Protein AF-A0A4Q4VZB3-F1 (afdb_monomer)

Secondary structure (DSSP, 8-state):
-HHHHHHHHHHHHHHHHHHHHH----HHHHHHHTTS-GGG---TT-GGGGGGGS-S---SSHHHHHHHH-SS--EEEEEE--SSEEEEEEEEGGGTEEEEEEESTT---EEEEETTSSS-EEEEE--SS----EEEEEEETTEEEEEE-----EEETTEEEEEE---SEEEEE-TTT--EEEEE-EETTEEPS----EEE-TTT--EEEEE-SHHHHTTS-SS---S--EEEEEETTTTEEEEEESS-TTEEEEEE-TTSSEEEEEE--B---SS--TT-PPPP--B-TTS---EEEEEEEE-SS-EEEEEEEEEE--SSS-EEEEEEEE-S-TT-TT-EEEEEEETTEEEEE-TTS-EEEE---------------------SS----EEEEE------------------------------------------------SSTTSSHHHHHHHHHHHHHHHHHHSSS-SSSSHHHHHTTSPPPPP-------HHHHHHHHHHTSHHHHHHHHHHHHHHHTS--B--TT---TTT-GGGGHHHHHHHHHHHH-HHHHHHSEEEEETTTEEEEEE--S-TTSPPEEEEEE--BPPPPHHHHTT-SS-TTS-EE-SSEEESTTTTTTHHHHHHHHHHHHHHHHTT---SSPEEEEEES-GGGTSTTTHHHHHHHHHHHH-TT--SEEEEEEE-EEEETTEEEE--EEEE-EEEEEEEEEE---EETTS--S--HHHHHHHHHHHHHTSPPPP---TT-HHHHHHHHHHHH-TT--HHHHHHGGG--PPPTTS--HHHHHHGGG-HHHHGGGS---EEEEEEE-SSTTEE-SEEEEEEEEEEPTT--HHHHHHHHHHHHHHHHHHHT-EEEESSSPPP-SSEEEEEE-TT-BPPPPPPP---SSS-HHHHHHHHHHHHH-TTSEE--EEESS--GGGGTTTT-S-EEEE-----TTS-TTSSTTSTT-EEEHHHHHHHHHHHHHHHHHHHH----

Nearest PDB structures (foldseek):
  1vgy-assembly1_B  TM=8.085E-01  e=2.119E-18  Neisseria meningitidis MC58
  3ic1-assembly1_A  TM=6.862E-01  e=2.983E-20  Haemophilus influenzae
  3dlj-assembly3_A  TM=6.528E-01  e=1.028E-20  Homo sapiens
  3isz-assembly1_B  TM=7.144E-01  e=1.311E-18  Haemophilus influenzae Rd KW20
  4ruh-assembly1_B  TM=6.005E-01  e=3.651E-19  Homo sapiens

Radius of gyration: 38.74 Å; Cα contacts (8 Å, |Δi|>4): 1990; chains: 1; bounding box: 102×112×93 Å

Foldseek 3Di:
DLLLVLALQQLQLCVLVLVVPQAPDDPVVVVVLVCPDQLNDDDPVDPVSPVSVPDLWDWPDPVVCCVNQNPDHDADAQAADDSARKAAFEQDPVQRWTWIAGADAPDQWIWIWRVVDVSIDIDTQAAPPRAHQFQYWYDDDQKIKTFGFWADWAQDPVGNVDTDGGATAIKIARRPRSYIDGLDAAAVPHGAQGWHYWEADPVQRKIKTWGANCCQQRVVHLDHHDDFTFIWIARSVVRDIDTQGRPQRGWAAWYAALLRQKIKIWHFQWDPPPDCPPVSDHGHTDRDLPGGTFIWIFGWDDDPVDTHTHDTDGLDDASHHTWHYWDWDAPDDSVPSFGIWIWISGNNGIWTAGPRSDTRDTPHNDDDPDDDDDDDDDDDDDDDDDNSYRYHHDYDDDDDYDDDDDDDDDDDDDDDDDYDDDDDDDYDDDDDDDDDDDDDDPDDPPPVVVVVVVVVVVVVVVVVVVPPPDPPCVLVVLCVLAPFFAFDFFPDDDPLVVVLVVCLVDPVVLVLLLVLLLQLLLQQLADDLPADQPPPGCSNVSLVVNVVSLCVSQVLQVVQWDWDQWLNRKTKTKQDAQAPVAQAEEEEAESYFHDDDPVCQVVFPDGQNSLDDPPWWRWHTCQLHTVLLVSLLSLLVSSCVVSVHGFNHMYMYIYARHFVNPRPRGLLGRQVVLCVVQNFQRHQAYEYADFEWDDDQQFIEGAWAQWEFWKWKKKKKFFEDKDFQVDDDPDFPVRLVVVLVVLVVVDFWAFFDAPLQQVLQVLSLCLSAHPRRDPVLVVLSVVDDRDDPPDHRPNLVVQCVVDVVRNCSRGKDKDFDDKDFDDDDGMGTRMIMIMMMIGHHVVDWVVVVLVVSQVSQVVSCVVQVADEAGCDPDDDDHRYMYMHIDPRGTTIAQGADCDCPAFGLNSLLSSLLCNLVHPSYRYGYHYYHDDGSCSSNSRNRSRYTNYQSFDDPVDDDSQQGPHHGRIDTSRRSSRSSSSSSRSSSSSSVTPDD

Sequence (993 aa):
MLAACSLAFLANAQLARNARAFLTVPSKDLADALKDSFQLTSVPADPSFRLVHDVTITVFNETAGLDILGHNPSYEDVLETLPITLKAPIYVPSINSIIFSPIATDVYEQQLLNLTDLPPSVRNFSTNLPIYGVNGGQYYNGALYWAVAAGAHFPDPHNSSKIVLRSPGVARVDPVTAEAEFVVNNYFGAPFNSPDKLAISRRTSDIFFADPWFGYGMDLTTIASRSPPMVYRFRPSTGQTSVVDNMVEQSNGIVLSADESILYITELGYTDFDEAPADGSRPRFDINHRGARNVYAFDTVFTPADYQLTNRRPIYFPAEDLVDGLLATALRDPSDRMSFYVFGAAGTGVNILTPYDELLRIPQVLVGRLAQAPPTPPTHLIGDNMRQTMLVISGTPSVFHSHLPFLIVVHLTLVNSRTCAKMLEKENLLSPGWPEAPRTQKRRYWLHLTGLLAAVLLLRFICDALHTVSWRGYEGGMVAQCPQVEPLVPSRKTHSLEEMDNYLASDKFRNESIARMSGAVQVPSQSYDDLGPIGEDKRWDVMYEMEAYLEKTFPLVHSALQLEKVNTHGLLYTWEGSDKSLKPTVLMAHQDVVPVAEATVGQWTHPPFEGFYDGEYIWGRGASDDKTNLMGILEAVELLIDAGFKPARTLVLSFGFDEEISGGQGASHLAPVLVDRYGKQGAAVIVDEGSGVYGAWGSTFAVPGVAEKGSIDVEITLRMPGGHSSIPPAHNGIGVMAELITMIEANPYEPRLYSENPYLGFLKCGAAHSPEFPPKLRKLLPTHRDAACHKKDKLALEAAKAGDAIKYLFTTSLAPDVISGGVKSNALPERTRVLVNHRVNIGEHSSDVKAKLTDLAETVAKKYNLTVHAFTNEAETPLSITLKAGPLTLEPAPVTPTSVEGVTPYSVLSGTTRALYGTDLLVAPGLMSGNTDTRYYWDLTRHIFRFNPGWDPEQEGMGSIHTVDEKVSVLSHIRTVKWYSMFIRNMDEASMA

Mean predicted aligned error: 19.46 Å

Solvent-accessible surface area (backbone atoms only — not comparable to full-atom values): 55607 Å² total; per-residue (Å²): 107,70,67,58,57,55,41,43,50,38,46,48,31,46,47,59,64,54,44,73,80,76,48,92,62,64,76,64,60,62,58,54,59,68,64,64,39,77,55,69,44,78,50,94,92,42,76,67,45,63,54,54,58,78,50,59,66,47,60,74,44,61,70,65,40,34,75,75,45,43,96,74,64,55,77,46,83,77,50,78,58,72,93,58,50,53,30,32,52,28,66,40,79,95,72,46,28,37,36,29,20,46,52,53,77,96,36,44,57,26,40,32,36,34,66,79,43,88,74,64,44,78,44,82,42,66,42,80,47,84,52,44,35,38,46,13,37,42,66,54,97,84,26,37,37,33,14,19,16,22,33,44,86,39,58,30,92,93,42,74,90,39,76,42,70,45,74,12,26,36,31,42,29,34,82,84,82,26,46,50,47,73,79,44,46,53,59,95,82,42,63,50,36,8,23,28,19,38,31,70,41,87,89,76,61,30,37,36,33,21,23,13,60,56,17,38,52,69,60,40,18,78,58,74,66,82,63,78,29,30,29,35,36,37,32,75,94,78,69,48,68,45,81,66,44,67,83,54,64,46,32,32,15,30,28,47,41,87,83,56,51,34,39,36,42,24,18,31,26,65,41,85,77,86,64,80,51,92,85,70,61,73,62,73,86,45,86,35,93,83,45,70,34,37,33,30,39,20,38,42,46,81,50,101,89,49,80,44,70,39,75,78,39,79,55,44,68,67,88,43,78,40,38,54,46,45,44,54,48,64,61,94,46,99,86,50,88,76,42,37,38,39,38,30,27,37,24,74,16,46,33,34,28,45,85,80,56,46,70,46,39,34,54,29,75,76,83,75,82,88,75,92,73,83,93,77,85,86,78,88,82,92,70,100,63,94,73,71,70,45,52,36,60,51,64,85,88,83,90,82,91,86,85,91,90,89,86,90,83,91,82,91,79,89,78,91,83,90,91,88,88,85,87,89,88,84,90,84,90,86,86,91,90,86,88,89,88,90,89,91,87,93,87,76,76,81,69,65,61,60,58,56,55,55,54,56,52,53,55,48,54,57,51,55,67,65,60,76,80,69,86,87,63,58,73,65,61,37,39,70,66,45,72,77,62,68,60,43,70,58,83,86,79,47,73,46,49,53,50,44,59,52,40,74,72,31,72,67,44,52,55,51,50,50,53,54,53,20,57,54,16,45,46,77,32,47,48,57,92,80,65,60,59,87,93,72,35,70,73,61,54,45,50,58,54,44,52,52,49,48,48,71,74,35,52,61,43,64,70,71,29,51,76,45,68,40,81,77,65,15,41,36,37,39,41,81,25,77,37,85,87,45,49,29,43,36,42,40,30,34,64,26,22,68,68,81,58,74,93,46,53,87,69,29,89,57,59,49,46,64,17,46,69,82,86,59,37,34,32,8,55,26,32,46,48,30,42,38,54,40,51,14,48,51,53,22,51,30,50,38,52,75,38,65,60,77,52,42,30,23,40,34,39,47,30,24,50,27,45,86,62,69,9,75,60,12,26,58,53,50,30,55,57,49,29,74,71,52,32,72,58,26,36,55,32,39,40,29,64,58,40,39,59,50,78,53,43,87,35,41,34,37,27,39,15,24,30,27,33,8,35,40,40,36,40,39,37,35,26,32,76,56,50,51,51,93,68,62,67,99,67,49,27,64,58,52,49,51,51,48,49,52,52,52,68,74,56,67,62,72,45,41,63,32,87,75,24,37,56,58,48,31,51,36,32,36,57,43,73,27,83,57,41,56,68,66,57,59,66,36,56,84,73,63,65,71,60,60,101,84,56,84,39,66,55,30,57,58,55,32,72,77,34,67,84,58,28,53,64,31,13,41,47,76,45,81,79,47,76,50,65,57,88,54,92,62,43,43,26,43,51,24,40,37,35,31,42,30,38,33,19,44,88,51,50,66,65,57,55,53,51,52,53,42,55,53,49,49,56,53,22,66,77,69,73,35,46,79,44,66,71,58,95,70,75,90,50,85,41,20,39,31,35,40,72,43,94,78,59,36,64,37,46,76,68,27,70,75,58,60,83,67,65,34,68,45,28,52,52,40,5,30,53,20,50,77,70,34,85,79,43,42,65,36,47,16,61,37,75,60,79,66,51,61,77,54,37,58,59,27,25,65,39,45,33,18,38,35,77,31,55,42,95,86,56,69,82,69,25,42,63,100,50,72,64,14,20,28,44,51,63,14,44,54,38,23,21,53,48,42,42,41,43,55,48,39,59,46,70,52,78,62,130

pLDDT: mean 78.64, std 23.5, range [20.08, 98.94]

Structure (mmCIF, N/CA/C/O backbone):
data_AF-A0A4Q4VZB3-F1
#
_entry.id   AF-A0A4Q4VZB3-F1
#
loop_
_atom_site.group_PDB
_atom_site.id
_atom_site.type_symbol
_atom_site.label_atom_id
_atom_site.label_alt_id
_atom_site.label_comp_id
_atom_site.label_asym_id
_atom_site.label_entity_id
_atom_site.label_seq_id
_atom_site.pdbx_PDB_ins_code
_atom_site.Cartn_x
_atom_site.Cartn_y
_atom_site.Cartn_z
_atom_site.occupancy
_atom_site.B_iso_or_equiv
_atom_site.auth_seq_id
_atom_site.auth_comp_id
_atom_site.auth_asym_id
_atom_site.auth_atom_id
_atom_site.pdbx_PDB_model_num
ATOM 1 N N . MET A 1 1 ? -6.516 -38.185 -19.161 1.00 27.31 1 MET A N 1
ATOM 2 C CA . MET A 1 1 ? -5.586 -37.143 -19.656 1.00 27.31 1 MET A CA 1
ATOM 3 C C . MET A 1 1 ? -4.321 -37.083 -18.806 1.00 27.31 1 MET A C 1
ATOM 5 O O . MET A 1 1 ? -3.265 -37.329 -19.364 1.00 27.31 1 MET A O 1
ATOM 9 N N . LEU A 1 2 ? -4.424 -36.914 -17.479 1.00 27.00 2 LEU A N 1
ATOM 10 C CA . LEU A 1 2 ? -3.290 -37.011 -16.538 1.00 27.00 2 LEU A CA 1
ATOM 11 C C . LEU A 1 2 ? -2.466 -38.301 -16.686 1.00 27.00 2 LEU A C 1
ATOM 13 O O . LEU A 1 2 ? -1.282 -38.216 -16.970 1.00 27.00 2 LEU A O 1
ATOM 17 N N . ALA A 1 3 ? -3.108 -39.475 -16.667 1.00 29.64 3 ALA A N 1
ATOM 18 C CA . ALA A 1 3 ? -2.417 -40.760 -16.846 1.00 29.64 3 ALA A CA 1
ATOM 19 C C . ALA A 1 3 ? -1.629 -40.875 -18.174 1.00 29.64 3 ALA A C 1
ATOM 21 O O . ALA A 1 3 ? -0.552 -41.457 -18.196 1.00 29.64 3 ALA A O 1
ATOM 22 N N . ALA A 1 4 ? -2.123 -40.274 -19.267 1.00 30.91 4 ALA A N 1
ATOM 23 C CA . ALA A 1 4 ? -1.482 -40.309 -20.588 1.00 30.91 4 ALA A CA 1
ATOM 24 C C . ALA A 1 4 ? -0.317 -39.304 -20.725 1.00 30.91 4 ALA A C 1
ATOM 26 O O . ALA A 1 4 ? 0.647 -39.579 -21.436 1.00 30.91 4 ALA A O 1
ATOM 27 N N . CYS A 1 5 ? -0.374 -38.166 -20.018 1.00 33.97 5 CYS A N 1
ATOM 28 C CA . CYS A 1 5 ? 0.748 -37.227 -19.902 1.00 33.97 5 CYS A CA 1
ATOM 29 C C . CYS A 1 5 ? 1.865 -37.778 -18.999 1.00 33.97 5 CYS A C 1
ATOM 31 O O . CYS A 1 5 ? 3.035 -37.630 -19.338 1.00 33.97 5 CYS A O 1
ATOM 33 N N . SER A 1 6 ? 1.519 -38.477 -17.910 1.00 35.28 6 SER A N 1
ATOM 34 C CA . SER A 1 6 ? 2.478 -39.166 -17.029 1.00 35.28 6 SER A CA 1
ATOM 35 C C . SER A 1 6 ? 3.226 -40.309 -17.737 1.00 35.28 6 SER A C 1
ATOM 37 O O . SER A 1 6 ? 4.384 -40.578 -17.434 1.00 35.28 6 SER A O 1
ATOM 39 N N . LEU A 1 7 ? 2.579 -40.946 -18.719 1.00 35.94 7 LEU A N 1
ATOM 40 C CA . LEU A 1 7 ? 3.096 -42.050 -19.538 1.00 35.94 7 LEU A CA 1
ATOM 41 C C . LEU A 1 7 ? 4.204 -41.636 -20.529 1.00 35.94 7 LEU A C 1
ATOM 43 O O . LEU A 1 7 ? 5.201 -42.338 -20.674 1.00 35.94 7 LEU A O 1
ATOM 47 N N . ALA A 1 8 ? 4.057 -40.489 -21.202 1.00 37.25 8 ALA A N 1
ATOM 48 C CA . ALA A 1 8 ? 5.058 -39.969 -22.145 1.00 37.25 8 ALA A CA 1
ATOM 49 C C . ALA A 1 8 ? 6.343 -39.489 -21.442 1.00 37.25 8 ALA A C 1
ATOM 51 O O . ALA A 1 8 ? 7.410 -39.387 -22.039 1.00 37.25 8 ALA A O 1
ATOM 52 N N . PHE A 1 9 ? 6.238 -39.191 -20.154 1.00 41.72 9 PHE A N 1
ATOM 53 C CA . PHE A 1 9 ? 7.253 -38.492 -19.392 1.00 41.72 9 PHE A CA 1
ATOM 54 C C . PHE A 1 9 ? 8.371 -39.408 -18.859 1.00 41.72 9 PHE A C 1
ATOM 56 O O . PHE A 1 9 ? 9.546 -39.040 -18.890 1.00 41.72 9 PHE A O 1
ATOM 63 N N . LEU A 1 10 ? 8.044 -40.646 -18.480 1.00 40.41 10 LEU A N 1
ATOM 64 C CA . LEU A 1 10 ? 9.027 -41.629 -18.004 1.00 40.41 10 LEU A CA 1
ATOM 65 C C . LEU A 1 10 ? 9.948 -42.162 -19.115 1.00 40.41 10 LEU A C 1
ATOM 67 O O . LEU A 1 10 ? 11.074 -42.566 -18.832 1.00 40.41 10 LEU A O 1
ATOM 71 N N . ALA A 1 11 ? 9.531 -42.065 -20.382 1.00 35.81 11 ALA A N 1
ATOM 72 C CA . ALA A 1 11 ? 10.386 -42.373 -21.528 1.00 35.81 11 ALA A CA 1
ATOM 73 C C . ALA A 1 11 ? 11.569 -41.386 -21.680 1.00 35.81 11 ALA A C 1
ATOM 75 O O . ALA A 1 11 ? 12.641 -41.801 -22.115 1.00 35.81 11 ALA A O 1
ATOM 76 N N . ASN A 1 12 ? 11.416 -40.114 -21.267 1.00 38.19 12 ASN A N 1
ATOM 77 C CA . ASN A 1 12 ? 12.505 -39.121 -21.286 1.00 38.19 12 ASN A CA 1
ATOM 78 C C . ASN A 1 12 ? 13.464 -39.273 -20.085 1.00 38.19 12 ASN A C 1
ATOM 80 O O . ASN 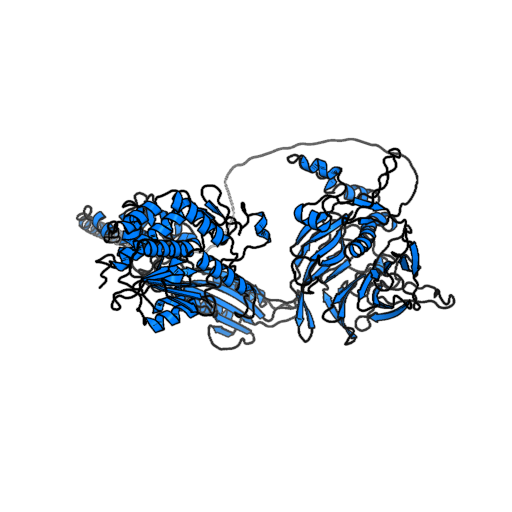A 1 12 ? 14.660 -39.046 -20.233 1.00 38.19 12 ASN A O 1
ATOM 84 N N . ALA A 1 13 ? 12.994 -39.720 -18.910 1.00 37.16 13 ALA A N 1
ATOM 85 C CA . ALA A 1 13 ? 13.857 -39.952 -17.737 1.00 37.16 13 ALA A CA 1
ATOM 86 C C . ALA A 1 13 ? 14.904 -41.070 -17.964 1.00 37.16 13 ALA A C 1
ATOM 88 O O . ALA A 1 13 ? 15.991 -41.054 -17.384 1.00 37.16 13 ALA A O 1
ATOM 89 N N . GLN A 1 14 ? 14.621 -42.015 -18.869 1.00 37.12 14 GLN A N 1
ATOM 90 C CA . GLN A 1 14 ? 15.568 -43.051 -19.296 1.00 37.12 14 GLN A CA 1
ATOM 91 C C . GLN A 1 14 ? 16.768 -42.474 -20.081 1.00 37.12 14 GLN A C 1
ATOM 93 O O . GLN A 1 14 ? 17.821 -43.114 -20.152 1.00 37.12 14 GLN A O 1
ATOM 98 N N . LEU A 1 15 ? 16.661 -41.256 -20.628 1.00 34.88 15 LEU A N 1
ATOM 99 C CA . LEU A 1 15 ? 17.714 -40.618 -21.423 1.00 34.88 15 LEU A CA 1
ATOM 100 C C . LEU A 1 15 ? 18.963 -40.292 -20.596 1.00 34.88 15 LEU A C 1
ATOM 102 O O . LEU A 1 15 ? 20.081 -40.519 -21.059 1.00 34.88 15 LEU A O 1
ATOM 106 N N . ALA A 1 16 ? 18.777 -39.884 -19.337 1.00 36.81 16 ALA A N 1
ATOM 107 C CA . ALA A 1 16 ? 19.874 -39.659 -18.397 1.00 36.81 16 ALA A CA 1
ATOM 108 C C . ALA A 1 16 ? 20.610 -40.960 -18.017 1.00 36.81 16 ALA A C 1
ATOM 110 O O . ALA A 1 16 ? 21.810 -40.950 -17.752 1.00 36.81 16 ALA A O 1
ATOM 111 N N . ARG A 1 17 ? 19.933 -42.121 -18.055 1.00 36.22 17 ARG A N 1
ATOM 112 C CA . ARG A 1 17 ? 20.574 -43.434 -17.832 1.00 36.22 17 ARG A CA 1
ATOM 113 C C . ARG A 1 17 ? 21.244 -44.002 -19.086 1.00 36.22 17 ARG A C 1
ATOM 115 O O . ARG A 1 17 ? 22.341 -44.557 -18.985 1.00 36.22 17 ARG A O 1
ATOM 122 N N . ASN A 1 18 ? 20.617 -43.877 -20.257 1.00 34.38 18 ASN A N 1
ATOM 123 C CA . ASN A 1 18 ? 21.134 -44.422 -21.520 1.00 34.38 18 ASN A CA 1
ATOM 124 C C . ASN A 1 18 ? 22.263 -43.578 -22.140 1.00 34.38 18 ASN A C 1
ATOM 126 O O . ASN A 1 18 ? 22.931 -44.049 -23.062 1.00 34.38 18 ASN A O 1
ATOM 130 N N . ALA A 1 19 ? 22.581 -42.408 -21.570 1.00 33.12 19 ALA A N 1
ATOM 131 C CA . ALA A 1 19 ? 23.814 -41.663 -21.843 1.00 33.12 19 ALA A CA 1
ATOM 132 C C . ALA A 1 19 ? 25.092 -42.529 -21.698 1.00 33.12 19 ALA A C 1
ATOM 134 O O . ALA A 1 19 ? 26.110 -42.246 -22.327 1.00 33.12 19 ALA A O 1
ATOM 135 N N . ARG A 1 20 ? 25.018 -43.658 -20.969 1.00 31.59 20 ARG A N 1
ATOM 136 C CA . ARG A 1 20 ? 26.055 -44.709 -20.930 1.00 31.59 20 ARG A CA 1
ATOM 137 C C . ARG A 1 20 ? 26.446 -45.303 -22.289 1.00 31.59 20 ARG A C 1
ATOM 139 O O . ARG A 1 20 ? 27.545 -45.837 -22.382 1.00 31.59 20 ARG A O 1
ATOM 146 N N . ALA A 1 21 ? 25.568 -45.284 -23.294 1.00 30.92 21 ALA A N 1
ATOM 147 C CA . ALA A 1 21 ? 25.825 -45.909 -24.595 1.00 30.92 21 ALA A CA 1
ATOM 148 C C . ALA A 1 21 ? 26.383 -44.934 -25.649 1.00 30.92 21 ALA A C 1
ATOM 150 O O . ALA A 1 21 ? 27.030 -45.379 -26.593 1.00 30.92 21 ALA A O 1
ATOM 151 N N . PHE A 1 22 ? 26.160 -43.626 -25.481 1.00 31.83 22 PHE A N 1
ATOM 152 C CA . PHE A 1 22 ? 26.549 -42.594 -26.455 1.00 31.83 22 PHE A CA 1
ATOM 153 C C . PHE A 1 22 ? 27.781 -41.785 -26.042 1.00 31.83 22 PHE A C 1
ATOM 155 O O . PHE A 1 22 ? 28.485 -41.249 -26.895 1.00 31.83 22 PHE A O 1
ATOM 162 N N . LEU A 1 23 ? 28.064 -41.704 -24.743 1.00 31.39 23 LEU A N 1
ATOM 163 C CA . LEU A 1 23 ? 29.176 -40.926 -24.225 1.00 31.39 23 LEU A CA 1
ATOM 164 C C . LEU A 1 23 ? 30.417 -41.813 -24.086 1.00 31.39 23 LEU A C 1
ATOM 166 O O . LEU A 1 23 ? 30.512 -42.638 -23.177 1.00 31.39 23 LEU A O 1
ATOM 170 N N . THR A 1 24 ? 31.426 -41.606 -24.933 1.00 30.88 24 THR A N 1
ATOM 171 C CA . THR A 1 24 ? 32.802 -42.043 -24.640 1.00 30.88 24 THR A CA 1
ATOM 172 C C . THR A 1 24 ? 33.403 -41.158 -23.542 1.00 30.88 24 THR A C 1
ATOM 174 O O . THR A 1 24 ? 34.390 -40.464 -23.763 1.00 30.88 24 THR A O 1
ATOM 177 N N . VAL A 1 25 ? 32.785 -41.142 -22.360 1.00 32.47 25 VAL A N 1
ATOM 178 C CA . VAL A 1 25 ? 33.315 -40.466 -21.171 1.00 32.47 25 VAL A CA 1
ATOM 179 C C . VAL A 1 25 ? 34.339 -41.400 -20.519 1.00 32.47 25 VAL A C 1
ATOM 181 O O . VAL A 1 25 ? 34.035 -42.577 -20.290 1.00 32.47 25 VAL A O 1
ATOM 184 N N . PRO A 1 26 ? 35.560 -40.932 -20.197 1.00 33.03 26 PRO A N 1
ATOM 185 C CA . PRO A 1 26 ? 36.484 -41.695 -19.373 1.00 33.03 26 PRO A CA 1
ATOM 186 C C . PRO A 1 26 ? 35.784 -42.080 -18.067 1.00 33.03 26 PRO A C 1
ATOM 188 O O . PRO A 1 26 ? 35.276 -41.224 -17.349 1.00 33.03 26 PRO A O 1
ATOM 191 N N . SER A 1 27 ? 35.772 -43.370 -17.726 1.00 37.25 27 SER A N 1
ATOM 192 C CA . SER A 1 27 ? 35.005 -43.940 -16.601 1.00 37.25 27 SER A CA 1
ATOM 193 C C . SER A 1 27 ? 35.261 -43.305 -15.224 1.00 37.25 27 SER A C 1
ATOM 195 O O . SER A 1 27 ? 34.589 -43.650 -14.255 1.00 37.25 27 SER A O 1
ATOM 197 N N . LYS A 1 28 ? 36.272 -42.441 -15.112 1.00 36.91 28 LYS A N 1
ATOM 198 C CA . LYS A 1 28 ? 36.693 -41.770 -13.887 1.00 36.91 28 LYS A CA 1
ATOM 199 C C . LYS A 1 28 ? 35.878 -40.502 -13.604 1.00 36.91 28 LYS A C 1
ATOM 201 O O . LYS A 1 28 ? 35.459 -40.327 -12.467 1.00 36.91 28 LYS A O 1
ATOM 206 N N . ASP A 1 29 ? 35.567 -39.703 -14.623 1.00 39.94 29 ASP A N 1
ATOM 207 C CA . ASP A 1 29 ? 34.845 -38.433 -14.448 1.00 39.94 29 ASP A CA 1
ATOM 208 C C . ASP A 1 29 ? 33.348 -38.666 -14.191 1.00 39.94 29 ASP A C 1
ATOM 210 O O . ASP A 1 29 ? 32.747 -38.007 -13.348 1.00 39.94 29 ASP A O 1
ATOM 214 N N . LEU A 1 30 ? 32.763 -39.708 -14.796 1.00 39.09 30 LEU A N 1
ATOM 215 C CA . LEU A 1 30 ? 31.385 -40.130 -14.506 1.00 39.09 30 LEU A CA 1
ATOM 216 C C . LEU A 1 30 ? 31.230 -40.691 -13.077 1.00 39.09 30 LEU A C 1
ATOM 218 O O . LEU A 1 30 ? 30.189 -40.530 -12.444 1.00 39.09 30 LEU A O 1
ATOM 222 N N . ALA A 1 31 ? 32.266 -41.359 -12.557 1.00 39.94 31 ALA A N 1
ATOM 223 C CA . ALA A 1 31 ? 32.272 -41.883 -11.191 1.00 39.94 31 ALA A CA 1
ATOM 224 C C . ALA A 1 31 ? 32.434 -40.777 -10.136 1.00 39.94 31 ALA A C 1
ATOM 226 O O . ALA A 1 31 ? 31.973 -40.954 -9.010 1.00 39.94 31 ALA A O 1
ATOM 227 N N . ASP A 1 32 ? 33.069 -39.657 -10.492 1.00 42.34 32 ASP A N 1
ATOM 228 C CA . ASP A 1 32 ? 33.176 -38.474 -9.638 1.00 42.34 32 ASP A CA 1
ATOM 229 C C . ASP A 1 32 ? 31.925 -37.578 -9.740 1.00 42.34 32 ASP A C 1
ATOM 231 O O . ASP A 1 32 ? 31.468 -37.086 -8.712 1.00 42.34 32 ASP A O 1
ATOM 235 N N . ALA A 1 33 ? 31.278 -37.474 -10.909 1.00 41.84 33 ALA A N 1
ATOM 236 C CA . ALA A 1 33 ? 29.979 -36.805 -11.076 1.00 41.84 33 ALA A CA 1
ATOM 237 C C . ALA A 1 33 ? 28.848 -37.458 -10.254 1.00 41.84 33 ALA A C 1
ATOM 239 O O . ALA A 1 33 ? 27.963 -36.775 -9.751 1.00 41.84 33 ALA A O 1
ATOM 240 N N . LEU A 1 34 ? 28.902 -38.781 -10.056 1.00 42.88 34 LEU A N 1
ATOM 241 C CA . LEU A 1 34 ? 27.953 -39.522 -9.212 1.00 42.88 34 LEU A CA 1
ATOM 242 C C . LEU A 1 34 ? 28.189 -39.349 -7.700 1.00 42.88 34 LEU A C 1
ATOM 244 O O . LEU A 1 34 ? 27.369 -39.821 -6.913 1.00 42.88 34 LEU A O 1
ATOM 248 N N . LYS A 1 35 ? 29.291 -38.715 -7.270 1.00 46.50 35 LYS A N 1
ATOM 249 C CA . LYS A 1 35 ? 29.568 -38.470 -5.842 1.00 46.50 35 LYS A CA 1
ATOM 250 C C . LYS A 1 35 ? 28.867 -37.232 -5.291 1.00 46.50 35 LYS A C 1
ATOM 252 O O . LYS A 1 35 ? 28.722 -37.147 -4.076 1.00 46.50 35 LYS A O 1
ATOM 257 N N . ASP A 1 36 ? 28.434 -36.315 -6.151 1.00 49.66 36 ASP A N 1
ATOM 258 C CA . ASP A 1 36 ? 27.809 -35.047 -5.764 1.00 49.66 36 ASP A CA 1
ATOM 259 C C . ASP A 1 36 ? 26.309 -35.081 -6.092 1.00 49.66 36 ASP A C 1
ATOM 261 O O . ASP A 1 36 ? 25.813 -34.389 -6.978 1.00 49.66 36 ASP A O 1
ATOM 265 N N . SER A 1 37 ? 25.590 -35.991 -5.428 1.00 56.66 37 SER A N 1
ATOM 266 C CA . SER A 1 37 ? 24.131 -36.088 -5.523 1.00 56.66 37 SER A CA 1
ATOM 267 C C . SER A 1 37 ? 23.486 -35.799 -4.172 1.00 56.66 37 SER A C 1
ATOM 269 O O . SER A 1 37 ? 24.034 -36.086 -3.106 1.00 56.66 37 SER A O 1
ATOM 271 N N . PHE A 1 38 ? 22.280 -35.252 -4.208 1.00 60.69 38 PHE A N 1
ATOM 272 C CA . PHE A 1 38 ? 21.464 -34.927 -3.047 1.00 60.69 38 PHE A CA 1
ATOM 273 C C . PHE A 1 38 ? 21.214 -36.140 -2.146 1.00 60.69 38 PHE A C 1
ATOM 275 O O . PHE A 1 38 ? 21.222 -36.006 -0.930 1.00 60.69 38 PHE A O 1
ATOM 282 N N . GLN A 1 39 ? 21.089 -37.343 -2.715 1.00 56.31 39 GLN A N 1
ATOM 283 C CA . GLN A 1 39 ? 20.956 -38.587 -1.942 1.00 56.31 39 GLN A CA 1
ATOM 284 C C . GLN A 1 39 ? 22.221 -38.954 -1.151 1.00 56.31 39 GLN A C 1
ATOM 286 O O . GLN A 1 39 ? 22.143 -39.665 -0.151 1.00 56.31 39 GLN A O 1
ATOM 291 N N . LEU A 1 40 ? 23.386 -38.468 -1.585 1.00 61.78 40 LEU A N 1
ATOM 292 C CA . LEU A 1 40 ? 24.660 -38.625 -0.882 1.00 61.78 40 LEU A CA 1
ATOM 293 C C . LEU A 1 40 ? 24.969 -37.430 0.035 1.00 61.78 40 LEU A C 1
ATOM 295 O O . LEU A 1 40 ? 25.984 -37.440 0.736 1.00 61.78 40 LEU A O 1
ATOM 299 N N . THR A 1 41 ? 24.100 -36.412 0.058 1.00 65.50 41 THR A N 1
ATOM 300 C CA . THR A 1 41 ? 24.252 -35.247 0.929 1.00 65.50 41 THR A CA 1
ATOM 301 C C . THR A 1 41 ? 23.963 -35.640 2.370 1.00 65.50 41 THR A C 1
ATOM 303 O O . THR A 1 41 ? 22.875 -36.090 2.719 1.00 65.50 41 THR A O 1
ATOM 306 N N . SER A 1 42 ? 24.957 -35.440 3.230 1.00 65.31 42 SER A N 1
ATOM 307 C CA . SER A 1 42 ? 24.821 -35.623 4.670 1.00 65.31 42 SER A CA 1
ATOM 308 C C . SER A 1 42 ? 24.762 -34.260 5.340 1.00 65.31 42 SER A C 1
ATOM 310 O O . SER A 1 42 ? 25.696 -33.468 5.213 1.00 65.31 42 SER A O 1
ATOM 312 N N . VAL A 1 43 ? 23.681 -33.997 6.074 1.00 75.62 43 VAL A N 1
ATOM 313 C CA . VAL A 1 43 ? 23.530 -32.807 6.917 1.00 75.62 43 VAL A CA 1
ATOM 314 C C . VAL A 1 43 ? 23.679 -33.255 8.374 1.00 75.62 43 VAL A C 1
ATOM 316 O O . VAL A 1 43 ? 22.741 -33.808 8.941 1.00 75.62 43 VAL A O 1
ATOM 319 N N . PRO A 1 44 ? 24.848 -33.068 9.021 1.00 72.38 44 PRO A N 1
ATOM 320 C CA . PRO A 1 44 ? 25.107 -33.641 10.347 1.00 72.38 44 PRO A CA 1
ATOM 321 C C . PRO A 1 44 ? 24.121 -33.203 11.439 1.00 72.38 44 PRO A C 1
ATOM 323 O O . PRO A 1 44 ? 23.922 -33.939 12.403 1.00 72.38 44 PRO A O 1
ATOM 326 N N . ALA A 1 45 ? 23.532 -32.014 11.293 1.00 74.56 45 ALA A N 1
ATOM 327 C CA . ALA A 1 45 ? 22.564 -31.438 12.223 1.00 74.56 45 ALA A CA 1
ATOM 328 C C . ALA A 1 45 ? 21.110 -31.875 11.960 1.00 74.56 45 ALA A C 1
ATOM 330 O O . ALA A 1 45 ? 20.252 -31.597 12.792 1.00 74.56 45 ALA A O 1
ATOM 331 N N . ASP A 1 46 ? 20.838 -32.565 10.847 1.00 73.19 46 ASP A N 1
ATOM 332 C CA . ASP A 1 46 ? 19.496 -32.996 10.463 1.00 73.19 46 ASP A CA 1
ATOM 333 C C . ASP A 1 46 ? 19.472 -34.508 10.148 1.00 73.19 46 ASP A C 1
ATOM 335 O O . ASP A 1 46 ? 19.864 -34.943 9.061 1.00 73.19 46 ASP A O 1
ATOM 339 N N . PRO A 1 47 ? 19.020 -35.352 11.094 1.00 70.69 47 PRO A N 1
ATOM 340 C CA . PRO A 1 47 ? 18.971 -36.795 10.894 1.00 70.69 47 PRO A CA 1
ATOM 341 C C . PRO A 1 47 ? 17.935 -37.233 9.845 1.00 70.69 47 PRO A C 1
ATOM 343 O O . PRO A 1 47 ? 18.030 -38.373 9.385 1.00 70.69 47 PRO A O 1
ATOM 346 N N . SER A 1 48 ? 16.990 -36.370 9.438 1.00 66.69 48 SER A N 1
ATOM 347 C CA . SER A 1 48 ? 15.991 -36.687 8.405 1.00 66.69 48 SER A CA 1
ATOM 348 C C . SER A 1 48 ? 16.621 -36.873 7.020 1.00 66.69 48 SER A C 1
ATOM 350 O O . SER A 1 48 ? 16.167 -37.719 6.253 1.00 66.69 48 SER A O 1
ATOM 352 N N . PHE A 1 49 ? 17.755 -36.218 6.741 1.00 70.56 49 PHE A N 1
ATOM 353 C CA . PHE A 1 49 ? 18.508 -36.393 5.492 1.00 70.56 49 PHE A CA 1
ATOM 354 C C . PHE A 1 49 ? 19.052 -37.816 5.302 1.00 70.56 49 PHE A C 1
ATOM 356 O O . PHE A 1 49 ? 19.313 -38.229 4.177 1.00 70.56 49 PHE A O 1
ATOM 363 N N . ARG A 1 50 ? 19.163 -38.620 6.371 1.00 69.25 50 ARG A N 1
ATOM 364 C CA . ARG A 1 50 ? 19.490 -40.050 6.234 1.00 69.25 50 ARG A CA 1
ATOM 365 C C . ARG A 1 50 ? 18.373 -40.842 5.558 1.00 69.25 50 ARG A C 1
ATOM 367 O O . ARG A 1 50 ? 18.664 -41.848 4.926 1.00 69.25 50 ARG A O 1
ATOM 374 N N . LEU A 1 51 ? 17.120 -40.398 5.682 1.00 65.44 51 LEU A N 1
ATOM 375 C CA . LEU A 1 51 ? 15.965 -41.046 5.057 1.00 65.44 51 LEU A CA 1
ATOM 376 C C . LEU A 1 51 ? 15.969 -40.847 3.536 1.00 65.44 51 LEU A C 1
ATOM 378 O O . LEU A 1 51 ? 15.504 -41.716 2.810 1.00 65.44 51 LEU A O 1
ATOM 382 N N . VAL A 1 52 ? 16.557 -39.751 3.046 1.00 65.62 52 VAL A N 1
ATOM 383 C CA . VAL A 1 52 ? 16.667 -39.428 1.611 1.00 65.62 52 VAL A CA 1
ATOM 384 C C . VAL A 1 52 ? 17.495 -40.470 0.843 1.00 65.62 52 VAL A C 1
ATOM 386 O O . VAL A 1 52 ? 17.289 -40.665 -0.352 1.00 65.62 52 VAL A O 1
ATOM 389 N N . HIS A 1 53 ? 18.400 -41.175 1.524 1.00 64.88 53 HIS A N 1
ATOM 390 C CA . HIS A 1 53 ? 19.257 -42.187 0.908 1.00 64.88 53 HIS A CA 1
ATOM 391 C C . HIS A 1 53 ? 18.475 -43.412 0.391 1.00 64.88 53 HIS A C 1
ATOM 393 O O . HIS A 1 53 ? 18.874 -44.009 -0.606 1.00 64.88 53 HIS A O 1
ATOM 399 N N . ASP A 1 54 ? 17.360 -43.774 1.040 1.00 61.41 54 ASP A N 1
ATOM 400 C CA . ASP A 1 54 ? 16.666 -45.055 0.819 1.00 61.41 54 ASP A CA 1
ATOM 401 C C . ASP A 1 54 ? 15.227 -44.907 0.261 1.00 61.41 54 ASP A C 1
ATOM 403 O O . ASP A 1 54 ? 14.494 -45.893 0.155 1.00 61.41 54 ASP A O 1
ATOM 407 N N . VAL A 1 55 ? 14.791 -43.695 -0.103 1.00 61.50 55 VAL A N 1
ATOM 408 C CA . VAL A 1 55 ? 13.421 -43.418 -0.590 1.00 61.50 55 VAL A CA 1
ATOM 409 C C . VAL A 1 55 ? 13.268 -43.574 -2.107 1.00 61.50 55 VAL A C 1
ATOM 411 O O . VAL A 1 55 ? 14.165 -43.263 -2.882 1.00 61.50 55 VAL A O 1
ATOM 414 N N . THR A 1 56 ? 12.089 -44.044 -2.534 1.00 55.47 56 THR A N 1
ATOM 415 C CA . THR A 1 56 ? 11.709 -44.233 -3.955 1.00 55.47 56 THR A CA 1
ATOM 416 C C . THR A 1 56 ? 11.131 -42.970 -4.597 1.00 55.47 56 THR A C 1
ATOM 418 O O . THR A 1 56 ? 11.179 -42.810 -5.810 1.00 55.47 56 THR A O 1
ATOM 421 N N . ILE A 1 57 ? 10.527 -42.102 -3.786 1.00 61.88 57 ILE A N 1
ATOM 422 C CA . ILE A 1 57 ? 9.978 -40.799 -4.158 1.00 61.88 57 ILE A CA 1
ATOM 423 C C . ILE A 1 57 ? 10.238 -39.898 -2.951 1.00 61.88 57 ILE A C 1
ATOM 425 O O . ILE A 1 57 ? 9.828 -40.228 -1.840 1.00 61.88 57 ILE A O 1
ATOM 429 N N . THR A 1 58 ? 10.922 -38.777 -3.142 1.00 60.72 58 THR A N 1
ATOM 430 C CA . THR A 1 58 ? 10.894 -37.662 -2.178 1.00 60.72 58 THR A CA 1
ATOM 431 C C . THR A 1 58 ? 9.983 -36.578 -2.718 1.00 60.72 58 THR A C 1
ATOM 433 O O . THR A 1 58 ? 9.867 -36.396 -3.924 1.00 60.72 58 THR A O 1
ATOM 436 N N . VAL A 1 59 ? 9.338 -35.861 -1.816 1.00 60.72 59 VAL A N 1
ATOM 437 C CA . VAL A 1 59 ? 8.520 -34.697 -2.121 1.00 60.72 59 VAL A CA 1
ATOM 438 C C . VAL A 1 59 ? 8.973 -33.605 -1.161 1.00 60.72 59 VAL A C 1
ATOM 440 O O . VAL A 1 59 ? 9.055 -33.851 0.039 1.00 60.72 59 VAL A O 1
ATOM 443 N N . PHE A 1 60 ? 9.310 -32.426 -1.682 1.00 58.97 60 PHE A N 1
ATOM 444 C CA . PHE A 1 60 ? 9.778 -31.300 -0.860 1.00 58.97 60 PHE A CA 1
ATOM 445 C C . PHE A 1 60 ? 8.633 -30.429 -0.331 1.00 58.97 60 PHE A C 1
ATOM 447 O O . PHE A 1 60 ? 8.767 -29.831 0.729 1.00 58.97 60 PHE A O 1
ATOM 454 N N . ASN A 1 61 ? 7.503 -30.401 -1.041 1.00 60.84 61 ASN A N 1
ATOM 455 C CA . ASN A 1 61 ? 6.255 -29.778 -0.607 1.00 60.84 61 ASN A CA 1
ATOM 456 C C . ASN A 1 61 ? 5.177 -30.865 -0.599 1.00 60.84 61 ASN A C 1
ATOM 458 O O . ASN A 1 61 ? 4.667 -31.261 -1.649 1.00 60.84 61 ASN A O 1
ATOM 462 N N . GLU A 1 62 ? 4.922 -31.406 0.592 1.00 63.69 62 GLU A N 1
ATOM 463 C CA . GLU A 1 62 ? 4.059 -32.567 0.807 1.00 63.69 62 GLU A CA 1
ATOM 464 C C . GLU A 1 62 ? 2.652 -32.341 0.246 1.00 63.69 62 GLU A C 1
ATOM 466 O O . GLU A 1 62 ? 2.172 -33.177 -0.512 1.00 63.69 62 GLU A O 1
ATOM 471 N N . THR A 1 63 ? 2.035 -31.190 0.521 1.00 63.59 63 THR A N 1
ATOM 472 C CA . THR A 1 63 ? 0.692 -30.842 0.036 1.00 63.59 63 THR A CA 1
ATOM 473 C C . THR A 1 63 ? 0.618 -30.872 -1.490 1.00 63.59 63 THR A C 1
ATOM 475 O O . THR A 1 63 ? -0.200 -31.593 -2.059 1.00 63.59 63 THR A O 1
ATOM 478 N N . ALA A 1 64 ? 1.534 -30.176 -2.169 1.00 59.72 64 ALA A N 1
ATOM 479 C CA . ALA A 1 64 ? 1.544 -30.129 -3.629 1.00 59.72 64 ALA A CA 1
ATOM 480 C C . ALA A 1 64 ? 1.914 -31.485 -4.259 1.00 59.72 64 ALA A C 1
ATOM 482 O O . ALA A 1 64 ? 1.379 -31.867 -5.299 1.00 59.72 64 ALA A O 1
ATOM 483 N N . GLY A 1 65 ? 2.810 -32.254 -3.634 1.00 60.16 65 GLY A N 1
ATOM 484 C CA . GLY A 1 65 ? 3.127 -33.602 -4.102 1.00 60.16 65 GLY A CA 1
ATOM 485 C C . GLY A 1 65 ? 1.973 -34.585 -3.917 1.00 60.16 65 GLY A C 1
ATOM 486 O O . GLY A 1 65 ? 1.775 -35.435 -4.782 1.00 60.16 65 GLY A O 1
ATOM 487 N N . LEU A 1 66 ? 1.182 -34.451 -2.850 1.00 63.41 66 LEU A N 1
ATOM 488 C CA . LEU A 1 66 ? -0.036 -35.233 -2.625 1.00 63.41 66 LEU A CA 1
ATOM 489 C C . LEU A 1 66 ? -1.125 -34.906 -3.652 1.00 63.41 66 LEU A C 1
ATOM 491 O O . LEU A 1 66 ? -1.802 -35.823 -4.117 1.00 63.41 66 LEU A O 1
ATOM 495 N N . ASP A 1 67 ? -1.248 -33.646 -4.068 1.00 60.31 67 ASP A N 1
ATOM 496 C CA . ASP A 1 67 ? -2.177 -33.245 -5.132 1.00 60.31 67 ASP A CA 1
ATOM 497 C C . ASP A 1 67 ? -1.808 -33.852 -6.497 1.00 60.31 67 ASP A C 1
ATOM 499 O O . ASP A 1 67 ? -2.688 -34.203 -7.292 1.00 60.31 67 ASP A O 1
ATOM 503 N N . ILE A 1 68 ? -0.508 -34.013 -6.766 1.00 58.91 68 ILE A N 1
ATOM 504 C CA . ILE A 1 68 ? 0.008 -34.532 -8.043 1.00 58.91 68 ILE A CA 1
ATOM 505 C C . ILE A 1 68 ? 0.060 -36.063 -8.073 1.00 58.91 68 ILE A C 1
ATOM 507 O O . ILE A 1 68 ? -0.282 -36.664 -9.092 1.00 58.91 68 ILE A O 1
ATOM 511 N N . LEU A 1 69 ? 0.554 -36.683 -6.999 1.00 61.19 69 LEU A N 1
ATOM 512 C CA . LEU A 1 69 ? 0.908 -38.105 -6.932 1.00 61.19 69 LEU A CA 1
ATOM 513 C C . LEU A 1 69 ? -0.107 -38.943 -6.134 1.00 61.19 69 LEU A C 1
ATOM 515 O O . LEU A 1 69 ? -0.065 -40.177 -6.173 1.00 61.19 69 LEU A O 1
ATOM 519 N N . GLY A 1 70 ? -1.012 -38.287 -5.405 1.00 61.75 70 GLY A N 1
ATOM 520 C CA . GLY A 1 70 ? -1.931 -38.912 -4.462 1.00 61.75 70 GLY A CA 1
ATOM 521 C C . GLY A 1 70 ? -1.261 -39.336 -3.151 1.00 61.75 70 GLY A C 1
ATOM 522 O O . GLY A 1 70 ? -0.045 -39.306 -2.993 1.00 61.75 70 GLY A O 1
ATOM 523 N N . HIS A 1 71 ? -2.072 -39.801 -2.196 1.00 67.06 71 HIS A N 1
ATOM 524 C CA . HIS A 1 71 ? -1.614 -40.194 -0.853 1.00 67.06 71 HIS A CA 1
ATOM 525 C C . HIS A 1 71 ? -0.755 -41.464 -0.780 1.00 67.06 71 HIS A C 1
ATOM 527 O O . HIS A 1 71 ? -0.255 -41.794 0.292 1.00 67.06 71 HIS A O 1
ATOM 533 N N . ASN A 1 72 ? -0.609 -42.214 -1.874 1.00 64.56 72 ASN A N 1
ATOM 534 C CA . ASN A 1 72 ? 0.165 -43.456 -1.875 1.00 64.56 72 ASN A CA 1
ATOM 535 C C . ASN A 1 72 ? 0.734 -43.764 -3.271 1.00 64.56 72 ASN A C 1
ATOM 537 O O . ASN A 1 72 ? 0.247 -44.683 -3.944 1.00 64.56 72 ASN A O 1
ATOM 541 N N . PRO A 1 73 ? 1.714 -42.979 -3.746 1.00 65.88 73 PRO A N 1
ATOM 542 C CA . PRO A 1 73 ? 2.248 -43.156 -5.085 1.00 65.88 73 PRO A CA 1
ATOM 543 C C . PRO A 1 73 ? 3.051 -44.450 -5.221 1.00 65.88 73 PRO A C 1
ATOM 545 O O . PRO A 1 73 ? 3.790 -44.850 -4.323 1.00 65.88 73 PRO A O 1
ATOM 548 N N . SER A 1 74 ? 2.914 -45.107 -6.373 1.00 59.00 74 SER A N 1
ATOM 549 C CA . SER A 1 74 ? 3.656 -46.321 -6.733 1.00 59.00 74 SER A CA 1
ATOM 550 C C . SER A 1 74 ? 3.967 -46.338 -8.232 1.00 59.00 74 SER A C 1
ATOM 552 O O . SER A 1 74 ? 3.292 -45.666 -9.016 1.00 59.00 74 SER A O 1
ATOM 554 N N . TYR A 1 75 ? 4.997 -47.089 -8.625 1.00 58.91 75 TYR A N 1
ATOM 555 C CA . TYR A 1 75 ? 5.379 -47.283 -10.024 1.00 58.91 75 TYR A CA 1
ATOM 556 C C . TYR A 1 75 ? 5.300 -48.766 -10.404 1.00 58.91 75 TYR A C 1
ATOM 558 O O . TYR A 1 75 ? 5.484 -49.639 -9.554 1.00 58.91 75 TYR A O 1
ATOM 566 N N . GLU A 1 76 ? 5.039 -49.040 -11.681 1.00 51.34 76 GLU A N 1
ATOM 567 C CA . GLU A 1 76 ? 5.028 -50.385 -12.264 1.00 51.34 76 GLU A CA 1
ATOM 568 C C . GLU A 1 76 ? 5.818 -50.384 -13.583 1.00 51.34 76 GLU A C 1
ATOM 570 O O . GLU A 1 76 ? 5.676 -49.463 -14.396 1.00 51.34 76 GLU A O 1
ATOM 575 N N . ASP A 1 77 ? 6.654 -51.405 -13.790 1.00 54.19 77 ASP A N 1
ATOM 576 C CA . ASP A 1 77 ? 7.324 -51.658 -15.068 1.00 54.19 77 ASP A CA 1
ATOM 577 C C . ASP A 1 77 ? 6.357 -52.396 -15.992 1.00 54.19 77 ASP A C 1
ATOM 579 O O . ASP A 1 77 ? 5.946 -53.517 -15.689 1.00 54.19 77 ASP A O 1
ATOM 583 N N . VAL A 1 78 ? 5.987 -51.782 -17.117 1.00 54.38 78 VAL A N 1
ATOM 584 C CA . VAL A 1 78 ? 4.915 -52.341 -17.962 1.00 54.38 78 VAL A CA 1
ATOM 585 C C . VAL A 1 78 ? 5.418 -52.878 -19.295 1.00 54.38 78 VAL A C 1
ATOM 587 O O . VAL A 1 78 ? 4.806 -53.795 -19.840 1.00 54.38 78 VAL A O 1
ATOM 590 N N . LEU A 1 79 ? 6.539 -52.367 -19.817 1.00 60.94 79 LEU A N 1
ATOM 591 C CA . LEU A 1 79 ? 7.098 -52.798 -21.101 1.00 60.94 79 LEU A CA 1
ATOM 592 C C . LEU A 1 79 ? 8.623 -52.682 -21.150 1.00 60.94 79 LEU A C 1
ATOM 594 O O . LEU A 1 79 ? 9.194 -51.698 -20.678 1.00 60.94 79 LEU A O 1
ATOM 598 N N . GLU A 1 80 ? 9.251 -53.655 -21.814 1.00 59.22 80 GLU A N 1
ATOM 599 C CA . GLU A 1 80 ? 10.648 -53.580 -22.244 1.00 59.22 80 GLU A CA 1
ATOM 600 C C . GLU A 1 80 ? 10.734 -53.016 -23.669 1.00 59.22 80 GLU A C 1
ATOM 602 O O . GLU A 1 80 ? 9.988 -53.428 -24.563 1.00 59.22 80 GLU A O 1
ATOM 607 N N . THR A 1 81 ? 11.655 -52.081 -23.900 1.00 58.16 81 THR A N 1
ATOM 608 C CA . THR A 1 81 ? 11.923 -51.500 -25.227 1.00 58.16 81 THR A CA 1
ATOM 609 C C . THR A 1 81 ? 13.330 -51.822 -25.722 1.00 58.16 81 THR A C 1
ATOM 611 O O . THR A 1 81 ? 14.155 -52.408 -25.020 1.00 58.16 81 THR A O 1
ATOM 614 N N . LEU A 1 82 ? 13.607 -51.460 -26.980 1.00 57.25 82 LEU A N 1
ATOM 615 C CA . LEU A 1 82 ? 14.942 -51.581 -27.560 1.00 57.25 82 LEU A CA 1
ATOM 616 C C . LEU A 1 82 ? 15.963 -50.771 -26.734 1.00 57.25 82 LEU A C 1
ATOM 618 O O . LEU A 1 82 ? 15.629 -49.685 -26.260 1.00 57.25 82 LEU A O 1
ATOM 622 N N . PRO A 1 83 ? 17.221 -51.235 -26.605 1.00 58.53 83 PRO A N 1
ATOM 623 C CA . PRO A 1 83 ? 18.271 -50.562 -25.834 1.00 58.53 83 PRO A CA 1
ATOM 624 C C . PRO A 1 83 ? 18.862 -49.357 -26.593 1.00 58.53 83 PRO A C 1
ATOM 626 O O . PRO A 1 83 ? 20.076 -49.199 -26.693 1.00 58.53 83 PRO A O 1
ATOM 629 N N . ILE A 1 84 ? 17.998 -48.528 -27.172 1.00 61.25 84 ILE A N 1
ATOM 630 C CA . ILE A 1 84 ? 18.321 -47.323 -27.937 1.00 61.25 84 ILE A CA 1
ATOM 631 C C . ILE A 1 84 ? 17.578 -46.133 -27.333 1.00 61.25 84 ILE A C 1
ATOM 633 O O . ILE A 1 84 ? 16.592 -46.292 -26.614 1.00 61.25 84 ILE A O 1
ATOM 637 N N . THR A 1 85 ? 18.075 -44.928 -27.582 1.00 62.03 85 THR A N 1
ATOM 638 C CA . THR A 1 85 ? 17.495 -43.709 -27.017 1.00 62.03 85 THR A CA 1
ATOM 639 C C . THR A 1 85 ? 16.114 -43.455 -27.611 1.00 62.03 85 THR A C 1
ATOM 641 O O . THR A 1 85 ? 15.979 -43.351 -28.828 1.00 62.03 85 THR A O 1
ATOM 644 N N . LEU A 1 86 ? 15.098 -43.333 -26.757 1.00 69.06 86 LEU A N 1
ATOM 645 C CA . LEU A 1 86 ? 13.735 -43.001 -27.163 1.00 69.06 86 LEU A CA 1
ATOM 646 C C . LEU A 1 86 ? 13.472 -41.509 -26.925 1.00 69.06 86 LEU A C 1
ATOM 648 O O . LEU A 1 86 ? 13.817 -40.969 -25.877 1.00 69.06 86 LEU A O 1
ATOM 652 N N . LYS A 1 87 ? 12.865 -40.841 -27.903 1.00 75.56 87 LYS A N 1
ATOM 653 C CA . LYS A 1 87 ? 12.560 -39.405 -27.919 1.00 75.56 87 LYS A CA 1
ATOM 654 C C . LYS A 1 87 ? 11.154 -39.166 -28.464 1.00 75.56 87 LYS A C 1
ATOM 656 O O . LYS A 1 87 ? 10.472 -40.089 -28.897 1.00 75.56 87 LYS A O 1
ATOM 661 N N . ALA A 1 88 ? 10.715 -37.910 -28.428 1.00 77.69 88 ALA A N 1
ATOM 662 C CA . ALA A 1 88 ? 9.431 -37.466 -28.975 1.00 77.69 88 ALA A CA 1
ATOM 663 C C . ALA A 1 88 ? 8.200 -38.342 -28.628 1.00 77.69 88 ALA A C 1
ATOM 665 O O . ALA A 1 88 ? 7.425 -38.648 -29.534 1.00 77.69 88 ALA A O 1
ATOM 666 N N . PRO A 1 89 ? 7.985 -38.760 -27.364 1.00 79.88 89 PRO A N 1
ATOM 667 C CA . PRO A 1 89 ? 6.769 -39.479 -27.008 1.00 79.88 89 PRO A CA 1
ATOM 668 C C . PRO A 1 89 ? 5.559 -38.545 -27.109 1.00 79.88 89 PRO A C 1
ATOM 670 O O . PRO A 1 89 ? 5.458 -37.549 -26.394 1.00 79.88 89 PRO A O 1
ATOM 673 N N . ILE A 1 90 ? 4.634 -38.864 -28.011 1.00 81.69 90 ILE A N 1
ATOM 674 C CA . ILE A 1 90 ? 3.447 -38.063 -28.303 1.00 81.69 90 ILE A CA 1
ATOM 675 C C . ILE A 1 90 ? 2.218 -38.955 -28.190 1.00 81.69 90 ILE A C 1
ATOM 677 O O . ILE A 1 90 ? 2.057 -39.919 -28.940 1.00 81.69 90 ILE A O 1
ATOM 681 N N . TYR A 1 91 ? 1.326 -38.616 -27.261 1.00 82.62 91 TYR A N 1
ATOM 682 C CA . TYR A 1 91 ? 0.020 -39.256 -27.177 1.00 82.62 91 TYR A CA 1
ATOM 683 C C . TYR A 1 91 ? -0.885 -38.771 -28.314 1.00 82.62 91 TYR A C 1
ATOM 685 O O . TYR A 1 91 ? -1.065 -37.567 -28.508 1.00 82.62 91 TYR A O 1
ATOM 693 N N . VAL A 1 92 ? -1.481 -39.718 -29.038 1.00 84.00 92 VAL A N 1
ATOM 694 C CA . VAL A 1 92 ? -2.394 -39.476 -30.154 1.00 84.00 92 VAL A CA 1
ATOM 695 C C . VAL A 1 92 ? -3.793 -39.968 -29.778 1.00 84.00 92 VAL A C 1
ATOM 697 O O . VAL A 1 92 ? -4.065 -41.171 -29.850 1.00 84.00 92 VAL A O 1
ATOM 700 N N . PRO A 1 93 ? -4.711 -39.055 -29.408 1.00 82.25 93 PRO A N 1
ATOM 701 C CA . PRO A 1 93 ? -6.046 -39.424 -28.947 1.00 82.25 93 PRO A CA 1
ATOM 702 C C . PRO A 1 93 ? -6.868 -40.209 -29.975 1.00 82.25 93 PRO A C 1
ATOM 704 O O . PRO A 1 93 ? -7.611 -41.106 -29.593 1.00 82.25 93 PRO A O 1
ATOM 707 N N . SER A 1 94 ? -6.735 -39.899 -31.270 1.00 82.44 94 SER A N 1
ATOM 708 C CA . SER A 1 94 ? -7.552 -40.501 -32.338 1.00 82.44 94 SER A CA 1
ATOM 709 C C . SER A 1 94 ? -7.328 -42.004 -32.521 1.00 82.44 94 SER A C 1
ATOM 711 O O . SER A 1 94 ? -8.214 -42.692 -33.019 1.00 82.44 94 SER A O 1
ATOM 713 N N . ILE A 1 95 ? -6.170 -42.512 -32.099 1.00 87.31 95 ILE A N 1
ATOM 714 C CA . ILE A 1 95 ? -5.791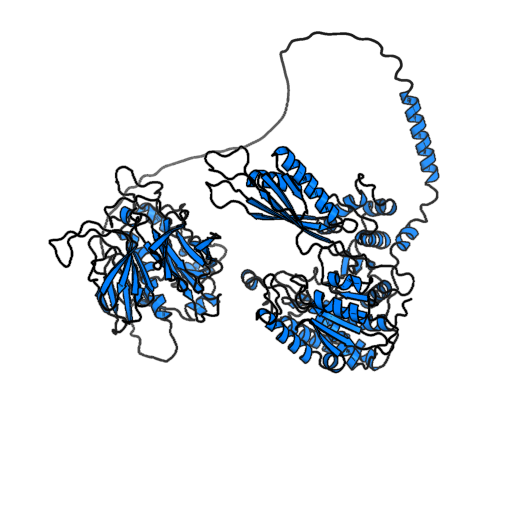 -43.929 -32.188 1.00 87.31 95 ILE A CA 1
ATOM 715 C C . ILE A 1 95 ? -5.420 -44.521 -30.821 1.00 87.31 95 ILE A C 1
ATOM 717 O O . ILE A 1 95 ? -4.876 -45.621 -30.762 1.00 87.31 95 ILE A O 1
ATOM 721 N N . ASN A 1 96 ? -5.673 -43.781 -29.733 1.00 84.31 96 ASN A N 1
ATOM 722 C CA . ASN A 1 96 ? -5.365 -44.164 -28.352 1.00 84.31 96 ASN A CA 1
ATOM 723 C C . ASN A 1 96 ? -3.972 -44.810 -28.195 1.00 84.31 96 ASN A C 1
ATOM 725 O O . ASN A 1 96 ? -3.817 -45.903 -27.650 1.00 84.31 96 ASN A O 1
ATOM 729 N N . SER A 1 97 ? -2.954 -44.161 -28.755 1.00 85.06 97 SER A N 1
ATOM 730 C CA . SER A 1 97 ? -1.593 -44.699 -28.809 1.00 85.06 97 SER A CA 1
ATOM 731 C C . SER A 1 97 ? -0.565 -43.621 -28.493 1.00 85.06 97 SER A C 1
ATOM 733 O O . SER A 1 97 ? -0.826 -42.433 -28.683 1.00 85.06 97 SER A O 1
ATOM 735 N N . ILE A 1 98 ? 0.613 -44.029 -28.030 1.00 83.31 98 ILE A N 1
ATOM 736 C CA . ILE A 1 98 ? 1.778 -43.151 -27.875 1.00 83.31 98 ILE A CA 1
ATOM 737 C C . ILE A 1 98 ? 2.755 -43.487 -28.989 1.00 83.31 98 ILE A C 1
ATOM 739 O O . ILE A 1 98 ? 3.149 -44.641 -29.130 1.00 83.31 98 ILE A O 1
ATOM 743 N N . ILE A 1 99 ? 3.145 -42.492 -29.776 1.00 85.25 99 ILE A N 1
ATOM 744 C CA . ILE A 1 99 ? 4.178 -42.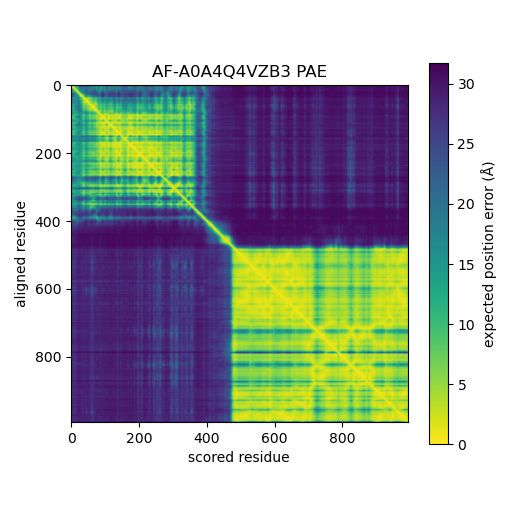647 -30.800 1.00 85.25 99 ILE A CA 1
ATOM 745 C C . ILE A 1 99 ? 5.457 -42.016 -30.273 1.00 85.25 99 ILE A C 1
ATOM 747 O O . ILE A 1 99 ? 5.416 -40.902 -29.761 1.00 85.25 99 ILE A O 1
ATOM 751 N N . PHE A 1 100 ? 6.574 -42.721 -30.376 1.00 84.56 100 PHE A N 1
ATOM 752 C CA . PHE A 1 100 ? 7.882 -42.262 -29.931 1.00 84.56 100 PHE A CA 1
ATOM 753 C C . PHE A 1 100 ? 8.971 -42.711 -30.906 1.00 84.56 100 PHE A C 1
ATOM 755 O O . PHE A 1 100 ? 8.809 -43.659 -31.674 1.00 84.56 100 PHE A O 1
ATOM 762 N N . SER A 1 101 ? 10.079 -41.987 -30.884 1.00 82.00 101 SER A N 1
ATOM 763 C CA . SER A 1 101 ? 11.154 -42.067 -31.861 1.00 82.00 101 SER A CA 1
ATOM 764 C C . SER A 1 101 ? 12.379 -42.744 -31.271 1.00 82.00 101 SER A C 1
ATOM 766 O O . SER A 1 101 ? 12.947 -42.222 -30.309 1.00 82.00 101 SER A O 1
ATOM 768 N N . PRO A 1 102 ? 12.823 -43.879 -31.822 1.00 77.88 102 PRO A N 1
ATOM 769 C CA . PRO A 1 102 ? 14.140 -44.404 -31.534 1.00 77.88 102 PRO A CA 1
ATOM 770 C C . PRO A 1 102 ? 15.193 -43.624 -32.329 1.00 77.88 102 PRO A C 1
ATOM 772 O O . PRO A 1 102 ? 15.207 -43.653 -33.559 1.00 77.88 102 PRO A O 1
ATOM 775 N N . ILE A 1 103 ? 16.092 -42.930 -31.632 1.00 71.44 103 ILE A N 1
ATOM 776 C CA . ILE A 1 103 ? 17.140 -42.125 -32.265 1.00 71.44 103 ILE A CA 1
ATOM 777 C C . ILE A 1 103 ? 18.429 -42.929 -32.376 1.00 71.44 103 ILE A C 1
ATOM 779 O O . ILE A 1 103 ? 19.148 -43.132 -31.397 1.00 71.44 103 ILE A O 1
ATOM 783 N N . ALA A 1 104 ? 18.723 -43.351 -33.599 1.00 70.88 104 ALA A N 1
ATOM 784 C CA . ALA A 1 104 ? 19.991 -43.929 -34.012 1.00 70.88 104 ALA A CA 1
ATOM 785 C C . ALA A 1 104 ? 20.193 -43.684 -35.516 1.00 70.88 104 ALA A C 1
ATOM 787 O O . ALA A 1 104 ? 19.243 -43.368 -36.240 1.00 70.88 104 ALA A O 1
ATOM 788 N N . THR A 1 105 ? 21.425 -43.849 -35.997 1.00 67.56 105 THR A N 1
ATOM 789 C CA . THR A 1 105 ? 21.708 -43.855 -37.436 1.00 67.56 105 THR A CA 1
ATOM 790 C C . THR A 1 105 ? 20.896 -44.957 -38.119 1.00 67.56 105 THR A C 1
ATOM 792 O O . THR A 1 105 ? 20.785 -46.062 -37.591 1.00 67.56 105 THR A O 1
ATOM 795 N N . ASP A 1 106 ? 20.330 -44.653 -39.286 1.00 70.19 106 ASP A N 1
ATOM 796 C CA . ASP A 1 106 ? 19.576 -45.592 -40.132 1.00 70.19 106 ASP A CA 1
ATOM 797 C C . ASP A 1 106 ? 18.242 -46.126 -39.555 1.00 70.19 106 ASP A C 1
ATOM 799 O O . ASP A 1 106 ? 17.647 -47.042 -40.127 1.00 70.19 106 ASP A O 1
ATOM 803 N N . VAL A 1 107 ? 17.712 -45.533 -38.473 1.00 76.06 107 VAL A N 1
ATOM 804 C CA . VAL A 1 107 ? 16.391 -45.883 -37.908 1.00 76.06 107 VAL A CA 1
ATOM 805 C C . VAL A 1 107 ? 15.334 -44.847 -38.297 1.00 76.06 107 VAL A C 1
ATOM 807 O O . VAL A 1 107 ? 15.323 -43.734 -37.780 1.00 76.06 107 VAL A O 1
ATOM 810 N N . TYR A 1 108 ? 14.423 -45.220 -39.200 1.00 79.31 108 TYR A N 1
ATOM 811 C CA . TYR A 1 108 ? 13.327 -44.365 -39.696 1.00 79.31 108 TYR A CA 1
ATOM 812 C C . TYR A 1 108 ? 11.934 -44.832 -39.249 1.00 79.31 108 TYR A C 1
ATOM 814 O O . TYR A 1 108 ? 10.963 -44.081 -39.344 1.00 79.31 108 TYR A O 1
ATOM 822 N N . GLU A 1 109 ? 11.818 -46.065 -38.758 1.00 86.19 109 GLU A N 1
ATOM 823 C CA . GLU A 1 109 ? 10.570 -46.559 -38.188 1.00 86.19 109 GLU A CA 1
ATOM 824 C C . GLU A 1 109 ? 10.434 -46.040 -36.758 1.00 86.19 109 GLU A C 1
ATOM 826 O O . GLU A 1 109 ? 11.298 -46.264 -35.909 1.00 86.19 109 GLU A O 1
ATOM 831 N N . GLN A 1 110 ? 9.341 -45.335 -36.497 1.00 87.75 110 GLN A N 1
ATOM 832 C CA . GLN A 1 110 ? 8.976 -44.909 -35.154 1.00 87.75 110 GLN A CA 1
ATOM 833 C C . GLN A 1 110 ? 8.310 -46.081 -34.430 1.00 87.75 110 GLN A C 1
ATOM 835 O O . GLN A 1 110 ? 7.870 -47.044 -35.059 1.00 87.75 110 GLN A O 1
ATOM 840 N N . GLN A 1 111 ? 8.205 -46.022 -33.109 1.00 85.81 111 GLN A N 1
ATOM 841 C CA . GLN A 1 111 ? 7.467 -47.015 -32.337 1.00 85.81 111 GLN A CA 1
ATOM 842 C C . GLN A 1 111 ? 6.128 -46.446 -31.887 1.00 85.81 111 GLN A C 1
ATOM 844 O O . GLN A 1 111 ? 6.031 -45.311 -31.429 1.00 85.81 111 GLN A O 1
ATOM 849 N N . LEU A 1 112 ? 5.083 -47.251 -32.034 1.00 86.88 112 LEU A N 1
ATOM 850 C CA . LEU A 1 112 ? 3.728 -46.958 -31.602 1.00 86.88 112 LEU A CA 1
ATOM 851 C C . LEU A 1 112 ? 3.348 -47.957 -30.516 1.00 86.88 112 LEU A C 1
ATOM 853 O O . LEU A 1 112 ? 3.250 -49.158 -30.768 1.00 86.88 112 LEU A O 1
ATOM 857 N N . LEU A 1 113 ? 3.119 -47.431 -29.320 1.00 83.69 113 LEU A N 1
ATOM 858 C CA . LEU A 1 113 ? 2.562 -48.134 -28.177 1.00 83.69 113 LEU A CA 1
ATOM 859 C C . LEU A 1 113 ? 1.038 -47.999 -28.193 1.00 83.69 113 LEU A C 1
ATOM 861 O O . LEU A 1 113 ? 0.506 -46.911 -27.968 1.00 83.69 113 LEU A O 1
ATOM 865 N N . ASN A 1 114 ? 0.343 -49.100 -28.459 1.00 81.00 114 ASN A N 1
ATOM 866 C CA . ASN A 1 114 ? -1.110 -49.166 -28.424 1.00 81.00 114 ASN A CA 1
ATOM 867 C C . ASN A 1 114 ? -1.583 -49.367 -26.981 1.00 81.00 114 ASN A C 1
ATOM 869 O O . ASN A 1 114 ? -1.326 -50.408 -26.376 1.00 81.00 114 ASN A O 1
ATOM 873 N N . LEU A 1 115 ? -2.303 -48.379 -26.447 1.00 79.50 115 LEU A N 1
ATOM 874 C CA . LEU A 1 115 ? -2.841 -48.419 -25.083 1.00 79.50 115 LEU A CA 1
ATOM 875 C C . LEU A 1 115 ? -4.189 -49.148 -24.994 1.00 79.50 115 LEU A C 1
ATOM 877 O O . LEU A 1 115 ? -4.744 -49.287 -23.909 1.00 79.50 115 LEU A O 1
ATOM 881 N N . THR A 1 116 ? -4.744 -49.571 -26.130 1.00 80.50 116 THR A N 1
ATOM 882 C CA . THR A 1 116 ? -6.009 -50.317 -26.189 1.00 80.50 116 THR A CA 1
ATOM 883 C C . THR A 1 116 ? -5.808 -51.802 -25.887 1.00 80.50 116 THR A C 1
ATOM 885 O O . THR A 1 116 ? -6.742 -52.474 -25.451 1.00 80.50 116 THR A O 1
ATOM 888 N N . ASP A 1 117 ? -4.598 -52.317 -26.106 1.00 76.38 117 ASP A N 1
ATOM 889 C CA . ASP A 1 117 ? -4.268 -53.711 -25.826 1.00 76.38 117 ASP A CA 1
ATOM 890 C C . ASP A 1 117 ? -4.045 -53.913 -24.315 1.00 76.38 117 ASP A C 1
ATOM 892 O O . ASP A 1 117 ? -3.552 -53.024 -23.619 1.00 76.38 117 ASP A O 1
ATOM 896 N N . LEU A 1 118 ? -4.414 -55.086 -23.792 1.00 75.44 118 LEU A N 1
ATOM 897 C CA . LEU A 1 118 ? -4.193 -55.475 -22.394 1.00 75.44 118 LEU A CA 1
ATOM 898 C C . LEU A 1 118 ? -3.436 -56.819 -22.353 1.00 75.44 118 LEU A C 1
ATOM 900 O O . LEU A 1 118 ? -4.061 -57.857 -22.595 1.00 75.44 118 LEU A O 1
ATOM 904 N N . PRO A 1 119 ? -2.120 -56.837 -22.047 1.00 71.75 119 PRO A N 1
ATOM 905 C CA . PRO A 1 119 ? -1.261 -55.677 -21.777 1.00 71.75 119 PRO A CA 1
ATOM 906 C C . PRO A 1 119 ? -1.005 -54.829 -23.042 1.00 71.75 119 PRO A C 1
ATOM 908 O O . PRO A 1 119 ? -1.169 -55.343 -24.153 1.00 71.75 119 PRO A O 1
ATOM 911 N N . PRO A 1 120 ? -0.598 -53.553 -22.895 1.00 76.25 120 PRO A N 1
ATOM 912 C CA . PRO A 1 120 ? -0.262 -52.686 -24.025 1.00 76.25 120 PRO A CA 1
ATOM 913 C C . PRO A 1 120 ? 0.767 -53.327 -24.969 1.00 76.25 120 PRO A C 1
ATOM 915 O O . PRO A 1 120 ? 1.643 -54.064 -24.519 1.00 76.25 120 PRO A O 1
ATOM 918 N N . SER A 1 121 ? 0.688 -53.051 -26.274 1.00 79.56 121 SER A N 1
ATOM 919 C CA . SER A 1 121 ? 1.592 -53.637 -27.279 1.00 79.56 121 SER A CA 1
ATOM 920 C C . SER A 1 121 ? 2.367 -52.572 -28.057 1.00 79.56 121 SER A C 1
ATOM 922 O O . SER A 1 121 ? 1.887 -51.455 -28.245 1.00 79.56 121 SER A O 1
ATOM 924 N N . VAL A 1 122 ? 3.575 -52.909 -28.519 1.00 82.50 122 VAL A N 1
ATOM 925 C CA . VAL A 1 122 ? 4.434 -52.016 -29.315 1.00 82.50 122 VAL A CA 1
ATOM 926 C C . VAL A 1 122 ? 4.541 -52.542 -30.745 1.00 82.50 122 VAL A C 1
ATOM 928 O O . VAL A 1 122 ? 4.777 -53.731 -30.959 1.00 82.50 122 VAL A O 1
ATOM 931 N N . ARG A 1 123 ? 4.401 -51.656 -31.734 1.00 87.06 123 ARG A N 1
ATOM 932 C CA . ARG A 1 123 ? 4.606 -51.952 -33.162 1.00 87.06 123 ARG A CA 1
ATOM 933 C C . ARG A 1 123 ? 5.339 -50.817 -33.872 1.00 87.06 123 ARG A C 1
ATOM 935 O O . ARG A 1 123 ? 5.372 -49.696 -33.372 1.00 87.06 123 ARG A O 1
ATOM 942 N N . ASN A 1 124 ? 5.869 -51.091 -35.060 1.00 88.56 124 ASN A N 1
ATOM 943 C CA . ASN A 1 124 ? 6.520 -50.072 -35.885 1.00 88.56 124 ASN A CA 1
ATOM 944 C C . ASN A 1 124 ? 5.479 -49.146 -36.542 1.00 88.56 124 ASN A C 1
ATOM 946 O O . ASN A 1 124 ? 4.381 -49.576 -36.907 1.00 88.56 124 ASN A O 1
ATOM 950 N N . PHE A 1 125 ? 5.834 -47.873 -36.686 1.00 89.00 125 PHE A N 1
ATOM 951 C CA . PHE A 1 125 ? 5.054 -46.815 -37.316 1.00 89.00 125 PHE A CA 1
ATOM 952 C C . PHE A 1 125 ? 5.937 -46.077 -38.320 1.00 89.00 125 PHE A C 1
ATOM 954 O O . PHE A 1 125 ? 6.920 -45.434 -37.951 1.00 89.00 125 PHE A O 1
ATOM 961 N N . SER A 1 126 ? 5.565 -46.160 -39.593 1.00 88.38 126 SER A N 1
ATOM 962 C CA . SER A 1 126 ? 6.355 -45.635 -40.706 1.00 88.38 126 SER A CA 1
ATOM 963 C C . SER A 1 126 ? 5.480 -44.746 -41.576 1.00 88.38 126 SER A C 1
ATOM 965 O O . SER A 1 126 ? 4.344 -45.098 -41.890 1.00 88.38 126 SER A O 1
ATOM 967 N N . THR A 1 127 ? 6.011 -43.594 -41.967 1.00 89.88 127 THR A N 1
ATOM 968 C CA . THR A 1 127 ? 5.322 -42.606 -42.802 1.00 89.88 127 THR A CA 1
ATOM 969 C C . THR A 1 127 ? 5.581 -42.837 -44.293 1.00 89.88 127 THR A C 1
ATOM 971 O O . THR A 1 127 ? 6.591 -43.433 -44.687 1.00 89.88 127 THR A O 1
ATOM 974 N N . ASN A 1 128 ? 4.675 -42.353 -45.149 1.00 87.12 128 ASN A N 1
ATOM 975 C CA . ASN A 1 128 ? 4.814 -42.434 -46.612 1.00 87.12 128 ASN A CA 1
ATOM 976 C C . ASN A 1 128 ? 6.065 -41.692 -47.122 1.00 87.12 128 ASN A C 1
ATOM 978 O O . ASN A 1 128 ? 6.716 -42.117 -48.076 1.00 87.12 128 ASN A O 1
ATOM 982 N N . LEU A 1 129 ? 6.413 -40.593 -46.455 1.00 86.31 129 LEU A N 1
ATOM 983 C CA . LEU A 1 129 ? 7.673 -39.889 -46.558 1.00 86.31 129 LEU A CA 1
ATOM 984 C C . LEU A 1 129 ? 8.557 -40.374 -45.405 1.00 86.31 129 LEU A C 1
ATOM 986 O O . LEU A 1 129 ? 8.248 -40.043 -44.265 1.00 86.31 129 LEU A O 1
ATOM 990 N N . PRO A 1 130 ? 9.648 -41.115 -45.655 1.00 83.50 130 PRO A N 1
ATOM 991 C CA . PRO A 1 130 ? 10.544 -41.565 -44.593 1.00 83.50 130 PRO A CA 1
ATOM 992 C C . PRO A 1 130 ? 11.111 -40.373 -43.810 1.00 83.50 130 PRO A C 1
ATOM 994 O O . PRO A 1 130 ? 11.790 -39.514 -44.394 1.00 83.50 130 PRO A O 1
ATOM 997 N N . ILE A 1 131 ? 10.803 -40.327 -42.512 1.00 85.31 131 ILE A N 1
ATOM 998 C CA . ILE A 1 131 ? 11.299 -39.351 -41.537 1.00 85.31 131 ILE A CA 1
ATOM 999 C C . ILE A 1 131 ? 12.063 -40.120 -40.469 1.00 85.31 131 ILE A C 1
ATOM 1001 O O . ILE A 1 131 ? 11.648 -41.193 -40.047 1.00 85.31 131 ILE A O 1
ATOM 1005 N N . TYR A 1 132 ? 13.184 -39.568 -40.038 1.00 81.06 132 TYR A N 1
ATOM 1006 C CA . TYR A 1 132 ? 14.047 -40.186 -39.051 1.00 81.06 132 TYR A CA 1
ATOM 1007 C C . TYR A 1 132 ? 14.680 -39.085 -38.186 1.00 81.06 132 TYR A C 1
ATOM 1009 O O . TYR A 1 132 ? 14.603 -37.911 -38.549 1.00 81.06 132 TYR A O 1
ATOM 1017 N N . GLY A 1 133 ? 15.294 -39.443 -37.054 1.00 79.88 133 GLY A N 1
ATOM 1018 C CA . GLY A 1 133 ? 15.947 -38.454 -36.188 1.00 79.88 133 GLY A CA 1
ATOM 1019 C C . GLY A 1 133 ? 14.942 -37.470 -35.585 1.00 79.88 133 GLY A C 1
ATOM 1020 O O . GLY A 1 133 ? 15.196 -36.268 -35.519 1.00 79.88 133 GLY A O 1
ATOM 1021 N N . VAL A 1 134 ? 13.761 -37.971 -35.213 1.00 86.81 134 VAL A N 1
ATOM 1022 C CA . VAL A 1 134 ? 12.716 -37.165 -34.580 1.00 86.81 134 VAL A CA 1
ATOM 1023 C C . VAL A 1 134 ? 13.083 -36.972 -33.112 1.00 86.81 134 VAL A C 1
ATOM 1025 O O . VAL A 1 134 ? 12.998 -37.907 -32.317 1.00 86.81 134 VAL A O 1
ATOM 1028 N N . ASN A 1 135 ? 13.498 -35.759 -32.763 1.00 83.38 135 ASN A N 1
ATOM 1029 C CA . ASN A 1 135 ? 13.951 -35.380 -31.423 1.00 83.38 135 ASN A CA 1
ATOM 1030 C C . ASN A 1 135 ? 12.790 -35.029 -30.479 1.00 83.38 135 ASN A C 1
ATOM 1032 O O . ASN A 1 135 ? 12.798 -35.316 -29.271 1.00 83.38 135 ASN A O 1
ATOM 1036 N N . GLY A 1 136 ? 11.747 -34.431 -31.038 1.00 86.56 136 GLY A N 1
ATOM 1037 C CA . GLY A 1 136 ? 10.611 -33.917 -30.296 1.00 86.56 136 GLY A CA 1
ATOM 1038 C C . GLY A 1 136 ? 9.382 -33.785 -31.166 1.00 86.56 136 GLY A C 1
ATOM 1039 O O . GLY A 1 136 ? 9.435 -33.913 -32.387 1.00 86.56 136 GLY A O 1
ATOM 1040 N N . GLY A 1 137 ? 8.257 -33.506 -30.527 1.00 87.00 137 GLY A N 1
ATOM 1041 C CA . GLY A 1 137 ? 7.050 -33.183 -31.253 1.00 87.00 137 GLY A CA 1
ATOM 1042 C C . GLY A 1 137 ? 5.840 -33.008 -30.360 1.00 87.00 137 GLY A C 1
ATOM 1043 O O . GLY A 1 137 ? 5.892 -33.251 -29.156 1.00 87.00 137 GLY A O 1
ATOM 1044 N N . GLN A 1 138 ? 4.750 -32.576 -30.982 1.00 88.69 138 GLN A N 1
ATOM 1045 C CA . GLN A 1 138 ? 3.489 -32.277 -30.322 1.00 88.69 138 GLN A CA 1
ATOM 1046 C C . GLN A 1 138 ? 2.323 -32.702 -31.215 1.00 88.69 138 GLN A C 1
ATOM 1048 O O . GLN A 1 138 ? 2.364 -32.529 -32.433 1.00 88.69 138 GLN A O 1
ATOM 1053 N N . TYR A 1 139 ? 1.266 -33.246 -30.611 1.00 88.50 139 TYR A N 1
ATOM 1054 C CA . TYR A 1 139 ? -0.006 -33.457 -31.298 1.00 88.50 139 TYR A CA 1
ATOM 1055 C C . TYR A 1 139 ? -0.828 -32.166 -31.256 1.00 88.50 139 TYR A C 1
ATOM 1057 O O . TYR A 1 139 ? -1.108 -31.638 -30.178 1.00 88.50 139 TYR A O 1
ATOM 1065 N N . TYR A 1 140 ? -1.218 -31.657 -32.421 1.00 89.88 140 TYR A N 1
ATOM 1066 C CA . TYR A 1 140 ? -1.991 -30.427 -32.550 1.00 89.88 140 TYR A CA 1
ATOM 1067 C C . TYR A 1 140 ? -2.966 -30.524 -33.724 1.00 89.88 140 TYR A C 1
ATOM 1069 O O . TYR A 1 140 ? -2.593 -30.901 -34.833 1.00 89.88 140 TYR A O 1
ATOM 1077 N N . ASN A 1 141 ? -4.230 -30.181 -33.465 1.00 89.06 141 ASN A N 1
ATOM 1078 C CA . ASN A 1 141 ? -5.300 -30.102 -34.463 1.00 89.06 141 ASN A CA 1
ATOM 1079 C C . ASN A 1 141 ? -5.385 -31.316 -35.420 1.00 89.06 141 ASN A C 1
ATOM 1081 O O . ASN A 1 141 ? -5.450 -31.166 -36.638 1.00 89.06 141 ASN A O 1
ATOM 1085 N N . GLY A 1 142 ? -5.345 -32.534 -34.867 1.00 89.44 142 GLY A N 1
ATOM 1086 C CA . GLY A 1 142 ? -5.488 -33.769 -35.648 1.00 89.44 142 GLY A CA 1
ATOM 1087 C C . GLY A 1 142 ? -4.192 -34.339 -36.232 1.00 89.44 142 GLY A C 1
ATOM 1088 O O . GLY A 1 142 ? -4.214 -35.459 -36.731 1.00 89.44 142 GLY A O 1
ATOM 1089 N N . ALA A 1 143 ? -3.071 -33.618 -36.155 1.00 93.69 143 ALA A N 1
ATOM 1090 C CA . ALA A 1 143 ? -1.795 -34.028 -36.734 1.00 93.69 143 ALA A CA 1
ATOM 1091 C C . ALA A 1 143 ? -0.664 -34.052 -35.696 1.00 93.69 143 ALA A C 1
ATOM 1093 O O . ALA A 1 143 ? -0.706 -33.371 -34.670 1.00 93.69 143 ALA A O 1
ATOM 1094 N N . LEU A 1 144 ? 0.371 -34.834 -35.983 1.00 93.00 144 LEU A N 1
ATOM 1095 C CA . LEU A 1 144 ? 1.655 -34.784 -35.296 1.00 93.00 144 LEU A CA 1
ATOM 1096 C C . LEU A 1 144 ? 2.523 -33.710 -35.946 1.00 93.00 144 LEU A C 1
ATOM 1098 O O . LEU A 1 144 ? 2.611 -33.648 -37.169 1.00 93.00 144 LEU A O 1
ATOM 1102 N N . TYR A 1 145 ? 3.207 -32.916 -35.136 1.00 94.50 145 TYR A N 1
ATOM 1103 C CA . TYR A 1 145 ? 4.289 -32.050 -35.583 1.00 94.50 145 TYR A CA 1
ATOM 1104 C C . TYR A 1 145 ? 5.585 -32.550 -34.965 1.00 94.50 145 TYR A C 1
ATOM 1106 O O . TYR A 1 145 ? 5.683 -32.647 -33.744 1.00 94.50 145 TYR A O 1
ATOM 1114 N N . TRP A 1 146 ? 6.563 -32.883 -35.795 1.00 93.44 146 TRP A N 1
ATOM 1115 C CA . TRP A 1 146 ? 7.842 -33.465 -35.408 1.00 93.44 146 TRP A CA 1
ATOM 1116 C C . TRP A 1 146 ? 8.980 -32.491 -35.667 1.00 93.44 146 TRP A C 1
ATOM 1118 O O . TRP A 1 146 ? 9.099 -31.968 -36.771 1.00 93.44 146 TRP A O 1
ATOM 1128 N N . ALA A 1 147 ? 9.831 -32.286 -34.666 1.00 92.06 147 ALA A N 1
ATOM 1129 C CA . ALA A 1 147 ? 11.127 -31.638 -34.805 1.00 92.06 147 ALA A CA 1
ATOM 1130 C C . ALA A 1 147 ? 12.150 -32.686 -35.268 1.00 92.06 147 ALA A C 1
ATOM 1132 O O . ALA A 1 147 ? 12.348 -33.712 -34.610 1.00 92.06 147 ALA A O 1
ATOM 1133 N N . VAL A 1 148 ? 12.739 -32.453 -36.440 1.00 90.25 148 VAL A N 1
ATOM 1134 C CA . VAL A 1 148 ? 13.551 -33.428 -37.175 1.00 90.25 148 VAL A CA 1
ATOM 1135 C C . VAL A 1 148 ? 14.992 -32.936 -37.274 1.00 90.25 148 VAL A C 1
ATOM 1137 O O . VAL A 1 148 ? 15.254 -31.915 -37.912 1.00 90.25 148 VAL A O 1
ATOM 1140 N N . ALA A 1 149 ? 15.927 -33.710 -36.720 1.00 81.19 149 ALA A N 1
ATOM 1141 C CA . ALA A 1 149 ? 17.344 -33.375 -36.558 1.00 81.19 149 ALA A CA 1
ATOM 1142 C C . ALA A 1 149 ? 18.192 -33.360 -37.850 1.00 81.19 149 ALA A C 1
ATOM 1144 O O . ALA A 1 149 ? 19.375 -33.040 -37.769 1.00 81.19 149 ALA A O 1
ATOM 1145 N N . ALA A 1 150 ? 17.598 -33.666 -39.014 1.00 75.06 150 ALA A N 1
ATOM 1146 C CA . ALA A 1 150 ? 18.221 -33.877 -40.338 1.00 75.06 150 ALA A CA 1
ATOM 1147 C C . ALA A 1 150 ? 18.766 -35.282 -40.637 1.00 75.06 150 ALA A C 1
ATOM 1149 O O . ALA A 1 150 ? 18.835 -36.093 -39.724 1.00 75.06 150 ALA A O 1
ATOM 1150 N N . GLY A 1 151 ? 19.123 -35.413 -41.942 1.00 65.12 151 GLY A N 1
ATOM 1151 C CA . GLY A 1 151 ? 19.667 -36.422 -42.891 1.00 65.12 151 GLY A CA 1
ATOM 1152 C C . GLY A 1 151 ? 21.169 -36.761 -42.944 1.00 65.12 151 GLY A C 1
ATOM 1153 O O . GLY A 1 151 ? 21.920 -35.933 -43.433 1.00 65.12 151 GLY A O 1
ATOM 1154 N N . ALA A 1 152 ? 21.597 -38.000 -42.678 1.00 63.41 152 ALA A N 1
ATOM 1155 C CA . ALA A 1 152 ? 22.681 -38.698 -43.348 1.00 63.41 152 ALA A CA 1
ATOM 1156 C C . ALA A 1 152 ? 22.138 -39.284 -44.665 1.00 63.41 152 ALA A C 1
ATOM 1158 O O . ALA A 1 152 ? 20.929 -39.319 -44.904 1.00 63.41 152 ALA A O 1
ATOM 1159 N N . HIS A 1 153 ? 23.020 -39.710 -45.563 1.00 71.88 153 HIS A N 1
ATOM 1160 C CA . HIS A 1 153 ? 22.617 -40.329 -46.824 1.00 71.88 153 HIS A CA 1
ATOM 1161 C C . HIS A 1 153 ? 22.196 -41.788 -46.599 1.00 71.88 153 HIS A C 1
ATOM 1163 O O . HIS A 1 153 ? 23.058 -42.621 -46.337 1.00 71.88 153 HIS A O 1
ATOM 1169 N N . PHE A 1 154 ? 20.910 -42.114 -46.769 1.00 69.75 154 PHE A N 1
ATOM 1170 C CA . PHE A 1 154 ? 20.406 -43.488 -46.611 1.00 69.75 154 PHE A CA 1
ATOM 1171 C C . PHE A 1 154 ? 19.557 -43.950 -47.811 1.00 69.75 154 PHE A C 1
ATOM 1173 O O . PHE A 1 154 ? 18.952 -43.117 -48.488 1.00 69.75 154 PHE A O 1
ATOM 1180 N N . PRO A 1 155 ? 19.491 -45.259 -48.120 1.00 72.88 155 PRO A N 1
ATOM 1181 C CA . PRO A 1 155 ? 18.573 -45.796 -49.128 1.00 72.88 155 PRO A CA 1
ATOM 1182 C C . PRO A 1 155 ? 17.104 -45.628 -48.714 1.00 72.88 155 PRO A C 1
ATOM 1184 O O . PRO A 1 155 ? 16.748 -45.930 -47.580 1.00 72.88 155 PRO A O 1
ATOM 1187 N N . ASP A 1 156 ? 16.240 -45.182 -49.630 1.00 77.12 156 ASP A N 1
ATOM 1188 C CA . ASP A 1 156 ? 14.799 -45.054 -49.405 1.00 77.12 156 ASP A CA 1
ATOM 1189 C C . ASP A 1 156 ? 14.246 -46.430 -48.992 1.00 77.12 156 ASP A C 1
ATOM 1191 O O . ASP A 1 156 ? 14.385 -47.393 -49.756 1.00 77.12 156 ASP A O 1
ATOM 1195 N N . PRO A 1 157 ? 13.620 -46.563 -47.814 1.00 73.44 157 PRO A N 1
ATOM 1196 C CA . PRO A 1 157 ? 13.093 -47.843 -47.353 1.00 73.44 157 PRO A CA 1
ATOM 1197 C C . PRO A 1 157 ? 11.973 -48.383 -48.244 1.00 73.44 157 PRO A C 1
ATOM 1199 O O . PRO A 1 157 ? 11.752 -49.590 -48.300 1.00 73.44 157 PRO A O 1
ATOM 1202 N N . HIS A 1 158 ? 11.322 -47.504 -49.008 1.00 80.19 158 HIS A N 1
ATOM 1203 C CA . HIS A 1 158 ? 10.300 -47.873 -49.981 1.00 80.19 158 HIS A CA 1
ATOM 1204 C C . HIS A 1 158 ? 10.879 -48.057 -51.395 1.00 80.19 158 HIS A C 1
ATOM 1206 O O . HIS A 1 158 ? 10.183 -48.533 -52.292 1.00 80.19 158 HIS A O 1
ATOM 1212 N N . ASN A 1 159 ? 12.150 -47.691 -51.621 1.00 80.12 159 ASN A N 1
ATOM 1213 C CA . ASN A 1 159 ? 12.873 -47.880 -52.882 1.00 80.12 159 ASN A CA 1
ATOM 1214 C C . ASN A 1 159 ? 14.403 -47.842 -52.686 1.00 80.12 159 ASN A C 1
ATOM 1216 O O . ASN A 1 159 ? 15.048 -46.810 -52.886 1.00 80.12 159 ASN A O 1
ATOM 1220 N N . SER A 1 160 ? 15.008 -48.996 -52.414 1.00 76.69 160 SER A N 1
ATOM 1221 C CA . SER A 1 160 ? 16.445 -49.135 -52.119 1.00 76.69 160 SER A CA 1
ATOM 1222 C C . SER A 1 160 ? 17.409 -48.620 -53.206 1.00 76.69 160 SER A C 1
ATOM 1224 O O . SER A 1 160 ? 18.605 -48.491 -52.953 1.00 76.69 160 SER A O 1
ATOM 1226 N N . SER A 1 161 ? 16.912 -48.288 -54.404 1.00 77.62 161 SER A N 1
ATOM 1227 C CA . SER A 1 161 ? 17.688 -47.700 -55.510 1.00 77.62 161 SER A CA 1
ATOM 1228 C C . SER A 1 161 ? 17.876 -46.181 -55.386 1.00 77.62 161 SER A C 1
ATOM 1230 O O . SER A 1 161 ? 18.629 -45.581 -56.153 1.00 77.62 161 SER A O 1
ATOM 1232 N N . LYS A 1 162 ? 17.147 -45.534 -54.474 1.00 78.38 162 LYS A N 1
ATOM 1233 C CA . LYS A 1 162 ? 17.102 -44.082 -54.303 1.00 78.38 162 LYS A CA 1
ATOM 1234 C C . LYS A 1 162 ? 17.752 -43.720 -52.976 1.00 78.38 162 LYS A C 1
ATOM 1236 O O . LYS A 1 162 ? 17.296 -44.173 -51.941 1.00 78.38 162 LYS A O 1
ATOM 1241 N N . ILE A 1 163 ? 18.779 -42.877 -52.992 1.00 76.06 163 ILE A N 1
ATOM 1242 C CA . ILE A 1 163 ? 19.324 -42.304 -51.757 1.00 76.06 163 ILE A CA 1
ATOM 1243 C C . ILE A 1 163 ? 18.479 -41.096 -51.363 1.00 76.06 163 ILE A C 1
ATOM 1245 O O . ILE A 1 163 ? 18.213 -40.208 -52.178 1.00 76.06 163 ILE A O 1
ATOM 1249 N N . VAL A 1 164 ? 18.054 -41.070 -50.109 1.00 69.50 164 VAL A N 1
ATOM 1250 C CA . VAL A 1 164 ? 17.292 -39.995 -49.498 1.00 69.50 164 VAL A CA 1
ATOM 1251 C C . VAL A 1 164 ? 18.210 -39.227 -48.557 1.00 69.50 164 VAL A C 1
ATOM 1253 O O . VAL A 1 164 ? 18.898 -39.800 -47.719 1.00 69.50 164 VAL A O 1
ATOM 1256 N N . LEU A 1 165 ? 18.206 -37.906 -48.717 1.00 71.50 165 LEU A N 1
ATOM 1257 C CA . LEU A 1 165 ? 18.750 -36.954 -47.760 1.00 71.50 165 LEU A CA 1
ATOM 1258 C C . LEU A 1 165 ? 17.584 -36.079 -47.297 1.00 71.50 165 LEU A C 1
ATOM 1260 O O . LEU A 1 165 ? 16.822 -35.575 -48.132 1.00 71.50 165 LEU A O 1
ATOM 1264 N N . ARG A 1 166 ? 17.409 -35.915 -45.985 1.00 76.31 166 ARG A N 1
ATOM 1265 C CA . ARG A 1 166 ? 16.363 -35.052 -45.424 1.00 76.31 166 ARG A CA 1
ATOM 1266 C C . ARG A 1 166 ? 16.980 -33.834 -44.763 1.00 76.31 166 ARG A C 1
ATOM 1268 O O . ARG A 1 166 ? 17.867 -33.954 -43.928 1.00 76.31 166 ARG A O 1
ATOM 1275 N N . SER A 1 167 ? 16.509 -32.657 -45.154 1.00 76.19 167 SER A N 1
ATOM 1276 C CA . SER A 1 167 ? 16.863 -31.424 -44.461 1.00 76.19 167 SER A CA 1
ATOM 1277 C C . SER A 1 167 ? 16.254 -31.427 -43.055 1.00 76.19 167 SER A C 1
ATOM 1279 O O . SER A 1 167 ? 15.161 -31.974 -42.880 1.00 76.19 167 SER A O 1
ATOM 1281 N N . PRO A 1 168 ? 16.935 -30.826 -42.069 1.00 88.69 168 PRO A N 1
ATOM 1282 C CA . PRO A 1 168 ? 16.346 -30.586 -40.758 1.00 88.69 168 PRO A CA 1
ATOM 1283 C C . PRO A 1 168 ? 15.110 -29.707 -40.899 1.00 88.69 168 PRO A C 1
ATOM 1285 O O . PRO A 1 168 ? 15.016 -28.895 -41.823 1.00 88.69 168 PRO A O 1
ATOM 1288 N N . GLY A 1 169 ? 14.165 -29.840 -39.979 1.00 92.19 169 GLY A N 1
ATOM 1289 C CA . GLY A 1 169 ? 12.965 -29.020 -40.018 1.00 92.19 169 GLY A CA 1
ATOM 1290 C C . GLY A 1 169 ? 11.860 -29.500 -39.101 1.00 92.19 169 GLY A C 1
ATOM 1291 O O . GLY A 1 169 ? 12.056 -30.377 -38.264 1.00 92.19 169 GLY A O 1
ATOM 1292 N N . VAL A 1 170 ? 10.680 -28.926 -39.306 1.00 95.19 170 VAL A N 1
ATOM 1293 C CA . VAL A 1 170 ? 9.443 -29.383 -38.682 1.00 95.19 170 VAL A CA 1
ATOM 1294 C C . VAL A 1 170 ? 8.612 -30.115 -39.727 1.00 95.19 170 VAL A C 1
ATOM 1296 O O . VAL A 1 170 ? 8.308 -29.560 -40.788 1.00 95.19 170 VAL A O 1
ATOM 1299 N N . ALA A 1 171 ? 8.238 -31.355 -39.428 1.00 94.25 171 ALA A N 1
ATOM 1300 C CA . ALA A 1 171 ? 7.365 -32.171 -40.260 1.00 94.25 171 ALA A CA 1
ATOM 1301 C C . ALA A 1 171 ? 5.970 -32.285 -39.644 1.00 94.25 171 ALA A C 1
ATOM 1303 O O . ALA A 1 171 ? 5.839 -32.438 -38.435 1.00 94.25 171 ALA A O 1
ATOM 1304 N N . ARG A 1 172 ? 4.930 -32.229 -40.471 1.00 95.19 172 ARG A N 1
ATOM 1305 C CA . ARG A 1 172 ? 3.545 -32.517 -40.101 1.00 95.19 172 ARG A CA 1
ATOM 1306 C C . ARG A 1 172 ? 3.191 -33.919 -40.592 1.00 95.19 172 ARG A C 1
ATOM 1308 O O . ARG A 1 172 ? 3.454 -34.233 -41.749 1.00 95.19 172 ARG A O 1
ATOM 1315 N N . VAL A 1 173 ? 2.594 -34.740 -39.732 1.00 94.88 173 VAL A N 1
ATOM 1316 C CA . VAL A 1 173 ? 2.215 -36.128 -40.029 1.00 94.88 173 VAL A CA 1
ATOM 1317 C C . VAL A 1 173 ? 0.766 -36.379 -39.630 1.00 94.88 173 VAL A C 1
ATOM 1319 O O . VAL A 1 173 ? 0.363 -36.086 -38.504 1.00 94.88 173 VAL A O 1
ATOM 1322 N N . ASP A 1 174 ? -0.017 -36.952 -40.536 1.00 94.44 174 ASP A N 1
ATOM 1323 C CA . ASP A 1 174 ? -1.325 -37.514 -40.214 1.00 94.44 174 ASP A CA 1
ATOM 1324 C C . ASP A 1 174 ? -1.124 -38.880 -39.531 1.00 94.44 174 ASP A C 1
ATOM 1326 O O . ASP A 1 174 ? -0.576 -39.802 -40.140 1.00 94.44 174 ASP A O 1
ATOM 1330 N N . PRO A 1 175 ? -1.532 -39.048 -38.262 1.00 91.56 175 PRO A N 1
ATOM 1331 C CA . PRO A 1 175 ? -1.268 -40.278 -37.524 1.00 91.56 175 PRO A CA 1
ATOM 1332 C C . PRO A 1 175 ? -2.125 -41.472 -37.974 1.00 91.56 175 PRO A C 1
ATOM 1334 O O . PRO A 1 175 ? -1.846 -42.598 -37.564 1.00 91.56 175 PRO A O 1
ATOM 1337 N N . VAL A 1 176 ? -3.175 -41.249 -38.771 1.00 90.19 176 VAL A N 1
ATOM 1338 C CA . VAL A 1 176 ? -4.086 -42.294 -39.259 1.00 90.19 176 VAL A CA 1
ATOM 1339 C C . VAL A 1 176 ? -3.650 -42.786 -40.634 1.00 90.19 176 VAL A C 1
ATOM 1341 O O . VAL A 1 176 ? -3.572 -43.994 -40.852 1.00 90.19 176 VAL A O 1
ATOM 1344 N N . THR A 1 177 ? -3.358 -41.872 -41.562 1.00 93.12 177 THR A N 1
ATOM 1345 C CA . THR A 1 177 ? -2.930 -42.226 -42.929 1.00 93.12 177 THR A CA 1
ATOM 1346 C C . THR A 1 177 ? -1.420 -42.419 -43.054 1.00 93.12 177 THR A C 1
ATOM 1348 O O . THR A 1 177 ? -0.959 -42.984 -44.046 1.00 93.12 177 THR A O 1
ATOM 1351 N N . ALA A 1 178 ? -0.654 -41.966 -42.056 1.00 91.25 178 ALA A N 1
ATOM 1352 C CA . ALA A 1 178 ? 0.804 -41.888 -42.069 1.00 91.25 178 ALA A CA 1
ATOM 1353 C C . ALA A 1 178 ? 1.365 -41.007 -43.206 1.00 91.25 178 ALA A C 1
ATOM 1355 O O . ALA A 1 178 ? 2.529 -41.148 -43.598 1.00 91.25 178 ALA A O 1
ATOM 1356 N N . GLU A 1 179 ? 0.553 -40.085 -43.736 1.00 94.69 179 GLU A N 1
ATOM 1357 C CA . GLU A 1 179 ? 1.007 -39.072 -44.687 1.00 94.69 179 GLU A CA 1
ATOM 1358 C C . GLU A 1 179 ? 1.816 -37.982 -43.982 1.00 94.69 179 GLU A C 1
ATOM 1360 O O . GLU A 1 179 ? 1.384 -37.450 -42.961 1.00 94.69 179 GLU A O 1
ATOM 1365 N N . ALA A 1 180 ? 2.984 -37.640 -44.527 1.00 92.81 180 ALA A N 1
ATOM 1366 C CA . ALA A 1 180 ? 3.905 -36.692 -43.917 1.00 92.81 180 ALA A CA 1
ATOM 1367 C C . ALA A 1 180 ? 4.469 -35.656 -44.903 1.00 92.81 180 ALA A C 1
ATOM 1369 O O . ALA A 1 180 ? 4.805 -35.970 -46.047 1.00 92.81 180 ALA A O 1
ATOM 1370 N N . GLU A 1 181 ? 4.633 -34.421 -44.427 1.00 93.38 181 GLU A N 1
ATOM 1371 C CA . GLU A 1 181 ? 5.179 -33.278 -45.171 1.00 93.38 181 GLU A CA 1
ATOM 1372 C C . GLU A 1 181 ? 6.066 -32.398 -44.275 1.00 93.38 181 GLU A C 1
ATOM 1374 O O . GLU A 1 181 ? 5.856 -32.329 -43.069 1.00 93.38 181 GLU A O 1
ATOM 1379 N N . PHE A 1 182 ? 7.049 -31.691 -44.840 1.00 92.12 182 PHE A N 1
ATOM 1380 C CA . PHE A 1 182 ? 7.807 -30.675 -44.095 1.00 92.12 182 PHE A CA 1
ATOM 1381 C C . PHE A 1 182 ? 7.108 -29.321 -44.204 1.00 92.12 182 PHE A C 1
ATOM 1383 O O . PHE A 1 182 ? 6.936 -28.813 -45.310 1.00 92.12 182 PHE A O 1
ATOM 1390 N N . VAL A 1 183 ? 6.752 -28.723 -43.066 1.00 94.69 183 VAL A N 1
ATOM 1391 C CA . VAL A 1 183 ? 6.110 -27.398 -43.025 1.00 94.69 183 VAL A CA 1
ATOM 1392 C C . VAL A 1 183 ? 7.133 -26.264 -43.017 1.00 94.69 183 VAL A C 1
ATOM 1394 O O . VAL A 1 183 ? 6.863 -25.189 -43.541 1.00 94.69 183 VAL A O 1
ATOM 1397 N N . VAL A 1 184 ? 8.332 -26.514 -42.482 1.00 94.94 184 VAL A N 1
ATOM 1398 C CA . VAL A 1 184 ? 9.481 -25.605 -42.567 1.00 94.94 184 VAL A CA 1
ATOM 1399 C C . VAL A 1 184 ? 10.774 -26.414 -42.466 1.00 94.94 184 VAL A C 1
ATOM 1401 O O . VAL A 1 184 ? 10.857 -27.351 -41.677 1.00 94.94 184 VAL A O 1
ATOM 1404 N N . ASN A 1 185 ? 11.782 -26.086 -43.273 1.00 91.75 185 ASN A N 1
ATOM 1405 C CA . ASN A 1 185 ? 13.066 -26.807 -43.299 1.00 91.75 185 ASN A CA 1
ATOM 1406 C C . ASN A 1 185 ? 14.296 -25.903 -43.510 1.00 91.75 185 ASN A C 1
ATOM 1408 O O . ASN A 1 185 ? 15.407 -26.387 -43.727 1.00 91.75 185 ASN A O 1
ATOM 1412 N N . ASN A 1 186 ? 14.093 -24.585 -43.512 1.00 90.31 186 ASN A N 1
ATOM 1413 C CA . ASN A 1 186 ? 15.150 -23.597 -43.662 1.00 90.31 186 ASN A CA 1
ATOM 1414 C C . ASN A 1 186 ? 14.728 -22.240 -43.071 1.00 90.31 186 ASN A C 1
ATOM 1416 O O . ASN A 1 186 ? 13.536 -21.943 -42.953 1.00 90.31 186 ASN A O 1
ATOM 1420 N N . TYR A 1 187 ? 15.718 -21.402 -42.774 1.00 91.56 187 TYR A N 1
ATOM 1421 C CA . TYR A 1 187 ? 15.576 -19.988 -42.450 1.00 91.56 187 TYR A CA 1
ATOM 1422 C C . TYR A 1 187 ? 16.188 -19.153 -43.582 1.00 91.56 187 TYR A C 1
ATOM 1424 O O . TYR A 1 187 ? 17.406 -19.096 -43.736 1.00 91.56 187 TYR A O 1
ATOM 1432 N N . PHE A 1 188 ? 15.344 -18.543 -44.423 1.00 87.62 188 PHE A N 1
ATOM 1433 C CA . PHE A 1 188 ? 15.765 -17.757 -45.597 1.00 87.62 188 PHE A CA 1
ATOM 1434 C C . PHE A 1 188 ? 16.785 -18.479 -46.507 1.00 87.62 188 PHE A C 1
ATOM 1436 O O . PHE A 1 188 ? 17.745 -17.884 -46.994 1.00 87.62 188 PHE A O 1
ATOM 1443 N N . GLY A 1 189 ? 16.581 -19.778 -46.744 1.00 85.00 189 GLY A N 1
ATOM 1444 C CA . GLY A 1 189 ? 17.451 -20.622 -47.569 1.00 85.00 189 GLY A CA 1
ATOM 1445 C C . GLY A 1 189 ? 18.642 -21.243 -46.831 1.00 85.00 189 GLY A C 1
ATOM 1446 O O . GLY A 1 189 ? 19.283 -22.137 -47.385 1.00 85.00 189 GLY A O 1
ATOM 1447 N N . ALA A 1 190 ? 18.925 -20.836 -45.589 1.00 85.88 190 ALA A N 1
ATOM 1448 C CA . ALA A 1 190 ? 19.892 -21.516 -44.732 1.00 85.88 190 ALA A CA 1
ATOM 1449 C C . ALA A 1 190 ? 19.232 -22.737 -44.064 1.00 85.88 190 ALA A C 1
ATOM 1451 O O . ALA A 1 190 ? 18.156 -22.590 -43.483 1.00 85.88 190 ALA A O 1
ATOM 1452 N N . PRO A 1 191 ? 19.823 -23.943 -44.139 1.00 86.81 191 PRO A N 1
ATOM 1453 C CA . PRO A 1 191 ? 19.290 -25.094 -43.420 1.00 86.81 191 PRO A CA 1
ATOM 1454 C C . PRO A 1 191 ? 19.362 -24.844 -41.909 1.00 86.81 191 PRO A C 1
ATOM 1456 O O . PRO A 1 191 ? 20.327 -24.242 -41.436 1.00 86.81 191 PRO A O 1
ATOM 1459 N N . PHE A 1 192 ? 18.361 -25.325 -41.171 1.00 90.31 192 PHE A N 1
ATOM 1460 C CA . PHE A 1 192 ? 18.444 -25.416 -39.710 1.00 90.31 192 PHE A CA 1
ATOM 1461 C C . PHE A 1 192 ? 19.594 -26.344 -39.291 1.00 90.31 192 PHE A C 1
ATOM 1463 O O . PHE A 1 192 ? 20.128 -27.091 -40.114 1.00 90.31 192 PHE A O 1
ATOM 1470 N N . ASN A 1 193 ? 19.987 -26.301 -38.025 1.00 85.81 193 ASN A N 1
ATOM 1471 C CA . ASN A 1 193 ? 21.039 -27.162 -37.501 1.00 85.81 193 ASN A CA 1
ATOM 1472 C C . ASN A 1 193 ? 20.495 -28.564 -37.187 1.00 85.81 193 ASN A C 1
ATOM 1474 O O . ASN A 1 193 ? 20.836 -29.535 -37.860 1.00 85.81 193 ASN A O 1
ATOM 1478 N N . SER A 1 194 ? 19.628 -28.661 -36.182 1.00 86.75 194 SER A N 1
ATOM 1479 C CA . SER A 1 194 ? 18.924 -29.874 -35.783 1.00 86.75 194 SER A CA 1
ATOM 1480 C C . SER A 1 194 ? 17.769 -29.538 -34.833 1.00 86.75 194 SER A C 1
ATOM 1482 O O . SER A 1 194 ? 17.952 -29.589 -33.618 1.00 86.75 194 SER A O 1
ATOM 1484 N N . PRO A 1 195 ? 16.571 -29.222 -35.357 1.00 91.12 195 PRO A N 1
ATOM 1485 C CA . PRO A 1 195 ? 15.393 -28.986 -34.537 1.00 91.12 195 PRO A CA 1
ATOM 1486 C C . PRO A 1 195 ? 15.184 -30.085 -33.487 1.00 91.12 195 PRO A C 1
ATOM 1488 O O . PRO A 1 195 ? 15.155 -31.271 -33.827 1.00 91.12 195 PRO A O 1
ATOM 1491 N N . ASP A 1 196 ? 15.053 -29.694 -32.218 1.00 86.56 196 ASP A N 1
ATOM 1492 C CA . ASP A 1 196 ? 15.040 -30.628 -31.084 1.00 86.56 196 ASP A CA 1
ATOM 1493 C C . ASP A 1 196 ? 13.649 -30.778 -30.459 1.00 86.56 196 ASP A C 1
ATOM 1495 O O . ASP A 1 196 ? 12.996 -31.809 -30.626 1.00 86.56 196 ASP A O 1
ATOM 1499 N N . LYS A 1 197 ? 13.136 -29.735 -29.802 1.00 87.62 197 LYS A N 1
ATOM 1500 C CA . LYS A 1 197 ? 11.759 -29.684 -29.285 1.00 87.62 197 LYS A CA 1
ATOM 1501 C C . LYS A 1 197 ? 10.978 -28.543 -29.928 1.00 87.62 197 LYS A C 1
ATOM 1503 O O . LYS A 1 197 ? 11.560 -27.571 -30.409 1.00 87.62 197 LYS A O 1
ATOM 1508 N N . LEU A 1 198 ? 9.650 -28.670 -29.925 1.00 91.62 198 LEU A N 1
ATOM 1509 C CA . LEU A 1 198 ? 8.735 -27.646 -30.423 1.00 91.62 198 LEU A CA 1
ATOM 1510 C C . LEU A 1 198 ? 7.530 -27.449 -29.501 1.00 91.62 198 LEU A C 1
ATOM 1512 O O . LEU A 1 198 ? 7.122 -28.377 -28.803 1.00 91.62 198 LEU A O 1
ATOM 1516 N N . ALA A 1 199 ? 6.963 -26.246 -29.540 1.00 91.06 199 ALA A N 1
ATOM 1517 C CA . ALA A 1 199 ? 5.741 -25.849 -28.858 1.00 91.06 199 ALA A CA 1
ATOM 1518 C C . ALA A 1 199 ? 4.828 -25.101 -29.837 1.00 91.06 199 ALA A C 1
ATOM 1520 O O . ALA A 1 199 ? 5.276 -24.210 -30.558 1.00 91.06 199 ALA A O 1
ATOM 1521 N N . ILE A 1 200 ? 3.546 -25.457 -29.869 1.00 91.81 200 ILE A N 1
ATOM 1522 C CA . ILE A 1 200 ? 2.558 -24.861 -30.776 1.00 91.81 200 ILE A CA 1
ATOM 1523 C C . ILE A 1 200 ? 1.558 -24.029 -29.978 1.00 91.81 200 ILE A C 1
ATOM 1525 O O . ILE A 1 200 ? 0.904 -24.548 -29.069 1.00 91.81 200 ILE A O 1
ATOM 1529 N N . SER A 1 201 ? 1.408 -22.755 -30.350 1.00 89.38 201 SER A N 1
ATOM 1530 C CA . SER A 1 201 ? 0.381 -21.875 -29.785 1.00 89.38 201 SER A CA 1
ATOM 1531 C C . SER A 1 201 ? -1.008 -22.315 -30.250 1.00 89.38 201 SER A C 1
ATOM 1533 O O . SER A 1 201 ? -1.292 -22.438 -31.441 1.00 89.38 201 SER A O 1
ATOM 1535 N N . ARG A 1 202 ? -1.919 -22.522 -29.306 1.00 86.44 202 ARG A N 1
ATOM 1536 C CA . ARG A 1 202 ? -3.348 -22.757 -29.531 1.00 86.44 202 ARG A CA 1
ATOM 1537 C C . ARG A 1 202 ? -4.054 -21.479 -29.967 1.00 86.44 202 ARG A C 1
ATOM 1539 O O . ARG A 1 202 ? -5.049 -21.585 -30.676 1.00 86.44 202 ARG A O 1
ATOM 1546 N N . ARG A 1 203 ? -3.542 -20.302 -29.585 1.00 83.25 203 ARG A N 1
ATOM 1547 C CA . ARG A 1 203 ? -4.096 -18.996 -29.977 1.00 83.25 203 ARG A CA 1
ATOM 1548 C C . ARG A 1 203 ? -3.789 -18.631 -31.428 1.00 83.25 203 ARG A C 1
ATOM 1550 O O . ARG A 1 203 ? -4.675 -18.132 -32.115 1.00 83.25 203 ARG A O 1
ATOM 1557 N N . THR A 1 204 ? -2.561 -18.862 -31.897 1.00 85.69 204 THR A N 1
ATOM 1558 C CA . THR A 1 204 ? -2.112 -18.394 -33.225 1.00 85.69 204 THR A CA 1
ATOM 1559 C C . THR A 1 204 ? -1.753 -19.503 -34.210 1.00 85.69 204 THR A C 1
ATOM 1561 O O . THR A 1 204 ? -1.573 -19.218 -35.393 1.00 85.69 204 THR A O 1
ATOM 1564 N N . SER A 1 205 ? -1.637 -20.751 -33.746 1.00 90.69 205 SER A N 1
ATOM 1565 C CA . SER A 1 205 ? -1.067 -21.878 -34.503 1.00 90.69 205 SER A CA 1
ATOM 1566 C C . SER A 1 205 ? 0.400 -21.686 -34.916 1.00 90.69 205 SER A C 1
ATOM 1568 O O . SER A 1 205 ? 0.894 -22.421 -35.774 1.00 90.69 205 SER A O 1
ATOM 1570 N N . ASP A 1 206 ? 1.111 -20.723 -34.322 1.00 92.38 206 ASP A N 1
ATOM 1571 C CA . ASP A 1 206 ? 2.550 -20.568 -34.537 1.00 92.38 206 ASP A CA 1
ATOM 1572 C C . ASP A 1 206 ? 3.330 -21.698 -33.864 1.00 92.38 206 ASP A C 1
ATOM 1574 O O . ASP A 1 206 ? 2.970 -22.164 -32.781 1.00 92.38 206 ASP A O 1
ATOM 1578 N N . ILE A 1 207 ? 4.427 -22.101 -34.499 1.00 94.62 207 ILE A N 1
ATOM 1579 C CA . ILE A 1 207 ? 5.299 -23.184 -34.053 1.00 94.62 207 ILE A CA 1
ATOM 1580 C C . ILE A 1 207 ? 6.617 -22.581 -33.578 1.00 94.62 207 ILE A C 1
ATOM 1582 O O . ILE A 1 207 ? 7.393 -22.070 -34.383 1.00 94.62 207 ILE A O 1
ATOM 1586 N N . PHE A 1 208 ? 6.882 -22.665 -32.282 1.00 94.06 208 PHE A N 1
ATOM 1587 C CA . PHE A 1 208 ? 8.177 -22.349 -31.691 1.00 94.06 208 PHE A CA 1
ATOM 1588 C C . PHE A 1 208 ? 9.024 -23.616 -31.647 1.00 94.06 208 PHE A C 1
ATOM 1590 O O . PHE A 1 208 ? 8.505 -24.666 -31.278 1.00 94.06 208 PHE A O 1
ATOM 1597 N N . PHE A 1 209 ? 10.303 -23.555 -32.007 1.00 93.50 209 PHE A N 1
ATOM 1598 C CA . PHE A 1 209 ? 11.190 -24.715 -31.921 1.00 93.50 209 PHE A CA 1
ATOM 1599 C C . PHE A 1 209 ? 12.641 -24.324 -31.641 1.00 93.50 209 PHE A C 1
ATOM 1601 O O . PHE A 1 209 ? 13.131 -23.303 -32.126 1.00 93.50 209 PHE A O 1
ATOM 1608 N N . ALA A 1 210 ? 13.307 -25.160 -30.848 1.00 91.06 210 ALA A N 1
ATOM 1609 C CA . ALA A 1 210 ? 14.730 -25.075 -30.542 1.00 91.06 210 ALA A CA 1
ATOM 1610 C C . ALA A 1 210 ? 15.552 -25.703 -31.676 1.00 91.06 210 ALA A C 1
ATOM 1612 O O . ALA A 1 210 ? 15.180 -26.769 -32.167 1.00 91.06 210 ALA A O 1
ATOM 1613 N N . ASP A 1 211 ? 16.654 -25.067 -32.079 1.00 90.25 211 ASP A N 1
ATOM 1614 C CA . ASP A 1 211 ? 17.554 -25.528 -33.148 1.00 90.25 211 ASP A CA 1
ATOM 1615 C C . ASP A 1 211 ? 19.024 -25.638 -32.678 1.00 90.25 211 ASP A C 1
ATOM 1617 O O . ASP A 1 211 ? 19.894 -24.883 -33.140 1.00 90.25 211 ASP A O 1
ATOM 1621 N N . PRO A 1 212 ? 19.319 -26.552 -31.732 1.00 85.88 212 PRO A N 1
ATOM 1622 C CA . PRO A 1 212 ? 20.673 -26.811 -31.246 1.00 85.88 212 PRO A CA 1
ATOM 1623 C C . PRO A 1 212 ? 21.539 -27.519 -32.296 1.00 85.88 212 PRO A C 1
ATOM 1625 O O . PRO A 1 212 ? 21.097 -27.847 -33.396 1.00 85.88 212 PRO A O 1
ATOM 1628 N N . TRP A 1 213 ? 22.797 -27.800 -31.950 1.00 81.31 213 TRP A N 1
ATOM 1629 C CA . TRP A 1 213 ? 23.765 -28.492 -32.818 1.00 81.31 213 TRP A CA 1
ATOM 1630 C C . TRP A 1 213 ? 23.802 -30.022 -32.655 1.00 81.31 213 TRP A C 1
ATOM 1632 O O . TRP A 1 213 ? 24.695 -30.688 -33.187 1.00 81.31 213 TRP A O 1
ATOM 1642 N N . PHE A 1 214 ? 22.843 -30.600 -31.932 1.00 74.19 214 PHE A N 1
ATOM 1643 C CA . PHE A 1 214 ? 22.859 -32.006 -31.523 1.00 74.19 214 PHE A CA 1
ATOM 1644 C C . PHE A 1 214 ? 22.980 -32.996 -32.679 1.00 74.19 214 PHE A C 1
ATOM 1646 O O . PHE A 1 214 ? 23.743 -33.955 -32.579 1.00 74.19 214 PHE A O 1
ATOM 1653 N N . GLY A 1 215 ? 22.271 -32.768 -33.785 1.00 76.31 215 GLY A N 1
ATOM 1654 C CA . GLY A 1 215 ? 22.267 -33.686 -34.922 1.00 76.31 215 GLY A CA 1
ATOM 1655 C C . GLY A 1 215 ? 23.664 -33.907 -35.506 1.00 76.31 215 GLY A C 1
ATOM 1656 O O . GLY A 1 215 ? 24.016 -35.037 -35.840 1.00 76.31 215 GLY A O 1
ATOM 1657 N N . TYR A 1 216 ? 24.477 -32.851 -35.594 1.00 76.44 216 TYR A N 1
ATOM 1658 C CA . TYR A 1 216 ? 25.843 -32.942 -36.113 1.00 76.44 216 TYR A CA 1
ATOM 1659 C C . TYR A 1 216 ? 26.802 -33.576 -35.096 1.00 76.44 216 TYR A C 1
ATOM 1661 O O . TYR A 1 216 ? 27.605 -34.440 -35.451 1.00 76.44 216 TYR A O 1
ATOM 1669 N N . GLY A 1 217 ? 26.690 -33.196 -33.817 1.00 72.31 217 GLY A N 1
ATOM 1670 C CA . GLY A 1 217 ? 27.513 -33.763 -32.745 1.00 72.31 217 GLY A CA 1
ATOM 1671 C C . GLY A 1 217 ? 27.263 -35.258 -32.502 1.00 72.31 217 GLY A C 1
ATOM 1672 O O . GLY A 1 217 ? 28.193 -35.984 -32.166 1.00 72.31 217 GLY A O 1
ATOM 1673 N N . MET A 1 218 ? 26.023 -35.730 -32.681 1.00 71.44 218 MET A N 1
ATOM 1674 C CA . MET A 1 218 ? 25.613 -37.123 -32.436 1.00 71.44 218 MET A CA 1
ATOM 1675 C C . MET A 1 218 ? 25.681 -38.031 -33.673 1.00 71.44 218 MET A C 1
ATOM 1677 O O . MET A 1 218 ? 25.202 -39.159 -33.616 1.00 71.44 218 MET A O 1
ATOM 1681 N N . ASP A 1 219 ? 26.246 -37.563 -34.791 1.00 75.44 219 ASP A N 1
ATOM 1682 C CA . ASP A 1 219 ? 26.280 -38.313 -36.058 1.00 75.44 219 ASP A CA 1
ATOM 1683 C C . ASP A 1 219 ? 24.892 -38.667 -36.632 1.00 75.44 219 ASP A C 1
ATOM 1685 O O . ASP A 1 219 ? 24.710 -39.673 -37.311 1.00 75.44 219 ASP A O 1
ATOM 1689 N N . LEU A 1 220 ? 23.878 -37.840 -36.379 1.00 74.62 220 LEU A N 1
ATOM 1690 C CA . LEU A 1 220 ? 22.558 -38.014 -36.998 1.00 74.62 220 LEU A CA 1
ATOM 1691 C C . LEU A 1 220 ? 22.495 -37.381 -38.390 1.00 74.62 220 LEU A C 1
ATOM 1693 O O . LEU A 1 220 ? 21.654 -37.761 -39.204 1.00 74.62 220 LEU A O 1
ATOM 1697 N N . THR A 1 221 ? 23.388 -36.430 -38.670 1.00 75.19 221 THR A N 1
ATOM 1698 C CA . THR A 1 221 ? 23.500 -35.747 -39.958 1.00 75.19 221 THR A CA 1
ATOM 1699 C C . THR A 1 221 ? 24.952 -35.505 -40.348 1.00 75.19 221 THR A C 1
ATOM 1701 O O . THR A 1 221 ? 25.819 -35.241 -39.517 1.00 75.19 221 THR A O 1
ATOM 1704 N N . THR A 1 222 ? 25.214 -35.551 -41.653 1.00 72.31 222 THR A N 1
ATOM 1705 C CA . THR A 1 222 ? 26.507 -35.170 -42.239 1.00 72.31 222 THR A CA 1
ATOM 1706 C C . THR A 1 222 ? 26.563 -33.687 -42.619 1.00 72.31 222 THR A C 1
ATOM 1708 O O . THR A 1 222 ? 27.572 -33.221 -43.146 1.00 72.31 222 THR A O 1
ATOM 1711 N N . ILE A 1 223 ? 25.476 -32.939 -42.404 1.00 71.69 223 ILE A N 1
ATOM 1712 C CA . ILE A 1 223 ? 25.395 -31.503 -42.678 1.00 71.69 223 ILE A CA 1
ATOM 1713 C C . ILE A 1 223 ? 25.979 -30.753 -41.479 1.00 71.69 223 ILE A C 1
ATOM 1715 O O . ILE A 1 223 ? 25.406 -30.781 -40.396 1.00 71.69 223 ILE A O 1
ATOM 1719 N N . ALA A 1 224 ? 27.107 -30.073 -41.684 1.00 72.00 224 ALA A N 1
ATOM 1720 C CA . ALA A 1 224 ? 27.693 -29.208 -40.665 1.00 72.00 224 ALA A CA 1
ATOM 1721 C C . ALA A 1 224 ? 26.766 -28.030 -40.331 1.00 72.00 224 ALA A C 1
ATOM 1723 O O . ALA A 1 224 ? 26.205 -27.408 -41.242 1.00 72.00 224 ALA A O 1
ATOM 1724 N N . SER A 1 225 ? 26.655 -27.706 -39.040 1.00 73.38 225 SER A N 1
ATOM 1725 C CA . SER A 1 225 ? 25.928 -26.536 -38.544 1.00 73.38 225 SER A CA 1
ATOM 1726 C C . SER A 1 225 ? 26.458 -25.253 -39.187 1.00 73.38 225 SER A C 1
ATOM 1728 O O . SER A 1 225 ? 27.666 -25.021 -39.231 1.00 73.38 225 SER A O 1
ATOM 1730 N N . ARG A 1 226 ? 25.561 -24.409 -39.709 1.00 73.38 226 ARG A N 1
ATOM 1731 C CA . ARG A 1 226 ? 25.922 -23.160 -40.421 1.00 73.38 226 ARG A CA 1
ATOM 1732 C C . ARG A 1 226 ? 25.466 -21.896 -39.708 1.00 73.38 226 ARG A C 1
ATOM 1734 O O . ARG A 1 226 ? 25.706 -20.795 -40.195 1.00 73.38 226 ARG A O 1
ATOM 1741 N N . SER A 1 227 ? 24.746 -22.041 -38.608 1.00 78.44 227 SER A N 1
ATOM 1742 C CA . SER A 1 227 ? 24.199 -20.940 -37.824 1.00 78.44 227 SER A CA 1
ATOM 1743 C C . SER A 1 227 ? 24.392 -21.246 -36.345 1.00 78.44 227 SER A C 1
ATOM 1745 O O . SER A 1 227 ? 24.384 -22.425 -35.988 1.00 78.44 227 SER A O 1
ATOM 1747 N N . PRO A 1 228 ? 24.567 -20.231 -35.481 1.00 81.50 228 PRO A N 1
ATOM 1748 C CA . PRO A 1 228 ? 24.571 -20.461 -34.042 1.00 81.50 228 PRO A CA 1
ATOM 1749 C C . PRO A 1 228 ? 23.252 -21.120 -33.613 1.00 81.50 228 PRO A C 1
ATOM 1751 O O . PRO A 1 228 ? 22.247 -20.984 -34.326 1.00 81.50 228 PRO A O 1
ATOM 1754 N N . PRO A 1 229 ? 23.236 -21.838 -32.484 1.00 84.50 229 PRO A N 1
ATOM 1755 C CA . PRO A 1 229 ? 22.003 -22.359 -31.924 1.00 84.50 229 PRO A CA 1
ATOM 1756 C C . PRO A 1 229 ? 21.017 -21.221 -31.667 1.00 84.50 229 PRO A C 1
ATOM 1758 O O . PRO A 1 229 ? 21.382 -20.156 -31.165 1.00 84.50 229 PRO A O 1
ATOM 1761 N N . MET A 1 230 ? 19.770 -21.428 -32.070 1.00 90.12 230 MET A N 1
ATOM 1762 C CA . MET A 1 230 ? 18.725 -20.413 -31.995 1.00 90.12 230 MET A CA 1
ATOM 1763 C C . MET A 1 230 ? 17.378 -21.060 -31.707 1.00 90.12 230 MET A C 1
ATOM 1765 O O . MET A 1 230 ? 17.163 -22.245 -31.961 1.00 90.12 230 MET A O 1
ATOM 1769 N N . VAL A 1 231 ? 16.450 -20.250 -31.218 1.00 92.31 231 VAL A N 1
ATOM 1770 C CA . VAL A 1 231 ? 15.040 -20.594 -31.106 1.00 92.31 231 VAL A CA 1
ATOM 1771 C C . VAL A 1 231 ? 14.287 -19.820 -32.173 1.00 92.31 231 VAL A C 1
ATOM 1773 O O . VAL A 1 231 ? 14.403 -18.595 -32.291 1.00 92.31 231 VAL A O 1
ATOM 1776 N N . TYR A 1 232 ? 13.500 -20.541 -32.957 1.00 93.88 232 TYR A N 1
ATOM 1777 C CA . TYR A 1 232 ? 12.728 -19.986 -34.056 1.00 93.88 232 TYR A CA 1
ATOM 1778 C C . TYR A 1 232 ? 11.239 -20.023 -33.751 1.00 93.88 232 TYR A C 1
ATOM 1780 O O . TYR A 1 232 ? 10.749 -20.891 -33.032 1.00 93.88 232 TYR A O 1
ATOM 1788 N N . ARG A 1 233 ? 10.510 -19.106 -34.380 1.00 93.44 233 ARG A N 1
ATOM 1789 C CA . ARG A 1 233 ? 9.062 -19.157 -34.547 1.00 93.44 233 ARG A CA 1
ATOM 1790 C C . ARG A 1 233 ? 8.745 -19.244 -36.029 1.00 93.44 233 ARG A C 1
ATOM 1792 O O . ARG A 1 233 ? 9.139 -18.372 -36.800 1.00 93.44 233 ARG A O 1
ATOM 1799 N N . PHE A 1 234 ? 7.990 -20.259 -36.412 1.00 94.75 234 PHE A N 1
ATOM 1800 C CA . PHE A 1 234 ? 7.407 -20.405 -37.735 1.00 94.75 234 PHE A CA 1
ATOM 1801 C C . PHE A 1 234 ? 5.905 -20.137 -37.673 1.00 94.75 234 PHE A C 1
ATOM 1803 O O . PHE A 1 234 ? 5.203 -20.718 -36.848 1.00 94.75 234 PHE A O 1
ATOM 1810 N N . ARG A 1 235 ? 5.415 -19.266 -38.555 1.00 91.75 235 ARG A N 1
ATOM 1811 C CA . ARG A 1 235 ? 3.998 -18.933 -38.716 1.00 91.75 235 ARG A CA 1
ATOM 1812 C C . ARG A 1 235 ? 3.451 -19.634 -39.962 1.00 91.75 235 ARG A C 1
ATOM 1814 O O . ARG A 1 235 ? 3.670 -19.132 -41.070 1.00 91.75 235 ARG A O 1
ATOM 1821 N N . PRO A 1 236 ? 2.697 -20.742 -39.826 1.00 91.25 236 PRO A N 1
ATOM 1822 C CA . PRO A 1 236 ? 2.183 -21.476 -40.982 1.00 91.25 236 PRO A CA 1
ATOM 1823 C C . PRO A 1 236 ? 1.277 -20.635 -41.890 1.00 91.25 236 PRO A C 1
ATOM 1825 O O . PRO A 1 236 ? 1.289 -20.811 -43.103 1.00 91.25 236 PRO A O 1
ATOM 1828 N N . SER A 1 237 ? 0.521 -19.688 -41.321 1.00 87.88 237 SER A N 1
ATOM 1829 C CA . SER A 1 237 ? -0.435 -18.856 -42.066 1.00 87.88 237 SER A CA 1
ATOM 1830 C C . SER A 1 237 ? 0.214 -17.882 -43.053 1.00 87.88 237 SER A C 1
ATOM 1832 O O . SER A 1 237 ? -0.424 -17.499 -44.032 1.00 87.88 237 SER A O 1
ATOM 1834 N N . THR A 1 238 ? 1.470 -17.487 -42.826 1.00 89.06 238 THR A N 1
ATOM 1835 C CA . THR A 1 238 ? 2.206 -16.568 -43.713 1.00 89.06 238 THR A CA 1
ATOM 1836 C C . THR A 1 238 ? 3.470 -17.184 -44.308 1.00 89.06 238 THR A C 1
ATOM 1838 O O . THR A 1 238 ? 4.082 -16.576 -45.183 1.00 89.06 238 THR A O 1
ATOM 1841 N N . GLY A 1 239 ? 3.893 -18.355 -43.823 1.00 89.81 239 GLY A N 1
ATOM 1842 C CA . GLY A 1 239 ? 5.178 -18.970 -44.158 1.00 89.81 239 GLY A CA 1
ATOM 1843 C C . GLY A 1 239 ? 6.389 -18.243 -43.560 1.00 89.81 239 GLY A C 1
ATOM 1844 O O . GLY A 1 239 ? 7.521 -18.529 -43.943 1.00 89.81 239 GLY A O 1
ATOM 1845 N N . GLN A 1 240 ? 6.176 -17.286 -42.652 1.00 90.12 240 GLN A N 1
ATOM 1846 C CA . GLN A 1 240 ? 7.255 -16.500 -42.059 1.00 90.12 240 GLN A CA 1
ATOM 1847 C C . GLN A 1 240 ? 7.963 -17.292 -40.958 1.00 90.12 240 GLN A C 1
ATOM 1849 O O . GLN A 1 240 ? 7.317 -17.779 -40.031 1.00 90.12 240 GLN A O 1
ATOM 1854 N N . THR A 1 241 ? 9.291 -17.336 -41.021 1.00 92.75 241 THR A N 1
ATOM 1855 C CA . THR A 1 241 ? 10.149 -17.825 -39.937 1.00 92.75 241 THR A CA 1
ATOM 1856 C C . THR A 1 241 ? 10.926 -16.649 -39.358 1.00 92.75 241 THR A C 1
ATOM 1858 O O . THR A 1 241 ? 11.529 -15.888 -40.115 1.00 92.75 241 THR A O 1
ATOM 1861 N N . SER A 1 242 ? 10.935 -16.509 -38.035 1.00 90.94 242 SER A N 1
ATOM 1862 C CA . SER A 1 242 ? 11.665 -15.470 -37.301 1.00 90.94 242 SER A CA 1
ATOM 1863 C C . SER A 1 242 ? 12.497 -16.099 -36.186 1.00 90.94 242 SER A C 1
ATOM 1865 O O . SER A 1 242 ? 12.063 -17.068 -35.569 1.00 90.94 242 SER A O 1
ATOM 1867 N N . VAL A 1 243 ? 13.670 -15.536 -35.902 1.00 92.31 243 VAL A N 1
ATOM 1868 C CA . VAL A 1 243 ? 14.433 -15.861 -34.686 1.00 92.31 243 VAL A CA 1
ATOM 1869 C C . VAL A 1 243 ? 13.774 -15.150 -33.506 1.00 92.31 243 VAL A C 1
ATOM 1871 O O . VAL A 1 243 ? 13.515 -13.949 -33.596 1.00 92.31 243 VAL A O 1
ATOM 1874 N N . VAL A 1 244 ? 13.492 -15.878 -32.425 1.00 90.50 244 VAL A N 1
ATOM 1875 C CA . VAL A 1 244 ? 12.867 -15.330 -31.207 1.00 90.50 244 VAL A CA 1
ATOM 1876 C C . VAL A 1 244 ? 13.798 -15.330 -29.998 1.00 90.50 244 VAL A C 1
ATOM 1878 O O . VAL A 1 244 ? 13.613 -14.506 -29.111 1.00 90.50 244 VAL A O 1
ATOM 1881 N N . ASP A 1 245 ? 14.818 -16.189 -29.988 1.00 89.88 245 ASP A N 1
ATOM 1882 C CA . ASP A 1 245 ? 15.924 -16.133 -29.031 1.00 89.88 245 ASP A CA 1
ATOM 1883 C C . ASP A 1 245 ? 17.203 -16.702 -29.670 1.00 89.88 245 ASP A C 1
ATOM 1885 O O . ASP A 1 245 ? 17.150 -17.630 -30.479 1.00 89.88 245 ASP A O 1
ATOM 1889 N N . ASN A 1 246 ? 18.351 -16.118 -29.339 1.00 87.00 246 ASN A N 1
ATOM 1890 C CA . ASN A 1 246 ? 19.680 -16.592 -29.741 1.00 87.00 246 ASN A CA 1
ATOM 1891 C C . ASN A 1 246 ? 20.690 -16.538 -28.580 1.00 87.00 246 ASN A C 1
ATOM 1893 O O . ASN A 1 246 ? 21.896 -16.509 -28.815 1.00 87.00 246 ASN A O 1
ATOM 1897 N N . MET A 1 247 ? 20.191 -16.428 -27.348 1.00 83.94 247 MET A N 1
ATOM 1898 C CA . MET A 1 247 ? 20.984 -16.290 -26.127 1.00 83.94 247 MET A CA 1
ATOM 1899 C C . MET A 1 247 ? 20.974 -17.573 -25.288 1.00 83.94 247 MET A C 1
ATOM 1901 O O . MET A 1 247 ? 21.754 -17.682 -24.346 1.00 83.94 247 MET A O 1
ATOM 1905 N N . VAL A 1 248 ? 20.062 -18.499 -25.585 1.00 81.38 248 VAL A N 1
ATOM 1906 C CA . VAL A 1 248 ? 20.027 -19.864 -25.057 1.00 81.38 248 VAL A CA 1
ATOM 1907 C C . VAL A 1 248 ? 20.864 -20.750 -25.985 1.00 81.38 248 VAL A C 1
ATOM 1909 O O . VAL A 1 248 ? 20.412 -21.152 -27.059 1.00 81.38 248 VAL A O 1
ATOM 1912 N N . GLU A 1 249 ? 22.106 -21.025 -25.588 1.00 71.25 249 GLU A N 1
ATOM 1913 C CA . GLU A 1 249 ? 23.145 -21.548 -26.490 1.00 71.25 249 GLU A CA 1
ATOM 1914 C C . GLU A 1 249 ? 22.982 -23.028 -26.851 1.00 71.25 249 GLU A C 1
ATOM 1916 O O . GLU A 1 249 ? 23.272 -23.414 -27.967 1.00 71.25 249 GLU A O 1
ATOM 1921 N N . GLN A 1 250 ? 22.511 -23.896 -25.960 1.00 77.69 250 GLN A N 1
ATOM 1922 C CA . GLN A 1 250 ? 22.224 -25.301 -26.302 1.00 77.69 250 GLN A CA 1
ATOM 1923 C C . GLN A 1 250 ? 20.806 -25.631 -25.865 1.00 77.69 250 GLN A C 1
ATOM 1925 O O . GLN A 1 250 ? 20.581 -26.410 -24.932 1.00 77.69 250 GLN A O 1
ATOM 1930 N N . SER A 1 251 ? 19.857 -24.952 -26.516 1.00 80.62 251 SER A N 1
ATOM 1931 C CA . SER A 1 251 ? 18.434 -25.120 -26.241 1.00 80.62 251 SER A CA 1
ATOM 1932 C C . SER A 1 251 ? 18.002 -26.566 -26.485 1.00 80.62 251 SER A C 1
ATOM 1934 O O . SER A 1 251 ? 18.272 -27.137 -27.538 1.00 80.62 251 SER A O 1
ATOM 1936 N N . ASN A 1 252 ? 17.344 -27.166 -25.500 1.00 75.06 252 ASN A N 1
ATOM 1937 C CA . ASN A 1 252 ? 16.810 -28.521 -25.603 1.00 75.06 252 ASN A CA 1
ATOM 1938 C C . ASN A 1 252 ? 15.285 -28.481 -25.443 1.00 75.06 252 ASN A C 1
ATOM 1940 O O . ASN A 1 252 ? 14.545 -28.637 -26.409 1.00 75.06 252 ASN A O 1
ATOM 1944 N N . GLY A 1 253 ? 14.791 -28.179 -24.242 1.00 79.75 253 GLY A N 1
ATOM 1945 C CA . GLY A 1 253 ? 13.365 -28.115 -23.938 1.00 79.75 253 GLY A CA 1
ATOM 1946 C C . GLY A 1 253 ? 12.718 -26.807 -24.386 1.00 79.75 253 GLY A C 1
ATOM 1947 O O . GLY A 1 253 ? 13.302 -25.740 -24.219 1.00 79.75 253 GLY A O 1
ATOM 1948 N N . ILE A 1 254 ? 11.487 -26.886 -24.903 1.00 85.56 254 ILE A N 1
ATOM 1949 C CA . ILE A 1 254 ? 10.628 -25.727 -25.173 1.00 85.56 254 ILE A CA 1
ATOM 1950 C C . ILE A 1 254 ? 9.166 -26.071 -24.880 1.00 85.56 254 ILE A C 1
ATOM 1952 O O . ILE A 1 254 ? 8.683 -27.116 -25.320 1.00 85.56 254 ILE A O 1
ATOM 1956 N N . VAL A 1 255 ? 8.451 -25.218 -24.143 1.00 84.88 255 VAL A N 1
ATOM 1957 C CA . VAL A 1 255 ? 7.013 -25.406 -23.895 1.00 84.88 255 VAL A CA 1
ATOM 1958 C C . VAL A 1 255 ? 6.297 -24.101 -23.550 1.00 84.88 255 VAL A C 1
ATOM 1960 O O . VAL A 1 255 ? 6.866 -23.236 -22.894 1.00 84.88 255 VAL A O 1
ATOM 1963 N N . LEU A 1 256 ? 5.043 -23.955 -23.984 1.00 83.62 256 LEU A N 1
ATOM 1964 C CA . LEU A 1 256 ? 4.171 -22.835 -23.607 1.00 83.62 256 LEU A CA 1
ATOM 1965 C C . LEU A 1 256 ? 3.386 -23.164 -22.332 1.00 83.62 256 LEU A C 1
ATOM 1967 O O . LEU A 1 256 ? 2.927 -24.299 -22.175 1.00 83.62 256 LEU A O 1
ATOM 1971 N N . SER A 1 257 ? 3.182 -22.170 -21.465 1.00 78.94 257 SER A N 1
ATOM 1972 C CA . SER A 1 257 ? 2.218 -22.248 -20.365 1.00 78.94 257 SER A CA 1
ATOM 1973 C C . SER A 1 257 ? 0.810 -22.525 -20.898 1.00 78.94 257 SER A C 1
ATOM 1975 O O . SER A 1 257 ? 0.501 -22.292 -22.070 1.00 78.94 257 SER A O 1
ATOM 1977 N N . ALA A 1 258 ? -0.070 -23.046 -20.043 1.00 74.19 258 ALA A N 1
ATOM 1978 C CA . ALA A 1 258 ? -1.416 -23.442 -20.457 1.00 74.19 258 ALA A CA 1
ATOM 1979 C C . ALA A 1 258 ? -2.254 -22.272 -21.003 1.00 74.19 258 ALA A C 1
ATOM 1981 O O . ALA A 1 258 ? -3.061 -22.466 -21.916 1.00 74.19 258 ALA A O 1
ATOM 1982 N N . ASP A 1 259 ? -2.039 -21.079 -20.454 1.00 73.38 259 ASP A N 1
ATOM 1983 C CA . ASP A 1 259 ? -2.643 -19.820 -20.878 1.00 73.38 259 ASP A CA 1
ATOM 1984 C C . ASP A 1 259 ? -1.823 -19.087 -21.953 1.00 73.38 259 ASP A C 1
ATOM 1986 O O . ASP A 1 259 ? -2.265 -18.044 -22.426 1.00 73.38 259 ASP A O 1
ATOM 1990 N N . GLU A 1 260 ? -0.667 -19.618 -22.362 1.00 83.38 260 GLU A N 1
ATOM 1991 C CA . GLU A 1 260 ? 0.254 -19.007 -23.325 1.00 83.38 260 GLU A CA 1
ATOM 1992 C C . GLU A 1 260 ? 0.644 -17.572 -22.952 1.00 83.38 260 GLU A C 1
ATOM 1994 O O . GLU A 1 260 ? 0.681 -16.702 -23.820 1.00 83.38 260 GLU A O 1
ATOM 1999 N N . SER A 1 261 ? 0.857 -17.307 -21.660 1.00 83.88 261 SER A N 1
ATOM 2000 C CA . SER A 1 261 ? 1.486 -16.078 -21.164 1.00 83.88 261 SER A CA 1
ATOM 2001 C C . SER A 1 261 ? 3.001 -16.224 -20.982 1.00 83.88 261 SER A C 1
ATOM 2003 O O . SER A 1 261 ? 3.707 -15.215 -20.976 1.00 83.88 261 SER A O 1
ATOM 2005 N N . ILE A 1 262 ? 3.512 -17.459 -20.886 1.00 85.12 262 ILE A N 1
ATOM 2006 C CA . ILE A 1 262 ? 4.934 -17.757 -20.688 1.00 85.12 262 ILE A CA 1
ATOM 2007 C C . ILE A 1 262 ? 5.396 -18.849 -21.664 1.00 85.12 262 ILE A C 1
ATOM 2009 O O . ILE A 1 262 ? 4.722 -19.860 -21.863 1.00 85.12 262 ILE A O 1
ATOM 2013 N N . LEU A 1 263 ? 6.576 -18.672 -22.258 1.00 88.00 263 LEU A N 1
ATOM 2014 C CA . LEU A 1 263 ? 7.318 -19.704 -22.981 1.00 88.00 263 LEU A CA 1
ATOM 2015 C C . LEU A 1 263 ? 8.545 -20.096 -22.155 1.00 88.00 263 LEU A C 1
ATOM 2017 O O . LEU A 1 263 ? 9.370 -19.247 -21.827 1.00 88.00 263 LEU A O 1
ATOM 2021 N N . TYR A 1 264 ? 8.683 -21.380 -21.847 1.00 86.56 264 TYR A N 1
ATOM 2022 C CA . TYR A 1 264 ? 9.831 -21.923 -21.133 1.00 86.56 264 TYR A CA 1
ATOM 2023 C C . TYR A 1 264 ? 10.816 -22.552 -22.112 1.00 86.56 264 TYR A C 1
ATOM 2025 O O . TYR A 1 264 ? 10.398 -23.283 -23.011 1.00 86.56 264 TYR A O 1
ATOM 2033 N N . ILE A 1 265 ? 12.110 -22.291 -21.926 1.00 87.38 265 ILE A N 1
ATOM 2034 C CA . ILE A 1 265 ? 13.197 -22.822 -22.760 1.00 87.38 265 ILE A CA 1
ATOM 2035 C C . ILE A 1 265 ? 14.333 -23.305 -21.855 1.00 87.38 265 ILE A C 1
ATOM 2037 O O . ILE A 1 265 ? 14.711 -22.588 -20.931 1.00 87.38 265 ILE A O 1
ATOM 2041 N N . THR A 1 266 ? 14.894 -24.491 -22.100 1.00 82.44 266 THR A N 1
ATOM 2042 C CA . THR A 1 266 ? 15.995 -25.038 -21.280 1.00 82.44 266 THR A CA 1
ATOM 2043 C C . THR A 1 266 ? 17.310 -25.105 -22.012 1.00 82.44 266 THR A C 1
ATOM 2045 O O . THR A 1 266 ? 17.344 -25.367 -23.211 1.00 82.44 266 THR A O 1
ATOM 2048 N N . GLU A 1 267 ? 18.390 -24.950 -21.255 1.00 80.00 267 GLU A N 1
ATOM 2049 C CA . GLU A 1 267 ? 19.750 -25.260 -21.678 1.00 80.00 267 GLU A CA 1
ATOM 2050 C C . GLU A 1 267 ? 20.172 -26.636 -21.177 1.00 80.00 267 GLU A C 1
ATOM 2052 O O . GLU A 1 267 ? 19.945 -26.995 -20.022 1.00 80.00 267 GLU A O 1
ATOM 2057 N N . LEU A 1 268 ? 20.838 -27.392 -22.044 1.00 71.56 268 LEU A N 1
ATOM 2058 C CA . LEU A 1 268 ? 21.258 -28.753 -21.734 1.00 71.56 268 LEU A CA 1
ATOM 2059 C C . LEU A 1 268 ? 22.437 -28.826 -20.739 1.00 71.56 268 LEU A C 1
ATOM 2061 O O . LEU A 1 268 ? 22.546 -29.805 -20.003 1.00 71.56 268 LEU A O 1
ATOM 2065 N N . GLY A 1 269 ? 23.334 -27.832 -20.718 1.00 65.06 269 GLY A N 1
ATOM 2066 C CA . GLY A 1 269 ? 24.532 -27.845 -19.859 1.00 65.06 269 GLY A CA 1
ATOM 2067 C C . GLY A 1 269 ? 25.689 -28.721 -20.329 1.00 65.06 269 GLY A C 1
ATOM 2068 O O . GLY A 1 269 ? 26.686 -28.848 -19.620 1.00 65.06 269 GLY A O 1
ATOM 2069 N N . TYR A 1 270 ? 25.575 -29.326 -21.508 1.00 62.12 270 TYR A N 1
ATOM 2070 C CA . TYR A 1 270 ? 26.658 -30.079 -22.126 1.00 62.12 270 TYR A CA 1
ATOM 2071 C C . TYR A 1 270 ? 27.467 -29.186 -23.063 1.00 62.12 270 TYR A C 1
ATOM 2073 O O . TYR A 1 270 ? 26.890 -28.391 -23.805 1.00 62.12 270 TYR A O 1
ATOM 2081 N N . THR A 1 271 ? 28.776 -29.462 -23.105 1.00 56.66 271 THR A N 1
ATOM 2082 C CA . THR A 1 271 ? 29.738 -29.107 -24.168 1.00 56.66 271 THR A CA 1
ATOM 2083 C C . THR A 1 271 ? 30.465 -27.762 -24.043 1.00 56.66 271 THR A C 1
ATOM 2085 O O . THR A 1 271 ? 29.962 -26.820 -23.437 1.00 56.66 271 THR A O 1
ATOM 2088 N N . ASP A 1 272 ? 31.690 -27.707 -24.581 1.00 51.12 272 ASP A N 1
ATOM 2089 C CA . ASP A 1 272 ? 32.528 -26.503 -24.730 1.00 51.12 272 ASP A CA 1
ATOM 2090 C C . ASP A 1 272 ? 32.401 -25.883 -26.134 1.00 51.12 272 ASP A C 1
ATOM 2092 O O . ASP A 1 272 ? 33.331 -25.241 -26.622 1.00 51.12 272 ASP A O 1
ATOM 2096 N N . PHE A 1 273 ? 31.283 -26.138 -26.825 1.00 56.91 273 PHE A N 1
ATOM 2097 C CA . PHE A 1 273 ? 31.131 -25.811 -28.241 1.00 56.91 273 PHE A CA 1
ATOM 2098 C C . PHE A 1 273 ? 30.946 -24.315 -28.462 1.00 56.91 273 PHE A C 1
ATOM 2100 O O . PHE A 1 273 ? 29.850 -23.846 -28.756 1.00 56.91 273 PHE A O 1
ATOM 2107 N N . ASP A 1 274 ? 32.051 -23.587 -28.390 1.00 49.72 274 ASP A N 1
ATOM 2108 C CA . ASP A 1 274 ? 32.089 -22.169 -28.707 1.00 49.72 274 ASP A CA 1
ATOM 2109 C C . ASP A 1 274 ? 32.045 -21.961 -30.238 1.00 49.72 274 ASP A C 1
ATOM 2111 O O . ASP A 1 274 ? 31.479 -20.975 -30.705 1.00 49.72 274 ASP A O 1
ATOM 2115 N N . GLU A 1 275 ? 32.551 -22.916 -31.046 1.00 52.66 275 GLU A N 1
ATOM 2116 C CA . GLU A 1 275 ? 32.508 -22.884 -32.520 1.00 52.66 275 GLU A CA 1
ATOM 2117 C C . GLU A 1 275 ? 32.500 -24.299 -33.148 1.00 52.66 275 GLU A C 1
ATOM 2119 O O . GLU A 1 275 ? 33.216 -25.200 -32.704 1.00 52.66 275 GLU A O 1
ATOM 2124 N N . ALA A 1 276 ? 31.732 -24.513 -34.227 1.00 52.72 276 ALA A N 1
ATOM 2125 C CA . ALA A 1 276 ? 31.865 -25.727 -35.038 1.00 52.72 276 ALA A CA 1
ATOM 2126 C C . ALA A 1 276 ? 33.268 -25.756 -35.683 1.00 52.72 276 ALA A C 1
ATOM 2128 O O . ALA A 1 276 ? 33.644 -24.771 -36.328 1.00 52.72 276 ALA A O 1
ATOM 2129 N N . PRO A 1 277 ? 34.044 -26.850 -35.567 1.00 55.03 277 PRO A N 1
ATOM 2130 C CA . PRO A 1 277 ? 35.382 -26.901 -36.139 1.00 55.03 277 PRO A CA 1
ATOM 2131 C C . PRO A 1 277 ? 35.353 -26.624 -37.646 1.00 55.03 277 PRO A C 1
ATOM 2133 O O . PRO A 1 277 ? 34.678 -27.319 -38.410 1.00 55.03 277 PRO A O 1
ATOM 2136 N N . ALA A 1 278 ? 36.105 -25.614 -38.095 1.00 54.69 278 ALA A N 1
ATOM 2137 C CA . ALA A 1 278 ? 36.158 -25.219 -39.507 1.00 54.69 278 ALA A CA 1
ATOM 2138 C C . ALA A 1 278 ? 36.673 -26.339 -40.439 1.00 54.69 278 ALA A C 1
ATOM 2140 O O . ALA A 1 278 ? 36.506 -26.262 -41.656 1.00 54.69 278 ALA A O 1
ATOM 2141 N N . ASP A 1 279 ? 37.297 -27.376 -39.875 1.00 59.00 279 ASP A N 1
ATOM 2142 C CA . ASP A 1 279 ? 37.803 -28.560 -40.570 1.00 59.00 279 ASP A CA 1
ATOM 2143 C C . ASP A 1 279 ? 36.757 -29.678 -40.752 1.00 59.00 279 ASP A C 1
ATOM 2145 O O . ASP A 1 279 ? 37.058 -30.700 -41.370 1.00 59.00 279 ASP A O 1
ATOM 2149 N N . GLY A 1 280 ? 35.531 -29.499 -40.245 1.00 57.41 280 GLY A N 1
ATOM 2150 C CA . GLY A 1 280 ? 34.477 -30.512 -40.306 1.00 57.41 280 GLY A CA 1
ATOM 2151 C C . GLY A 1 280 ? 34.675 -31.671 -39.324 1.00 57.41 280 GLY A C 1
ATOM 2152 O O . GLY A 1 280 ? 34.016 -32.703 -39.458 1.00 57.41 280 GLY A O 1
ATOM 2153 N N . SER A 1 281 ? 35.561 -31.537 -38.333 1.00 60.84 281 SER A N 1
ATOM 2154 C CA . SER A 1 281 ? 35.652 -32.505 -37.241 1.00 60.84 281 SER A CA 1
ATOM 2155 C C . SER A 1 281 ? 34.400 -32.462 -36.359 1.00 60.84 281 SER A C 1
ATOM 2157 O O . SER A 1 281 ? 33.701 -31.448 -36.256 1.00 60.84 281 SER A O 1
ATOM 2159 N N . ARG A 1 282 ? 34.057 -33.614 -35.776 1.00 64.25 282 ARG A N 1
ATOM 2160 C CA . ARG A 1 282 ? 32.863 -33.750 -34.939 1.00 64.25 282 ARG A CA 1
ATOM 2161 C C . ARG A 1 282 ? 33.180 -33.332 -33.502 1.00 64.25 282 ARG A C 1
ATOM 2163 O O . ARG A 1 282 ? 34.153 -33.848 -32.946 1.00 64.25 282 ARG A O 1
ATOM 2170 N N . PRO A 1 283 ? 32.388 -32.430 -32.905 1.00 58.12 283 PRO A N 1
ATOM 2171 C CA . PRO A 1 283 ? 32.619 -31.972 -31.541 1.00 58.12 283 PRO A CA 1
ATOM 2172 C C . PRO A 1 283 ? 32.434 -33.104 -30.501 1.00 58.12 283 PRO A C 1
ATOM 2174 O O . PRO A 1 283 ? 31.610 -33.996 -30.703 1.00 58.12 283 PRO A O 1
ATOM 2177 N N . ARG A 1 284 ? 33.194 -33.099 -29.391 1.00 54.88 284 ARG A N 1
ATOM 2178 C CA . ARG A 1 284 ? 33.071 -34.096 -28.301 1.00 54.88 284 ARG A CA 1
ATOM 2179 C C . ARG A 1 284 ? 32.066 -33.639 -27.241 1.00 54.88 284 ARG A C 1
ATOM 2181 O O . ARG A 1 284 ? 32.221 -32.562 -26.681 1.00 54.88 284 ARG A O 1
ATOM 2188 N N . PHE A 1 285 ? 31.058 -34.460 -26.938 1.00 56.94 285 PHE A N 1
ATOM 2189 C CA . PHE A 1 285 ? 30.145 -34.208 -25.818 1.00 56.94 285 PHE A CA 1
ATOM 2190 C C . PHE A 1 285 ? 30.855 -34.451 -24.478 1.00 56.94 285 PHE A C 1
ATOM 2192 O O . PHE A 1 285 ? 30.816 -35.559 -23.944 1.00 56.94 285 PHE A O 1
ATOM 2199 N N . ASP A 1 286 ? 31.489 -33.410 -23.942 1.00 54.16 286 ASP A N 1
ATOM 2200 C CA . ASP A 1 286 ? 32.083 -33.422 -22.604 1.00 54.16 286 ASP A CA 1
ATOM 2201 C C . ASP A 1 286 ? 31.137 -32.763 -21.580 1.00 54.16 286 ASP A C 1
ATOM 2203 O O . ASP A 1 286 ? 30.461 -31.766 -21.864 1.00 54.16 286 ASP A O 1
ATOM 2207 N N . ILE A 1 287 ? 31.066 -33.340 -20.373 1.00 55.34 287 ILE A N 1
ATOM 2208 C CA . ILE A 1 287 ? 30.249 -32.812 -19.272 1.00 55.34 287 ILE A CA 1
ATOM 2209 C C . ILE A 1 287 ? 30.932 -31.560 -18.716 1.00 55.34 287 ILE A C 1
ATOM 2211 O O . ILE A 1 287 ? 31.950 -31.647 -18.025 1.00 55.34 287 ILE A O 1
ATOM 2215 N N . ASN A 1 288 ? 30.349 -30.388 -18.964 1.00 62.31 288 ASN A N 1
ATOM 2216 C CA . ASN A 1 288 ? 30.788 -29.144 -18.347 1.00 62.31 288 ASN A CA 1
ATOM 2217 C C . ASN A 1 288 ? 29.952 -28.859 -17.092 1.00 62.31 288 ASN A C 1
ATOM 2219 O O . ASN A 1 288 ? 28.943 -28.162 -17.138 1.00 62.31 288 ASN A O 1
ATOM 2223 N N . HIS A 1 289 ? 30.405 -29.336 -15.930 1.00 59.66 289 HIS A N 1
ATOM 2224 C CA . HIS A 1 289 ? 29.718 -29.094 -14.651 1.00 59.66 289 HIS A CA 1
ATOM 2225 C C . HIS A 1 289 ? 29.583 -27.606 -14.268 1.00 59.66 289 HIS A C 1
ATOM 2227 O O . HIS A 1 289 ? 28.821 -27.275 -13.355 1.00 59.66 289 HIS A O 1
ATOM 2233 N N . ARG A 1 290 ? 30.306 -26.703 -14.942 1.00 61.69 290 ARG A N 1
ATOM 2234 C CA . ARG A 1 290 ? 30.215 -25.245 -14.765 1.00 61.69 290 ARG A CA 1
ATOM 2235 C C . ARG A 1 290 ? 29.418 -24.547 -15.874 1.00 61.69 290 ARG A C 1
ATOM 2237 O O . ARG A 1 290 ? 29.269 -23.331 -15.810 1.00 61.69 290 ARG A O 1
ATOM 2244 N N . GLY A 1 291 ? 28.945 -25.290 -16.873 1.00 64.56 291 GLY A N 1
ATOM 2245 C CA . GLY A 1 291 ? 28.167 -24.776 -17.995 1.00 64.56 291 GLY A CA 1
ATOM 2246 C C . GLY A 1 291 ? 26.752 -24.363 -17.593 1.00 64.56 291 GLY A C 1
ATOM 2247 O O . GLY A 1 291 ? 26.219 -24.805 -16.567 1.00 64.56 291 GLY A O 1
ATOM 2248 N N . ALA A 1 292 ? 26.150 -23.503 -18.413 1.00 69.50 292 ALA A N 1
ATOM 2249 C CA . ALA A 1 292 ? 24.790 -23.025 -18.221 1.00 69.50 292 ALA A CA 1
ATOM 2250 C C . ALA A 1 292 ? 23.781 -24.151 -18.514 1.00 69.50 292 ALA A C 1
ATOM 2252 O O . ALA A 1 292 ? 23.807 -24.769 -19.575 1.00 69.50 292 ALA A O 1
ATOM 2253 N N . ARG A 1 293 ? 22.925 -24.454 -17.535 1.00 76.75 293 ARG A N 1
ATOM 2254 C CA . ARG A 1 293 ? 21.905 -25.521 -17.591 1.00 76.75 293 ARG A CA 1
ATOM 2255 C C . ARG A 1 293 ? 20.546 -25.026 -17.112 1.00 76.75 293 ARG A C 1
ATOM 2257 O O . ARG A 1 293 ? 19.787 -25.747 -16.478 1.00 76.75 293 ARG A O 1
ATOM 2264 N N . ASN A 1 294 ? 20.288 -23.742 -17.328 1.00 79.75 294 ASN A N 1
ATOM 2265 C CA . ASN A 1 294 ? 19.131 -23.069 -16.765 1.00 79.75 294 ASN A CA 1
ATOM 2266 C C . ASN A 1 294 ? 17.850 -23.456 -17.508 1.00 79.75 294 ASN A C 1
ATOM 2268 O O . ASN A 1 294 ? 17.846 -23.686 -18.717 1.00 79.75 294 ASN A O 1
ATOM 2272 N N . VAL A 1 295 ? 16.739 -23.427 -16.785 1.00 81.75 295 VAL A N 1
ATOM 2273 C CA . VAL A 1 295 ? 15.410 -23.239 -17.357 1.00 81.75 295 VAL A CA 1
ATOM 2274 C C . VAL A 1 295 ? 15.137 -21.740 -17.350 1.00 81.75 295 VAL A C 1
ATOM 2276 O O . VAL A 1 295 ? 15.223 -21.096 -16.302 1.00 81.75 295 VAL A O 1
ATOM 2279 N N . TYR A 1 296 ? 14.808 -21.185 -18.509 1.00 85.12 296 TYR A N 1
ATOM 2280 C CA . TYR A 1 296 ? 14.392 -19.798 -18.664 1.00 85.12 296 TYR A CA 1
ATOM 2281 C C . TYR A 1 296 ? 12.891 -19.710 -18.897 1.00 85.12 296 TYR A C 1
ATOM 2283 O O . TYR A 1 296 ? 12.341 -20.492 -19.670 1.00 85.12 296 TYR A O 1
ATOM 2291 N N . ALA A 1 297 ? 12.257 -18.716 -18.285 1.00 86.81 297 ALA A N 1
ATOM 2292 C CA . ALA A 1 297 ? 10.916 -18.262 -18.625 1.00 86.81 297 ALA A CA 1
ATOM 2293 C C . ALA A 1 297 ? 10.997 -16.977 -19.457 1.00 86.81 297 ALA A C 1
ATOM 2295 O O . ALA A 1 297 ? 11.822 -16.101 -19.183 1.00 86.81 297 ALA A O 1
ATOM 2296 N N . PHE A 1 298 ? 10.128 -16.872 -20.457 1.00 90.00 298 PHE A N 1
ATOM 2297 C CA . PHE A 1 298 ? 9.944 -15.691 -21.291 1.00 90.00 298 PHE A CA 1
ATOM 2298 C C . PHE A 1 298 ? 8.471 -15.305 -21.275 1.00 90.00 298 PHE A C 1
ATOM 2300 O O . PHE A 1 298 ? 7.624 -16.137 -21.594 1.00 90.00 298 PHE A O 1
ATOM 2307 N N . ASP A 1 299 ? 8.165 -14.048 -20.979 1.00 89.31 299 ASP A N 1
ATOM 2308 C CA . ASP A 1 299 ? 6.802 -13.542 -21.106 1.00 89.31 299 ASP A CA 1
ATOM 2309 C C . ASP A 1 299 ? 6.459 -13.404 -22.587 1.00 89.31 299 ASP A C 1
ATOM 2311 O O . ASP A 1 299 ? 7.196 -12.786 -23.368 1.00 89.31 299 ASP A O 1
ATOM 2315 N N . THR A 1 300 ? 5.332 -13.980 -22.983 1.00 87.50 300 THR A N 1
ATOM 2316 C CA . THR A 1 300 ? 4.863 -13.941 -24.361 1.00 87.50 300 THR A CA 1
ATOM 2317 C C . THR A 1 300 ? 3.920 -12.764 -24.557 1.00 87.50 300 THR A C 1
ATOM 2319 O O . THR A 1 300 ? 2.800 -12.750 -24.045 1.00 87.50 300 THR A O 1
ATOM 2322 N N . VAL A 1 301 ? 4.353 -11.778 -25.337 1.00 81.69 301 VAL A N 1
ATOM 2323 C CA . VAL A 1 301 ? 3.562 -10.582 -25.635 1.00 81.69 301 VAL A CA 1
ATOM 2324 C C . VAL A 1 301 ? 2.891 -10.752 -26.988 1.00 81.69 301 VAL A C 1
ATOM 2326 O O . VAL A 1 301 ? 3.549 -10.830 -28.031 1.00 81.69 301 VAL A O 1
ATOM 2329 N N . PHE A 1 302 ? 1.560 -10.793 -26.966 1.00 74.69 302 PHE A N 1
ATOM 2330 C CA . PHE A 1 302 ? 0.757 -10.829 -28.177 1.00 74.69 302 PHE A CA 1
ATOM 2331 C C . PHE A 1 302 ? 0.514 -9.414 -28.697 1.00 74.69 302 PHE A C 1
ATOM 2333 O O . PHE A 1 302 ? -0.059 -8.570 -28.009 1.00 74.69 302 PHE A O 1
ATOM 2340 N N . THR A 1 303 ? 0.900 -9.164 -29.943 1.00 63.75 303 THR A N 1
ATOM 2341 C CA . THR A 1 303 ? 0.537 -7.946 -30.667 1.00 63.75 303 THR A CA 1
ATOM 2342 C C . THR A 1 303 ? -0.160 -8.318 -31.977 1.00 63.75 303 THR A C 1
ATOM 2344 O O . THR A 1 303 ? 0.097 -9.391 -32.527 1.00 63.75 303 THR A O 1
ATOM 2347 N N . PRO A 1 304 ? -0.995 -7.435 -32.553 1.00 54.03 304 PRO A N 1
ATOM 2348 C CA . PRO A 1 304 ? -1.629 -7.689 -33.850 1.00 54.03 304 PRO A CA 1
ATOM 2349 C C . PRO A 1 304 ? -0.643 -7.949 -35.006 1.00 54.03 304 PRO A C 1
ATOM 2351 O O . PRO A 1 304 ? -1.042 -8.493 -36.033 1.00 54.03 304 PRO A O 1
ATOM 2354 N N . ALA A 1 305 ? 0.629 -7.558 -34.860 1.00 53.47 305 ALA A N 1
ATOM 2355 C CA . ALA A 1 305 ? 1.674 -7.737 -35.868 1.00 53.47 305 ALA A CA 1
ATOM 2356 C C . ALA A 1 305 ? 2.642 -8.897 -35.551 1.00 53.47 305 ALA A C 1
ATOM 2358 O O . ALA A 1 305 ? 3.243 -9.468 -36.467 1.00 53.47 305 ALA A O 1
ATOM 2359 N N . ASP A 1 306 ? 2.810 -9.258 -34.274 1.00 60.09 306 ASP A N 1
ATOM 2360 C CA . ASP A 1 306 ? 3.888 -10.143 -33.836 1.00 60.09 306 ASP A CA 1
ATOM 2361 C C . ASP A 1 306 ? 3.629 -10.856 -32.493 1.00 60.09 306 ASP A C 1
ATOM 2363 O O . ASP A 1 306 ? 2.807 -10.427 -31.688 1.00 60.09 306 ASP A O 1
ATOM 2367 N N . TYR A 1 307 ? 4.361 -11.945 -32.254 1.00 70.75 307 TYR A N 1
ATOM 2368 C CA . TYR A 1 307 ? 4.390 -12.688 -30.992 1.00 70.75 307 TYR A CA 1
ATOM 2369 C C . TYR A 1 307 ? 5.826 -12.626 -30.486 1.00 70.75 307 TYR A C 1
ATOM 2371 O O . TYR A 1 307 ? 6.714 -13.253 -31.070 1.00 70.75 307 TYR A O 1
ATOM 2379 N N . GLN A 1 308 ? 6.050 -11.806 -29.464 1.00 79.94 308 GLN A N 1
ATOM 2380 C CA . GLN A 1 308 ? 7.384 -11.487 -28.968 1.00 79.94 308 GLN A CA 1
ATOM 2381 C C . GLN A 1 308 ? 7.649 -12.189 -27.645 1.00 79.94 308 GLN A C 1
ATOM 2383 O O . GLN A 1 308 ? 6.747 -12.344 -26.823 1.00 79.94 308 GLN A O 1
ATOM 2388 N N . LEU A 1 309 ? 8.901 -12.595 -27.456 1.00 86.62 309 LEU A N 1
ATOM 2389 C CA . LEU A 1 309 ? 9.402 -13.082 -26.181 1.00 86.62 309 LEU A CA 1
ATOM 2390 C C . LEU A 1 309 ? 10.081 -11.919 -25.466 1.00 86.62 309 LEU A C 1
ATOM 2392 O O . LEU A 1 309 ? 10.956 -11.259 -26.026 1.00 86.62 309 LEU A O 1
ATOM 2396 N N . THR A 1 310 ? 9.658 -11.655 -24.239 1.00 86.56 310 THR A N 1
ATOM 2397 C CA . THR A 1 310 ? 10.194 -10.584 -23.395 1.00 86.56 310 THR A CA 1
ATOM 2398 C C . THR A 1 310 ? 10.525 -11.133 -22.010 1.00 86.56 310 THR A C 1
ATOM 2400 O O . THR A 1 310 ? 10.225 -12.285 -21.713 1.00 86.56 310 THR A O 1
ATOM 2403 N N . ASN A 1 311 ? 11.186 -10.330 -21.174 1.00 87.44 311 ASN A N 1
ATOM 2404 C CA . ASN A 1 311 ? 11.439 -10.664 -19.769 1.00 87.44 311 ASN A CA 1
ATOM 2405 C C . ASN A 1 311 ? 12.059 -12.064 -19.541 1.00 87.44 311 ASN A C 1
ATOM 2407 O O . ASN A 1 311 ? 11.570 -12.856 -18.731 1.00 87.44 311 ASN A O 1
ATOM 2411 N N . ARG A 1 312 ? 13.137 -12.378 -20.282 1.00 89.19 312 ARG A N 1
ATOM 2412 C CA . ARG A 1 312 ? 13.920 -13.605 -20.072 1.00 89.19 312 ARG A CA 1
ATOM 2413 C C . ARG A 1 312 ? 14.432 -13.630 -18.634 1.00 89.19 312 ARG A C 1
ATOM 2415 O O . ARG A 1 312 ? 15.261 -12.797 -18.270 1.00 89.19 312 ARG A O 1
ATOM 2422 N N . ARG A 1 313 ? 14.018 -14.629 -17.861 1.00 86.44 313 ARG A N 1
ATOM 2423 C CA . ARG A 1 313 ? 14.464 -14.831 -16.477 1.00 86.44 313 ARG A CA 1
ATOM 2424 C C . ARG A 1 313 ? 14.833 -16.293 -16.228 1.00 86.44 313 ARG A C 1
ATOM 2426 O O . ARG A 1 313 ? 14.096 -17.173 -16.677 1.00 86.44 313 ARG A O 1
ATOM 2433 N N . PRO A 1 314 ? 15.982 -16.584 -15.591 1.00 83.50 314 PRO A N 1
ATOM 2434 C CA . PRO A 1 314 ? 16.275 -17.934 -15.133 1.00 83.50 314 PRO A CA 1
ATOM 2435 C C . PRO A 1 314 ? 15.335 -18.263 -13.973 1.00 83.50 314 PRO A C 1
ATOM 2437 O O . PRO A 1 314 ? 15.271 -17.504 -13.012 1.00 83.50 314 PRO A O 1
ATOM 2440 N N . ILE A 1 315 ? 14.623 -19.379 -14.075 1.00 73.62 315 ILE A N 1
ATOM 2441 C CA . ILE A 1 315 ? 13.663 -19.824 -13.055 1.00 73.62 315 ILE A CA 1
ATOM 2442 C C . ILE A 1 315 ? 14.121 -21.076 -12.318 1.00 73.62 315 ILE A C 1
ATOM 2444 O O . ILE A 1 315 ? 13.674 -21.379 -11.219 1.00 73.62 315 ILE A O 1
ATOM 2448 N N . TYR A 1 316 ? 15.026 -21.836 -12.931 1.00 74.06 316 TYR A N 1
ATOM 2449 C CA . TYR A 1 316 ? 15.520 -23.060 -12.337 1.00 74.06 316 TYR A CA 1
ATOM 2450 C C . TYR A 1 316 ? 16.914 -23.392 -12.841 1.00 74.06 316 TYR A C 1
ATOM 2452 O O . TYR A 1 316 ? 17.210 -23.262 -14.029 1.00 74.06 316 TYR A O 1
ATOM 2460 N N . PHE A 1 317 ? 17.757 -23.868 -11.929 1.00 75.25 317 PHE A N 1
ATOM 2461 C CA . PHE A 1 317 ? 19.061 -24.426 -12.239 1.00 75.25 317 PHE A CA 1
ATOM 2462 C C . PHE A 1 317 ? 19.145 -25.836 -11.630 1.00 75.25 317 PHE A C 1
ATOM 2464 O O . PHE A 1 317 ? 19.098 -25.973 -10.404 1.00 75.25 317 PHE A O 1
ATOM 2471 N N . PRO A 1 318 ? 19.251 -26.897 -12.444 1.00 66.62 318 PRO A N 1
ATOM 2472 C CA . PRO A 1 318 ? 19.388 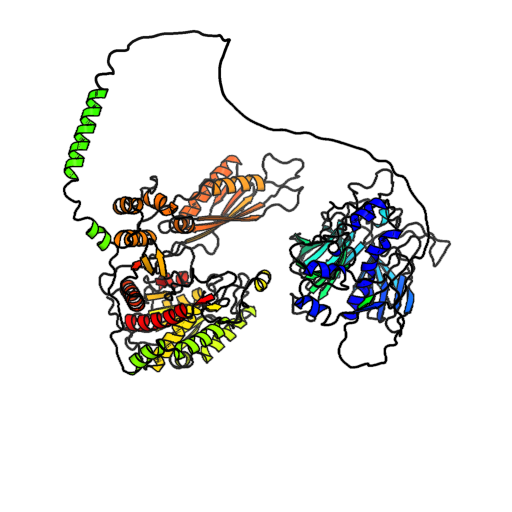-28.264 -11.964 1.00 66.62 318 PRO A CA 1
ATOM 2473 C C . PRO A 1 318 ? 20.705 -28.414 -11.190 1.00 66.62 318 PRO A C 1
ATOM 2475 O O . PRO A 1 318 ? 21.801 -28.171 -11.703 1.00 66.62 318 PRO A O 1
ATOM 2478 N N . ALA A 1 319 ? 20.602 -28.830 -9.929 1.00 60.03 319 ALA A N 1
ATOM 2479 C CA . ALA A 1 319 ? 21.774 -29.093 -9.095 1.00 60.03 319 ALA A CA 1
ATOM 2480 C C . ALA A 1 319 ? 22.571 -30.314 -9.593 1.00 60.03 319 ALA A C 1
ATOM 2482 O O . ALA A 1 319 ? 23.794 -30.331 -9.485 1.00 60.03 319 ALA A O 1
ATOM 2483 N N . GLU A 1 320 ? 21.883 -31.292 -10.191 1.00 57.94 320 GLU A N 1
ATOM 2484 C CA . GLU A 1 320 ? 22.437 -32.564 -10.656 1.00 57.94 320 GLU A CA 1
ATOM 2485 C C . GLU A 1 320 ? 22.242 -32.731 -12.167 1.00 57.94 320 GLU A C 1
ATOM 2487 O O . GLU A 1 320 ? 21.113 -32.643 -12.650 1.00 57.94 320 GLU A O 1
ATOM 2492 N N . ASP A 1 321 ? 23.332 -33.056 -12.872 1.00 59.91 321 ASP A N 1
ATOM 2493 C CA . ASP A 1 321 ? 23.329 -33.520 -14.271 1.00 59.91 321 ASP A CA 1
ATOM 2494 C C . ASP A 1 321 ? 22.577 -32.556 -15.236 1.00 59.91 321 ASP A C 1
ATOM 2496 O O . ASP A 1 321 ? 22.672 -31.335 -15.077 1.00 59.91 321 ASP A O 1
ATOM 2500 N N . LEU A 1 322 ? 21.925 -33.069 -16.285 1.00 62.12 322 LEU A N 1
ATOM 2501 C CA . LEU A 1 322 ? 21.349 -32.314 -17.413 1.00 62.12 322 LEU A CA 1
ATOM 2502 C C . LEU A 1 322 ? 19.852 -32.032 -17.290 1.00 62.12 322 LEU A C 1
ATOM 2504 O O . LEU A 1 322 ? 19.184 -32.693 -16.506 1.00 62.12 322 LEU A O 1
ATOM 2508 N N . VAL A 1 323 ? 19.303 -31.137 -18.123 1.00 62.66 323 VAL A N 1
ATOM 2509 C CA . VAL A 1 323 ? 17.845 -30.979 -18.322 1.00 62.66 323 VAL A CA 1
ATOM 2510 C C . VAL A 1 323 ? 17.469 -31.366 -19.757 1.00 62.66 323 VAL A C 1
ATOM 2512 O O . VAL A 1 323 ? 17.912 -30.717 -20.704 1.00 62.66 323 VAL A O 1
ATOM 2515 N N . ASP A 1 324 ? 16.645 -32.405 -19.925 1.00 60.97 324 ASP A N 1
ATOM 2516 C CA . ASP A 1 324 ? 16.153 -32.884 -21.226 1.00 60.97 324 ASP A CA 1
ATOM 2517 C C . ASP A 1 324 ? 14.626 -32.798 -21.320 1.00 60.97 324 ASP A C 1
ATOM 2519 O O . ASP A 1 324 ? 13.894 -33.479 -20.601 1.00 60.97 324 ASP A O 1
ATOM 2523 N N . GLY A 1 325 ? 14.138 -31.994 -22.265 1.00 61.88 325 GLY A N 1
ATOM 2524 C CA . GLY A 1 325 ? 12.711 -31.788 -22.493 1.00 61.88 325 GLY A CA 1
ATOM 2525 C C . GLY A 1 325 ? 11.976 -31.026 -21.380 1.00 61.88 325 GLY A C 1
ATOM 2526 O O . GLY A 1 325 ? 12.299 -31.103 -20.198 1.00 61.88 325 GLY A O 1
ATOM 2527 N N . LEU A 1 326 ? 10.931 -30.303 -21.788 1.00 61.88 326 LEU A N 1
ATOM 2528 C CA . LEU A 1 326 ? 9.939 -29.705 -20.899 1.00 61.88 326 LEU A CA 1
ATOM 2529 C C . LEU A 1 326 ? 8.533 -30.097 -21.354 1.00 61.88 326 LEU A C 1
ATOM 2531 O O . LEU A 1 326 ? 8.264 -30.163 -22.554 1.00 61.88 326 LEU A O 1
ATOM 2535 N N . LEU A 1 327 ? 7.623 -30.305 -20.409 1.00 54.44 327 LEU A N 1
ATOM 2536 C CA . LEU A 1 327 ? 6.185 -30.391 -20.653 1.00 54.44 327 LEU A CA 1
ATOM 2537 C C . LEU A 1 327 ? 5.469 -29.465 -19.676 1.00 54.44 327 LEU A C 1
ATOM 2539 O O . LEU A 1 327 ? 5.716 -29.544 -18.485 1.00 54.44 327 LEU A O 1
ATOM 2543 N N . ALA A 1 328 ? 4.550 -28.632 -20.151 1.00 52.41 328 ALA A N 1
ATOM 2544 C CA . ALA A 1 328 ? 3.633 -27.893 -19.297 1.00 52.41 328 ALA A CA 1
ATOM 2545 C C . ALA A 1 328 ? 2.269 -28.581 -19.365 1.00 52.41 328 ALA A C 1
ATOM 2547 O O . ALA A 1 328 ? 1.739 -28.806 -20.458 1.00 52.41 328 ALA A O 1
ATOM 2548 N N . THR A 1 329 ? 1.689 -28.934 -18.221 1.00 49.47 329 THR A N 1
ATOM 2549 C CA . THR A 1 329 ? 0.294 -29.392 -18.174 1.00 49.47 329 THR A CA 1
ATOM 2550 C C . THR A 1 329 ? -0.487 -28.664 -17.095 1.00 49.47 329 THR A C 1
ATOM 2552 O O . THR A 1 329 ? 0.035 -28.432 -16.010 1.00 49.47 329 THR A O 1
ATOM 2555 N N . ALA A 1 330 ? -1.725 -28.292 -17.421 1.00 45.47 330 ALA A N 1
ATOM 2556 C CA . ALA A 1 330 ? -2.675 -27.722 -16.476 1.00 45.47 330 ALA A CA 1
ATOM 2557 C C . ALA A 1 330 ? -3.368 -28.851 -15.701 1.00 45.47 330 ALA A C 1
ATOM 2559 O O . ALA A 1 330 ? -3.896 -29.788 -16.314 1.00 45.47 330 ALA A O 1
ATOM 2560 N N . LEU A 1 331 ? -3.398 -28.770 -14.372 1.00 43.41 331 LEU A N 1
ATOM 2561 C CA . LEU A 1 331 ? -4.246 -29.621 -13.552 1.00 43.41 331 LEU A CA 1
ATOM 2562 C C . LEU A 1 331 ? -5.633 -28.981 -13.424 1.00 43.41 331 LEU A C 1
ATOM 2564 O O . LEU A 1 331 ? -5.816 -27.929 -12.841 1.00 43.41 331 LEU A O 1
ATOM 2568 N N . ARG A 1 332 ? -6.628 -29.714 -13.926 1.00 37.78 332 ARG A N 1
ATOM 2569 C CA . ARG A 1 332 ? -8.058 -29.648 -13.576 1.00 37.78 332 ARG A CA 1
ATOM 2570 C C . ARG A 1 332 ? -8.928 -28.472 -14.037 1.00 37.78 332 ARG A C 1
ATOM 2572 O O . ARG A 1 332 ? -10.101 -28.767 -14.256 1.00 37.78 332 ARG A O 1
ATOM 2579 N N . ASP A 1 333 ? -8.450 -27.255 -14.292 1.00 41.25 333 ASP A N 1
ATOM 2580 C CA . ASP A 1 333 ? -9.357 -26.170 -14.723 1.00 41.25 333 ASP A CA 1
ATOM 2581 C C . ASP A 1 333 ? -8.698 -25.149 -15.682 1.00 41.25 333 ASP A C 1
ATOM 2583 O O . ASP A 1 333 ? -7.721 -24.509 -15.315 1.00 41.25 333 ASP A O 1
ATOM 2587 N N . PRO A 1 334 ? -9.211 -24.944 -16.914 1.00 38.19 334 PRO A N 1
ATOM 2588 C CA . PRO A 1 334 ? -8.723 -23.905 -17.831 1.00 38.19 334 PRO A CA 1
ATOM 2589 C C . PRO A 1 334 ? -8.904 -22.458 -17.336 1.00 38.19 334 PRO A C 1
ATOM 2591 O O . PRO A 1 334 ? -8.355 -21.543 -17.953 1.00 38.19 334 PRO A O 1
ATOM 2594 N N . SER A 1 335 ? -9.719 -22.236 -16.301 1.00 40.28 335 SER A N 1
ATOM 2595 C CA . SER A 1 335 ? -9.953 -20.927 -15.680 1.00 40.28 335 SER A CA 1
ATOM 2596 C C . SER A 1 335 ? -9.007 -20.624 -14.515 1.00 40.28 335 SER A C 1
ATOM 2598 O O . SER A 1 335 ? -8.849 -19.457 -14.157 1.00 40.28 335 SER A O 1
ATOM 2600 N N . ASP A 1 336 ? -8.319 -21.642 -13.998 1.00 45.41 336 ASP A N 1
ATOM 2601 C CA . ASP A 1 336 ? -7.290 -21.499 -12.979 1.00 45.41 336 ASP A CA 1
ATOM 2602 C C . ASP A 1 336 ? -5.920 -21.332 -13.653 1.00 45.41 336 ASP A C 1
ATOM 2604 O O . ASP A 1 336 ? -5.280 -22.283 -14.107 1.00 45.41 336 ASP A O 1
ATOM 2608 N N . ARG A 1 337 ? -5.471 -20.078 -13.764 1.00 42.75 337 ARG A N 1
ATOM 2609 C CA . ARG A 1 337 ? -4.157 -19.748 -14.336 1.00 42.75 337 ARG A CA 1
ATOM 2610 C C . ARG A 1 337 ? -2.990 -20.213 -13.449 1.00 42.75 337 ARG A C 1
ATOM 2612 O O . ARG A 1 337 ? -1.854 -20.173 -13.916 1.00 42.75 337 ARG A O 1
ATOM 2619 N N . MET A 1 338 ? -3.249 -20.653 -12.211 1.00 40.97 338 MET A N 1
ATOM 2620 C CA . MET A 1 338 ? -2.228 -20.967 -11.203 1.00 40.97 338 MET A CA 1
ATOM 2621 C C . MET A 1 338 ? -1.800 -22.438 -11.196 1.00 40.97 338 MET A C 1
ATOM 2623 O O . MET A 1 338 ? -0.741 -22.763 -10.664 1.00 40.97 338 MET A O 1
ATOM 2627 N N . SER A 1 339 ? -2.574 -23.342 -11.795 1.00 45.31 339 SER A N 1
ATOM 2628 C CA . SER A 1 339 ? -2.348 -24.786 -11.689 1.00 45.31 339 SER A CA 1
ATOM 2629 C C . SER A 1 339 ? -1.798 -25.391 -12.981 1.00 45.31 339 SER A C 1
ATOM 2631 O O . SER A 1 339 ? -2.359 -26.329 -13.544 1.00 45.31 339 SER A O 1
ATOM 2633 N N . PHE A 1 340 ? -0.654 -24.895 -13.465 1.00 48.53 340 PHE A N 1
ATOM 2634 C CA . PHE A 1 340 ? 0.137 -25.632 -14.452 1.00 48.53 340 PHE A CA 1
ATOM 2635 C C . PHE A 1 340 ? 1.512 -26.002 -13.908 1.00 48.53 340 PHE A C 1
ATOM 2637 O O . PHE A 1 340 ? 2.192 -25.194 -13.296 1.00 48.53 340 PHE A O 1
ATOM 2644 N N . TYR A 1 341 ? 1.940 -27.235 -14.148 1.00 56.47 341 TYR A N 1
ATOM 2645 C CA . TYR A 1 341 ? 3.272 -27.686 -13.766 1.00 56.47 341 TYR A CA 1
ATOM 2646 C C . TYR A 1 341 ? 4.143 -27.802 -15.002 1.00 56.47 341 TYR A C 1
ATOM 2648 O O . TYR A 1 341 ? 3.719 -28.374 -16.013 1.00 56.47 341 TYR A O 1
ATOM 2656 N N . VAL A 1 342 ? 5.360 -27.277 -14.908 1.00 52.59 342 VAL A N 1
ATOM 2657 C CA . VAL A 1 342 ? 6.414 -27.472 -15.897 1.00 52.59 342 VAL A CA 1
ATOM 2658 C C . VAL A 1 342 ? 7.252 -28.664 -15.448 1.00 52.59 342 VAL A C 1
ATOM 2660 O O . VAL A 1 342 ? 8.007 -28.612 -14.484 1.00 52.59 342 VAL A O 1
ATOM 2663 N N . PHE A 1 343 ? 7.092 -29.775 -16.146 1.00 58.09 343 PHE A N 1
ATOM 2664 C CA . PHE A 1 343 ? 7.850 -30.996 -15.959 1.00 58.09 343 PHE A CA 1
ATOM 2665 C C . PHE A 1 343 ? 9.132 -30.904 -16.777 1.00 58.09 343 PHE A C 1
ATOM 2667 O O . PHE A 1 343 ? 9.063 -30.858 -18.004 1.00 58.09 343 PHE A O 1
ATOM 2674 N N . GLY A 1 344 ? 10.289 -30.918 -16.125 1.00 54.53 344 GLY A N 1
ATOM 2675 C CA . GLY A 1 344 ? 11.579 -31.116 -16.780 1.00 54.53 344 GLY A CA 1
ATOM 2676 C C . GLY A 1 344 ? 12.177 -32.453 -16.365 1.00 54.53 344 GLY A C 1
ATOM 2677 O O . GLY A 1 344 ? 12.231 -32.754 -15.169 1.00 54.53 344 GLY A O 1
ATOM 2678 N N . ALA A 1 345 ? 12.633 -33.270 -17.321 1.00 53.22 345 ALA A N 1
ATOM 2679 C CA . ALA A 1 345 ? 13.511 -34.377 -16.951 1.00 53.22 345 ALA A CA 1
ATOM 2680 C C . ALA A 1 345 ? 14.862 -33.758 -16.602 1.00 53.22 345 ALA A C 1
ATOM 2682 O O . ALA A 1 345 ? 15.442 -33.042 -17.416 1.00 53.22 345 ALA A O 1
ATOM 2683 N N . ALA A 1 346 ? 15.321 -33.971 -15.376 1.00 51.78 346 ALA A N 1
ATOM 2684 C CA . ALA A 1 346 ? 16.541 -33.357 -14.893 1.00 51.78 346 ALA A CA 1
ATOM 2685 C C . ALA A 1 346 ? 17.347 -34.373 -14.085 1.00 51.78 346 ALA A C 1
ATOM 2687 O O . ALA A 1 346 ? 16.883 -34.916 -13.077 1.00 51.78 346 ALA A O 1
ATOM 2688 N N . GLY A 1 347 ? 18.540 -34.673 -14.587 1.00 53.47 347 GLY A N 1
ATOM 2689 C CA . GLY A 1 347 ? 19.398 -35.743 -14.105 1.00 53.47 347 GLY A CA 1
ATOM 2690 C C . GLY A 1 347 ? 18.697 -37.093 -14.016 1.00 53.47 347 GLY A C 1
ATOM 2691 O O . GLY A 1 347 ? 18.053 -37.540 -14.957 1.00 53.47 347 GLY A O 1
ATOM 2692 N N . THR A 1 348 ? 18.819 -37.771 -12.874 1.00 49.44 348 THR A N 1
ATOM 2693 C CA . THR A 1 348 ? 18.334 -39.156 -12.699 1.00 49.44 348 THR A CA 1
ATOM 2694 C C . THR A 1 348 ? 16.830 -39.286 -12.422 1.00 49.44 348 THR A C 1
ATOM 2696 O O . THR A 1 348 ? 16.363 -40.372 -12.066 1.00 49.44 348 THR A O 1
ATOM 2699 N N . GLY A 1 349 ? 16.059 -38.204 -12.559 1.00 55.34 349 GLY A N 1
ATOM 2700 C CA . GLY A 1 349 ? 14.646 -38.191 -12.210 1.00 55.34 349 GLY A CA 1
ATOM 2701 C C . GLY A 1 349 ? 13.837 -37.082 -12.874 1.00 55.34 349 GLY A C 1
ATOM 2702 O O . GLY A 1 349 ? 14.122 -36.612 -13.974 1.00 55.34 349 GLY A O 1
ATOM 2703 N N . VAL A 1 350 ? 12.765 -36.724 -12.181 1.00 59.62 350 VAL A N 1
ATOM 2704 C CA . VAL A 1 350 ? 11.695 -35.850 -12.641 1.00 59.62 350 VAL A CA 1
ATOM 2705 C C . VAL A 1 350 ? 11.683 -34.630 -11.742 1.00 59.62 350 VAL A C 1
ATOM 2707 O O . VAL A 1 350 ? 11.454 -34.750 -10.537 1.00 59.62 350 VAL A O 1
ATOM 2710 N N . ASN A 1 351 ? 11.881 -33.455 -12.325 1.00 63.38 351 ASN A N 1
ATOM 2711 C CA . ASN A 1 351 ? 11.672 -32.209 -11.610 1.00 63.38 351 ASN A CA 1
ATOM 2712 C C . ASN A 1 351 ? 10.361 -31.596 -12.081 1.00 63.38 351 ASN A C 1
ATOM 2714 O O . ASN A 1 351 ? 10.132 -31.420 -13.278 1.00 63.38 351 ASN A O 1
ATOM 2718 N N . ILE A 1 352 ? 9.493 -31.306 -11.121 1.00 65.44 352 ILE A N 1
ATOM 2719 C CA . ILE A 1 352 ? 8.249 -30.599 -11.362 1.00 65.44 352 ILE A CA 1
ATOM 2720 C C . ILE A 1 352 ? 8.462 -29.184 -10.836 1.00 65.44 352 ILE A C 1
ATOM 2722 O O . ILE A 1 352 ? 8.821 -28.992 -9.678 1.00 65.44 352 ILE A O 1
ATOM 2726 N N . LEU A 1 353 ? 8.300 -28.201 -11.708 1.00 63.75 353 LEU A N 1
ATOM 2727 C CA . LEU A 1 353 ? 8.356 -26.789 -11.364 1.00 63.75 353 LEU A CA 1
ATOM 2728 C C . LEU A 1 353 ? 6.932 -26.244 -11.354 1.00 63.75 353 LEU A C 1
ATOM 2730 O O . LEU A 1 353 ? 6.143 -26.541 -12.260 1.00 63.75 353 LEU A O 1
ATOM 2734 N N . THR A 1 354 ? 6.600 -25.458 -10.337 1.00 62.38 354 THR A N 1
ATOM 2735 C CA . THR A 1 354 ? 5.404 -24.612 -10.379 1.00 62.38 354 THR A CA 1
ATOM 2736 C C . THR A 1 354 ? 5.644 -23.423 -11.327 1.00 62.38 354 THR A C 1
ATOM 2738 O O . THR A 1 354 ? 6.786 -23.165 -11.721 1.00 62.38 354 THR A O 1
ATOM 2741 N N . PRO A 1 355 ? 4.600 -22.666 -11.708 1.00 51.94 355 PRO A N 1
ATOM 2742 C CA . PRO A 1 355 ? 4.738 -21.447 -12.512 1.00 51.94 355 PRO A CA 1
ATOM 2743 C C . PRO A 1 355 ? 5.576 -20.344 -11.848 1.00 51.94 355 PRO A C 1
ATOM 2745 O O . PRO A 1 355 ? 5.978 -19.405 -12.533 1.00 51.94 355 PRO A O 1
ATOM 2748 N N . TYR A 1 356 ? 5.793 -20.459 -10.532 1.00 54.00 356 TYR A N 1
ATOM 2749 C CA . TYR A 1 356 ? 6.393 -19.467 -9.634 1.00 54.00 356 TYR A CA 1
ATOM 2750 C C . TYR A 1 356 ? 7.720 -19.937 -9.037 1.00 54.00 356 TYR A C 1
ATOM 2752 O O . TYR A 1 356 ? 8.100 -19.522 -7.947 1.00 54.00 356 TYR A O 1
ATOM 2760 N N . ASP A 1 357 ? 8.417 -20.818 -9.750 1.00 51.66 357 ASP A N 1
ATOM 2761 C CA . ASP A 1 357 ? 9.794 -21.205 -9.441 1.00 51.66 357 ASP A CA 1
ATOM 2762 C C . ASP A 1 357 ? 9.940 -22.068 -8.170 1.00 51.66 357 ASP A C 1
ATOM 2764 O O . ASP A 1 357 ? 11.046 -22.253 -7.655 1.00 51.66 357 ASP A O 1
ATOM 2768 N N . GLU A 1 358 ? 8.852 -22.684 -7.687 1.00 50.22 358 GLU A N 1
ATOM 2769 C CA . GLU A 1 358 ? 8.936 -23.683 -6.619 1.00 50.22 358 GLU A CA 1
ATOM 2770 C C . GLU A 1 358 ? 9.269 -25.065 -7.189 1.00 50.22 358 GLU A C 1
ATOM 2772 O O . GLU A 1 358 ? 8.568 -25.618 -8.044 1.00 50.22 358 GLU A O 1
ATOM 2777 N N . LEU A 1 359 ? 10.355 -25.652 -6.684 1.00 50.75 359 LEU A N 1
ATOM 2778 C CA . LEU A 1 359 ? 10.787 -26.992 -7.051 1.00 50.75 359 LEU A CA 1
ATOM 2779 C C . LEU A 1 359 ? 10.012 -28.053 -6.256 1.00 50.75 359 LEU A C 1
ATOM 2781 O O . LEU A 1 359 ? 10.336 -28.369 -5.111 1.00 50.75 359 LEU A O 1
ATOM 2785 N N . LEU A 1 360 ? 9.069 -28.711 -6.919 1.00 50.44 360 LEU A N 1
ATOM 2786 C CA . LEU A 1 360 ? 8.489 -29.983 -6.498 1.00 50.44 360 LEU A CA 1
ATOM 2787 C C . LEU A 1 360 ? 9.363 -31.116 -7.047 1.00 50.44 360 LEU A C 1
ATOM 2789 O O . LEU A 1 360 ? 9.075 -31.749 -8.064 1.00 50.44 360 LEU A O 1
ATOM 2793 N N . ARG A 1 361 ? 10.517 -31.347 -6.426 1.00 48.38 361 ARG A N 1
ATOM 2794 C CA . ARG A 1 361 ? 11.422 -32.405 -6.889 1.00 48.38 361 ARG A CA 1
ATOM 2795 C C . ARG A 1 361 ? 10.893 -33.780 -6.480 1.00 48.38 361 ARG A C 1
ATOM 2797 O O . ARG A 1 361 ? 10.683 -34.010 -5.295 1.00 48.38 361 ARG A O 1
ATOM 2804 N N . ILE A 1 362 ? 10.780 -34.687 -7.457 1.00 48.84 362 ILE A N 1
ATOM 2805 C CA . ILE A 1 362 ? 10.659 -36.139 -7.272 1.00 48.84 362 ILE A CA 1
ATOM 2806 C C . ILE A 1 362 ? 12.052 -36.720 -7.544 1.00 48.84 362 ILE A C 1
ATOM 2808 O O . ILE A 1 362 ? 12.384 -37.021 -8.697 1.00 48.84 362 ILE A O 1
ATOM 2812 N N . PRO A 1 363 ? 12.939 -36.853 -6.544 1.00 38.62 363 PRO A N 1
ATOM 2813 C CA . PRO A 1 363 ? 14.190 -37.533 -6.778 1.00 38.62 363 PRO A CA 1
ATOM 2814 C C . PRO A 1 363 ? 13.879 -39.010 -7.023 1.00 38.62 363 PRO A C 1
ATOM 2816 O O . PRO A 1 363 ? 13.366 -39.719 -6.163 1.00 38.62 363 PRO A O 1
ATOM 2819 N N . GLN A 1 364 ? 14.232 -39.418 -8.239 1.00 40.12 364 GLN A N 1
ATOM 2820 C CA . GLN A 1 364 ? 14.602 -40.772 -8.617 1.00 40.12 364 GLN A CA 1
ATOM 2821 C C . GLN A 1 364 ? 13.507 -41.845 -8.477 1.00 40.12 364 GLN A C 1
ATOM 2823 O O . GLN A 1 364 ? 13.420 -42.539 -7.473 1.00 40.12 364 GLN A O 1
ATOM 2828 N N . VAL A 1 365 ? 12.780 -42.121 -9.569 1.00 35.53 365 VAL A N 1
ATOM 2829 C CA . VAL A 1 365 ? 12.095 -43.417 -9.722 1.00 35.53 365 VAL A CA 1
ATOM 2830 C C . VAL A 1 365 ? 13.170 -44.494 -9.891 1.00 35.53 365 VAL A C 1
ATOM 2832 O O . VAL A 1 365 ? 13.779 -44.656 -10.952 1.00 35.53 365 VAL A O 1
ATOM 2835 N N . LEU A 1 366 ? 13.458 -45.208 -8.809 1.00 29.22 366 LEU A N 1
ATOM 2836 C CA . LEU A 1 366 ? 14.438 -46.288 -8.757 1.00 29.22 366 LEU A CA 1
ATOM 2837 C C . LEU A 1 366 ? 13.899 -47.536 -9.475 1.00 29.22 366 LEU A C 1
ATOM 2839 O O . LEU A 1 366 ? 13.519 -48.505 -8.830 1.00 29.22 366 LEU A O 1
ATOM 2843 N N . VAL A 1 367 ? 13.914 -47.569 -10.811 1.00 27.41 367 VAL A N 1
ATOM 2844 C CA . VAL A 1 367 ? 13.730 -48.844 -11.527 1.00 27.41 367 VAL A CA 1
ATOM 2845 C C . VAL A 1 367 ? 15.021 -49.661 -11.418 1.00 27.41 367 VAL A C 1
ATOM 2847 O O . VAL A 1 367 ? 16.007 -49.405 -12.114 1.00 27.41 367 VAL A O 1
ATOM 2850 N N . GLY A 1 368 ? 15.031 -50.602 -10.473 1.00 24.34 368 GLY A N 1
ATOM 2851 C CA . GLY A 1 368 ? 15.826 -51.831 -10.497 1.00 24.34 368 GLY A CA 1
ATOM 2852 C C . GLY A 1 368 ? 17.323 -51.758 -10.164 1.00 24.34 368 GLY A C 1
ATOM 2853 O O . GLY A 1 368 ? 18.173 -51.826 -11.050 1.00 24.34 368 GLY A O 1
ATOM 2854 N N . ARG A 1 369 ? 17.665 -51.857 -8.871 1.00 20.97 369 ARG A N 1
ATOM 2855 C CA . ARG A 1 369 ? 18.719 -52.788 -8.426 1.00 20.97 369 ARG A CA 1
ATOM 2856 C C . ARG A 1 369 ? 18.015 -53.922 -7.684 1.00 20.97 369 ARG A C 1
ATOM 2858 O O . ARG A 1 369 ? 17.586 -53.757 -6.550 1.00 20.97 369 ARG A O 1
ATOM 2865 N N . LEU A 1 370 ? 17.858 -55.056 -8.363 1.00 23.39 370 LEU A N 1
ATOM 2866 C CA . LEU A 1 370 ? 17.357 -56.303 -7.786 1.00 23.39 370 LEU A CA 1
ATOM 2867 C C . LEU A 1 370 ? 18.225 -56.713 -6.585 1.00 23.39 370 LEU A C 1
ATOM 2869 O O . LEU A 1 370 ? 19.346 -57.191 -6.761 1.00 23.39 370 LEU A O 1
ATOM 2873 N N . ALA A 1 371 ? 17.684 -56.582 -5.375 1.00 21.48 371 ALA A N 1
ATOM 2874 C CA . ALA A 1 371 ? 17.992 -57.497 -4.287 1.00 21.48 371 ALA A CA 1
ATOM 2875 C C . ALA A 1 371 ? 16.857 -58.527 -4.248 1.00 21.48 371 ALA A C 1
ATOM 2877 O O . ALA A 1 371 ? 15.697 -58.189 -4.029 1.00 21.48 371 ALA A O 1
ATOM 2878 N N . GLN A 1 372 ? 17.197 -59.778 -4.552 1.00 29.36 372 GLN A N 1
ATOM 2879 C CA . GLN A 1 372 ? 16.283 -60.915 -4.548 1.00 29.36 372 GLN A CA 1
ATOM 2880 C C . GLN A 1 372 ? 15.577 -61.045 -3.189 1.00 29.36 372 GLN A C 1
ATOM 2882 O O . GLN A 1 372 ? 16.234 -61.267 -2.173 1.00 29.36 372 GLN A O 1
ATOM 2887 N N . ALA A 1 373 ? 14.247 -60.991 -3.186 1.00 23.02 373 ALA A N 1
ATOM 2888 C CA . ALA A 1 373 ? 13.413 -61.498 -2.099 1.00 23.02 373 ALA A CA 1
ATOM 2889 C C . ALA A 1 373 ? 12.338 -62.439 -2.690 1.00 23.02 373 ALA A C 1
ATOM 2891 O O . ALA A 1 373 ? 11.890 -62.212 -3.815 1.00 23.02 373 ALA A O 1
ATOM 2892 N N . PRO A 1 374 ? 11.987 -63.540 -1.998 1.00 24.61 374 PRO A N 1
ATOM 2893 C CA . PRO A 1 374 ? 11.231 -64.658 -2.568 1.00 24.61 374 PRO A CA 1
ATOM 2894 C C . PRO A 1 374 ? 9.739 -64.332 -2.781 1.00 24.61 374 PRO A C 1
ATOM 2896 O O . PRO A 1 374 ? 9.218 -63.410 -2.156 1.00 24.61 374 PRO A O 1
ATOM 2899 N N . PRO A 1 375 ? 9.035 -65.092 -3.645 1.00 28.41 375 PRO A N 1
ATOM 2900 C CA . PRO A 1 375 ? 7.725 -64.713 -4.154 1.00 28.41 375 PRO A CA 1
ATOM 2901 C C . PRO A 1 375 ? 6.619 -65.019 -3.141 1.00 28.41 375 PRO A C 1
ATOM 2903 O O . PRO A 1 375 ? 6.459 -66.160 -2.704 1.00 28.41 375 PRO A O 1
ATOM 2906 N N . THR A 1 376 ? 5.787 -64.028 -2.844 1.00 24.03 376 THR A N 1
ATOM 2907 C CA . THR A 1 376 ? 4.428 -64.243 -2.332 1.00 24.03 376 THR A CA 1
ATOM 2908 C C . THR A 1 376 ? 3.425 -63.597 -3.292 1.00 24.03 376 THR A C 1
ATOM 2910 O O . THR A 1 376 ? 3.656 -62.481 -3.755 1.00 24.03 376 THR A O 1
ATOM 2913 N N . PRO A 1 377 ? 2.330 -64.291 -3.653 1.00 25.83 377 PRO A N 1
ATOM 2914 C CA . PRO A 1 377 ? 1.405 -63.815 -4.676 1.00 25.83 377 PRO A CA 1
ATOM 2915 C C . PRO A 1 377 ? 0.407 -62.808 -4.078 1.00 25.83 377 PRO A C 1
ATOM 2917 O O . PRO A 1 377 ? -0.119 -63.072 -2.994 1.00 25.83 377 PRO A O 1
ATOM 2920 N N . PRO A 1 378 ? 0.058 -61.702 -4.761 1.00 25.98 378 PRO A N 1
ATOM 2921 C CA . PRO A 1 378 ? -1.074 -60.888 -4.357 1.00 25.98 378 PRO A CA 1
ATOM 2922 C C . PRO A 1 378 ? -2.365 -61.448 -4.959 1.00 25.98 378 PRO A C 1
ATOM 2924 O O . PRO A 1 378 ? -2.583 -61.460 -6.169 1.00 25.98 378 PRO A O 1
ATOM 2927 N N . THR A 1 379 ? -3.239 -61.908 -4.072 1.00 24.08 379 THR A N 1
ATOM 2928 C CA . THR A 1 379 ? -4.675 -62.082 -4.294 1.00 24.08 379 THR A CA 1
ATOM 2929 C C . THR A 1 379 ? -5.360 -60.751 -4.629 1.00 24.08 379 THR A C 1
ATOM 2931 O O . THR A 1 379 ? -5.039 -59.714 -4.055 1.00 24.08 379 THR A O 1
ATOM 2934 N N . HIS A 1 380 ? -6.331 -60.830 -5.543 1.00 28.22 380 HIS A N 1
ATOM 2935 C CA . HIS A 1 380 ? -7.259 -59.789 -5.997 1.00 28.22 380 HIS A CA 1
ATOM 2936 C C . HIS A 1 380 ? -7.770 -58.815 -4.922 1.00 28.22 380 HIS A C 1
ATOM 2938 O O . HIS A 1 380 ? -8.116 -59.247 -3.827 1.00 28.22 380 HIS A O 1
ATOM 2944 N N . LEU A 1 381 ? -7.985 -57.553 -5.326 1.00 23.61 381 LEU A N 1
ATOM 2945 C CA . LEU A 1 381 ? -9.261 -56.829 -5.178 1.00 23.61 381 LEU A CA 1
ATOM 2946 C C . LEU A 1 381 ? -9.237 -55.537 -6.021 1.00 23.61 381 LEU A C 1
ATOM 2948 O O . LEU A 1 381 ? -8.508 -54.592 -5.728 1.00 23.61 381 LEU A O 1
ATOM 2952 N N . ILE A 1 382 ? -10.044 -55.536 -7.087 1.00 31.70 382 ILE A N 1
ATOM 2953 C CA . ILE A 1 382 ? -10.476 -54.349 -7.834 1.00 31.70 382 ILE A CA 1
ATOM 2954 C C . ILE A 1 382 ? -11.571 -53.691 -6.990 1.00 31.70 382 ILE A C 1
ATOM 2956 O O . ILE A 1 382 ? -12.536 -54.358 -6.617 1.00 31.70 382 ILE A O 1
ATOM 2960 N N . GLY A 1 383 ? -11.410 -52.409 -6.675 1.00 22.67 383 GLY A N 1
ATOM 2961 C CA . GLY A 1 383 ? -12.409 -51.595 -5.992 1.00 22.67 383 GLY A CA 1
ATOM 2962 C C . GLY A 1 383 ? -12.283 -50.148 -6.448 1.00 22.67 383 GLY A C 1
ATOM 2963 O O . GLY A 1 383 ? -11.178 -49.605 -6.459 1.00 22.67 383 GLY A O 1
ATOM 2964 N N . ASP A 1 384 ? -13.412 -49.575 -6.856 1.00 25.20 384 ASP A N 1
ATOM 2965 C CA . ASP A 1 384 ? -13.571 -48.226 -7.395 1.00 25.20 384 ASP A CA 1
ATOM 2966 C C . ASP A 1 384 ? -13.028 -47.158 -6.437 1.00 25.20 384 ASP A C 1
ATOM 2968 O O . ASP A 1 384 ? -13.687 -46.753 -5.487 1.00 25.20 384 ASP A O 1
ATOM 2972 N N . ASN A 1 385 ? -11.800 -46.719 -6.690 1.00 22.62 385 ASN A N 1
ATOM 2973 C CA . ASN A 1 385 ? -11.223 -45.451 -6.257 1.00 22.62 385 ASN A CA 1
ATOM 2974 C C . ASN A 1 385 ? -10.060 -45.170 -7.214 1.00 22.62 385 ASN A C 1
ATOM 2976 O O . ASN A 1 385 ? -9.247 -46.062 -7.460 1.00 22.62 385 ASN A O 1
ATOM 2980 N N . MET A 1 386 ? -9.997 -43.966 -7.793 1.00 25.14 386 MET A N 1
ATOM 2981 C CA . MET A 1 386 ? -8.922 -43.560 -8.707 1.00 25.14 386 MET A CA 1
ATOM 2982 C C . MET A 1 386 ? -7.552 -43.763 -8.042 1.00 25.14 386 MET A C 1
ATOM 2984 O O . MET A 1 386 ? -7.093 -42.918 -7.280 1.00 25.14 386 MET A O 1
ATOM 2988 N N . ARG A 1 387 ? -6.883 -44.880 -8.340 1.00 26.58 387 ARG A N 1
ATOM 2989 C CA . ARG A 1 387 ? -5.445 -45.034 -8.125 1.00 26.58 387 ARG A CA 1
ATOM 2990 C C . ARG A 1 387 ? -4.748 -44.382 -9.315 1.00 26.58 387 ARG A C 1
ATOM 2992 O O . ARG A 1 387 ? -4.945 -44.810 -10.450 1.00 26.58 387 ARG A O 1
ATOM 2999 N N . GLN A 1 388 ? -3.970 -43.332 -9.074 1.00 31.33 388 GLN A N 1
ATOM 3000 C CA . GLN A 1 388 ? -3.020 -42.834 -10.065 1.00 31.33 388 GLN A CA 1
ATOM 3001 C C . GLN A 1 388 ? -1.828 -43.801 -10.086 1.00 31.33 388 GLN A C 1
ATOM 3003 O O . GLN A 1 388 ? -0.996 -43.790 -9.186 1.00 31.33 388 GLN A O 1
ATOM 3008 N N . THR A 1 389 ? -1.784 -44.690 -11.077 1.00 27.95 389 THR A N 1
ATOM 3009 C CA . THR A 1 389 ? -0.651 -45.601 -11.304 1.00 27.95 389 THR A CA 1
ATOM 3010 C C . THR A 1 389 ? 0.305 -44.972 -12.320 1.00 27.95 389 THR A C 1
ATOM 3012 O O . THR A 1 389 ? -0.129 -44.554 -13.395 1.00 27.95 389 THR A O 1
ATOM 3015 N N . MET A 1 390 ? 1.597 -44.896 -11.988 1.00 30.44 390 MET A N 1
ATOM 3016 C CA . MET A 1 390 ? 2.655 -44.368 -12.859 1.00 30.44 390 MET A CA 1
ATOM 3017 C C . MET A 1 390 ? 3.292 -45.514 -13.667 1.00 30.44 390 MET A C 1
ATOM 3019 O O . MET A 1 390 ? 3.770 -46.483 -13.080 1.00 30.44 390 MET A O 1
ATOM 3023 N N . LEU A 1 391 ? 3.296 -45.415 -15.001 1.00 29.78 391 LEU A N 1
ATOM 3024 C CA . LEU A 1 391 ? 3.776 -46.468 -15.910 1.00 29.78 391 LEU A CA 1
ATOM 3025 C C . LEU A 1 391 ? 5.197 -46.175 -16.407 1.00 29.78 391 LEU A C 1
ATOM 3027 O O . LEU A 1 391 ? 5.388 -45.202 -17.136 1.00 29.78 391 LEU A O 1
ATOM 3031 N N . VAL A 1 392 ? 6.177 -47.007 -16.038 1.00 31.16 392 VAL A N 1
ATOM 3032 C CA . VAL A 1 392 ? 7.593 -46.852 -16.422 1.00 31.16 392 VAL A CA 1
ATOM 3033 C C . VAL A 1 392 ? 7.963 -47.855 -17.526 1.00 31.16 392 VAL A C 1
ATOM 3035 O O . VAL A 1 392 ? 7.522 -49.005 -17.513 1.00 31.16 392 VAL A O 1
ATOM 3038 N N . ILE A 1 393 ? 8.764 -47.412 -18.502 1.00 30.16 393 ILE A N 1
ATOM 3039 C CA . ILE A 1 393 ? 9.279 -48.226 -19.616 1.00 30.16 393 ILE A CA 1
ATOM 3040 C C . ILE A 1 393 ? 10.789 -48.391 -19.403 1.00 30.16 393 ILE A C 1
ATOM 3042 O O . ILE A 1 393 ? 11.499 -47.386 -19.348 1.00 30.16 393 ILE A O 1
ATOM 3046 N N . SER A 1 394 ? 11.289 -49.623 -19.268 1.00 27.69 394 SER A N 1
ATOM 3047 C CA . SER A 1 394 ? 12.694 -49.890 -18.922 1.00 27.69 394 SER A CA 1
ATOM 3048 C C . SER A 1 394 ? 13.435 -50.681 -20.009 1.00 27.69 394 SER A C 1
ATOM 3050 O O . SER A 1 394 ? 12.861 -51.499 -20.721 1.00 27.69 394 SER A O 1
ATOM 3052 N N . GLY A 1 395 ? 14.738 -50.423 -20.156 1.00 26.31 395 GLY A N 1
ATOM 3053 C CA . GLY A 1 395 ? 15.651 -51.213 -20.988 1.00 26.31 395 GLY A CA 1
ATOM 3054 C C . GLY A 1 395 ? 16.922 -51.523 -20.198 1.00 26.31 395 GLY A C 1
ATOM 3055 O O . GLY A 1 395 ? 17.522 -50.617 -19.614 1.00 26.31 395 GLY A O 1
ATOM 3056 N N . THR A 1 396 ? 17.333 -52.792 -20.137 1.00 24.06 396 THR A N 1
ATOM 3057 C CA . THR A 1 396 ? 18.537 -53.224 -19.403 1.00 24.06 396 THR A CA 1
ATOM 3058 C C . THR A 1 396 ? 19.616 -53.761 -20.355 1.00 24.06 396 THR A C 1
ATOM 3060 O O . THR A 1 396 ? 19.309 -54.561 -21.236 1.00 24.06 396 THR A O 1
ATOM 3063 N N . PRO A 1 397 ? 20.900 -53.377 -20.195 1.00 24.12 397 PRO A N 1
ATOM 3064 C CA . PRO A 1 397 ? 22.017 -54.068 -20.833 1.00 24.12 397 PRO A CA 1
ATOM 3065 C C . PRO A 1 397 ? 22.716 -55.039 -19.864 1.00 24.12 397 PRO A C 1
ATOM 3067 O O . PRO A 1 397 ? 23.008 -54.707 -18.713 1.00 24.12 397 PRO A O 1
ATOM 3070 N N . SER A 1 398 ? 23.026 -56.242 -20.351 1.00 21.92 398 SER A N 1
ATOM 3071 C CA . SER A 1 398 ? 23.652 -57.338 -19.603 1.00 21.92 398 SER A CA 1
ATOM 3072 C C . SER A 1 398 ? 25.150 -57.548 -19.944 1.00 21.92 398 SER A C 1
ATOM 3074 O O . SER A 1 398 ? 25.461 -57.762 -21.111 1.00 21.92 398 SER A O 1
ATOM 3076 N N . VAL A 1 399 ? 26.000 -57.639 -18.893 1.00 24.22 399 VAL A N 1
ATOM 3077 C CA . VAL A 1 399 ? 27.316 -58.358 -18.721 1.00 24.22 399 VAL A CA 1
ATOM 3078 C C . VAL A 1 399 ? 28.577 -57.910 -19.532 1.00 24.22 399 VAL A C 1
ATOM 3080 O O . VAL A 1 399 ? 28.411 -57.392 -20.620 1.00 24.22 399 VAL A O 1
ATOM 3083 N N . PHE A 1 400 ? 29.883 -58.019 -19.147 1.00 22.61 400 PHE A N 1
ATOM 3084 C CA . PHE A 1 400 ? 30.709 -58.844 -18.208 1.00 22.61 400 PHE A CA 1
ATOM 3085 C C . PHE A 1 400 ? 32.169 -58.259 -17.987 1.00 22.61 400 PHE A C 1
ATOM 3087 O O . PHE A 1 400 ? 32.689 -57.655 -18.914 1.00 22.61 400 PHE A O 1
ATOM 3094 N N . HIS A 1 401 ? 32.811 -58.532 -16.812 1.00 21.95 401 HIS A N 1
ATOM 3095 C CA . HIS A 1 401 ? 34.265 -58.778 -16.431 1.00 21.95 401 HIS A CA 1
ATOM 3096 C C . HIS A 1 401 ? 35.459 -57.872 -16.908 1.00 21.95 401 HIS A C 1
ATOM 3098 O O . HIS A 1 401 ? 35.409 -57.337 -17.997 1.00 21.95 401 HIS A O 1
ATOM 3104 N N . SER A 1 402 ? 36.641 -57.678 -16.262 1.00 21.92 402 SER A N 1
ATOM 3105 C CA . SER A 1 402 ? 37.349 -58.131 -15.026 1.00 21.92 402 SER A CA 1
ATOM 3106 C C . SER A 1 402 ? 38.788 -57.504 -14.914 1.00 21.92 402 SER A C 1
ATOM 3108 O O . SER A 1 402 ? 39.372 -57.211 -15.950 1.00 21.92 402 SER A O 1
ATOM 3110 N N . HIS A 1 403 ? 39.377 -57.460 -13.692 1.00 22.31 403 HIS A N 1
ATOM 3111 C CA . HIS A 1 403 ? 40.826 -57.491 -13.280 1.00 22.31 403 HIS A CA 1
ATOM 3112 C C . HIS A 1 403 ? 41.750 -56.226 -13.136 1.00 22.31 403 HIS A C 1
ATOM 3114 O O . HIS A 1 403 ? 42.328 -55.772 -14.109 1.00 22.31 403 HIS A O 1
ATOM 3120 N N . LEU A 1 404 ? 41.995 -55.807 -11.862 1.00 21.39 404 LEU A N 1
ATOM 3121 C CA . LEU A 1 404 ? 43.269 -55.797 -11.050 1.00 21.39 404 LEU A CA 1
ATOM 3122 C C . LEU A 1 404 ? 44.550 -54.979 -11.491 1.00 21.39 404 LEU A C 1
ATOM 3124 O O . LEU A 1 404 ? 44.662 -54.605 -12.647 1.00 21.39 404 LEU A O 1
ATOM 3128 N N . PRO A 1 405 ? 45.539 -54.672 -10.594 1.00 28.88 405 PRO A N 1
ATOM 3129 C CA . PRO A 1 405 ? 45.768 -53.383 -9.888 1.00 28.88 405 PRO A CA 1
ATOM 3130 C C . PRO A 1 405 ? 47.152 -52.712 -10.144 1.00 28.88 405 PRO A C 1
ATOM 3132 O O . PRO A 1 405 ? 48.027 -53.345 -10.714 1.00 28.88 405 PRO A O 1
ATOM 3135 N N . PHE A 1 406 ? 47.424 -51.513 -9.588 1.00 21.27 406 PHE A N 1
ATOM 3136 C CA . PHE A 1 406 ? 48.777 -51.130 -9.115 1.00 21.27 406 PHE A CA 1
ATOM 3137 C C . PHE A 1 406 ? 48.771 -50.081 -7.982 1.00 21.27 406 PHE A C 1
ATOM 3139 O O . PHE A 1 406 ? 47.943 -49.176 -7.931 1.00 21.27 406 PHE A O 1
ATOM 3146 N N . LEU A 1 407 ? 49.737 -50.266 -7.081 1.00 20.31 407 LEU A N 1
ATOM 3147 C CA . LEU A 1 407 ? 50.083 -49.539 -5.856 1.00 20.31 407 LEU A CA 1
ATOM 3148 C C . LEU A 1 407 ? 51.369 -48.719 -6.112 1.00 20.31 407 LEU A C 1
ATOM 3150 O O . LEU A 1 407 ? 52.198 -49.198 -6.879 1.00 20.31 407 LEU A O 1
ATOM 3154 N N . ILE A 1 408 ? 51.576 -47.573 -5.442 1.00 21.56 408 ILE A N 1
ATOM 3155 C CA . ILE A 1 408 ? 52.840 -47.112 -4.800 1.00 21.56 408 ILE A CA 1
ATOM 3156 C C . ILE A 1 408 ? 52.596 -45.764 -4.080 1.00 21.56 408 ILE A C 1
ATOM 3158 O O . ILE A 1 408 ? 51.719 -44.988 -4.439 1.00 21.56 408 ILE A O 1
ATOM 3162 N N . VAL A 1 409 ? 53.355 -45.563 -3.001 1.00 21.44 409 VAL A N 1
ATOM 3163 C CA . VAL A 1 409 ? 53.143 -44.726 -1.807 1.00 21.44 409 VAL A CA 1
ATOM 3164 C C . VAL A 1 409 ? 54.296 -43.693 -1.658 1.00 21.44 409 VAL A C 1
ATOM 3166 O O . VAL A 1 409 ? 55.337 -43.890 -2.277 1.00 21.44 409 VAL A O 1
ATOM 3169 N N . VAL A 1 410 ? 54.140 -42.720 -0.727 1.00 22.25 410 VAL A N 1
ATOM 3170 C CA . VAL A 1 410 ? 55.181 -42.006 0.094 1.00 22.25 410 VAL A CA 1
ATOM 3171 C C . VAL A 1 410 ? 55.716 -40.676 -0.508 1.00 22.25 410 VAL A C 1
ATOM 3173 O O . VAL A 1 410 ? 56.131 -40.679 -1.654 1.00 22.25 410 VAL A O 1
ATOM 3176 N N . HIS A 1 411 ? 55.840 -39.503 0.156 1.00 21.91 411 HIS A N 1
ATOM 3177 C CA . HIS A 1 411 ? 55.473 -38.934 1.479 1.00 21.91 411 HIS A CA 1
ATOM 3178 C C . HIS A 1 411 ? 55.948 -37.446 1.591 1.00 21.91 411 HIS A C 1
ATOM 3180 O O . HIS A 1 411 ? 56.944 -37.112 0.961 1.00 21.91 411 HIS A O 1
ATOM 3186 N N . LEU A 1 412 ? 55.325 -36.678 2.522 1.00 21.80 412 LEU A N 1
ATOM 3187 C CA . LEU A 1 412 ? 55.904 -35.741 3.543 1.00 21.80 412 LEU A CA 1
ATOM 3188 C C . LEU A 1 412 ? 56.756 -34.514 3.098 1.00 21.80 412 LEU A C 1
ATOM 3190 O O . LEU A 1 412 ? 57.607 -34.637 2.235 1.00 21.80 412 LEU A O 1
ATOM 3194 N N . THR A 1 413 ? 56.747 -33.313 3.709 1.00 22.81 413 THR A N 1
ATOM 3195 C CA . THR A 1 413 ? 55.955 -32.612 4.755 1.00 22.81 413 THR A CA 1
ATOM 3196 C C . THR A 1 413 ? 56.430 -31.148 4.871 1.00 22.81 413 THR A C 1
ATOM 3198 O O . THR A 1 413 ? 57.593 -30.897 4.585 1.00 22.81 413 THR A O 1
ATOM 3201 N N . LEU A 1 414 ? 55.531 -30.272 5.372 1.00 22.22 414 LEU A N 1
ATOM 3202 C CA . LEU A 1 414 ? 55.638 -29.215 6.427 1.00 22.22 414 LEU A CA 1
ATOM 3203 C C . LEU A 1 414 ? 56.941 -28.375 6.569 1.00 22.22 414 LEU A C 1
ATOM 3205 O O . LEU A 1 414 ? 58.035 -28.869 6.367 1.00 22.22 414 LEU A O 1
ATOM 3209 N N . VAL A 1 415 ? 56.961 -27.104 7.000 1.00 22.34 415 VAL A N 1
ATOM 3210 C CA . VAL A 1 415 ? 56.406 -26.416 8.201 1.00 22.34 415 VAL A CA 1
ATOM 3211 C C . VAL A 1 415 ? 56.568 -24.888 7.926 1.00 22.34 415 VAL A C 1
ATOM 3213 O O . VAL A 1 415 ? 57.582 -24.506 7.356 1.00 22.34 415 VAL A O 1
ATOM 3216 N N . ASN A 1 416 ? 55.555 -24.013 8.092 1.00 22.64 416 ASN A N 1
ATOM 3217 C CA . ASN A 1 416 ? 55.299 -23.076 9.228 1.00 22.64 416 ASN A CA 1
ATOM 3218 C C . ASN A 1 416 ? 56.527 -22.201 9.652 1.00 22.64 416 ASN A C 1
ATOM 3220 O O . ASN A 1 416 ? 57.637 -22.700 9.684 1.00 22.64 416 ASN A O 1
ATOM 3224 N N . SER A 1 417 ? 56.479 -20.914 10.037 1.00 23.56 417 SER A N 1
ATOM 3225 C CA . SER A 1 417 ? 55.466 -20.137 10.767 1.00 23.56 417 SER A CA 1
ATOM 3226 C C . SER A 1 417 ? 55.845 -18.629 10.905 1.00 23.56 417 SER A C 1
ATOM 3228 O O . SER A 1 417 ? 57.003 -18.320 11.157 1.00 23.56 417 SER A O 1
ATOM 3230 N N . ARG A 1 418 ? 54.837 -17.736 10.873 1.00 24.39 418 ARG A N 1
ATOM 3231 C CA . ARG A 1 418 ? 54.483 -16.647 11.839 1.00 24.39 418 ARG A CA 1
ATOM 3232 C C . ARG A 1 418 ? 55.427 -15.472 12.273 1.00 24.39 418 ARG A C 1
ATOM 3234 O O . ARG A 1 418 ? 56.344 -15.643 13.062 1.00 24.39 418 ARG A O 1
ATOM 3241 N N . THR A 1 419 ? 54.910 -14.255 11.983 1.00 24.23 419 THR A N 1
ATOM 3242 C CA . THR A 1 419 ? 54.692 -13.007 12.800 1.00 24.23 419 THR A CA 1
ATOM 3243 C C . THR A 1 419 ? 55.762 -11.951 13.178 1.00 24.23 419 THR A C 1
ATOM 3245 O O . THR A 1 419 ? 56.732 -12.234 13.864 1.00 24.23 419 THR A O 1
ATOM 3248 N N . CYS A 1 420 ? 55.315 -10.690 12.978 1.00 20.08 420 CYS A N 1
ATOM 3249 C CA . CYS A 1 420 ? 55.281 -9.505 13.881 1.00 20.08 420 CYS A CA 1
ATOM 3250 C C . CYS A 1 420 ? 56.216 -8.289 13.657 1.00 20.08 420 CYS A C 1
ATOM 3252 O O . CYS A 1 420 ? 57.336 -8.398 13.188 1.00 20.08 420 CYS A O 1
ATOM 3254 N N . ALA A 1 421 ? 55.672 -7.108 13.998 1.00 22.92 421 ALA A N 1
ATOM 3255 C CA . ALA A 1 421 ? 56.024 -5.739 13.584 1.00 22.92 421 ALA A CA 1
ATOM 3256 C C . ALA A 1 421 ? 57.095 -4.998 14.424 1.00 22.92 421 ALA A C 1
ATOM 3258 O O . ALA A 1 421 ? 57.221 -5.294 15.610 1.00 22.92 421 ALA A O 1
ATOM 3259 N N . LYS A 1 422 ? 57.722 -3.932 13.858 1.00 23.91 422 LYS A N 1
ATOM 3260 C CA . LYS A 1 422 ? 57.744 -2.524 14.375 1.00 23.91 422 LYS A CA 1
ATOM 3261 C C . LYS A 1 422 ? 58.746 -1.559 13.673 1.00 23.91 422 LYS A C 1
ATOM 3263 O O . LYS A 1 422 ? 59.905 -1.893 13.501 1.00 23.91 422 LYS A O 1
ATOM 3268 N N . MET A 1 423 ? 58.245 -0.340 13.402 1.00 21.33 423 MET A N 1
ATOM 3269 C CA . MET A 1 423 ? 58.783 1.040 13.596 1.00 21.33 423 MET A CA 1
ATOM 3270 C C . MET A 1 423 ? 60.179 1.527 13.101 1.00 21.33 423 MET A C 1
ATOM 3272 O O . MET A 1 423 ? 61.208 1.100 13.600 1.00 21.33 423 MET A O 1
ATOM 3276 N N . LEU A 1 424 ? 60.104 2.604 12.289 1.00 22.83 424 LEU A N 1
ATOM 3277 C CA . LEU A 1 424 ? 60.802 3.923 12.290 1.00 22.83 424 LEU A CA 1
ATOM 3278 C C . LEU A 1 424 ? 62.337 4.103 12.102 1.00 22.83 424 LEU A C 1
ATOM 3280 O O . LEU A 1 424 ? 63.140 3.710 12.935 1.00 22.83 424 LEU A O 1
ATOM 3284 N N . GLU A 1 425 ? 62.622 4.971 11.110 1.00 25.36 425 GLU A N 1
ATOM 3285 C CA . GLU A 1 425 ? 63.511 6.165 11.096 1.00 25.36 425 GLU A CA 1
ATOM 3286 C C . GLU A 1 425 ? 64.892 6.187 10.380 1.00 25.36 425 GLU A C 1
ATOM 3288 O O . GLU A 1 425 ? 65.776 5.383 10.651 1.00 25.36 425 GLU A O 1
ATOM 3293 N N . LYS A 1 426 ? 65.049 7.281 9.593 1.00 25.16 426 LYS A N 1
ATOM 3294 C CA . LYS A 1 426 ? 66.246 8.080 9.197 1.00 25.16 426 LYS A CA 1
ATOM 3295 C C . LYS A 1 426 ? 67.105 7.666 7.985 1.00 25.16 426 LYS A C 1
ATOM 3297 O O . LYS A 1 426 ? 67.726 6.617 7.978 1.00 25.16 426 LYS A O 1
ATOM 3302 N N . GLU A 1 427 ? 67.065 8.461 6.896 1.00 29.39 427 GLU A N 1
ATOM 3303 C CA . GLU A 1 427 ? 67.978 9.580 6.480 1.00 29.39 427 GLU A CA 1
ATOM 3304 C C . GLU A 1 427 ? 68.974 9.054 5.403 1.00 29.39 427 GLU A C 1
ATOM 3306 O O . GLU A 1 427 ? 69.422 7.927 5.524 1.00 29.39 427 GLU A O 1
ATOM 3311 N N . ASN A 1 428 ? 69.398 9.713 4.313 1.00 25.64 428 ASN A N 1
ATOM 3312 C CA . ASN A 1 428 ? 69.392 11.106 3.849 1.00 25.64 428 ASN A CA 1
ATOM 3313 C C . ASN A 1 428 ? 69.925 11.174 2.374 1.00 25.64 428 ASN A C 1
ATOM 3315 O O . ASN A 1 428 ? 70.469 10.174 1.912 1.00 25.64 428 ASN A O 1
ATOM 3319 N N . LEU A 1 429 ? 69.913 12.377 1.747 1.00 26.48 429 LEU A N 1
ATOM 3320 C CA . LEU A 1 429 ? 70.776 12.889 0.627 1.00 26.48 429 LEU A CA 1
ATOM 3321 C C . LEU A 1 429 ? 70.374 12.546 -0.844 1.00 26.48 429 LEU A C 1
ATOM 3323 O O . LEU A 1 429 ? 70.178 11.384 -1.154 1.00 26.48 429 LEU A O 1
ATOM 3327 N N . LEU A 1 430 ? 70.253 13.446 -1.849 1.00 27.34 430 LEU A N 1
ATOM 3328 C CA . LEU A 1 430 ? 70.757 14.815 -2.121 1.00 27.34 430 LEU A CA 1
ATOM 3329 C C . LEU A 1 430 ? 69.889 15.595 -3.157 1.00 27.34 430 LEU A C 1
ATOM 3331 O O . LEU A 1 430 ? 69.329 15.018 -4.084 1.00 27.34 430 LEU A O 1
ATOM 3335 N N . SER A 1 431 ? 69.874 16.928 -3.012 1.00 26.70 431 SER A N 1
ATOM 3336 C CA . SER A 1 431 ? 69.413 18.019 -3.919 1.00 26.70 431 SER A CA 1
ATOM 3337 C C . SER A 1 431 ? 70.588 18.535 -4.824 1.00 26.70 431 SER A C 1
ATOM 3339 O O . SER A 1 431 ? 71.648 17.926 -4.661 1.00 26.70 431 SER A O 1
ATOM 3341 N N . PRO A 1 432 ? 70.564 19.616 -5.683 1.00 48.09 432 PRO A N 1
ATOM 3342 C CA . PRO A 1 432 ? 69.850 20.918 -5.551 1.00 48.09 432 PRO A CA 1
ATOM 3343 C C . PRO A 1 432 ? 69.468 21.734 -6.833 1.00 48.09 432 PRO A C 1
ATOM 3345 O O . PRO A 1 432 ? 69.863 21.426 -7.953 1.00 48.09 432 PRO A O 1
ATOM 3348 N N . GLY A 1 433 ? 68.776 22.872 -6.628 1.00 24.69 433 GLY A N 1
ATOM 3349 C CA . GLY A 1 433 ? 68.703 24.007 -7.571 1.00 24.69 433 GLY A CA 1
ATOM 3350 C C . GLY A 1 433 ? 67.867 25.201 -7.056 1.00 24.69 433 GLY A C 1
ATOM 3351 O O . GLY A 1 433 ? 66.663 25.065 -6.881 1.00 24.69 433 GLY A O 1
ATOM 3352 N N . TRP A 1 434 ? 68.512 26.352 -6.810 1.00 25.14 434 TRP A N 1
ATOM 3353 C CA . TRP A 1 434 ? 67.993 27.659 -6.314 1.00 25.14 434 TRP A CA 1
ATOM 3354 C C . TRP A 1 434 ? 68.117 28.754 -7.410 1.00 25.14 434 TRP A C 1
ATOM 3356 O O . TRP A 1 434 ? 68.866 28.510 -8.361 1.00 25.14 434 TRP A O 1
ATOM 3366 N N . PRO A 1 435 ? 67.444 29.939 -7.325 1.00 40.12 435 PRO A N 1
ATOM 3367 C CA . PRO A 1 435 ? 67.993 31.134 -6.621 1.00 40.12 435 PRO A CA 1
ATOM 3368 C C . PRO A 1 435 ? 66.988 32.086 -5.891 1.00 40.12 435 PRO A C 1
ATOM 3370 O O . PRO A 1 435 ? 65.788 32.075 -6.145 1.00 40.12 435 PRO A O 1
ATOM 3373 N N . GLU A 1 436 ? 67.540 32.909 -4.973 1.00 30.47 436 GLU A N 1
ATOM 3374 C CA . GLU A 1 436 ? 66.960 33.972 -4.092 1.00 30.47 436 GLU A CA 1
ATOM 3375 C C . GLU A 1 436 ? 66.607 35.298 -4.843 1.00 30.47 436 GLU A C 1
ATOM 3377 O O . GLU A 1 436 ? 66.890 35.382 -6.032 1.00 30.47 436 GLU A O 1
ATOM 3382 N N . ALA A 1 437 ? 66.058 36.424 -4.323 1.00 31.23 437 ALA A N 1
ATOM 3383 C CA . ALA A 1 437 ? 65.848 37.103 -3.007 1.00 31.23 437 ALA A CA 1
ATOM 3384 C C . ALA A 1 437 ? 64.801 38.275 -3.214 1.00 31.23 437 ALA A C 1
ATOM 3386 O O . ALA A 1 437 ? 64.286 38.330 -4.332 1.00 31.23 437 ALA A O 1
ATOM 3387 N N . PRO A 1 438 ? 64.496 39.279 -2.318 1.00 41.09 438 PRO A N 1
ATOM 3388 C CA . PRO A 1 438 ? 65.062 39.655 -1.003 1.00 41.09 438 PRO A CA 1
ATOM 3389 C C . PRO A 1 438 ? 64.068 40.132 0.115 1.00 41.09 438 PRO A C 1
ATOM 3391 O O . PRO A 1 438 ? 62.857 40.243 -0.049 1.00 41.09 438 PRO A O 1
ATOM 3394 N N . ARG A 1 439 ? 64.640 40.439 1.296 1.00 33.91 439 ARG A N 1
ATOM 3395 C CA . ARG A 1 439 ? 64.032 40.908 2.568 1.00 33.91 439 ARG A CA 1
ATOM 3396 C C . ARG A 1 439 ? 63.734 42.423 2.610 1.00 33.91 439 ARG A C 1
ATOM 3398 O O . ARG A 1 439 ? 64.538 43.192 2.103 1.00 33.91 439 ARG A O 1
ATOM 3405 N N . THR A 1 440 ? 62.728 42.861 3.389 1.00 35.03 440 THR A N 1
ATOM 3406 C CA . THR A 1 440 ? 62.845 43.858 4.498 1.00 35.03 440 THR A CA 1
ATOM 3407 C C . THR A 1 440 ? 61.502 44.130 5.225 1.00 35.03 440 THR A C 1
ATOM 3409 O O . THR A 1 440 ? 60.431 43.928 4.674 1.00 35.03 440 THR A O 1
ATOM 3412 N N . GLN A 1 441 ? 61.599 44.622 6.476 1.00 34.41 441 GLN A N 1
ATOM 3413 C CA . GLN A 1 441 ? 60.569 45.288 7.311 1.00 34.41 441 GLN A CA 1
ATOM 3414 C C . GLN A 1 441 ? 59.639 44.461 8.243 1.00 34.41 441 GLN A C 1
ATOM 3416 O O . GLN A 1 441 ? 58.415 44.492 8.168 1.00 34.41 441 GLN A O 1
ATOM 3421 N N . LYS A 1 442 ? 60.228 43.845 9.283 1.00 43.44 442 LYS A N 1
ATOM 3422 C CA . LYS A 1 442 ? 59.542 43.515 10.554 1.00 43.44 442 LYS A CA 1
ATOM 3423 C C . LYS A 1 442 ? 59.810 44.596 11.611 1.00 43.44 442 LYS A C 1
ATOM 3425 O O . LYS A 1 442 ? 60.875 44.580 12.218 1.00 43.44 442 LYS A O 1
ATOM 3430 N N . ARG A 1 443 ? 58.845 45.492 11.864 1.00 42.62 443 ARG A N 1
ATOM 3431 C CA . ARG A 1 443 ? 58.579 46.158 13.169 1.00 42.62 443 ARG A CA 1
ATOM 3432 C C . ARG A 1 443 ? 57.462 47.203 13.011 1.00 42.62 443 ARG A C 1
ATOM 3434 O O . ARG A 1 443 ? 57.740 48.386 12.868 1.00 42.62 443 ARG A O 1
ATOM 3441 N N . ARG A 1 444 ? 56.196 46.762 13.012 1.00 43.53 444 ARG A N 1
ATOM 3442 C CA . ARG A 1 444 ? 55.024 47.623 13.326 1.00 43.53 444 ARG A CA 1
ATOM 3443 C C . ARG A 1 444 ? 53.691 46.887 13.547 1.00 43.53 444 ARG A C 1
ATOM 3445 O O . ARG A 1 444 ? 52.747 47.508 14.005 1.00 43.53 444 ARG A O 1
ATOM 3452 N N . TYR A 1 445 ? 53.618 45.570 13.335 1.00 43.75 445 TYR A N 1
ATOM 3453 C CA . TYR A 1 445 ? 52.353 44.816 13.418 1.00 43.75 445 TYR A CA 1
ATOM 3454 C C . TYR A 1 445 ? 51.976 44.226 14.793 1.00 43.75 445 TYR A C 1
ATOM 3456 O O . TYR A 1 445 ? 50.897 43.663 14.935 1.00 43.75 445 TYR A O 1
ATOM 3464 N N . TRP A 1 446 ? 52.812 44.373 15.827 1.00 44.25 446 TRP A N 1
ATOM 3465 C CA . TRP A 1 446 ? 52.582 43.720 17.131 1.00 44.25 446 TRP A CA 1
ATOM 3466 C C . TRP A 1 446 ? 51.854 44.568 18.189 1.00 44.25 446 TRP A C 1
ATOM 3468 O O . TRP A 1 446 ? 51.614 44.079 19.286 1.00 44.25 446 TRP A O 1
ATOM 3478 N N . LEU A 1 447 ? 51.456 45.806 17.871 1.00 45.34 447 LEU A N 1
ATOM 3479 C CA . LEU A 1 447 ? 50.736 46.692 18.807 1.00 45.34 447 LEU A CA 1
ATOM 3480 C C . LEU A 1 447 ? 49.235 46.856 18.500 1.00 45.34 447 LEU A C 1
ATOM 3482 O O . LEU A 1 447 ? 48.493 47.310 19.362 1.00 45.34 447 LEU A O 1
ATOM 3486 N N . HIS A 1 448 ? 48.760 46.435 17.322 1.00 49.53 448 HIS A N 1
ATOM 3487 C CA . HIS A 1 448 ? 47.331 46.496 16.971 1.00 49.53 448 HIS A CA 1
ATOM 3488 C C . HIS A 1 448 ? 46.569 45.189 17.244 1.00 49.53 448 HIS A C 1
ATOM 3490 O O . HIS A 1 448 ? 45.346 45.208 17.355 1.00 49.53 448 HIS A O 1
ATOM 3496 N N . LEU A 1 449 ? 47.273 44.065 17.425 1.00 47.94 449 LEU A N 1
ATOM 3497 C CA . LEU A 1 449 ? 46.643 42.769 17.707 1.00 47.94 449 LEU A CA 1
ATOM 3498 C C . LEU A 1 449 ? 46.246 42.599 19.186 1.00 47.94 449 LEU A C 1
ATOM 3500 O O . LEU A 1 449 ? 45.285 41.900 19.492 1.00 47.94 449 LEU A O 1
ATOM 3504 N N . THR A 1 450 ? 46.949 43.261 20.109 1.00 51.53 450 THR A N 1
ATOM 3505 C CA . THR A 1 450 ? 46.689 43.160 21.555 1.00 51.53 450 THR A CA 1
ATOM 3506 C C . THR A 1 450 ? 45.521 44.040 22.012 1.00 51.53 450 THR A C 1
ATOM 3508 O O . THR A 1 450 ? 44.787 43.651 22.917 1.00 51.53 450 THR A O 1
ATOM 3511 N N . GLY A 1 451 ? 45.276 45.174 21.344 1.00 48.03 451 GLY A N 1
ATOM 3512 C CA . GLY A 1 451 ? 44.124 46.043 21.625 1.00 48.03 451 GLY A CA 1
ATOM 3513 C C . GLY A 1 451 ? 42.778 45.451 21.188 1.00 48.03 451 GLY A C 1
ATOM 3514 O O . GLY A 1 451 ? 41.777 45.622 21.880 1.00 48.03 451 GLY A O 1
ATOM 3515 N N . LEU A 1 452 ? 42.754 44.693 20.084 1.00 52.03 452 LEU A N 1
ATOM 3516 C CA . LEU A 1 452 ? 41.525 44.074 19.572 1.00 52.03 452 LEU A CA 1
ATOM 3517 C C . LEU A 1 452 ? 41.051 42.905 20.455 1.00 52.03 452 LEU A C 1
ATOM 3519 O O . LEU A 1 452 ? 39.852 42.720 20.649 1.00 52.03 452 LEU A O 1
ATOM 3523 N N . LEU A 1 453 ? 41.985 42.152 21.044 1.00 51.34 453 LEU A N 1
ATOM 3524 C CA . LEU A 1 453 ? 41.669 41.039 21.946 1.00 51.34 453 LEU A CA 1
ATOM 3525 C C . LEU A 1 453 ? 41.102 41.506 23.297 1.00 51.34 453 LEU A C 1
ATOM 3527 O O . LEU A 1 453 ? 40.218 40.850 23.844 1.00 51.34 453 LEU A O 1
ATOM 3531 N N . ALA A 1 454 ? 41.548 42.656 23.812 1.00 55.28 454 ALA A N 1
ATOM 3532 C CA . ALA A 1 454 ? 41.034 43.211 25.065 1.00 55.28 454 ALA A CA 1
ATOM 3533 C C . ALA A 1 454 ? 39.596 43.753 24.926 1.00 55.28 454 ALA A C 1
ATOM 3535 O O . ALA A 1 454 ? 38.776 43.554 25.821 1.00 55.28 454 ALA A O 1
ATOM 3536 N N . ALA A 1 455 ? 39.257 44.366 23.785 1.00 57.16 455 ALA A N 1
ATOM 3537 C CA . ALA A 1 455 ? 37.906 44.866 23.514 1.00 57.16 455 ALA A CA 1
ATOM 3538 C C . ALA A 1 455 ? 36.875 43.730 23.358 1.00 57.16 455 ALA A C 1
ATOM 3540 O O . ALA A 1 455 ? 35.751 43.837 23.849 1.00 57.16 455 ALA A O 1
ATOM 3541 N N . VAL A 1 456 ? 37.272 42.613 22.737 1.00 62.50 456 VAL A N 1
ATOM 3542 C CA . VAL A 1 456 ? 36.412 41.428 22.571 1.00 62.50 456 VAL A CA 1
ATOM 3543 C C . VAL A 1 456 ? 36.144 40.729 23.909 1.00 62.50 456 VAL A C 1
ATOM 3545 O O . VAL A 1 456 ? 35.036 40.249 24.136 1.00 62.50 456 VAL A O 1
ATOM 3548 N N . LEU A 1 457 ? 37.116 40.713 24.826 1.00 59.94 457 LEU A N 1
ATOM 3549 C CA . LEU A 1 457 ? 36.936 40.125 26.158 1.00 59.94 457 LEU A CA 1
ATOM 3550 C C . LEU A 1 457 ? 36.060 40.995 27.075 1.00 59.94 457 LEU A C 1
ATOM 3552 O O . LEU A 1 457 ? 35.256 40.448 27.830 1.00 59.94 457 LEU A O 1
ATOM 3556 N N . LEU A 1 458 ? 36.137 42.327 26.963 1.00 54.09 458 LEU A N 1
ATOM 3557 C CA . LEU A 1 458 ? 35.289 43.243 27.739 1.00 54.09 458 LEU A CA 1
ATOM 3558 C C . LEU A 1 458 ? 33.814 43.191 27.297 1.00 54.09 458 LEU A C 1
ATOM 3560 O O . LEU A 1 458 ? 32.916 43.179 28.137 1.00 54.09 458 LEU A O 1
ATOM 3564 N N . LEU A 1 459 ? 33.559 43.094 25.986 1.00 54.31 459 LEU A N 1
ATOM 3565 C CA . LEU A 1 459 ? 32.209 42.930 25.422 1.00 54.31 459 LEU A CA 1
ATOM 3566 C C . LEU A 1 459 ? 31.557 41.601 25.833 1.00 54.31 459 LEU A C 1
ATOM 3568 O O . LEU A 1 459 ? 30.344 41.542 26.033 1.00 54.31 459 LEU A O 1
ATOM 3572 N N . ARG A 1 460 ? 32.364 40.548 26.012 1.00 53.47 460 ARG A N 1
ATOM 3573 C CA . ARG A 1 460 ? 31.895 39.236 26.474 1.00 53.47 460 ARG A CA 1
ATOM 3574 C C . ARG A 1 460 ? 31.468 39.266 27.943 1.00 53.47 460 ARG A C 1
ATOM 3576 O O . ARG A 1 460 ? 30.415 38.740 28.275 1.00 53.47 460 ARG A O 1
ATOM 3583 N N . PHE A 1 461 ? 32.220 39.972 28.789 1.00 52.69 461 PHE A N 1
ATOM 3584 C CA . PHE A 1 461 ? 31.906 40.107 30.214 1.00 52.69 461 PHE A CA 1
ATOM 3585 C C . PHE A 1 461 ? 30.634 40.939 30.469 1.00 52.69 461 PHE A C 1
ATOM 3587 O O . PHE A 1 461 ? 29.867 40.637 31.380 1.00 52.69 461 PHE A O 1
ATOM 3594 N N . ILE A 1 462 ? 30.370 41.954 29.635 1.00 55.50 462 ILE A N 1
ATOM 3595 C CA . ILE A 1 462 ? 29.141 42.766 29.708 1.00 55.50 462 ILE A CA 1
ATOM 3596 C C . ILE A 1 462 ? 27.914 41.972 29.215 1.00 55.50 462 ILE A C 1
ATOM 3598 O O . ILE A 1 462 ? 26.836 42.114 29.788 1.00 55.50 462 ILE A O 1
ATOM 3602 N N . CYS A 1 463 ? 28.067 41.091 28.215 1.00 46.84 463 CYS A N 1
ATOM 3603 C CA . CYS A 1 463 ? 26.997 40.169 27.802 1.00 46.84 463 CYS A CA 1
ATOM 3604 C C . CYS A 1 463 ? 26.687 39.111 28.870 1.00 46.84 463 CYS A C 1
ATOM 3606 O O . CYS A 1 463 ? 25.518 38.845 29.139 1.00 46.84 463 CYS A O 1
ATOM 3608 N N . ASP A 1 464 ? 27.708 38.541 29.514 1.00 43.53 464 ASP A N 1
ATOM 3609 C CA . ASP A 1 464 ? 27.510 37.520 30.551 1.00 43.53 464 ASP A CA 1
ATOM 3610 C C . ASP A 1 464 ? 26.862 38.107 31.821 1.00 43.53 464 ASP A C 1
ATOM 3612 O O . ASP A 1 464 ? 26.041 37.446 32.459 1.00 43.53 464 ASP A O 1
ATOM 3616 N N . ALA A 1 465 ? 27.132 39.378 32.147 1.00 42.44 465 ALA A N 1
ATOM 3617 C CA . ALA A 1 465 ? 26.486 40.087 33.255 1.00 42.44 465 ALA A CA 1
ATOM 3618 C C . ALA A 1 465 ? 25.005 40.447 32.993 1.00 42.44 465 ALA A C 1
ATOM 3620 O O . ALA A 1 465 ? 24.257 40.653 33.946 1.00 42.44 465 ALA A O 1
ATOM 3621 N N . LEU A 1 466 ? 24.561 40.483 31.729 1.00 45.00 466 LEU A N 1
ATOM 3622 C CA . LEU A 1 466 ? 23.149 40.674 31.355 1.00 45.00 466 LEU A CA 1
ATOM 3623 C C . LEU A 1 466 ? 22.357 39.351 31.300 1.00 45.00 466 LEU A C 1
ATOM 3625 O O . LEU A 1 466 ? 21.129 39.376 31.307 1.00 45.00 466 LEU A O 1
ATOM 3629 N N . HIS A 1 467 ? 23.032 38.194 31.301 1.00 41.00 467 HIS A N 1
ATOM 3630 C CA . HIS A 1 467 ? 22.401 36.866 31.254 1.00 41.00 467 HIS A CA 1
ATOM 3631 C C . HIS A 1 467 ? 22.108 36.235 32.629 1.00 41.00 467 HIS A C 1
ATOM 3633 O O . HIS A 1 467 ? 21.470 35.182 32.693 1.00 41.00 467 HIS A O 1
ATOM 3639 N N . THR A 1 468 ? 22.523 36.853 33.739 1.00 36.06 468 THR A N 1
ATOM 3640 C CA . THR A 1 468 ? 22.330 36.305 35.099 1.00 36.06 468 THR A CA 1
ATOM 3641 C C . THR A 1 468 ? 21.015 36.707 35.776 1.00 36.06 468 THR A C 1
ATOM 3643 O O . THR A 1 468 ? 20.749 36.269 36.894 1.00 36.06 468 THR A O 1
ATOM 3646 N N . VAL A 1 469 ? 20.122 37.428 35.089 1.00 42.78 469 VAL A N 1
ATOM 3647 C CA . VAL A 1 469 ? 18.742 37.679 35.542 1.00 42.78 469 VAL A CA 1
ATOM 3648 C C . VAL A 1 469 ? 17.759 37.008 34.579 1.00 42.78 469 VAL A C 1
ATOM 3650 O O . VAL A 1 469 ? 17.182 37.675 33.736 1.00 42.78 469 VAL A O 1
ATOM 3653 N N . SER A 1 470 ? 17.627 35.675 34.655 1.00 40.03 470 SER A N 1
ATOM 3654 C CA . SER A 1 470 ? 16.473 34.875 34.169 1.00 40.03 470 SER A CA 1
ATOM 3655 C C . SER A 1 470 ? 16.850 33.385 34.036 1.00 40.03 470 SER A C 1
ATOM 3657 O O . SER A 1 470 ? 16.816 32.808 32.952 1.00 40.03 470 SER A O 1
ATOM 3659 N N . TRP A 1 471 ? 17.206 32.724 35.138 1.00 33.75 471 TRP A N 1
ATOM 3660 C CA . TRP A 1 471 ? 17.365 31.254 35.158 1.00 33.75 471 TRP A CA 1
ATOM 3661 C C . TRP A 1 471 ? 16.375 30.548 36.098 1.00 33.75 471 TRP A C 1
ATOM 3663 O O . TRP A 1 471 ? 16.526 29.369 36.387 1.00 33.75 471 TRP A O 1
ATOM 3673 N N . ARG A 1 472 ? 15.323 31.252 36.544 1.00 30.42 472 ARG A N 1
ATOM 3674 C CA . ARG A 1 472 ? 14.189 30.669 37.292 1.00 30.42 472 ARG A CA 1
ATOM 3675 C C . ARG A 1 472 ? 12.834 30.751 36.572 1.00 30.42 472 ARG A C 1
ATOM 3677 O O . ARG A 1 472 ? 11.849 30.286 37.120 1.00 30.42 472 ARG A O 1
ATOM 3684 N N . GLY A 1 473 ? 12.777 31.318 35.362 1.00 32.03 473 GLY A N 1
ATOM 3685 C CA . GLY A 1 473 ? 11.531 31.492 34.593 1.00 32.03 473 GLY A CA 1
ATOM 3686 C C . GLY A 1 473 ? 11.402 30.627 33.333 1.00 32.03 473 GLY A C 1
ATOM 3687 O O . GLY A 1 473 ? 10.432 30.781 32.602 1.00 32.03 473 GLY A O 1
ATOM 3688 N N . TYR A 1 474 ? 12.375 29.758 33.035 1.00 43.28 474 TYR A N 1
ATOM 3689 C CA . TYR A 1 474 ? 12.458 29.105 31.721 1.00 43.28 474 TYR A CA 1
ATOM 3690 C C . TYR A 1 474 ? 11.684 27.788 31.606 1.00 43.28 474 TYR A C 1
ATOM 3692 O O . TYR A 1 474 ? 11.169 27.482 30.534 1.00 43.28 474 TYR A O 1
ATOM 3700 N N . GLU A 1 475 ? 11.539 27.038 32.703 1.00 39.94 475 GLU A N 1
ATOM 3701 C CA . GLU A 1 475 ? 10.718 25.817 32.716 1.00 39.94 475 GLU A CA 1
ATOM 3702 C C . GLU A 1 475 ? 9.248 26.127 32.380 1.00 39.94 475 GLU A C 1
ATOM 3704 O O . GLU A 1 475 ? 8.637 25.415 31.588 1.00 39.94 475 GLU A O 1
ATOM 3709 N N . GLY A 1 476 ? 8.717 27.268 32.842 1.00 40.94 476 GLY A N 1
ATOM 3710 C CA . GLY A 1 476 ? 7.353 27.704 32.512 1.00 40.94 476 GLY A CA 1
ATOM 3711 C C . GLY A 1 476 ? 7.125 28.037 31.028 1.00 40.94 476 GLY A C 1
ATOM 3712 O O . GLY A 1 476 ? 5.998 27.951 30.549 1.00 40.94 476 GLY A O 1
ATOM 3713 N N . GLY A 1 477 ? 8.179 28.380 30.276 1.00 55.84 477 GLY A N 1
ATOM 3714 C CA . GLY A 1 477 ? 8.075 28.777 28.867 1.00 55.84 477 GLY A CA 1
ATOM 3715 C C . GLY A 1 477 ? 7.938 27.615 27.879 1.00 55.84 477 GLY A C 1
ATOM 3716 O O . GLY A 1 477 ? 7.375 27.815 26.806 1.00 55.84 477 GLY A O 1
ATOM 3717 N N . MET A 1 478 ? 8.435 26.416 28.215 1.00 62.59 478 MET A N 1
ATOM 3718 C CA . MET A 1 478 ? 8.257 25.221 27.370 1.00 62.59 478 MET A CA 1
ATOM 3719 C C . MET A 1 478 ? 6.941 24.499 27.673 1.00 62.59 478 MET A C 1
ATOM 3721 O O . MET A 1 478 ? 6.281 24.061 26.738 1.00 62.59 478 MET A O 1
ATOM 3725 N N . VAL A 1 479 ? 6.502 24.466 28.939 1.00 61.69 479 VAL A N 1
ATOM 3726 C CA . VAL A 1 479 ? 5.179 23.932 29.323 1.00 61.69 479 VAL A CA 1
ATOM 3727 C C . VAL A 1 479 ? 4.051 24.670 28.591 1.00 61.69 479 VAL A C 1
ATOM 3729 O O . VAL A 1 479 ? 3.132 24.039 28.077 1.00 61.69 479 VAL A O 1
ATOM 3732 N N . ALA A 1 480 ? 4.171 25.992 28.428 1.00 66.19 480 ALA A N 1
ATOM 3733 C CA . ALA A 1 480 ? 3.223 26.795 27.654 1.00 66.19 480 ALA A CA 1
ATOM 3734 C C . ALA A 1 480 ? 3.193 26.474 26.140 1.00 66.19 480 ALA A C 1
ATOM 3736 O O . ALA A 1 480 ? 2.245 26.856 25.464 1.00 66.19 480 ALA A O 1
ATOM 3737 N N . GLN A 1 481 ? 4.208 25.793 25.589 1.00 72.88 481 GLN A N 1
ATOM 3738 C CA . GLN A 1 481 ? 4.287 25.452 24.157 1.00 72.88 481 GLN A CA 1
ATOM 3739 C C . GLN A 1 481 ? 3.660 24.098 23.808 1.00 72.88 481 GLN A C 1
ATOM 3741 O O . GLN A 1 481 ? 3.488 23.808 22.627 1.00 72.88 481 GLN A O 1
ATOM 3746 N N . CYS A 1 482 ? 3.335 23.278 24.810 1.00 86.56 482 CYS A N 1
ATOM 3747 C CA . CYS A 1 482 ? 2.578 22.042 24.637 1.00 86.56 482 CYS A CA 1
ATOM 3748 C C . CYS A 1 482 ? 1.585 21.858 25.798 1.00 86.56 482 CYS A C 1
ATOM 3750 O O . CYS A 1 482 ? 1.773 20.977 26.645 1.00 86.56 482 CYS A O 1
ATOM 3752 N N . PRO A 1 483 ? 0.555 22.715 25.888 1.00 91.12 483 PRO A N 1
ATOM 3753 C CA . PRO A 1 483 ? -0.502 22.555 26.878 1.00 91.12 483 PRO A CA 1
ATOM 3754 C C . PRO A 1 483 ? -1.201 21.199 26.707 1.00 91.12 483 PRO A C 1
ATOM 3756 O O . PRO A 1 483 ? -1.555 20.806 25.597 1.00 91.12 483 PRO A O 1
ATOM 3759 N N . GLN A 1 484 ? -1.388 20.487 27.816 1.00 94.38 484 GLN A N 1
ATOM 3760 C CA . GLN A 1 484 ? -2.157 19.245 27.866 1.00 94.38 484 GLN A CA 1
ATOM 3761 C C . GLN A 1 484 ? -3.573 19.543 28.362 1.00 94.38 484 GLN A C 1
ATOM 3763 O O . GLN A 1 484 ? -3.761 20.399 29.225 1.00 94.38 484 GLN A O 1
ATOM 3768 N N . VAL A 1 485 ? -4.562 18.843 27.809 1.00 94.62 485 VAL A N 1
ATOM 3769 C CA . VAL A 1 485 ? -5.977 19.002 28.179 1.00 94.62 485 VAL A CA 1
ATOM 3770 C C . VAL A 1 485 ? -6.317 18.049 29.321 1.00 94.62 485 VAL A C 1
ATOM 3772 O O . VAL A 1 485 ? -5.784 16.943 29.388 1.00 94.62 485 VAL A O 1
ATOM 3775 N N . GLU A 1 486 ? -7.206 18.449 30.225 1.00 95.50 486 GLU A N 1
ATOM 3776 C CA . GLU A 1 486 ? -7.733 17.522 31.228 1.00 95.50 486 GLU A CA 1
ATOM 3777 C C . GLU A 1 486 ? -8.513 16.366 30.568 1.00 95.50 486 GLU A C 1
ATOM 3779 O O . GLU A 1 486 ? -9.101 16.553 29.498 1.00 95.50 486 GLU A O 1
ATOM 3784 N N . PRO A 1 487 ? -8.531 15.167 31.176 1.00 97.62 487 PRO A N 1
ATOM 3785 C CA . PRO A 1 487 ? -9.365 14.059 30.722 1.00 97.62 487 PRO A CA 1
ATOM 3786 C C . PRO A 1 487 ? -10.822 14.479 30.472 1.00 97.62 487 PRO A C 1
ATOM 3788 O O . PRO A 1 487 ? -11.491 14.996 31.368 1.00 97.62 487 PRO A O 1
ATOM 3791 N N . LEU A 1 488 ? -11.322 14.229 29.261 1.00 97.38 488 LEU A N 1
ATOM 3792 C CA . LEU A 1 488 ? -12.686 14.549 28.847 1.00 97.38 488 LEU A CA 1
ATOM 3793 C C . LEU A 1 488 ? -13.524 13.271 28.760 1.00 97.38 488 LEU A C 1
ATOM 3795 O O . LEU A 1 488 ? -13.380 12.471 27.834 1.00 97.38 488 LEU A O 1
ATOM 3799 N N . VAL A 1 489 ? -14.419 13.098 29.728 1.00 95.69 489 VAL A N 1
ATOM 3800 C CA . VAL A 1 489 ? -15.417 12.024 29.738 1.00 95.69 489 VAL A CA 1
ATOM 3801 C C . VAL A 1 489 ? -16.786 12.569 29.324 1.00 95.69 489 VAL A C 1
ATOM 3803 O O . VAL A 1 489 ? -17.117 13.688 29.727 1.00 95.69 489 VAL A O 1
ATOM 3806 N N . PRO A 1 490 ? -17.611 11.787 28.604 1.00 95.50 490 PRO A N 1
ATOM 3807 C CA . PRO A 1 490 ? -18.960 12.215 28.249 1.00 95.50 490 PRO A CA 1
ATOM 3808 C C . PRO A 1 490 ? -19.794 12.566 29.484 1.00 95.50 490 PRO A C 1
ATOM 3810 O O . PRO A 1 490 ? -19.890 11.768 30.427 1.00 95.50 490 PRO A O 1
ATOM 3813 N N . SER A 1 491 ? -20.412 13.746 29.479 1.00 93.81 491 SER A N 1
ATOM 3814 C CA . SER A 1 491 ? -21.199 14.261 30.602 1.00 93.81 491 SER A CA 1
ATOM 3815 C C . SER A 1 491 ? -22.621 13.701 30.630 1.00 93.81 491 SER A C 1
ATOM 3817 O O . SER A 1 491 ? -23.201 13.541 31.708 1.00 93.81 491 SER A O 1
ATOM 3819 N N . ARG A 1 492 ? -23.186 13.334 29.472 1.00 90.31 492 ARG A N 1
ATOM 3820 C CA . ARG A 1 492 ? -24.502 12.698 29.383 1.00 90.31 492 ARG A CA 1
ATOM 3821 C C . ARG A 1 492 ? -24.434 11.279 29.943 1.00 90.31 492 ARG A C 1
ATOM 3823 O O . ARG A 1 492 ? -23.857 10.372 29.335 1.00 90.31 492 ARG A O 1
ATOM 3830 N N . LYS A 1 493 ? -25.089 11.085 31.087 1.00 89.31 493 LYS A N 1
ATOM 3831 C CA . LYS A 1 493 ? -25.253 9.794 31.761 1.00 89.31 493 LYS A CA 1
ATOM 3832 C C . LYS A 1 493 ? -26.731 9.407 31.785 1.00 89.31 493 LYS A C 1
ATOM 3834 O O . LYS A 1 493 ? -27.588 10.181 32.204 1.00 89.31 493 LYS A O 1
ATOM 3839 N N . THR A 1 494 ? -27.034 8.218 31.282 1.00 94.75 494 THR A N 1
ATOM 3840 C CA . THR A 1 494 ? -28.323 7.535 31.450 1.00 94.75 494 THR A CA 1
ATOM 3841 C C . THR A 1 494 ? -28.019 6.122 31.931 1.00 94.75 494 THR A C 1
ATOM 3843 O O . THR A 1 494 ? -26.911 5.640 31.702 1.00 94.75 494 THR A O 1
ATOM 3846 N N . HIS A 1 495 ? -28.984 5.451 32.560 1.00 95.19 495 HIS A N 1
ATOM 3847 C CA . HIS A 1 495 ? -28.786 4.075 33.029 1.00 95.19 495 HIS A CA 1
ATOM 3848 C C . HIS A 1 495 ? -28.285 3.153 31.906 1.00 95.19 495 HIS A C 1
ATOM 3850 O O . HIS A 1 495 ? -27.296 2.456 32.084 1.00 95.19 495 HIS A O 1
ATOM 3856 N N . SER A 1 496 ? -28.891 3.231 30.719 1.00 96.81 496 SER A N 1
ATOM 3857 C CA . SER A 1 496 ? -28.503 2.414 29.563 1.00 96.81 496 SER A CA 1
ATOM 3858 C C . SER A 1 496 ? -27.106 2.745 29.025 1.00 96.81 496 SER A C 1
ATOM 3860 O O . SER A 1 496 ? -26.381 1.844 28.622 1.00 96.81 496 SER A O 1
ATOM 3862 N N . LEU A 1 497 ? -26.679 4.015 29.065 1.00 96.94 497 LEU A N 1
ATOM 3863 C CA . LEU A 1 497 ? -25.304 4.389 28.699 1.00 96.94 497 LEU A CA 1
ATOM 3864 C C . LEU A 1 497 ? -24.277 3.895 29.727 1.00 96.94 497 LEU A C 1
ATOM 3866 O O . LEU A 1 497 ? -23.166 3.540 29.354 1.00 96.94 497 LEU A O 1
ATOM 3870 N N . GLU A 1 498 ? -24.628 3.863 31.013 1.00 96.00 498 GLU A N 1
ATOM 3871 C CA . GLU A 1 498 ? -23.768 3.283 32.052 1.00 96.00 498 GLU A CA 1
ATOM 3872 C C . GLU A 1 498 ? -23.696 1.754 31.933 1.00 96.00 498 GLU A C 1
ATOM 3874 O O . GLU A 1 498 ? -22.624 1.175 32.090 1.00 96.00 498 GLU A O 1
ATOM 3879 N N . GLU A 1 499 ? -24.806 1.088 31.603 1.00 97.31 499 GLU A N 1
ATOM 3880 C CA . GLU A 1 499 ? -24.827 -0.342 31.275 1.00 97.31 499 GLU A CA 1
ATOM 3881 C C . GLU A 1 499 ? -23.971 -0.657 30.044 1.00 97.31 499 GLU A C 1
ATOM 3883 O O . GLU A 1 499 ? -23.228 -1.635 30.071 1.00 97.31 499 GLU A O 1
ATOM 3888 N N . MET A 1 500 ? -24.007 0.189 29.011 1.00 97.69 500 MET A N 1
ATOM 3889 C CA . MET A 1 500 ? -23.130 0.090 27.842 1.00 97.69 500 MET A CA 1
ATOM 3890 C C . MET A 1 500 ? -21.651 0.250 28.225 1.00 97.69 500 MET A C 1
ATOM 3892 O O . MET A 1 500 ? -20.828 -0.582 27.843 1.00 97.69 500 MET A O 1
ATOM 3896 N N . ASP A 1 501 ? -21.307 1.274 29.017 1.00 95.75 501 ASP A N 1
ATOM 3897 C CA . ASP A 1 501 ? -19.937 1.501 29.500 1.00 95.75 501 ASP A CA 1
ATOM 3898 C C . ASP A 1 501 ? -19.442 0.283 30.328 1.00 95.75 501 ASP A C 1
ATOM 3900 O O . ASP A 1 501 ? -18.304 -0.169 30.169 1.00 95.75 501 ASP A O 1
ATOM 3904 N N . ASN A 1 502 ? -20.311 -0.312 31.159 1.00 97.00 502 ASN A N 1
ATOM 3905 C CA . ASN A 1 502 ? -20.026 -1.548 31.900 1.00 97.00 502 ASN A CA 1
ATOM 3906 C C . ASN A 1 502 ? -19.892 -2.767 30.974 1.00 97.00 502 ASN A C 1
ATOM 3908 O O . ASN A 1 502 ? -19.035 -3.625 31.196 1.00 97.00 502 ASN A O 1
ATOM 3912 N N . TYR A 1 503 ? -20.717 -2.849 29.928 1.00 98.06 503 TYR A N 1
ATOM 3913 C CA . TYR A 1 503 ? -20.669 -3.925 28.948 1.00 98.06 503 TYR A CA 1
ATOM 3914 C C . TYR A 1 503 ? -19.342 -3.925 28.189 1.00 98.06 503 TYR A C 1
ATOM 3916 O O . TYR A 1 503 ? -18.691 -4.967 28.125 1.00 98.06 503 TYR A O 1
ATOM 3924 N N . LEU A 1 504 ? -18.879 -2.756 27.739 1.00 96.88 504 LEU A N 1
ATOM 3925 C CA . LEU A 1 504 ? -17.569 -2.552 27.107 1.00 96.88 504 LEU A CA 1
ATOM 3926 C C . LEU A 1 504 ? -16.387 -2.993 27.994 1.00 96.88 504 LEU A C 1
ATOM 3928 O O . LEU A 1 504 ? -15.287 -3.246 27.500 1.00 96.88 504 LEU A O 1
ATOM 3932 N N . ALA A 1 505 ? -16.572 -3.063 29.314 1.00 95.25 505 ALA A N 1
ATOM 3933 C CA . ALA A 1 505 ? -15.570 -3.546 30.263 1.00 95.25 505 ALA A CA 1
ATOM 3934 C C . ALA A 1 505 ? -15.672 -5.053 30.572 1.00 95.25 505 ALA A C 1
ATOM 3936 O O . ALA A 1 505 ? -14.848 -5.566 31.326 1.00 95.25 505 ALA A O 1
ATOM 3937 N N . SER A 1 506 ? -16.659 -5.760 30.016 1.00 97.75 506 SER A N 1
ATOM 3938 C CA . SER A 1 506 ? -16.942 -7.162 30.333 1.00 97.75 506 SER A CA 1
ATOM 3939 C C . SER A 1 506 ? -16.234 -8.159 29.409 1.00 97.75 506 SER A C 1
ATOM 3941 O O . SER A 1 506 ? -16.026 -7.900 28.223 1.00 97.75 506 SER A O 1
ATOM 3943 N N . ASP A 1 507 ? -15.975 -9.364 29.925 1.00 97.38 507 ASP A N 1
ATOM 3944 C CA . ASP A 1 507 ? -15.470 -10.492 29.124 1.00 97.38 507 ASP A CA 1
ATOM 3945 C C . ASP A 1 507 ? -16.446 -10.910 28.017 1.00 97.38 507 ASP A C 1
ATOM 3947 O O . ASP A 1 507 ? -16.041 -11.436 26.980 1.00 97.38 507 ASP A O 1
ATOM 3951 N N . LYS A 1 508 ? -17.746 -10.661 28.221 1.00 97.75 508 LYS A N 1
ATOM 3952 C CA . LYS A 1 508 ? -18.766 -10.937 27.210 1.00 97.75 508 LYS A CA 1
ATOM 3953 C C . LYS A 1 508 ? -18.540 -10.065 25.974 1.00 97.75 508 LYS A C 1
ATOM 3955 O O . LYS A 1 508 ? -18.436 -10.611 24.880 1.00 97.75 508 LYS A O 1
ATOM 3960 N N . PHE A 1 509 ? -18.407 -8.749 26.154 1.00 98.38 509 PHE A N 1
ATOM 3961 C CA . PHE A 1 509 ? -18.106 -7.846 25.042 1.00 98.38 509 PHE A CA 1
ATOM 3962 C C . PHE A 1 509 ? -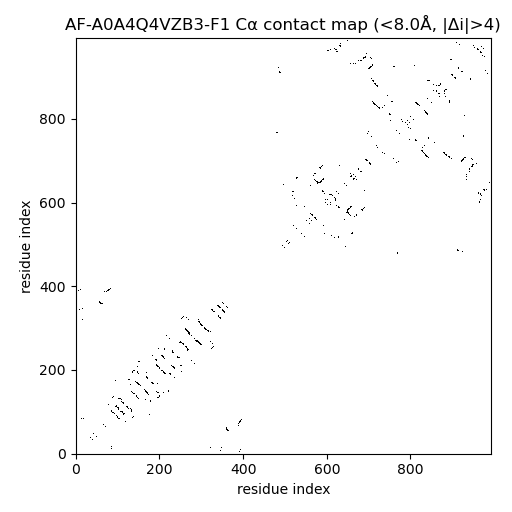16.774 -8.202 24.385 1.00 98.38 509 PHE A C 1
ATOM 3964 O O . PHE A 1 509 ? -16.714 -8.296 23.165 1.00 98.38 509 PHE A O 1
ATOM 3971 N N . ARG A 1 510 ? -15.735 -8.484 25.186 1.00 98.25 510 ARG A N 1
ATOM 3972 C CA . ARG A 1 510 ? -14.431 -8.935 24.680 1.00 98.25 510 ARG A CA 1
ATOM 3973 C C . ARG A 1 510 ? -14.570 -10.115 23.716 1.00 98.25 510 ARG A C 1
ATOM 3975 O O . ARG A 1 510 ? -14.039 -10.058 22.615 1.00 98.25 510 ARG A O 1
ATOM 3982 N N . ASN A 1 511 ? -15.287 -11.166 24.108 1.00 98.25 511 ASN A N 1
ATOM 3983 C CA . ASN A 1 511 ? -15.437 -12.365 23.280 1.00 98.25 511 ASN A CA 1
ATOM 3984 C C . ASN A 1 511 ? -16.277 -12.117 22.020 1.00 98.25 511 ASN A C 1
ATOM 3986 O O . ASN A 1 511 ? -15.966 -12.662 20.964 1.00 98.25 511 ASN A O 1
ATOM 3990 N N . GLU A 1 512 ? -17.324 -11.296 22.112 1.00 98.44 512 GLU A N 1
ATOM 3991 C CA . GLU A 1 512 ? -18.120 -10.923 20.940 1.00 98.44 512 GLU A CA 1
ATOM 3992 C C . GLU A 1 512 ? -17.323 -10.056 19.958 1.00 98.44 512 GLU A C 1
ATOM 3994 O O . GLU A 1 512 ? -17.351 -10.328 18.764 1.00 98.44 512 GLU A O 1
ATOM 3999 N N . SER A 1 513 ? -16.582 -9.061 20.451 1.00 98.50 513 SER A N 1
ATOM 4000 C CA . SER A 1 513 ? -15.738 -8.172 19.639 1.00 98.50 513 SER A CA 1
ATOM 4001 C C . SER A 1 513 ? -14.619 -8.950 18.932 1.00 98.50 513 SER A C 1
ATOM 4003 O O . SER A 1 513 ? -14.414 -8.780 17.734 1.00 98.50 513 SER A O 1
ATOM 4005 N N . ILE A 1 514 ? -13.992 -9.929 19.605 1.00 98.69 514 ILE A N 1
ATOM 4006 C CA . ILE A 1 514 ? -13.050 -10.861 18.953 1.00 98.69 514 ILE A CA 1
ATOM 4007 C C . ILE A 1 514 ? -13.714 -11.594 17.788 1.00 98.69 514 ILE A C 1
ATOM 4009 O O . ILE A 1 514 ? -13.135 -11.669 16.710 1.00 98.69 514 ILE A O 1
ATOM 4013 N N . ALA A 1 515 ? -14.918 -12.138 17.989 1.00 98.69 515 ALA A N 1
ATOM 4014 C CA . ALA A 1 515 ? -15.614 -12.878 16.940 1.00 98.69 515 ALA A CA 1
ATOM 4015 C C . ALA A 1 515 ? -15.982 -11.977 15.749 1.00 98.69 515 ALA A C 1
ATOM 4017 O O . ALA A 1 515 ? -15.832 -12.397 14.602 1.00 98.69 515 ALA A O 1
ATOM 4018 N N . ARG A 1 516 ? -16.419 -10.737 16.010 1.00 98.75 516 ARG A N 1
ATOM 4019 C CA . ARG A 1 516 ? -16.722 -9.745 14.967 1.00 98.75 516 ARG A CA 1
ATOM 4020 C C . ARG A 1 516 ? -15.470 -9.378 14.174 1.00 98.75 516 ARG A C 1
ATOM 4022 O O . ARG A 1 516 ? -15.499 -9.434 12.946 1.00 98.75 516 ARG A O 1
ATOM 4029 N N . MET A 1 517 ? -14.372 -9.059 14.851 1.00 98.62 517 MET A N 1
ATOM 4030 C CA . MET A 1 517 ? -13.118 -8.686 14.200 1.00 98.62 517 MET A CA 1
ATOM 4031 C C . MET A 1 517 ? -12.489 -9.864 13.437 1.00 98.62 517 MET A C 1
ATOM 4033 O O . MET A 1 517 ? -12.098 -9.715 12.283 1.00 98.62 517 MET A O 1
ATOM 4037 N N . SER A 1 518 ? -12.474 -11.062 14.030 1.00 98.69 518 SER A N 1
ATOM 4038 C CA . SER A 1 518 ? -12.018 -12.304 13.385 1.00 98.69 518 SER A CA 1
ATOM 4039 C C . SER A 1 518 ? -12.794 -12.595 12.095 1.00 98.69 518 SER A C 1
ATOM 4041 O O . SER A 1 518 ? -12.186 -12.830 11.052 1.00 98.69 518 SER A O 1
ATOM 4043 N N . GLY A 1 519 ? -14.127 -12.494 12.117 1.00 98.62 519 GLY A N 1
ATOM 4044 C CA . GLY A 1 519 ? -14.933 -12.700 10.913 1.00 98.62 519 GLY A CA 1
ATOM 4045 C C . GLY A 1 519 ? -14.747 -11.611 9.848 1.00 98.62 519 GLY A C 1
ATOM 4046 O O . GLY A 1 519 ? -14.865 -11.910 8.665 1.00 98.62 519 GLY A O 1
ATOM 4047 N N . ALA A 1 520 ? -14.386 -10.377 10.226 1.00 98.75 520 ALA A N 1
ATOM 4048 C CA . ALA A 1 520 ? -14.036 -9.335 9.255 1.00 98.75 520 ALA A CA 1
ATOM 4049 C C . ALA A 1 520 ? -12.715 -9.658 8.537 1.00 98.75 520 ALA A C 1
ATOM 4051 O O . ALA A 1 520 ? -12.599 -9.470 7.325 1.00 98.75 520 ALA A O 1
ATOM 4052 N N . VAL A 1 521 ? -11.722 -10.183 9.264 1.00 98.69 521 VAL A N 1
ATOM 4053 C CA . VAL A 1 521 ? -10.444 -10.644 8.692 1.00 98.69 521 VAL A CA 1
ATOM 4054 C C . VAL A 1 521 ? -10.654 -11.801 7.710 1.00 98.69 521 VAL A C 1
ATOM 4056 O O . VAL A 1 521 ? -9.952 -11.875 6.709 1.00 98.69 521 VAL A O 1
ATOM 4059 N N . GLN A 1 522 ? -11.660 -12.652 7.929 1.00 98.62 522 GLN A N 1
ATOM 4060 C CA . GLN A 1 522 ? -11.976 -13.771 7.031 1.00 98.62 522 GLN A CA 1
ATOM 4061 C C . GLN A 1 522 ? -12.493 -13.358 5.648 1.00 98.62 522 GLN A C 1
ATOM 4063 O O . GLN A 1 522 ? -12.511 -14.194 4.747 1.00 98.62 522 GLN A O 1
ATOM 4068 N N . VAL A 1 523 ? -12.900 -12.100 5.456 1.00 98.50 523 VAL A N 1
ATOM 4069 C CA . VAL A 1 523 ? -13.285 -11.579 4.138 1.00 98.50 523 VAL A CA 1
ATOM 4070 C C . VAL A 1 523 ? -12.041 -11.022 3.429 1.00 98.50 523 VAL A C 1
ATOM 4072 O O . VAL A 1 523 ? -11.527 -9.986 3.854 1.00 98.50 523 VAL A O 1
ATOM 4075 N N . PRO A 1 524 ? -11.526 -11.649 2.356 1.00 97.19 524 PRO A N 1
ATOM 4076 C CA . PRO A 1 524 ? -10.257 -11.261 1.739 1.00 97.19 524 PRO A CA 1
ATOM 4077 C C . PRO A 1 524 ? -10.435 -10.096 0.753 1.00 97.19 524 PRO A C 1
ATOM 4079 O O . PRO A 1 524 ? -10.216 -10.261 -0.447 1.00 97.19 524 PRO A O 1
ATOM 4082 N N . SER A 1 525 ? -10.840 -8.927 1.258 1.00 97.75 525 SER A N 1
ATOM 4083 C CA . SER A 1 525 ? -11.147 -7.689 0.521 1.00 97.75 525 SER A CA 1
ATOM 4084 C C . SER A 1 525 ? -9.922 -7.024 -0.137 1.00 97.75 525 SER A C 1
ATOM 4086 O O . SER A 1 525 ? -9.671 -5.842 0.037 1.00 97.75 525 SER A O 1
ATOM 4088 N N . GLN A 1 526 ? -9.124 -7.787 -0.884 1.00 97.06 526 GLN A N 1
ATOM 4089 C CA . GLN A 1 526 ? -7.849 -7.346 -1.450 1.00 97.06 526 GLN A CA 1
ATOM 4090 C C . GLN A 1 526 ? -8.034 -6.388 -2.635 1.00 97.06 526 GLN A C 1
ATOM 4092 O O . GLN A 1 526 ? -8.809 -6.685 -3.549 1.00 97.06 526 GLN A O 1
ATOM 4097 N N . SER A 1 527 ? -7.263 -5.301 -2.671 1.00 95.19 527 SER A N 1
ATOM 4098 C CA . SER A 1 527 ? -7.184 -4.377 -3.811 1.00 95.19 527 SER A CA 1
ATOM 4099 C C . SER A 1 527 ? -5.834 -4.491 -4.543 1.00 95.19 527 SER A C 1
ATOM 4101 O O . SER A 1 527 ? -4.820 -4.848 -3.952 1.00 95.19 527 SER A O 1
ATOM 4103 N N . TYR A 1 528 ? -5.808 -4.270 -5.864 1.00 90.75 528 TYR A N 1
ATOM 4104 C CA . TYR A 1 528 ? -4.605 -4.424 -6.703 1.00 90.75 528 TYR A CA 1
ATOM 4105 C C . TYR A 1 528 ? -4.394 -3.190 -7.585 1.00 90.75 528 TYR A C 1
ATOM 4107 O O . TYR A 1 528 ? -5.359 -2.656 -8.132 1.00 90.75 528 TYR A O 1
ATOM 4115 N N . ASP A 1 529 ? -3.138 -2.780 -7.791 1.00 83.00 529 ASP A N 1
ATOM 4116 C CA . ASP A 1 529 ? -2.784 -1.612 -8.623 1.00 83.00 529 ASP A CA 1
ATOM 4117 C C . ASP A 1 529 ? -3.323 -1.698 -10.066 1.00 83.00 529 ASP A C 1
ATOM 4119 O O . ASP A 1 529 ? -3.469 -0.686 -10.753 1.00 83.00 529 ASP A O 1
ATOM 4123 N N . ASP A 1 530 ? -3.599 -2.913 -10.549 1.00 86.81 530 ASP A N 1
ATOM 4124 C CA . ASP A 1 530 ? -4.084 -3.207 -11.897 1.00 86.81 530 ASP A CA 1
ATOM 4125 C C . ASP A 1 530 ? -5.582 -3.560 -11.955 1.00 86.81 530 ASP A C 1
ATOM 4127 O O . ASP A 1 530 ? -6.034 -4.172 -12.931 1.00 86.81 530 ASP A O 1
ATOM 4131 N N . LEU A 1 531 ? -6.363 -3.215 -10.924 1.00 88.38 531 LEU A N 1
ATOM 4132 C CA . LEU A 1 531 ? -7.810 -3.423 -10.939 1.00 88.38 531 LEU A CA 1
ATOM 4133 C C . LEU A 1 531 ? -8.461 -2.698 -12.124 1.00 88.38 531 LEU A C 1
ATOM 4135 O O . LEU A 1 531 ? -8.256 -1.506 -12.364 1.00 88.38 531 LEU A O 1
ATOM 4139 N N . GLY A 1 532 ? -9.265 -3.447 -12.881 1.00 92.06 532 GLY A N 1
ATOM 4140 C CA . GLY A 1 532 ? -10.056 -2.906 -13.977 1.00 92.06 532 GLY A CA 1
ATOM 4141 C C . GLY A 1 532 ? -11.266 -2.100 -13.485 1.00 92.06 532 GLY A C 1
ATOM 4142 O O . GLY A 1 532 ? -11.483 -1.948 -12.281 1.00 92.06 532 GLY A O 1
ATOM 4143 N N . PRO A 1 533 ? -12.098 -1.586 -14.405 1.00 92.94 533 PRO A N 1
ATOM 4144 C CA . PRO A 1 533 ? -13.299 -0.838 -14.046 1.00 92.94 533 PRO A CA 1
ATOM 4145 C C . PRO A 1 533 ? -14.276 -1.643 -13.172 1.00 92.94 533 PRO A C 1
ATOM 4147 O O . PRO A 1 533 ? -14.470 -2.847 -13.370 1.00 92.94 533 PRO A O 1
ATOM 4150 N N . ILE A 1 534 ? -14.944 -0.953 -12.243 1.00 93.50 534 ILE A N 1
ATOM 4151 C CA . ILE A 1 534 ? -16.000 -1.532 -11.399 1.00 93.50 534 ILE A CA 1
ATOM 4152 C C . ILE A 1 534 ? -17.140 -2.061 -12.278 1.00 93.50 534 ILE A C 1
ATOM 4154 O O . ILE A 1 534 ? -17.598 -1.386 -13.201 1.00 93.50 534 ILE A O 1
ATOM 4158 N N . GLY A 1 535 ? -17.598 -3.279 -11.982 1.00 91.38 535 GLY A N 1
ATOM 4159 C CA . GLY A 1 535 ? -18.629 -3.987 -12.749 1.00 91.38 535 GLY A CA 1
ATOM 4160 C C . GLY A 1 535 ? -18.106 -4.758 -13.968 1.00 91.38 535 GLY A C 1
ATOM 4161 O O . GLY A 1 535 ? -18.848 -5.564 -14.528 1.00 91.38 535 GLY A O 1
ATOM 4162 N N . GLU A 1 536 ? -16.843 -4.557 -14.360 1.00 95.25 536 GLU A N 1
ATOM 4163 C CA . GLU A 1 536 ? -16.166 -5.343 -15.402 1.00 95.25 536 GLU A CA 1
ATOM 4164 C C . GLU A 1 536 ? -15.139 -6.313 -14.802 1.00 95.25 536 GLU A C 1
ATOM 4166 O O . GLU A 1 536 ? -15.101 -7.488 -15.178 1.00 95.25 536 GLU A O 1
ATOM 4171 N N . ASP A 1 537 ? -14.329 -5.840 -13.850 1.00 95.00 537 ASP A N 1
ATOM 4172 C CA . ASP A 1 537 ? -13.376 -6.669 -13.115 1.00 95.00 537 ASP A CA 1
ATOM 4173 C C . ASP A 1 537 ? -14.049 -7.331 -11.908 1.00 95.00 537 ASP A C 1
ATOM 4175 O O . ASP A 1 537 ? -14.435 -6.673 -10.943 1.00 95.00 537 ASP A O 1
ATOM 4179 N N . LYS A 1 538 ? -14.174 -8.658 -11.953 1.00 95.19 538 LYS A N 1
ATOM 4180 C CA . LYS A 1 538 ? -14.821 -9.440 -10.891 1.00 95.19 538 LYS A CA 1
ATOM 4181 C C . LYS A 1 538 ? -14.049 -9.454 -9.576 1.00 95.19 538 LYS A C 1
ATOM 4183 O O . LYS A 1 538 ? -14.603 -9.878 -8.570 1.00 95.19 538 LYS A O 1
ATOM 4188 N N . ARG A 1 539 ? -12.786 -9.013 -9.550 1.00 95.44 539 ARG A N 1
ATOM 4189 C CA . ARG A 1 539 ? -12.027 -8.897 -8.295 1.00 95.44 539 ARG A CA 1
ATOM 4190 C C . ARG A 1 539 ? -12.680 -7.915 -7.316 1.00 95.44 539 ARG A C 1
ATOM 4192 O O . ARG A 1 539 ? -12.532 -8.100 -6.117 1.00 95.44 539 ARG A O 1
ATOM 4199 N N . TRP A 1 540 ? -13.475 -6.959 -7.805 1.00 96.62 540 TRP A N 1
ATOM 4200 C CA . TRP A 1 540 ? -14.292 -6.082 -6.960 1.00 96.62 540 TRP A CA 1
ATOM 4201 C C . TRP A 1 540 ? -15.424 -6.811 -6.222 1.00 96.62 540 TRP A C 1
ATOM 4203 O O . TRP A 1 540 ? -15.874 -6.328 -5.186 1.00 96.62 540 TRP A O 1
ATOM 4213 N N . ASP A 1 541 ? -15.869 -7.981 -6.702 1.00 96.06 541 ASP A N 1
ATOM 4214 C CA . ASP A 1 541 ? -17.055 -8.663 -6.166 1.00 96.06 541 ASP A CA 1
ATOM 4215 C C . ASP A 1 541 ? -16.891 -9.070 -4.688 1.00 96.06 541 ASP A C 1
ATOM 4217 O O . ASP A 1 541 ? -17.887 -9.186 -3.973 1.00 96.06 541 ASP A O 1
ATOM 4221 N N . VAL A 1 542 ? -15.651 -9.214 -4.198 1.00 96.88 542 VAL A N 1
ATOM 4222 C CA . VAL A 1 542 ? -15.362 -9.490 -2.779 1.00 96.88 542 VAL A CA 1
ATOM 4223 C C . VAL A 1 542 ? -15.894 -8.398 -1.842 1.00 96.88 542 VAL A C 1
ATOM 4225 O O . VAL A 1 542 ? -16.237 -8.678 -0.693 1.00 96.88 542 VAL A O 1
ATOM 4228 N N . MET A 1 543 ? -16.046 -7.163 -2.326 1.00 98.06 543 MET A N 1
ATOM 4229 C CA . MET A 1 543 ? -16.616 -6.074 -1.531 1.00 98.06 543 MET A CA 1
ATOM 4230 C C . MET A 1 543 ? -18.093 -6.320 -1.204 1.00 98.06 543 MET A C 1
ATOM 4232 O O . MET A 1 543 ? -18.537 -5.963 -0.118 1.00 98.06 543 MET A O 1
ATOM 4236 N N . TYR A 1 544 ? -18.845 -7.033 -2.053 1.00 98.19 544 TYR A N 1
ATOM 4237 C CA . TYR A 1 544 ? -20.209 -7.448 -1.699 1.00 98.19 544 TYR A CA 1
ATOM 4238 C C . TYR A 1 544 ? -20.233 -8.425 -0.517 1.00 98.19 544 TYR A C 1
ATOM 4240 O O . TYR A 1 544 ? -21.174 -8.398 0.278 1.00 98.19 544 TYR A O 1
ATOM 4248 N N . GLU A 1 545 ? -19.220 -9.286 -0.385 1.00 98.06 545 GLU A N 1
ATOM 4249 C CA . GLU A 1 545 ? -19.100 -10.190 0.763 1.00 98.06 545 GLU A CA 1
ATOM 4250 C C . GLU A 1 545 ? -18.796 -9.411 2.044 1.00 98.06 545 GLU A C 1
ATOM 4252 O O . GLU A 1 545 ? -19.406 -9.681 3.082 1.00 98.06 545 GLU A O 1
ATOM 4257 N N . MET A 1 546 ? -17.922 -8.401 1.958 1.00 98.44 546 MET A N 1
ATOM 4258 C CA . MET A 1 546 ? -17.625 -7.507 3.079 1.00 98.44 546 MET A CA 1
ATOM 4259 C C . MET A 1 546 ? -18.876 -6.742 3.514 1.00 98.44 546 MET A C 1
ATOM 4261 O O . MET A 1 546 ? -19.249 -6.772 4.684 1.00 98.44 546 MET A O 1
ATOM 4265 N N . GLU A 1 547 ? -19.595 -6.139 2.571 1.00 98.12 547 GLU A N 1
ATOM 4266 C CA . GLU A 1 547 ? -20.854 -5.439 2.832 1.00 98.12 547 GLU A CA 1
ATOM 4267 C C . GLU A 1 547 ? -21.898 -6.349 3.497 1.00 98.12 547 GLU A C 1
ATOM 4269 O O . GLU A 1 547 ? -22.514 -5.965 4.491 1.00 98.12 547 GLU A O 1
ATOM 4274 N N . ALA A 1 548 ? -22.069 -7.577 2.995 1.00 98.44 548 ALA A N 1
ATOM 4275 C CA . ALA A 1 548 ? -22.994 -8.547 3.577 1.00 98.44 548 ALA A CA 1
ATOM 4276 C C . ALA A 1 548 ? -22.576 -8.965 4.997 1.00 98.44 548 ALA A C 1
ATOM 4278 O O . ALA A 1 548 ? -23.431 -9.178 5.866 1.00 98.44 548 ALA A O 1
ATOM 4279 N N . TYR A 1 549 ? -21.269 -9.075 5.253 1.00 98.75 549 TYR A N 1
ATOM 4280 C CA . TYR A 1 549 ? -20.741 -9.337 6.586 1.00 98.75 549 TYR A CA 1
ATOM 4281 C C . TYR A 1 549 ? -21.045 -8.181 7.548 1.00 98.75 549 TYR A C 1
ATOM 4283 O O . TYR A 1 549 ? -21.525 -8.428 8.660 1.00 98.75 549 TYR A O 1
ATOM 4291 N N . LEU A 1 550 ? -20.839 -6.931 7.120 1.00 98.75 550 LEU A N 1
ATOM 4292 C CA . LEU A 1 550 ? -21.142 -5.740 7.917 1.00 98.75 550 LEU A CA 1
ATOM 4293 C C . LEU A 1 550 ? -22.644 -5.620 8.219 1.00 98.75 550 LEU A C 1
ATOM 4295 O O . LEU A 1 550 ? -23.009 -5.398 9.373 1.00 98.75 550 LEU A O 1
ATOM 4299 N N . GLU A 1 551 ? -23.517 -5.834 7.230 1.00 98.38 551 GLU A N 1
ATOM 4300 C CA . GLU A 1 551 ? -24.978 -5.788 7.405 1.00 98.38 551 GLU A CA 1
ATOM 4301 C C . GLU A 1 551 ? -25.465 -6.821 8.423 1.00 98.38 551 GLU A C 1
ATOM 4303 O O . GLU A 1 551 ? -26.255 -6.516 9.320 1.00 98.38 551 GLU A O 1
ATOM 4308 N N . LYS A 1 552 ? -24.946 -8.048 8.330 1.00 98.62 552 LYS A N 1
ATOM 4309 C CA . LYS A 1 552 ? -25.268 -9.124 9.269 1.00 98.62 552 LYS A CA 1
ATOM 4310 C C . LYS A 1 552 ? -24.756 -8.837 10.683 1.00 98.62 552 LYS A C 1
ATOM 4312 O O . LYS A 1 552 ? -25.405 -9.230 11.653 1.00 98.62 552 LYS A O 1
ATOM 4317 N N . THR A 1 553 ? -23.582 -8.221 10.798 1.00 98.69 553 THR A N 1
ATOM 4318 C CA . THR A 1 553 ? -22.886 -8.020 12.077 1.00 98.69 553 THR A CA 1
ATOM 4319 C C . THR A 1 553 ? -23.404 -6.803 12.843 1.00 98.69 553 THR A C 1
ATOM 4321 O O . THR A 1 553 ? -23.442 -6.844 14.073 1.00 98.69 553 THR A O 1
ATOM 4324 N N . PHE A 1 554 ? -23.859 -5.766 12.130 1.00 98.75 554 PHE A N 1
ATOM 4325 C CA . PHE A 1 554 ? -24.323 -4.488 12.688 1.00 98.75 554 PHE A CA 1
ATOM 4326 C C . PHE A 1 554 ? -25.753 -4.139 12.240 1.00 98.75 554 PHE A C 1
ATOM 4328 O O . PHE A 1 554 ? -25.970 -3.165 11.501 1.00 98.75 554 PHE A O 1
ATOM 4335 N N . PRO A 1 555 ? -26.755 -4.946 12.637 1.00 98.44 555 PRO A N 1
ATOM 4336 C CA . PRO A 1 555 ? -28.132 -4.764 12.196 1.00 98.44 555 PRO A CA 1
ATOM 4337 C C . PRO A 1 555 ? -28.779 -3.478 12.734 1.00 98.44 555 PRO A C 1
ATOM 4339 O O . PRO A 1 555 ? -29.652 -2.917 12.062 1.00 98.44 555 PRO A O 1
ATOM 4342 N N . LEU A 1 556 ? -28.396 -2.978 13.919 1.00 98.69 556 LEU A N 1
ATOM 4343 C CA . LEU A 1 556 ? -28.941 -1.716 14.430 1.00 98.69 556 LEU A CA 1
ATOM 4344 C C . LEU A 1 556 ? -28.387 -0.527 13.649 1.00 98.69 556 LEU A C 1
ATOM 4346 O O . LEU A 1 556 ? -29.164 0.353 13.287 1.00 98.69 556 LEU A O 1
ATOM 4350 N N . VAL A 1 557 ? -27.095 -0.521 13.308 1.00 98.69 557 VAL A N 1
ATOM 4351 C CA . VAL A 1 557 ? -26.507 0.494 12.422 1.00 98.69 557 VAL A CA 1
ATOM 4352 C C . VAL A 1 557 ? -27.257 0.534 11.091 1.00 98.69 557 VAL A C 1
ATOM 4354 O O . VAL A 1 557 ? -27.738 1.596 10.699 1.00 98.69 557 VAL A O 1
ATOM 4357 N N . HIS A 1 558 ? -27.429 -0.614 10.430 1.00 98.19 558 HIS A N 1
ATOM 4358 C CA . HIS A 1 558 ? -28.062 -0.688 9.106 1.00 98.19 558 HIS A CA 1
ATOM 4359 C C . HIS A 1 558 ? -29.555 -0.343 9.110 1.00 98.19 558 HIS A C 1
ATOM 4361 O O . HIS A 1 558 ? -30.092 0.083 8.089 1.00 98.19 558 HIS A O 1
ATOM 4367 N N . SER A 1 559 ? -30.240 -0.514 10.243 1.00 97.81 559 SER A N 1
ATOM 4368 C CA . SER A 1 559 ? -31.657 -0.157 10.370 1.00 97.81 559 SER A CA 1
ATOM 4369 C C . SER A 1 559 ? -31.892 1.270 10.871 1.00 97.81 559 SER A C 1
ATOM 4371 O O . SER A 1 559 ? -32.933 1.852 10.558 1.00 97.81 559 SER A O 1
ATOM 4373 N N . ALA A 1 560 ? -30.961 1.845 11.638 1.00 98.00 560 ALA A N 1
ATOM 4374 C CA . ALA A 1 560 ? -31.105 3.174 12.229 1.00 98.00 560 ALA A CA 1
ATOM 4375 C C . ALA A 1 560 ? -30.463 4.296 11.399 1.00 98.00 560 ALA A C 1
ATOM 4377 O O . ALA A 1 560 ? -30.966 5.423 11.428 1.00 98.00 560 ALA A O 1
ATOM 4378 N N . LEU A 1 561 ? -29.361 4.024 10.693 1.00 98.62 561 LEU A N 1
ATOM 4379 C CA . LEU A 1 561 ? -28.660 5.008 9.867 1.00 98.62 561 LEU A CA 1
ATOM 4380 C C . LEU A 1 561 ? -29.123 4.930 8.412 1.00 98.62 561 LEU A C 1
ATOM 4382 O O . LEU A 1 561 ? -29.501 3.876 7.905 1.00 98.62 561 LEU A O 1
ATOM 4386 N N . GLN A 1 562 ? -29.047 6.059 7.710 1.00 98.50 562 GLN A N 1
ATOM 4387 C CA . GLN A 1 562 ? -29.230 6.079 6.263 1.00 98.50 562 GLN A CA 1
ATOM 4388 C C . GLN A 1 562 ? -27.932 5.639 5.582 1.00 98.50 562 GLN A C 1
ATOM 4390 O O . GLN A 1 562 ? -26.941 6.357 5.675 1.00 98.50 562 GLN A O 1
ATOM 4395 N N . LEU A 1 563 ? -27.955 4.502 4.882 1.00 98.56 563 LEU A N 1
ATOM 4396 C CA . LEU A 1 563 ? -26.849 4.036 4.041 1.00 98.56 563 LEU A CA 1
ATOM 4397 C C . LEU A 1 563 ? -27.030 4.496 2.587 1.00 98.56 563 LEU A C 1
ATOM 4399 O O . LEU A 1 563 ? -28.050 4.218 1.954 1.00 98.56 563 LEU A O 1
ATOM 4403 N N . GLU A 1 564 ? -26.010 5.151 2.043 1.00 98.38 564 GLU A N 1
ATOM 4404 C CA . GLU A 1 564 ? -25.848 5.434 0.619 1.00 98.38 564 GLU A CA 1
ATOM 4405 C C . GLU A 1 564 ? -24.615 4.695 0.090 1.00 98.38 564 GLU A C 1
ATOM 4407 O O . GLU A 1 564 ? -23.526 4.821 0.648 1.00 98.38 564 GLU A O 1
ATOM 4412 N N . LYS A 1 565 ? -24.782 3.938 -1.000 1.00 98.06 565 LYS A N 1
ATOM 4413 C CA . LYS A 1 565 ? -23.667 3.307 -1.715 1.00 98.06 565 LYS A CA 1
ATOM 4414 C C . LYS A 1 565 ? -23.168 4.238 -2.818 1.00 98.06 565 LYS A C 1
ATOM 4416 O O . LYS A 1 565 ? -23.905 4.531 -3.762 1.00 98.06 565 LYS A O 1
ATOM 4421 N N . VAL A 1 566 ? -21.936 4.716 -2.696 1.00 98.00 566 VAL A N 1
ATOM 4422 C CA . VAL A 1 566 ? -21.281 5.644 -3.625 1.00 98.00 566 VAL A CA 1
ATOM 4423 C C . VAL A 1 566 ? -20.276 4.873 -4.470 1.00 98.00 566 VAL A C 1
ATOM 4425 O O . VAL A 1 566 ? -19.469 4.116 -3.945 1.00 98.00 566 VAL A O 1
ATOM 4428 N N . ASN A 1 567 ? -20.343 5.053 -5.791 1.00 97.25 567 ASN A N 1
ATOM 4429 C CA . ASN A 1 567 ? -19.528 4.304 -6.753 1.00 97.25 567 ASN A CA 1
ATOM 4430 C C . ASN A 1 567 ? -19.541 2.777 -6.502 1.00 97.25 567 ASN A C 1
ATOM 4432 O O . ASN A 1 567 ? -18.517 2.106 -6.548 1.00 97.25 567 ASN A O 1
ATOM 4436 N N . THR A 1 568 ? -20.732 2.232 -6.231 1.00 96.75 568 THR A N 1
ATOM 4437 C CA . THR A 1 568 ? -21.006 0.813 -5.922 1.00 96.75 568 THR A CA 1
ATOM 4438 C C . THR A 1 568 ? -20.619 0.372 -4.508 1.00 96.75 568 THR A C 1
ATOM 4440 O O . THR A 1 568 ? -21.522 -0.030 -3.776 1.00 96.75 568 THR A O 1
ATOM 4443 N N . HIS A 1 569 ? -19.348 0.482 -4.112 1.00 98.06 569 HIS A N 1
ATOM 4444 C CA . HIS A 1 569 ? -18.824 -0.127 -2.873 1.00 98.06 569 HIS A CA 1
ATOM 4445 C C . HIS A 1 569 ? -18.442 0.872 -1.769 1.00 98.06 569 HIS A C 1
ATOM 4447 O O . HIS A 1 569 ? -18.155 0.476 -0.640 1.00 98.06 569 HIS A O 1
ATOM 4453 N N . GLY A 1 570 ? -18.457 2.178 -2.052 1.00 98.44 570 GLY A N 1
ATOM 4454 C CA . GLY A 1 570 ? -18.221 3.206 -1.038 1.00 98.44 570 GLY A CA 1
ATOM 4455 C C . GLY A 1 570 ? -19.423 3.310 -0.111 1.00 98.44 570 GLY A C 1
ATOM 4456 O O . GLY A 1 570 ? -20.534 3.564 -0.578 1.00 98.44 570 GLY A O 1
ATOM 4457 N N . LEU A 1 571 ? -19.225 3.126 1.192 1.00 98.81 571 LEU A N 1
ATOM 4458 C CA . LEU A 1 571 ? -20.327 3.106 2.153 1.00 98.81 571 LEU A CA 1
ATOM 4459 C C . LEU A 1 571 ? -20.399 4.428 2.905 1.00 98.81 571 LEU A C 1
ATOM 4461 O O . LEU A 1 571 ? -19.481 4.791 3.639 1.00 98.81 571 LEU A O 1
ATOM 4465 N N . LEU A 1 572 ? -21.516 5.134 2.744 1.00 98.69 572 LEU A N 1
ATOM 4466 C CA . LEU A 1 572 ? -21.783 6.378 3.447 1.00 98.69 572 LEU A CA 1
ATOM 4467 C C . LEU A 1 572 ? -22.991 6.218 4.372 1.00 98.69 572 LEU A C 1
ATOM 4469 O O . LEU A 1 572 ? -24.135 6.244 3.918 1.00 98.69 572 LEU A O 1
ATOM 4473 N N . TYR A 1 573 ? -22.744 6.081 5.674 1.00 98.88 573 TYR A N 1
ATOM 4474 C CA . TYR A 1 573 ? -23.796 6.024 6.689 1.00 98.88 573 TYR A CA 1
ATOM 4475 C C . TYR A 1 573 ? -24.010 7.402 7.312 1.00 98.88 573 TYR A C 1
ATOM 4477 O O . TYR A 1 573 ? -23.064 8.035 7.774 1.00 98.88 573 TYR A O 1
ATOM 4485 N N . THR A 1 574 ? -25.259 7.859 7.385 1.00 98.81 574 THR A N 1
ATOM 4486 C CA . THR A 1 574 ? -25.623 9.123 8.039 1.00 98.81 574 THR A CA 1
ATOM 4487 C C . THR A 1 574 ? -26.562 8.868 9.216 1.00 98.81 574 THR A C 1
ATOM 4489 O O . THR A 1 574 ? -27.696 8.419 9.033 1.00 98.81 574 THR A O 1
ATOM 4492 N N . TRP A 1 575 ? -26.109 9.198 10.430 1.00 98.69 575 TRP A N 1
ATOM 4493 C CA . TRP A 1 575 ? -26.948 9.298 11.623 1.00 98.69 575 TRP A CA 1
ATOM 4494 C C . TRP A 1 575 ? -27.355 10.757 11.831 1.00 98.69 575 TRP A C 1
ATOM 4496 O O . TRP A 1 575 ? -26.592 11.562 12.369 1.00 98.69 575 TRP A O 1
ATOM 4506 N N . GLU A 1 576 ? -28.550 11.113 11.358 1.00 98.12 576 GLU A N 1
ATOM 4507 C CA . GLU A 1 576 ? -29.033 12.496 11.400 1.00 98.12 576 GLU A CA 1
ATOM 4508 C C . GLU A 1 576 ? -29.171 12.994 12.849 1.00 98.12 576 GLU A C 1
ATOM 4510 O O . GLU A 1 576 ? -29.880 12.400 13.669 1.00 98.12 576 GLU A O 1
ATOM 4515 N N . GLY A 1 577 ? -28.496 14.105 13.151 1.00 97.69 577 GLY A N 1
ATOM 4516 C CA . GLY A 1 577 ? -28.556 14.765 14.447 1.00 97.69 577 GLY A CA 1
ATOM 4517 C C . GLY A 1 577 ? -29.824 15.600 14.616 1.00 97.69 577 GLY A C 1
ATOM 4518 O O . GLY A 1 577 ? -30.419 16.084 13.650 1.00 97.69 577 GLY A O 1
ATOM 4519 N N . SER A 1 578 ? -30.249 15.812 15.863 1.00 97.69 578 SER A N 1
ATOM 4520 C CA . SER A 1 578 ? -31.429 16.642 16.139 1.00 97.69 578 SER A CA 1
ATOM 4521 C C . SER A 1 578 ? -31.225 18.140 15.873 1.00 97.69 578 SER A C 1
ATOM 4523 O O . SER A 1 578 ? -32.214 18.859 15.726 1.00 97.69 578 SER A O 1
ATOM 4525 N N . ASP A 1 579 ? -29.979 18.625 15.825 1.00 97.06 579 ASP A N 1
ATOM 4526 C CA . ASP A 1 579 ? -29.634 20.028 15.581 1.00 97.06 579 ASP A CA 1
ATOM 4527 C C . ASP A 1 579 ? -28.857 20.201 14.267 1.00 97.06 579 ASP A C 1
ATOM 4529 O O . ASP A 1 579 ? -27.653 19.963 14.175 1.00 97.06 579 ASP A O 1
ATOM 4533 N N . LYS A 1 580 ? -29.558 20.698 13.243 1.00 93.38 580 LYS A N 1
ATOM 4534 C CA . LYS A 1 580 ? -29.003 20.927 11.900 1.00 93.38 580 LYS A CA 1
ATOM 4535 C C . LYS A 1 580 ? -28.032 22.106 11.809 1.00 93.38 580 LYS A C 1
ATOM 4537 O O . LYS A 1 580 ? -27.426 22.300 10.759 1.00 93.38 580 LYS A O 1
ATOM 4542 N N . SER A 1 581 ? -27.914 22.926 12.856 1.00 94.19 581 SER A N 1
ATOM 4543 C CA . SER A 1 581 ? -26.935 24.018 12.897 1.00 94.19 581 SER A CA 1
ATOM 4544 C C . SER A 1 581 ? -25.526 23.527 13.240 1.00 94.19 581 SER A C 1
ATOM 4546 O O . SER A 1 581 ? -24.543 24.215 12.954 1.00 94.19 581 SER A O 1
ATOM 4548 N N . LEU A 1 582 ? -25.411 22.322 13.807 1.00 96.81 582 LEU A N 1
ATOM 4549 C CA . LEU A 1 582 ? -24.140 21.707 14.156 1.00 96.81 582 LEU A CA 1
ATOM 4550 C C . LEU A 1 582 ? -23.523 21.021 12.932 1.00 96.81 582 LEU A C 1
ATOM 4552 O O . LEU A 1 582 ? -24.104 20.108 12.352 1.00 96.81 582 LEU A O 1
ATOM 4556 N N . LYS A 1 583 ? -22.298 21.421 12.573 1.00 97.44 583 LYS A N 1
ATOM 4557 C CA . LYS A 1 583 ? -21.508 20.740 11.534 1.00 97.44 583 LYS A CA 1
ATOM 4558 C C . LYS A 1 583 ? -21.297 19.254 11.876 1.00 97.44 583 LYS A C 1
ATOM 4560 O O . LYS A 1 583 ? -20.994 18.972 13.037 1.00 97.44 583 LYS A O 1
ATOM 4565 N N . PRO A 1 584 ? -21.389 18.315 10.924 1.00 98.31 584 PRO A N 1
ATOM 4566 C CA . PRO A 1 584 ? -21.269 16.892 11.218 1.00 98.31 584 PRO A CA 1
ATOM 4567 C C . PRO A 1 584 ? -19.872 16.489 11.705 1.00 98.31 584 PRO A C 1
ATOM 4569 O O . PRO A 1 584 ? -18.868 17.107 11.336 1.00 98.31 584 PRO A O 1
ATOM 4572 N N . THR A 1 585 ? -19.821 15.425 12.504 1.00 98.69 585 THR A N 1
ATOM 4573 C CA . THR A 1 585 ? -18.599 14.646 12.757 1.00 98.69 585 THR A CA 1
ATOM 4574 C C . THR A 1 585 ? -18.490 13.582 11.675 1.00 98.69 585 THR A C 1
ATOM 4576 O O . THR A 1 585 ? -19.465 12.875 11.431 1.00 98.69 585 THR A O 1
ATOM 4579 N N . VAL A 1 586 ? -17.327 13.461 11.040 1.00 98.88 586 VAL A N 1
ATOM 4580 C CA . VAL A 1 586 ? -17.066 12.445 10.017 1.00 98.88 586 VAL A CA 1
ATOM 4581 C C . VAL A 1 586 ? -16.022 11.471 10.558 1.00 98.88 586 VAL A C 1
ATOM 4583 O O . VAL A 1 586 ? -14.947 11.892 10.982 1.00 98.88 586 VAL A O 1
ATOM 4586 N N . LEU A 1 587 ? -16.349 10.184 10.570 1.00 98.88 587 LEU A N 1
ATOM 4587 C CA . LEU A 1 587 ? -15.415 9.104 10.878 1.00 98.88 587 LEU A CA 1
ATOM 4588 C C . LEU A 1 587 ? -15.159 8.315 9.597 1.00 98.88 587 LEU A C 1
ATOM 4590 O O . LEU A 1 587 ? -16.102 7.981 8.877 1.00 98.88 587 LEU A O 1
ATOM 4594 N N . MET A 1 588 ? -13.891 8.068 9.309 1.00 98.75 588 MET A N 1
ATOM 4595 C CA . MET A 1 588 ? -13.416 7.360 8.130 1.00 98.75 588 MET A CA 1
ATOM 4596 C C . MET A 1 588 ? -12.703 6.074 8.546 1.00 98.75 588 MET A C 1
ATOM 4598 O O . MET A 1 588 ? -12.243 5.950 9.681 1.00 98.75 588 MET A O 1
ATOM 4602 N N . ALA A 1 589 ? -12.720 5.123 7.625 1.00 98.50 589 ALA A N 1
ATOM 4603 C CA . ALA A 1 589 ? -11.964 3.878 7.612 1.00 98.50 589 ALA A CA 1
ATOM 4604 C C . ALA A 1 589 ? -12.024 3.342 6.174 1.00 98.50 589 ALA A C 1
ATOM 4606 O O . ALA A 1 589 ? -12.870 3.790 5.386 1.00 98.50 589 ALA A O 1
ATOM 4607 N N . HIS A 1 590 ? -11.209 2.355 5.828 1.00 98.56 590 HIS A N 1
ATOM 4608 C CA . HIS A 1 590 ? -11.323 1.665 4.542 1.00 98.56 590 HIS A CA 1
ATOM 4609 C C . HIS A 1 590 ? -11.663 0.181 4.716 1.00 98.56 590 HIS A C 1
ATOM 4611 O O . HIS A 1 590 ? -11.578 -0.392 5.804 1.00 98.56 590 HIS A O 1
ATOM 4617 N N . GLN A 1 591 ? -12.231 -0.402 3.661 1.00 98.31 591 GLN A N 1
ATOM 4618 C CA . GLN A 1 591 ? -12.710 -1.788 3.650 1.00 98.31 591 GLN A CA 1
ATOM 4619 C C . GLN A 1 591 ? -11.688 -2.751 3.052 1.00 98.31 591 GLN A C 1
ATOM 4621 O O . GLN A 1 591 ? -11.743 -3.956 3.334 1.00 98.31 591 GLN A O 1
ATOM 4626 N N . ASP A 1 592 ? -10.839 -2.246 2.160 1.00 98.50 592 ASP A N 1
ATOM 4627 C CA . ASP A 1 592 ? -9.885 -3.049 1.427 1.00 98.50 592 ASP A CA 1
ATOM 4628 C C . ASP A 1 592 ? -8.634 -3.353 2.247 1.00 98.50 592 ASP A C 1
ATOM 4630 O O . ASP A 1 592 ? -8.487 -2.936 3.389 1.00 98.50 592 ASP A O 1
ATOM 4634 N N . VAL A 1 593 ? -7.789 -4.219 1.707 1.00 98.38 593 VAL A N 1
ATOM 4635 C CA . VAL A 1 593 ? -6.515 -4.602 2.313 1.00 98.38 593 VAL A CA 1
ATOM 4636 C C . VAL A 1 593 ? -5.494 -4.820 1.204 1.00 98.38 593 VAL A C 1
ATOM 4638 O O . VAL A 1 593 ? -5.864 -5.249 0.104 1.00 98.38 593 VAL A O 1
ATOM 4641 N N . VAL A 1 594 ? -4.201 -4.630 1.481 1.00 96.25 594 VAL A N 1
ATOM 4642 C CA . VAL A 1 594 ? -3.182 -5.040 0.500 1.00 96.25 594 VAL A CA 1
ATOM 4643 C C . VAL A 1 594 ? -3.243 -6.548 0.196 1.00 96.25 594 VAL A C 1
ATOM 4645 O O . VAL A 1 594 ? -3.573 -7.362 1.074 1.00 96.25 594 VAL A O 1
ATOM 4648 N N . PRO A 1 595 ? -2.831 -6.972 -1.013 1.00 93.00 595 PRO A N 1
ATOM 4649 C CA . PRO A 1 595 ? -2.750 -8.380 -1.351 1.00 93.00 595 PRO A CA 1
ATOM 4650 C C . PRO A 1 595 ? -1.781 -9.154 -0.456 1.00 93.00 595 PRO A C 1
ATOM 4652 O O . PRO A 1 595 ? -0.761 -8.639 0.016 1.00 93.00 595 PRO A O 1
ATOM 4655 N N . VAL A 1 596 ? -2.052 -10.443 -0.272 1.00 91.44 596 VAL A N 1
ATOM 4656 C CA . VAL A 1 596 ? -1.075 -11.376 0.291 1.00 91.44 596 VAL A CA 1
ATOM 4657 C C . VAL A 1 596 ? -0.348 -12.064 -0.854 1.00 91.44 596 VAL A C 1
ATOM 4659 O O . VAL A 1 596 ? -0.957 -12.738 -1.680 1.00 91.44 596 VAL A O 1
ATOM 4662 N N . ALA A 1 597 ? 0.970 -11.879 -0.919 1.00 79.88 597 ALA A N 1
ATOM 4663 C CA . ALA A 1 597 ? 1.790 -12.555 -1.913 1.00 79.88 597 ALA A CA 1
ATOM 4664 C C . ALA A 1 597 ? 1.826 -14.064 -1.629 1.00 79.88 597 ALA A C 1
ATOM 4666 O O . ALA A 1 597 ? 2.193 -14.472 -0.529 1.00 79.88 597 ALA A O 1
ATOM 4667 N N . GLU A 1 598 ? 1.521 -14.897 -2.627 1.00 81.12 598 GLU A N 1
ATOM 4668 C CA . GLU A 1 598 ? 1.488 -16.360 -2.454 1.00 81.12 598 GLU A CA 1
ATOM 4669 C C . GLU A 1 598 ? 2.819 -16.904 -1.897 1.00 81.12 598 GLU A C 1
ATOM 4671 O O . GLU A 1 598 ? 2.839 -17.699 -0.962 1.00 81.12 598 GLU A O 1
ATOM 4676 N N . ALA A 1 599 ? 3.948 -16.359 -2.370 1.00 83.06 599 ALA A N 1
ATOM 4677 C CA . ALA A 1 599 ? 5.295 -16.713 -1.908 1.00 83.06 599 ALA A CA 1
ATOM 4678 C C . ALA A 1 599 ? 5.556 -16.429 -0.413 1.00 83.06 599 ALA A C 1
ATOM 4680 O O . ALA A 1 599 ? 6.531 -16.929 0.157 1.00 83.06 599 ALA A O 1
ATOM 4681 N N . THR A 1 600 ? 4.731 -15.597 0.231 1.00 87.56 600 THR A N 1
ATOM 4682 C CA . THR A 1 600 ? 4.849 -15.302 1.660 1.00 87.56 600 THR A CA 1
ATOM 4683 C C . THR A 1 600 ? 3.819 -16.029 2.510 1.00 87.56 600 THR A C 1
ATOM 4685 O O . THR A 1 600 ? 4.016 -16.060 3.718 1.00 87.56 600 THR A O 1
ATOM 4688 N N . VAL A 1 601 ? 2.799 -16.688 1.937 1.00 88.94 601 VAL A N 1
ATOM 4689 C CA . VAL A 1 601 ? 1.747 -17.408 2.689 1.00 88.94 601 VAL A CA 1
ATOM 4690 C C . VAL A 1 601 ? 2.346 -18.419 3.671 1.00 88.94 601 VAL A C 1
ATOM 4692 O O . VAL A 1 601 ? 1.968 -18.432 4.838 1.00 88.94 601 VAL A O 1
ATOM 4695 N N . GLY A 1 602 ? 3.353 -19.193 3.252 1.00 89.31 602 GLY A N 1
ATOM 4696 C CA . GLY A 1 602 ? 4.050 -20.155 4.120 1.00 89.31 602 GLY A CA 1
ATOM 4697 C C . GLY A 1 602 ? 4.936 -19.535 5.212 1.00 89.31 602 GLY A C 1
ATOM 4698 O O . GLY A 1 602 ? 5.459 -20.262 6.052 1.00 89.31 602 GLY A O 1
ATOM 4699 N N . GLN A 1 603 ? 5.131 -18.215 5.195 1.00 94.62 603 GLN A N 1
ATOM 4700 C CA . GLN A 1 603 ? 5.854 -17.473 6.232 1.00 94.62 603 GLN A CA 1
ATOM 4701 C C . GLN A 1 603 ? 4.917 -16.967 7.333 1.00 94.62 603 GLN A C 1
ATOM 4703 O O . GLN A 1 603 ? 5.411 -16.564 8.383 1.00 94.62 603 GLN A O 1
ATOM 4708 N N . TRP A 1 604 ? 3.597 -16.979 7.109 1.00 96.62 604 TRP A N 1
ATOM 4709 C CA . TRP A 1 604 ? 2.639 -16.580 8.131 1.00 96.62 604 TRP A CA 1
ATOM 4710 C C . TRP A 1 604 ? 2.548 -17.647 9.223 1.00 96.62 604 TRP A C 1
ATOM 4712 O O . TRP A 1 604 ? 2.353 -18.832 8.948 1.00 96.62 604 TRP A O 1
ATOM 4722 N N . THR A 1 605 ? 2.629 -17.212 10.475 1.00 96.06 605 THR A N 1
ATOM 4723 C CA . THR A 1 605 ? 2.403 -18.034 11.666 1.00 96.06 605 THR A CA 1
ATOM 4724 C C . THR A 1 605 ? 0.978 -18.598 11.677 1.00 96.06 605 THR A C 1
ATOM 4726 O O . THR A 1 605 ? 0.770 -19.755 12.045 1.00 96.06 605 THR A O 1
ATOM 4729 N N . HIS A 1 606 ? 0.008 -17.798 11.224 1.00 96.69 606 HIS A N 1
ATOM 4730 C CA . HIS A 1 606 ? -1.387 -18.189 11.025 1.00 96.69 606 HIS A CA 1
ATOM 4731 C C . HIS A 1 606 ? -1.855 -17.755 9.631 1.00 96.69 606 HIS A C 1
ATOM 4733 O O . HIS A 1 606 ? -1.538 -16.632 9.236 1.00 96.69 606 HIS A O 1
ATOM 4739 N N . PRO A 1 607 ? -2.610 -18.586 8.886 1.00 97.12 607 PRO A N 1
ATOM 4740 C CA . PRO A 1 607 ? -3.112 -18.230 7.566 1.00 97.12 607 PRO A CA 1
ATOM 4741 C C . PRO A 1 607 ? -3.730 -16.820 7.522 1.00 97.12 607 PRO A C 1
ATOM 4743 O O . PRO A 1 607 ? -4.537 -16.463 8.385 1.00 97.12 607 PRO A O 1
ATOM 4746 N N . PRO A 1 608 ? -3.396 -16.019 6.496 1.00 97.19 608 PRO A N 1
ATOM 4747 C CA . PRO A 1 608 ? -3.632 -14.575 6.484 1.00 97.19 608 PRO A CA 1
ATOM 4748 C C . PRO A 1 608 ? -5.107 -14.166 6.567 1.00 97.19 608 PRO A C 1
ATOM 4750 O O . PRO A 1 608 ? -5.399 -13.056 6.992 1.00 97.19 608 PRO A O 1
ATOM 4753 N N . PHE A 1 609 ? -6.037 -15.036 6.175 1.00 98.00 609 PHE A N 1
ATOM 4754 C CA . PHE A 1 609 ? -7.479 -14.769 6.209 1.00 98.00 609 PHE A CA 1
ATOM 4755 C C . PHE A 1 609 ? -8.232 -15.769 7.103 1.00 98.00 609 PHE A C 1
ATOM 4757 O O . PHE A 1 609 ? -9.426 -15.981 6.935 1.00 98.00 609 PHE A O 1
ATOM 4764 N N . GLU A 1 610 ? -7.556 -16.416 8.059 1.00 97.69 610 GLU A N 1
ATOM 4765 C CA . GLU A 1 610 ? -8.238 -17.253 9.062 1.00 97.69 610 GLU A CA 1
ATOM 4766 C C . GLU A 1 610 ? -8.909 -16.401 10.153 1.00 97.69 610 GLU A C 1
ATOM 4768 O O . GLU A 1 610 ? -9.912 -16.814 10.741 1.00 97.69 610 GLU A O 1
ATOM 4773 N N . GLY A 1 611 ? -8.372 -15.207 10.433 1.00 97.31 611 GLY A N 1
ATOM 4774 C CA . GLY A 1 611 ? -8.799 -14.400 11.577 1.00 97.31 611 GLY A CA 1
ATOM 4775 C C . GLY A 1 611 ? -8.492 -15.093 12.907 1.00 97.31 611 GLY A C 1
ATOM 4776 O O . GLY A 1 611 ? -9.288 -15.005 13.844 1.00 97.31 611 GLY A O 1
ATOM 4777 N N . PHE A 1 612 ? -7.392 -15.849 12.978 1.00 98.31 612 PHE A N 1
ATOM 4778 C CA . PHE A 1 612 ? -7.075 -16.703 14.121 1.00 98.31 612 PHE A CA 1
ATOM 4779 C C . PHE A 1 612 ? -6.824 -15.875 15.384 1.00 98.31 612 PHE A C 1
ATOM 4781 O O . PHE A 1 612 ? -6.079 -14.899 15.360 1.00 98.31 612 PHE A O 1
ATOM 4788 N N . TYR A 1 613 ? -7.415 -16.287 16.505 1.00 98.19 613 TYR A N 1
ATOM 4789 C CA . TYR A 1 613 ? -7.183 -15.674 17.810 1.00 98.19 613 TYR A CA 1
ATOM 4790 C C . TYR A 1 613 ? -6.375 -16.619 18.705 1.00 98.19 613 TYR A C 1
ATOM 4792 O O . TYR A 1 613 ? -6.840 -17.710 19.041 1.00 98.19 613 TYR A O 1
ATOM 4800 N N . ASP A 1 614 ? -5.183 -16.188 19.119 1.00 96.50 614 ASP A N 1
ATOM 4801 C CA . ASP A 1 614 ? -4.217 -17.021 19.854 1.00 96.50 614 ASP A CA 1
ATOM 4802 C C . ASP A 1 614 ? -4.310 -16.907 21.389 1.00 96.50 614 ASP A C 1
ATOM 4804 O O . ASP A 1 614 ? -3.624 -17.628 22.114 1.00 96.50 614 ASP A O 1
ATOM 4808 N N . GLY A 1 615 ? -5.173 -16.023 21.896 1.00 94.81 615 GLY A N 1
ATOM 4809 C CA . GLY A 1 615 ? -5.257 -15.676 23.318 1.00 94.81 615 GLY A CA 1
ATOM 4810 C C . GLY A 1 615 ? -4.924 -14.211 23.616 1.00 94.81 615 GLY A C 1
ATOM 4811 O O . GLY A 1 615 ? -5.412 -13.670 24.612 1.00 94.81 615 GLY A O 1
ATOM 4812 N N . GLU A 1 616 ? -4.180 -13.549 22.734 1.00 95.69 616 GLU A N 1
ATOM 4813 C CA . GLU A 1 616 ? -3.709 -12.170 22.894 1.00 95.69 616 GLU A CA 1
ATOM 4814 C C . GLU A 1 616 ? -3.986 -11.332 21.636 1.00 95.69 616 GLU A C 1
ATOM 4816 O O . GLU A 1 616 ? -4.554 -10.237 21.731 1.00 95.69 616 GLU A O 1
ATOM 4821 N N . TYR A 1 617 ? -3.691 -11.889 20.462 1.00 98.12 617 TYR A N 1
ATOM 4822 C CA . TYR A 1 617 ? -3.799 -11.250 19.156 1.00 98.12 617 TYR A CA 1
ATOM 4823 C C . TYR A 1 617 ? -4.841 -11.922 18.266 1.00 98.12 617 TYR A C 1
ATOM 4825 O O . TYR A 1 617 ? -5.051 -13.135 18.317 1.00 98.12 617 TYR A O 1
ATOM 4833 N N . ILE A 1 618 ? -5.462 -11.115 17.409 1.00 98.44 618 ILE A N 1
ATOM 4834 C CA . ILE A 1 618 ? -6.201 -11.563 16.231 1.00 98.44 618 ILE A CA 1
ATOM 4835 C C . ILE A 1 618 ? -5.262 -11.400 15.038 1.00 98.44 618 ILE A C 1
ATOM 4837 O O . ILE A 1 618 ? -4.822 -10.286 14.747 1.00 98.44 618 ILE A O 1
ATOM 4841 N N . TRP A 1 619 ? -4.939 -12.510 14.386 1.00 98.12 619 TRP A N 1
ATOM 4842 C CA . TRP A 1 619 ? -3.993 -12.587 13.281 1.00 98.12 619 TRP A CA 1
ATOM 4843 C C . TRP A 1 619 ? -4.710 -12.583 11.937 1.00 98.12 619 TRP A C 1
ATOM 4845 O O . TRP A 1 619 ? -5.724 -13.263 11.754 1.00 98.12 619 TRP A O 1
ATOM 4855 N N . GLY A 1 620 ? -4.131 -11.854 10.991 1.00 97.75 620 GLY A N 1
ATOM 4856 C CA . GLY A 1 620 ? -4.505 -11.875 9.588 1.00 97.75 620 GLY A CA 1
ATOM 4857 C C . GLY A 1 620 ? -4.410 -10.508 8.918 1.00 97.75 620 GLY A C 1
ATOM 4858 O O . GLY A 1 620 ? -4.336 -9.465 9.566 1.00 97.75 620 GLY A O 1
ATOM 4859 N N . ARG A 1 621 ? -4.410 -10.528 7.588 1.00 98.25 621 ARG A N 1
ATOM 4860 C CA . ARG A 1 621 ? -4.369 -9.340 6.739 1.00 98.25 621 ARG A CA 1
ATOM 4861 C C . ARG A 1 621 ? -5.612 -8.480 6.981 1.00 98.25 621 ARG A C 1
ATOM 4863 O O . ARG A 1 621 ? -6.745 -8.964 6.907 1.00 98.25 621 ARG A O 1
ATOM 4870 N N . GLY A 1 622 ? -5.392 -7.201 7.259 1.00 97.44 622 GLY A N 1
ATOM 4871 C CA . GLY A 1 622 ? -6.435 -6.251 7.621 1.00 97.44 622 GLY A CA 1
ATOM 4872 C C . GLY A 1 622 ? -6.734 -6.169 9.111 1.00 97.44 622 GLY A C 1
ATOM 4873 O O . GLY A 1 622 ? -7.552 -5.348 9.520 1.00 97.44 622 GLY A O 1
ATOM 4874 N N . ALA A 1 623 ? -6.127 -7.024 9.942 1.00 97.56 623 ALA A N 1
ATOM 4875 C CA . ALA A 1 623 ? -6.357 -7.004 11.380 1.00 97.56 623 ALA A CA 1
ATOM 4876 C C . ALA A 1 623 ? -5.947 -5.664 12.010 1.00 97.56 623 ALA A C 1
ATOM 4878 O O . ALA A 1 623 ? -6.638 -5.188 12.908 1.00 97.56 623 ALA A O 1
ATOM 4879 N N . SER A 1 624 ? -4.854 -5.058 11.543 1.00 95.62 624 SER A N 1
ATOM 4880 C CA . SER A 1 624 ? -4.412 -3.729 11.973 1.00 95.62 624 SER A CA 1
ATOM 4881 C C . SER A 1 624 ? -4.729 -2.633 10.954 1.00 95.62 624 SER A C 1
ATOM 4883 O O . SER A 1 624 ? -5.005 -1.523 11.398 1.00 95.62 624 SER A O 1
ATOM 4885 N N . ASP A 1 625 ? -4.727 -2.927 9.650 1.00 96.56 625 ASP A N 1
ATOM 4886 C CA . ASP A 1 625 ? -4.887 -1.927 8.577 1.00 96.56 625 ASP A CA 1
ATOM 4887 C C . ASP A 1 625 ? -5.937 -2.348 7.525 1.00 96.56 625 ASP A C 1
ATOM 4889 O O . ASP A 1 625 ? -5.665 -3.195 6.679 1.00 96.56 625 ASP A O 1
ATOM 4893 N N . ASP A 1 626 ? -7.178 -1.856 7.559 1.00 97.31 626 ASP A N 1
ATOM 4894 C CA . ASP A 1 626 ? -7.754 -0.921 8.548 1.00 97.31 626 ASP A CA 1
ATOM 4895 C C . ASP A 1 626 ? -9.059 -1.442 9.173 1.00 97.31 626 ASP A C 1
ATOM 4897 O O . ASP A 1 626 ? -9.884 -0.720 9.751 1.00 97.31 626 ASP A O 1
ATOM 4901 N N . LYS A 1 627 ? -9.270 -2.764 9.138 1.00 98.50 627 LYS A N 1
ATOM 4902 C CA . LYS A 1 627 ? -10.528 -3.335 9.645 1.00 98.50 627 LYS A CA 1
ATOM 4903 C C . LYS A 1 627 ? -10.712 -3.080 11.140 1.00 98.50 627 LYS A C 1
ATOM 4905 O O . LYS A 1 627 ? -11.846 -3.052 11.609 1.00 98.50 627 LYS A O 1
ATOM 4910 N N . THR A 1 628 ? -9.642 -2.838 11.902 1.00 97.56 628 THR A N 1
ATOM 4911 C CA . THR A 1 628 ? -9.756 -2.500 13.329 1.00 97.56 628 THR A CA 1
ATOM 4912 C C . THR A 1 628 ? -10.512 -1.191 13.565 1.00 97.56 628 THR A C 1
ATOM 4914 O O . THR A 1 628 ? -11.353 -1.145 14.468 1.00 97.56 628 THR A O 1
ATOM 4917 N N . ASN A 1 629 ? -10.289 -0.150 12.752 1.00 98.25 629 ASN A N 1
ATOM 4918 C CA . ASN A 1 629 ? -11.027 1.106 12.876 1.00 98.25 629 ASN A CA 1
ATOM 4919 C C . ASN A 1 629 ? -12.425 0.981 12.281 1.00 98.25 629 ASN A C 1
ATOM 4921 O O . ASN A 1 629 ? -13.384 1.383 12.942 1.00 98.25 629 ASN A O 1
ATOM 4925 N N . LEU A 1 630 ? -12.575 0.338 11.118 1.00 98.81 630 LEU A N 1
ATOM 4926 C CA . LEU A 1 630 ? -13.886 0.066 10.517 1.00 98.81 630 LEU A CA 1
ATOM 4927 C C . LEU A 1 630 ? -14.829 -0.644 11.503 1.00 98.81 630 LEU A C 1
ATOM 4929 O O . LEU A 1 630 ? -15.936 -0.174 11.782 1.00 98.81 630 LEU A O 1
ATOM 4933 N N . MET A 1 631 ? -14.367 -1.754 12.082 1.00 98.81 631 MET A N 1
ATOM 4934 C CA . MET A 1 631 ? -15.130 -2.531 13.057 1.00 98.81 631 MET A CA 1
ATOM 4935 C C . MET A 1 631 ? -15.287 -1.765 14.375 1.00 98.81 631 MET A C 1
ATOM 4937 O O . MET A 1 631 ? -16.368 -1.773 14.960 1.00 98.81 631 MET A O 1
ATOM 4941 N N . GLY A 1 632 ? -14.254 -1.039 14.814 1.00 98.69 632 GLY A N 1
ATOM 4942 C CA . GLY A 1 632 ? -14.285 -0.227 16.030 1.00 98.69 632 GLY A CA 1
ATOM 4943 C C . GLY A 1 632 ? -15.338 0.885 16.003 1.00 98.69 632 GLY A C 1
ATOM 4944 O O . GLY A 1 632 ? -16.052 1.094 16.989 1.00 98.69 632 GLY A O 1
ATOM 4945 N N . ILE A 1 633 ? -15.468 1.572 14.866 1.00 98.94 633 ILE A N 1
ATOM 4946 C CA . ILE A 1 633 ? -16.483 2.602 14.621 1.00 98.94 633 ILE A CA 1
ATOM 4947 C C . ILE A 1 633 ? -17.879 1.975 14.634 1.00 98.94 633 ILE A C 1
ATOM 4949 O O . ILE A 1 633 ? -18.764 2.462 15.342 1.00 98.94 633 ILE A O 1
ATOM 4953 N N . LEU A 1 634 ? -18.083 0.891 13.881 1.00 98.94 634 LEU A N 1
ATOM 4954 C CA . LEU A 1 634 ? -19.387 0.239 13.761 1.00 98.94 634 LEU A CA 1
ATOM 4955 C C . LEU A 1 634 ? -19.859 -0.369 15.089 1.00 98.94 634 LEU A C 1
ATOM 4957 O O . LEU A 1 634 ? -21.014 -0.169 15.461 1.00 98.94 634 LEU A O 1
ATOM 4961 N N . GLU A 1 635 ? -18.974 -1.015 15.854 1.00 98.88 635 GLU A N 1
ATOM 4962 C CA . GLU A 1 635 ? -19.287 -1.515 17.199 1.00 98.88 635 GLU A CA 1
ATOM 4963 C C . GLU A 1 635 ? -19.682 -0.383 18.151 1.00 98.88 635 GLU A C 1
ATOM 4965 O O . GLU A 1 635 ? -20.666 -0.507 18.883 1.00 98.88 635 GLU A O 1
ATOM 4970 N N . ALA A 1 636 ? -18.959 0.740 18.133 1.00 98.88 636 ALA A N 1
ATOM 4971 C CA . ALA A 1 636 ? -19.284 1.882 18.979 1.00 98.88 636 ALA A CA 1
ATOM 4972 C C . ALA A 1 636 ? -20.668 2.461 18.646 1.00 98.88 636 ALA A C 1
ATOM 4974 O O . ALA A 1 636 ? -21.441 2.772 19.555 1.00 98.88 636 ALA A O 1
ATOM 4975 N N . VAL A 1 637 ? -21.001 2.594 17.360 1.00 98.94 637 VAL A N 1
ATOM 4976 C CA . VAL A 1 637 ? -22.298 3.128 16.917 1.00 98.94 637 VAL A CA 1
ATOM 4977 C C . VAL A 1 637 ? -23.434 2.148 17.220 1.00 98.94 637 VAL A C 1
ATOM 4979 O O . VAL A 1 637 ? -24.450 2.576 17.766 1.00 98.94 637 VAL A O 1
ATOM 4982 N N . GLU A 1 638 ? -23.258 0.852 16.950 1.00 98.81 638 GLU A N 1
ATOM 4983 C CA . GLU A 1 638 ? -24.229 -0.206 17.273 1.00 98.81 638 GLU A CA 1
ATOM 4984 C C . GLU A 1 638 ? -24.599 -0.172 18.766 1.00 98.81 638 GLU A C 1
ATOM 4986 O O . GLU A 1 638 ? -25.778 -0.136 19.122 1.00 98.81 638 GLU A O 1
ATOM 4991 N N . LEU A 1 639 ? -23.593 -0.085 19.644 1.00 98.69 639 LEU A N 1
ATOM 4992 C CA . LEU A 1 639 ? -23.783 -0.016 21.094 1.00 98.69 639 LEU A CA 1
ATOM 4993 C C . LEU A 1 639 ? -24.468 1.277 21.550 1.00 98.69 639 LEU A C 1
ATOM 4995 O O . LEU A 1 639 ? -25.309 1.248 22.449 1.00 98.69 639 LEU A O 1
ATOM 4999 N N . LEU A 1 640 ? -24.142 2.416 20.933 1.00 98.81 640 LEU A N 1
ATOM 5000 C CA . LEU A 1 640 ? -24.804 3.685 21.234 1.00 98.81 640 LEU A CA 1
ATOM 5001 C C . LEU A 1 640 ? -26.288 3.650 20.844 1.00 98.81 640 LEU A C 1
ATOM 5003 O O . LEU A 1 640 ? -27.123 4.157 21.598 1.00 98.81 640 LEU A O 1
ATOM 5007 N N . ILE A 1 641 ? -26.626 3.052 19.697 1.00 98.69 641 ILE A N 1
ATOM 5008 C CA . ILE A 1 641 ? -28.018 2.879 19.258 1.00 98.69 641 ILE A CA 1
ATOM 5009 C C . ILE A 1 641 ? -28.774 1.988 20.247 1.00 98.69 641 ILE A C 1
ATOM 5011 O O . ILE A 1 641 ? -29.853 2.380 20.700 1.00 98.69 641 ILE A O 1
ATOM 5015 N N . ASP A 1 642 ? -28.202 0.841 20.625 1.00 98.44 642 ASP A N 1
ATOM 5016 C CA . ASP A 1 642 ? -28.802 -0.093 21.589 1.00 98.44 642 ASP A CA 1
ATOM 5017 C C . ASP A 1 642 ? -29.032 0.568 22.961 1.00 98.44 642 ASP A C 1
ATOM 5019 O O . ASP A 1 642 ? -30.096 0.437 23.568 1.00 98.44 642 ASP A O 1
ATOM 5023 N N . ALA A 1 643 ? -28.091 1.410 23.401 1.00 98.19 643 ALA A N 1
ATOM 5024 C CA . ALA A 1 643 ? -28.208 2.206 24.623 1.00 98.19 643 ALA A CA 1
ATOM 5025 C C . ALA A 1 643 ? -29.214 3.377 24.524 1.00 98.19 643 ALA A C 1
ATOM 5027 O O . ALA A 1 643 ? -29.364 4.155 25.474 1.00 98.19 643 ALA A O 1
ATOM 5028 N N . GLY A 1 644 ? -29.898 3.545 23.387 1.00 97.62 644 GLY A N 1
ATOM 5029 C CA . GLY A 1 644 ? -30.891 4.594 23.161 1.00 97.62 644 GLY A CA 1
ATOM 5030 C C . GLY A 1 644 ? -30.295 5.996 23.003 1.00 97.62 644 GLY A C 1
ATOM 5031 O O . GLY A 1 644 ? -30.996 6.995 23.223 1.00 97.62 644 GLY A O 1
ATOM 5032 N N . PHE A 1 645 ? -29.010 6.102 22.651 1.00 98.12 645 PHE A N 1
ATOM 5033 C CA . PHE A 1 645 ? -28.384 7.379 22.333 1.00 98.12 645 PHE A CA 1
ATOM 5034 C C . PHE A 1 645 ? -29.058 8.008 21.108 1.00 98.12 645 PHE A C 1
ATOM 5036 O O . PHE A 1 645 ? -29.456 7.335 20.162 1.00 98.12 645 PHE A O 1
ATOM 5043 N N . LYS A 1 646 ? -29.209 9.331 21.142 1.00 96.38 646 LYS A N 1
ATOM 5044 C CA . LYS A 1 646 ? -29.707 10.126 20.016 1.00 96.38 646 LYS A CA 1
ATOM 5045 C C . LYS A 1 646 ? -28.779 11.321 19.868 1.00 96.38 646 LYS A C 1
ATOM 5047 O O . LYS A 1 646 ? -28.743 12.107 20.827 1.00 96.38 646 LYS A O 1
ATOM 5052 N N . PRO A 1 647 ? -28.043 11.431 18.751 1.00 97.12 647 PRO A N 1
ATOM 5053 C CA . PRO A 1 647 ? -27.082 12.502 18.568 1.00 97.12 647 PRO A CA 1
ATOM 5054 C C . PRO A 1 647 ? -27.791 13.843 18.350 1.00 97.12 647 PRO A C 1
ATOM 5056 O O . PRO A 1 647 ? -28.818 13.928 17.670 1.00 97.12 647 PRO A O 1
ATOM 5059 N N . ALA A 1 648 ? -27.238 14.905 18.922 1.00 97.62 648 ALA A N 1
ATOM 5060 C CA . ALA A 1 648 ? -27.560 16.276 18.555 1.00 97.62 648 ALA A CA 1
ATOM 5061 C C . ALA A 1 648 ? -26.854 16.683 17.253 1.00 97.62 648 ALA A C 1
ATOM 5063 O O . ALA A 1 648 ? -27.473 17.317 16.401 1.00 97.62 648 ALA A O 1
ATOM 5064 N N . ARG A 1 649 ? -25.592 16.281 17.078 1.00 97.50 649 ARG A N 1
ATOM 5065 C CA . ARG A 1 649 ? -24.754 16.534 15.902 1.00 97.50 649 ARG A CA 1
ATOM 5066 C C . ARG A 1 649 ? -24.817 15.355 14.939 1.00 97.50 649 ARG A C 1
ATOM 5068 O O . ARG A 1 649 ? -24.591 14.224 15.346 1.00 97.50 649 ARG A O 1
ATOM 5075 N N . THR A 1 650 ? -25.051 15.610 13.653 1.00 98.62 650 THR A N 1
ATOM 5076 C CA . THR A 1 650 ? -25.025 14.537 12.647 1.00 98.62 650 THR A CA 1
ATOM 5077 C C . THR A 1 650 ? -23.678 13.803 12.663 1.00 98.62 650 THR A C 1
ATOM 5079 O O . THR A 1 650 ? -22.620 14.435 12.619 1.00 98.62 650 THR A O 1
ATOM 5082 N N . LEU A 1 651 ? -23.724 12.471 12.719 1.00 98.88 651 LEU A N 1
ATOM 5083 C CA . LEU A 1 651 ? -22.559 11.598 12.574 1.00 98.88 651 LEU A CA 1
ATOM 5084 C C . LEU A 1 651 ? -22.578 10.984 11.174 1.00 98.88 651 LEU A C 1
ATOM 5086 O O . LEU A 1 651 ? -23.585 10.416 10.757 1.00 98.88 651 LEU A O 1
ATOM 5090 N N . VAL A 1 652 ? -21.464 11.100 10.462 1.00 98.88 652 VAL A N 1
ATOM 5091 C CA . VAL A 1 652 ? -21.261 10.514 9.137 1.00 98.88 652 VAL A CA 1
ATOM 5092 C C . VAL A 1 652 ? -20.147 9.482 9.236 1.00 98.88 652 VAL A C 1
ATOM 5094 O O . VAL A 1 652 ? -19.072 9.792 9.747 1.00 98.88 652 VAL A O 1
ATOM 5097 N N . LEU A 1 653 ? -20.397 8.276 8.740 1.00 98.88 653 LEU A N 1
ATOM 5098 C CA . LEU A 1 653 ? -19.388 7.234 8.575 1.00 98.88 653 LEU A CA 1
ATOM 5099 C C . LEU A 1 653 ? -19.106 7.108 7.078 1.00 98.88 653 LEU A C 1
ATOM 5101 O O . LEU A 1 653 ? -20.037 6.843 6.317 1.00 98.88 653 LEU A O 1
ATOM 5105 N N . SER A 1 654 ? -17.870 7.365 6.659 1.00 98.75 654 SER A N 1
ATOM 5106 C CA . SER A 1 654 ? -17.473 7.423 5.249 1.00 98.75 654 SER A CA 1
ATOM 5107 C C . SER A 1 654 ? -16.387 6.391 4.985 1.00 98.75 654 SER A C 1
ATOM 5109 O O . SER A 1 654 ? -15.228 6.643 5.307 1.00 98.75 654 SER A O 1
ATOM 5111 N N . PHE A 1 655 ? -16.768 5.238 4.431 1.00 98.81 655 PHE A N 1
ATOM 5112 C CA . PHE A 1 655 ? -15.867 4.101 4.260 1.00 98.81 655 PHE A CA 1
ATOM 5113 C C . PHE A 1 655 ? -15.455 3.888 2.802 1.00 98.81 655 PHE A C 1
ATOM 5115 O O . PHE A 1 655 ? -16.300 3.606 1.944 1.00 98.81 655 PHE A O 1
ATOM 5122 N N . GLY A 1 656 ? -14.152 4.031 2.542 1.00 98.38 656 GLY A N 1
ATOM 5123 C CA . GLY A 1 656 ? -13.507 3.726 1.261 1.00 98.38 656 GLY A CA 1
ATOM 5124 C C . GLY A 1 656 ? -13.423 2.219 0.993 1.00 98.38 656 GLY A C 1
ATOM 5125 O O . GLY A 1 656 ? -13.801 1.411 1.841 1.00 98.38 656 GLY A O 1
ATOM 5126 N N . PHE A 1 657 ? -12.984 1.834 -0.205 1.00 97.94 657 PHE A N 1
ATOM 5127 C CA . PHE A 1 657 ? -12.847 0.424 -0.614 1.00 97.94 657 PHE A CA 1
ATOM 5128 C C . PHE A 1 657 ? -11.664 0.182 -1.565 1.00 97.94 657 PHE A C 1
ATOM 5130 O O . PHE A 1 657 ? -11.603 -0.857 -2.223 1.00 97.94 657 PHE A O 1
ATOM 5137 N N . ASP A 1 658 ? -10.779 1.167 -1.702 1.00 97.25 658 ASP A N 1
ATOM 5138 C CA . ASP A 1 658 ? -9.586 1.085 -2.539 1.00 97.25 658 ASP A CA 1
ATOM 5139 C C . ASP A 1 658 ? -8.443 1.985 -2.022 1.00 97.25 658 ASP A C 1
ATOM 5141 O O . ASP A 1 658 ? -7.655 2.492 -2.824 1.00 97.25 658 ASP A O 1
ATOM 5145 N N . GLU A 1 659 ? -8.374 2.233 -0.706 1.00 97.12 659 GLU A N 1
ATOM 5146 C CA . GLU A 1 659 ? -7.363 3.113 -0.079 1.00 97.12 659 GLU A CA 1
ATOM 5147 C C . GLU A 1 659 ? -5.948 2.629 -0.403 1.00 97.12 659 GLU A C 1
ATOM 5149 O O . GLU A 1 659 ? -5.112 3.421 -0.848 1.00 97.12 659 GLU A O 1
ATOM 5154 N N . GLU A 1 660 ? -5.741 1.311 -0.351 1.00 95.25 660 GLU A N 1
ATOM 5155 C CA . GLU A 1 660 ? -4.439 0.657 -0.512 1.00 95.25 660 GLU A CA 1
ATOM 5156 C C . GLU A 1 660 ? -3.883 0.799 -1.941 1.00 95.25 660 GLU A C 1
ATOM 5158 O O . GLU A 1 660 ? -2.700 0.578 -2.206 1.00 95.25 660 GLU A O 1
ATOM 5163 N N . ILE A 1 661 ? -4.734 1.229 -2.881 1.00 92.12 661 ILE A N 1
ATOM 5164 C CA . ILE A 1 661 ? -4.381 1.609 -4.258 1.00 92.12 661 ILE A CA 1
ATOM 5165 C C . ILE A 1 661 ? -4.708 3.082 -4.545 1.00 92.12 661 ILE A C 1
ATOM 5167 O O . ILE A 1 661 ? -4.924 3.511 -5.683 1.00 92.12 661 ILE A O 1
ATOM 5171 N N . SER A 1 662 ? -4.639 3.896 -3.493 1.00 90.38 662 SER A N 1
ATOM 5172 C CA . SER A 1 662 ? -4.767 5.349 -3.446 1.00 90.38 662 SER A CA 1
ATOM 5173 C C . SER A 1 662 ? -6.187 5.943 -3.503 1.00 90.38 662 SER A C 1
ATOM 5175 O O . SER A 1 662 ? -6.319 7.134 -3.811 1.00 90.38 662 SER A O 1
ATOM 5177 N N . GLY A 1 663 ? -7.253 5.191 -3.242 1.00 94.31 663 GLY A N 1
ATOM 5178 C CA . GLY A 1 663 ? -8.599 5.749 -3.030 1.00 94.31 663 GLY A CA 1
ATOM 5179 C C . GLY A 1 663 ? -9.266 6.339 -4.276 1.00 94.31 663 GLY A C 1
ATOM 5180 O O . GLY A 1 663 ? -10.100 7.253 -4.190 1.00 94.31 663 GLY A O 1
ATOM 5181 N N . GLY A 1 664 ? -8.829 5.912 -5.464 1.00 94.31 664 GLY A N 1
ATOM 5182 C CA . GLY A 1 664 ? -9.219 6.482 -6.753 1.00 94.31 664 GLY A CA 1
ATOM 5183 C C . GLY A 1 664 ? -10.688 6.258 -7.118 1.00 94.31 664 GLY A C 1
ATOM 5184 O O . GLY A 1 664 ? -11.232 7.032 -7.909 1.00 94.31 664 GLY A O 1
ATOM 5185 N N . GLN A 1 665 ? -11.338 5.260 -6.527 1.00 96.06 665 GLN A N 1
ATOM 5186 C CA . GLN A 1 665 ? -12.719 4.847 -6.765 1.00 96.06 665 GLN A CA 1
ATOM 5187 C C . GLN A 1 665 ? -13.617 5.030 -5.533 1.00 96.06 665 GLN A C 1
ATOM 5189 O O . GLN A 1 665 ? -14.807 5.299 -5.694 1.00 96.06 665 GLN A O 1
ATOM 5194 N N . GLY A 1 666 ? -13.075 4.940 -4.323 1.00 97.19 666 GLY A N 1
ATOM 5195 C CA . GLY A 1 666 ? -13.778 5.113 -3.058 1.00 97.19 666 GLY A CA 1
ATOM 5196 C C . GLY A 1 666 ? -13.779 6.564 -2.602 1.00 97.19 666 GLY A C 1
ATOM 5197 O O . GLY A 1 666 ? -14.717 7.320 -2.884 1.00 97.19 666 GLY A O 1
ATOM 5198 N N . ALA A 1 667 ? -12.732 6.977 -1.891 1.00 97.69 667 ALA A N 1
ATOM 5199 C CA . ALA A 1 667 ? -12.654 8.302 -1.282 1.00 97.69 667 ALA A CA 1
ATOM 5200 C C . ALA A 1 667 ? -12.775 9.461 -2.275 1.00 97.69 667 ALA A C 1
ATOM 5202 O O . ALA A 1 667 ? -13.431 10.461 -1.965 1.00 97.69 667 ALA A O 1
ATOM 5203 N N . SER A 1 668 ? -12.219 9.320 -3.482 1.00 96.81 668 SER A N 1
ATOM 5204 C CA . SER A 1 668 ? -12.327 10.338 -4.533 1.00 96.81 668 SER A CA 1
ATOM 5205 C C . SER A 1 668 ? -13.776 10.629 -4.958 1.00 96.81 668 SER A C 1
ATOM 5207 O O . SER A 1 668 ? -14.053 11.723 -5.451 1.00 96.81 668 SER A O 1
ATOM 5209 N N . HIS A 1 669 ? -14.700 9.684 -4.737 1.00 98.25 669 HIS A N 1
ATOM 5210 C CA . HIS A 1 669 ? -16.127 9.808 -5.044 1.00 98.25 669 HIS A CA 1
ATOM 5211 C C . HIS A 1 669 ? -16.965 10.129 -3.800 1.00 98.25 669 HIS A C 1
ATOM 5213 O O . HIS A 1 669 ? -17.932 10.887 -3.895 1.00 98.25 669 HIS A O 1
ATOM 5219 N N . LEU A 1 670 ? -16.587 9.613 -2.627 1.00 98.69 670 LEU A N 1
ATOM 5220 C CA . LEU A 1 670 ? -17.247 9.906 -1.349 1.00 98.69 670 LEU A CA 1
ATOM 5221 C C . LEU A 1 670 ? -17.075 11.374 -0.931 1.00 98.69 670 LEU A C 1
ATOM 5223 O O . LEU A 1 670 ? -18.044 12.032 -0.543 1.00 98.69 670 LEU A O 1
ATOM 5227 N N . ALA A 1 671 ? -15.860 11.918 -1.042 1.00 98.31 671 ALA A N 1
ATOM 5228 C CA . ALA A 1 671 ? -15.574 13.273 -0.583 1.00 98.31 671 ALA A CA 1
ATOM 5229 C C . ALA A 1 671 ? -16.385 14.355 -1.331 1.00 98.31 671 ALA A C 1
ATOM 5231 O O . ALA A 1 671 ? -16.972 15.207 -0.653 1.00 98.31 671 ALA A O 1
ATOM 5232 N N . PRO A 1 672 ? -16.521 14.330 -2.677 1.00 98.25 672 PRO A N 1
ATOM 5233 C CA . PRO A 1 672 ? -17.406 15.249 -3.393 1.00 98.25 672 PRO A CA 1
ATOM 5234 C C . PRO A 1 672 ? -18.861 15.202 -2.922 1.00 98.25 672 PRO A C 1
ATOM 5236 O O . PRO A 1 672 ? -19.458 16.259 -2.742 1.00 98.25 672 PRO A O 1
ATOM 5239 N N . VAL A 1 673 ? -19.416 14.015 -2.637 1.00 98.44 673 VAL A N 1
ATOM 5240 C CA . VAL A 1 673 ? -20.794 13.883 -2.122 1.00 98.44 673 VAL A CA 1
ATOM 5241 C C . VAL A 1 673 ? -20.963 14.648 -0.807 1.00 98.44 673 VAL A C 1
ATOM 5243 O O . VAL A 1 673 ? -21.964 15.341 -0.608 1.00 98.44 673 VAL A O 1
ATOM 5246 N N . LEU A 1 674 ? -19.976 14.572 0.087 1.00 98.50 674 LEU A N 1
ATOM 5247 C CA . LEU A 1 674 ? -20.002 15.289 1.361 1.00 98.50 674 LEU A CA 1
ATOM 5248 C C . LEU A 1 674 ? -19.767 16.791 1.212 1.00 98.50 674 LEU A C 1
ATOM 5250 O O . LEU A 1 674 ? -20.423 17.575 1.901 1.00 98.50 674 LEU A O 1
ATOM 5254 N N . VAL A 1 675 ? -18.874 17.207 0.314 1.00 98.31 675 VAL A N 1
ATOM 5255 C CA . VAL A 1 675 ? -18.646 18.629 0.017 1.00 98.31 675 VAL A CA 1
ATOM 5256 C C . VAL A 1 675 ? -19.882 19.254 -0.628 1.00 98.31 675 VAL A C 1
ATOM 5258 O O . VAL A 1 675 ? -20.250 20.366 -0.258 1.00 98.31 675 VAL A O 1
ATOM 5261 N N . ASP A 1 676 ? -20.574 18.548 -1.518 1.00 98.12 676 ASP A N 1
ATOM 5262 C CA . ASP A 1 676 ? -21.825 19.019 -2.117 1.00 98.12 676 ASP A CA 1
ATOM 5263 C C . ASP A 1 676 ? -22.944 19.134 -1.072 1.00 98.12 676 ASP A C 1
ATOM 5265 O O . ASP A 1 676 ? -23.748 20.068 -1.107 1.00 98.12 676 ASP A O 1
ATOM 5269 N N . ARG A 1 677 ? -22.978 18.209 -0.104 1.00 97.19 677 ARG A N 1
ATOM 5270 C CA . ARG A 1 677 ? -23.997 18.161 0.953 1.00 97.19 677 ARG A CA 1
ATOM 5271 C C . ARG A 1 677 ? -23.796 19.211 2.042 1.00 97.19 677 ARG A C 1
ATOM 5273 O O . ARG A 1 677 ? -24.764 19.843 2.460 1.00 97.19 677 ARG A O 1
ATOM 5280 N N . TYR A 1 678 ? -22.567 19.377 2.525 1.00 97.69 678 TYR A N 1
ATOM 5281 C CA . TYR A 1 678 ? -22.255 20.207 3.695 1.00 97.69 678 TYR A CA 1
ATOM 5282 C C . TYR A 1 678 ? -21.475 21.485 3.354 1.00 97.69 678 TYR A C 1
ATOM 5284 O O . TYR A 1 678 ? -21.345 22.371 4.199 1.00 97.69 678 TYR A O 1
ATOM 5292 N N . GLY A 1 679 ? -20.988 21.614 2.120 1.00 97.56 679 GLY A N 1
ATOM 5293 C CA . GLY A 1 679 ? -20.150 22.717 1.666 1.00 97.56 679 GLY A CA 1
ATOM 5294 C C . GLY A 1 679 ? -18.674 22.554 2.039 1.00 97.56 679 GLY A C 1
ATOM 5295 O O . GLY A 1 679 ? -18.280 21.709 2.847 1.00 97.56 679 GLY A O 1
ATOM 5296 N N . LYS A 1 680 ? -17.832 23.425 1.468 1.00 97.50 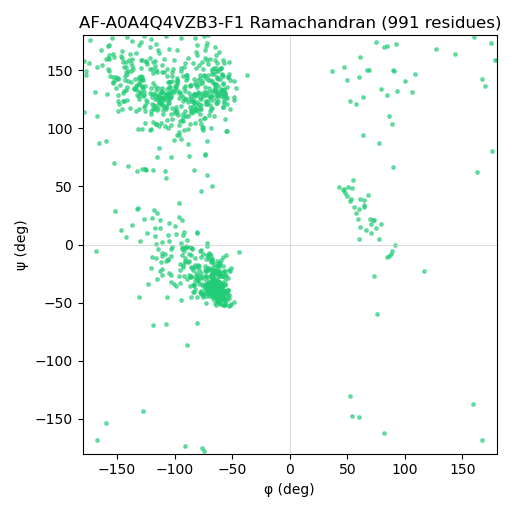680 LYS A N 1
ATOM 5297 C CA . LYS A 1 680 ? -16.426 23.536 1.876 1.00 97.50 680 LYS A CA 1
ATOM 5298 C C . LYS A 1 680 ? -16.337 23.978 3.333 1.00 97.50 680 LYS A C 1
ATOM 5300 O O . LYS A 1 680 ? -17.031 24.912 3.735 1.00 97.50 680 LYS A O 1
ATOM 5305 N N . GLN A 1 681 ? -15.454 23.352 4.108 1.00 96.56 681 GLN A N 1
ATOM 5306 C CA . GLN A 1 681 ? -15.359 23.548 5.560 1.00 96.56 681 GLN A CA 1
ATOM 5307 C C . GLN A 1 681 ? -16.681 23.227 6.291 1.00 96.56 681 GLN A C 1
ATOM 5309 O O . GLN A 1 681 ? -16.975 23.807 7.343 1.00 96.56 681 GLN A O 1
ATOM 5314 N N . GLY A 1 682 ? -17.493 22.339 5.707 1.00 97.19 682 GLY A N 1
ATOM 5315 C CA . GLY A 1 682 ? -18.814 21.942 6.177 1.00 97.19 682 GLY A CA 1
ATOM 5316 C C . GLY A 1 682 ? -18.810 20.973 7.356 1.00 97.19 682 GLY A C 1
ATOM 5317 O O . GLY A 1 682 ? -19.769 20.985 8.119 1.00 97.19 682 GLY A O 1
ATOM 5318 N N . ALA A 1 683 ? -17.744 20.192 7.567 1.00 98.12 683 ALA A N 1
ATOM 5319 C CA . ALA A 1 683 ? -17.637 19.256 8.692 1.00 98.12 683 ALA A CA 1
ATOM 5320 C C . ALA A 1 683 ? -16.905 19.864 9.900 1.00 98.12 683 ALA A C 1
ATOM 5322 O O . ALA A 1 683 ? -16.008 20.701 9.762 1.00 98.12 683 ALA A O 1
ATOM 5323 N N . ALA A 1 684 ? -17.279 19.432 11.106 1.00 97.94 684 ALA A N 1
ATOM 5324 C CA . ALA A 1 684 ? -16.628 19.850 12.345 1.00 97.94 684 ALA A CA 1
ATOM 5325 C C . ALA A 1 684 ? -15.241 19.218 12.488 1.00 97.94 684 ALA A C 1
ATOM 5327 O O . ALA A 1 684 ? -14.287 19.897 12.865 1.00 97.94 684 ALA A O 1
ATOM 5328 N N . VAL A 1 685 ? -15.149 17.923 12.188 1.00 98.56 685 VAL A N 1
ATOM 5329 C CA . VAL A 1 685 ? -13.938 17.116 12.324 1.00 98.56 685 VAL A CA 1
ATOM 5330 C C . VAL A 1 685 ? -14.010 15.903 11.400 1.00 98.56 685 VAL A C 1
ATOM 5332 O O . VAL A 1 685 ? -15.103 15.387 11.155 1.00 98.56 685 VAL A O 1
ATOM 5335 N N . ILE A 1 686 ? -12.847 15.462 10.928 1.00 98.75 686 ILE A N 1
ATOM 5336 C CA . ILE A 1 686 ? -12.612 14.146 10.336 1.00 98.75 686 ILE A CA 1
ATOM 5337 C C . ILE A 1 686 ? -11.628 13.394 11.232 1.00 98.75 686 ILE A C 1
ATOM 5339 O O . ILE A 1 686 ? -10.598 13.958 11.616 1.00 98.75 686 ILE A O 1
ATOM 5343 N N . VAL A 1 687 ? -11.938 12.138 11.542 1.00 98.62 687 VAL A N 1
ATOM 5344 C CA . VAL A 1 687 ? -10.972 11.177 12.087 1.00 98.62 687 VAL A CA 1
ATOM 5345 C C . VAL A 1 687 ? -10.873 10.009 11.117 1.00 98.62 687 VAL A C 1
ATOM 5347 O O . VAL A 1 687 ? -11.905 9.452 10.758 1.00 98.62 687 VAL A O 1
ATOM 5350 N N . ASP A 1 688 ? -9.655 9.693 10.704 1.00 97.88 688 ASP A N 1
ATOM 5351 C CA . ASP A 1 688 ? -9.303 8.604 9.790 1.00 97.88 688 ASP A CA 1
ATOM 5352 C C . ASP A 1 688 ? -8.178 7.761 10.404 1.00 97.88 688 ASP A C 1
ATOM 5354 O O . ASP A 1 688 ? -7.626 8.145 11.447 1.00 97.88 688 ASP A O 1
ATOM 5358 N N . GLU A 1 689 ? -7.819 6.658 9.757 1.00 94.06 689 GLU A N 1
ATOM 5359 C CA . GLU A 1 689 ? -6.660 5.851 10.129 1.00 94.06 689 GLU A CA 1
ATOM 5360 C C . GLU A 1 689 ? -5.369 6.681 10.236 1.00 94.06 689 GLU A C 1
ATOM 5362 O O . GLU A 1 689 ? -5.227 7.766 9.659 1.00 94.06 689 GLU A O 1
ATOM 5367 N N . GLY A 1 690 ? -4.392 6.185 10.996 1.00 92.88 690 GLY A N 1
ATOM 5368 C CA . GLY A 1 690 ? -3.046 6.740 10.939 1.00 92.88 690 GLY A CA 1
ATOM 5369 C C . GLY A 1 690 ? -2.170 6.459 12.146 1.00 92.88 690 GLY A C 1
ATOM 5370 O O . GLY A 1 690 ? -2.090 5.349 12.659 1.00 92.88 690 GLY A O 1
ATOM 5371 N N . SER A 1 691 ? -1.436 7.476 12.599 1.00 91.12 691 SER A N 1
ATOM 5372 C CA . SER A 1 691 ? -0.488 7.304 13.706 1.00 91.12 691 SER A CA 1
ATOM 5373 C C . SER A 1 691 ? -1.206 6.958 15.017 1.00 91.12 691 SER A C 1
ATOM 5375 O O . SER A 1 691 ? -2.392 7.219 15.174 1.00 91.12 691 SER A O 1
ATOM 5377 N N . GLY A 1 692 ? -0.497 6.369 15.976 1.00 92.56 692 GLY A N 1
ATOM 5378 C CA . GLY A 1 692 ? -1.102 5.839 17.197 1.00 92.56 692 GLY A CA 1
ATOM 5379 C C . GLY A 1 692 ? -0.453 6.354 18.474 1.00 92.56 692 GLY A C 1
ATOM 5380 O O . GLY A 1 692 ? -0.044 7.516 18.590 1.00 92.56 692 GLY A O 1
ATOM 5381 N N . VAL A 1 693 ? -0.368 5.459 19.453 1.00 94.31 693 VAL A N 1
ATOM 5382 C CA . VAL A 1 693 ? 0.245 5.710 20.755 1.00 94.31 693 VAL A CA 1
ATOM 5383 C C . VAL A 1 693 ? 1.559 4.942 20.865 1.00 94.31 693 VAL A C 1
ATOM 5385 O O . VAL A 1 693 ? 1.603 3.744 20.599 1.00 94.31 693 VAL A O 1
ATOM 5388 N N . TYR A 1 694 ? 2.639 5.611 21.267 1.00 91.31 694 TYR A N 1
ATOM 5389 C CA . TYR A 1 694 ? 3.953 4.983 21.425 1.00 91.31 694 TYR A CA 1
ATOM 5390 C C . TYR A 1 694 ? 4.827 5.685 22.472 1.00 91.31 694 TYR A C 1
ATOM 5392 O O . TYR A 1 694 ? 4.592 6.830 22.865 1.00 91.31 694 TYR A O 1
ATOM 5400 N N . GLY A 1 695 ? 5.857 4.981 22.945 1.00 92.62 695 GLY A N 1
ATOM 5401 C CA . GLY A 1 695 ? 6.836 5.517 23.888 1.00 92.62 695 GLY A CA 1
ATOM 5402 C C . GLY A 1 695 ? 7.913 6.368 23.206 1.00 92.62 695 GLY A C 1
ATOM 5403 O O . GLY A 1 695 ? 8.487 5.965 22.197 1.00 92.62 695 GLY A O 1
ATOM 5404 N N . ALA A 1 696 ? 8.240 7.526 23.780 1.00 93.31 696 ALA A N 1
ATOM 5405 C CA . ALA A 1 696 ? 9.383 8.348 23.393 1.00 93.31 696 ALA A CA 1
ATOM 5406 C C . ALA A 1 696 ? 9.969 9.079 24.611 1.00 93.31 696 ALA A C 1
ATOM 5408 O O . ALA A 1 696 ? 9.240 9.629 25.432 1.00 93.31 696 ALA A O 1
ATOM 5409 N N . TRP A 1 697 ? 11.300 9.115 24.723 1.00 95.56 697 TRP A N 1
ATOM 5410 C CA . TRP A 1 697 ? 12.020 9.883 25.758 1.00 95.56 697 TRP A CA 1
ATOM 5411 C C . TRP A 1 697 ? 11.553 9.622 27.208 1.00 95.56 697 TRP A C 1
ATOM 5413 O O . TRP A 1 697 ? 11.510 10.545 28.028 1.00 95.56 697 TRP A O 1
ATOM 5423 N N . GLY A 1 698 ? 11.202 8.374 27.530 1.00 94.25 698 GLY A N 1
ATOM 5424 C CA . GLY A 1 698 ? 10.706 7.994 28.857 1.00 94.25 698 GLY A CA 1
ATOM 5425 C C . GLY A 1 698 ? 9.273 8.460 29.150 1.00 94.25 698 GLY A C 1
ATOM 5426 O O . GLY A 1 698 ? 8.898 8.593 30.312 1.00 94.25 698 GLY A O 1
ATOM 5427 N N . SER A 1 699 ? 8.474 8.758 28.122 1.00 95.62 699 SER A N 1
ATOM 5428 C CA . SER A 1 699 ? 7.051 9.109 28.234 1.00 95.62 699 SER A CA 1
ATOM 5429 C C . SER A 1 699 ? 6.230 8.413 27.151 1.00 95.62 699 SER A C 1
ATOM 5431 O O . SER A 1 699 ? 6.770 8.024 26.118 1.00 95.62 699 SER A O 1
ATOM 5433 N N . THR A 1 700 ? 4.922 8.293 27.362 1.00 95.69 700 THR A N 1
ATOM 5434 C CA . THR A 1 700 ? 3.990 7.748 26.366 1.00 95.69 700 THR A CA 1
ATOM 5435 C C . THR A 1 700 ? 3.264 8.888 25.668 1.00 95.69 700 THR A C 1
ATOM 5437 O O . THR A 1 700 ? 2.731 9.785 26.327 1.00 95.69 700 THR A O 1
ATOM 5440 N N . PHE A 1 701 ? 3.226 8.848 24.340 1.00 96.69 701 PHE A N 1
ATOM 5441 C CA . PHE A 1 701 ? 2.595 9.861 23.509 1.00 96.69 701 PHE A CA 1
ATOM 5442 C C . PHE A 1 701 ? 1.502 9.257 22.636 1.00 96.69 701 PHE A C 1
ATOM 5444 O O . PHE A 1 701 ? 1.767 8.305 21.914 1.00 96.69 701 PHE A O 1
ATOM 5451 N N . ALA A 1 702 ? 0.315 9.859 22.641 1.00 97.19 702 ALA A N 1
ATOM 5452 C CA . ALA A 1 702 ? -0.632 9.759 21.539 1.00 97.19 702 ALA A CA 1
ATOM 5453 C C . ALA A 1 702 ? -0.306 10.839 20.510 1.00 97.19 702 ALA A C 1
ATOM 5455 O O . ALA A 1 702 ? -0.207 12.023 20.857 1.00 97.19 702 ALA A O 1
ATOM 5456 N N . VAL A 1 703 ? -0.120 10.428 19.258 1.00 96.69 703 VAL A N 1
ATOM 5457 C CA . VAL A 1 703 ? 0.461 11.287 18.224 1.00 96.69 703 VAL A CA 1
ATOM 5458 C C . VAL A 1 703 ? -0.456 11.363 17.002 1.00 96.69 703 VAL A C 1
ATOM 5460 O O . VAL A 1 703 ? -0.080 10.897 15.935 1.00 96.69 703 VAL A O 1
ATOM 5463 N N . PRO A 1 704 ? -1.670 11.941 17.118 1.00 97.12 704 PRO A N 1
ATOM 5464 C CA . PRO A 1 704 ? -2.580 12.074 15.980 1.00 97.12 704 PRO A CA 1
ATOM 5465 C C . PRO A 1 704 ? -1.900 12.800 14.814 1.00 97.12 704 PRO A C 1
ATOM 5467 O O . PRO A 1 704 ? -1.377 13.906 14.980 1.00 97.12 704 PRO A O 1
ATOM 5470 N N . GLY A 1 705 ? -1.924 12.195 13.627 1.00 97.19 705 GLY A N 1
ATOM 5471 C CA . GLY A 1 705 ? -1.403 12.778 12.398 1.00 97.19 705 GLY A CA 1
ATOM 5472 C C . GLY A 1 705 ? -2.217 14.006 11.996 1.00 97.19 705 GLY A C 1
ATOM 5473 O O . GLY A 1 705 ? -3.377 13.895 11.601 1.00 97.19 705 GLY A O 1
ATOM 5474 N N . VAL A 1 706 ? -1.608 15.187 12.101 1.00 97.38 706 VAL A N 1
ATOM 5475 C CA . VAL A 1 706 ? -2.241 16.481 11.775 1.00 97.38 706 VAL A CA 1
ATOM 5476 C C . VAL A 1 706 ? -1.791 17.037 10.426 1.00 97.38 706 VAL A C 1
ATOM 5478 O O . VAL A 1 706 ? -2.282 18.076 9.999 1.00 97.38 706 VAL A O 1
ATOM 5481 N N . ALA A 1 707 ? -0.858 16.365 9.760 1.00 96.31 707 ALA A N 1
ATOM 5482 C CA . ALA A 1 707 ? -0.486 16.606 8.375 1.00 96.31 707 ALA A CA 1
ATOM 5483 C C . ALA A 1 707 ? 0.152 15.339 7.790 1.00 96.31 707 ALA A C 1
ATOM 5485 O O . ALA A 1 707 ? 0.483 14.397 8.518 1.00 96.31 707 ALA A O 1
ATOM 5486 N N . GLU A 1 708 ? 0.376 15.367 6.482 1.00 95.88 708 GLU A N 1
ATOM 5487 C CA . GLU A 1 708 ? 1.058 14.338 5.706 1.00 95.88 708 GLU A CA 1
ATOM 5488 C C . GLU A 1 708 ? 2.019 14.992 4.730 1.00 95.88 708 GLU A C 1
ATOM 5490 O O . GLU A 1 708 ? 1.787 16.107 4.248 1.00 95.88 708 GLU A O 1
ATOM 5495 N N . LYS A 1 709 ? 3.090 14.278 4.407 1.00 96.06 709 LYS A N 1
ATOM 5496 C CA . LYS A 1 709 ? 4.023 14.705 3.368 1.00 96.06 709 LYS A CA 1
ATOM 5497 C C . LYS A 1 709 ? 3.346 14.751 1.997 1.00 96.06 709 LYS A C 1
ATOM 5499 O O . LYS A 1 709 ? 2.426 13.988 1.719 1.00 96.06 709 LYS A O 1
ATOM 5504 N N . GLY A 1 710 ? 3.842 15.629 1.128 1.00 95.69 710 GLY A N 1
ATOM 5505 C CA . GLY A 1 710 ? 3.460 15.610 -0.285 1.00 95.69 710 GLY A CA 1
ATOM 5506 C C . GLY A 1 710 ? 4.104 14.428 -1.011 1.00 95.69 710 GLY A C 1
ATOM 5507 O O . GLY A 1 710 ? 5.004 13.777 -0.475 1.00 95.69 710 GLY A O 1
ATOM 5508 N N . SER A 1 711 ? 3.700 14.182 -2.250 1.00 94.69 711 SER A N 1
ATOM 5509 C CA . SER A 1 711 ? 4.233 13.109 -3.090 1.00 94.69 711 SER A CA 1
ATOM 5510 C C . SER A 1 711 ? 4.369 13.569 -4.536 1.00 94.69 711 SER A C 1
ATOM 5512 O O . SER A 1 711 ? 3.466 14.197 -5.085 1.00 94.69 711 SER A O 1
ATOM 5514 N N . ILE A 1 712 ? 5.495 13.265 -5.174 1.00 95.56 712 ILE A N 1
ATOM 5515 C CA . ILE A 1 712 ? 5.656 13.463 -6.612 1.00 95.56 712 ILE A CA 1
ATOM 5516 C C . ILE A 1 712 ? 6.606 12.427 -7.205 1.00 95.56 712 ILE A C 1
ATOM 5518 O O . ILE A 1 712 ? 7.780 12.357 -6.846 1.00 95.56 712 ILE A O 1
ATOM 5522 N N . ASP A 1 713 ? 6.105 11.695 -8.193 1.00 95.06 713 ASP A N 1
ATOM 5523 C CA . ASP A 1 713 ? 6.942 10.916 -9.096 1.00 95.06 713 ASP A CA 1
ATOM 5524 C C . ASP A 1 713 ? 7.400 11.785 -10.259 1.00 95.06 713 ASP A C 1
ATOM 5526 O O . ASP A 1 713 ? 6.611 12.529 -10.849 1.00 95.06 713 ASP A O 1
ATOM 5530 N N . VAL A 1 714 ? 8.678 11.688 -10.616 1.00 97.19 714 VAL A N 1
ATOM 5531 C CA . VAL A 1 714 ? 9.223 12.355 -11.798 1.00 97.19 714 VAL A CA 1
ATOM 5532 C C . VAL A 1 714 ? 9.806 11.317 -12.741 1.00 97.19 714 VAL A C 1
ATOM 5534 O O . VAL A 1 714 ? 10.801 10.662 -12.436 1.00 97.19 714 VAL A O 1
ATOM 5537 N N . GLU A 1 715 ? 9.192 11.189 -13.914 1.00 97.12 715 GLU A N 1
ATOM 5538 C CA . GLU A 1 715 ? 9.736 10.416 -15.022 1.00 97.12 715 GLU A CA 1
ATOM 5539 C C . GLU A 1 715 ? 10.753 11.273 -15.777 1.00 97.12 715 GLU A C 1
ATOM 5541 O O . GLU A 1 715 ? 10.422 12.335 -16.310 1.00 97.12 715 GLU A O 1
ATOM 5546 N N . ILE A 1 716 ? 11.989 10.790 -15.854 1.00 98.06 716 ILE A N 1
ATOM 5547 C CA . ILE A 1 716 ? 13.071 11.409 -16.611 1.00 98.06 716 ILE A CA 1
ATOM 5548 C C . ILE A 1 716 ? 13.381 10.514 -17.806 1.00 98.06 716 ILE A C 1
ATOM 5550 O O . ILE A 1 716 ? 13.836 9.381 -17.650 1.00 98.06 716 ILE A O 1
ATOM 5554 N N . THR A 1 717 ? 13.160 11.029 -19.012 1.00 98.19 717 THR A N 1
ATOM 5555 C CA . THR A 1 717 ? 13.460 10.340 -20.269 1.00 98.19 717 THR A CA 1
ATOM 5556 C C . THR A 1 717 ? 14.603 11.031 -20.997 1.00 98.19 717 THR A C 1
ATOM 5558 O O . THR A 1 717 ? 14.544 12.221 -21.291 1.00 98.19 717 THR A O 1
ATOM 5561 N N . LEU A 1 718 ? 15.633 10.270 -21.344 1.00 98.06 718 LEU A N 1
ATOM 5562 C CA . LEU A 1 718 ? 16.789 10.708 -22.112 1.00 98.06 718 LEU A CA 1
ATOM 5563 C C . LEU A 1 718 ? 16.730 10.123 -23.528 1.00 98.06 718 LEU A C 1
ATOM 5565 O O . LEU A 1 718 ? 16.607 8.908 -23.700 1.00 98.06 718 LEU A O 1
ATOM 5569 N N . ARG A 1 719 ? 16.878 10.982 -24.539 1.00 97.44 719 ARG A N 1
ATOM 5570 C CA . ARG A 1 719 ? 16.989 10.618 -25.956 1.00 97.44 719 ARG A CA 1
ATOM 5571 C C . ARG A 1 719 ? 18.395 10.896 -26.463 1.00 97.44 719 ARG A C 1
ATOM 5573 O O . ARG A 1 719 ? 18.841 12.042 -26.463 1.00 97.44 719 ARG A O 1
ATOM 5580 N N . MET A 1 720 ? 19.068 9.862 -26.950 1.00 94.56 720 MET A N 1
ATOM 5581 C CA . MET A 1 720 ? 20.414 9.942 -27.525 1.00 94.56 720 MET A CA 1
ATOM 5582 C C . MET A 1 720 ? 20.483 9.169 -28.848 1.00 94.56 720 MET A C 1
ATOM 5584 O O . MET A 1 720 ? 19.573 8.397 -29.142 1.00 94.56 720 MET A O 1
ATOM 5588 N N . PRO A 1 721 ? 21.519 9.376 -29.680 1.00 92.50 721 PRO A N 1
ATOM 5589 C CA . PRO A 1 721 ? 21.682 8.604 -30.901 1.00 92.50 721 PRO A CA 1
ATOM 5590 C C . PRO A 1 721 ? 21.923 7.131 -30.570 1.00 92.50 721 PRO A C 1
ATOM 5592 O O . PRO A 1 721 ? 22.702 6.805 -29.671 1.00 92.50 721 PRO A O 1
ATOM 5595 N N . GLY A 1 722 ? 21.273 6.254 -31.329 1.00 89.12 722 GLY A N 1
ATOM 5596 C CA . GLY A 1 722 ? 21.564 4.829 -31.333 1.00 89.12 722 GLY A CA 1
ATOM 5597 C C . GLY A 1 722 ? 22.845 4.538 -32.109 1.00 89.12 722 GLY A C 1
ATOM 5598 O O . GLY A 1 722 ? 23.544 5.438 -32.582 1.00 89.12 722 GLY A O 1
ATOM 5599 N N . GLY A 1 723 ? 23.167 3.259 -32.263 1.00 88.00 723 GLY A N 1
ATOM 5600 C CA . GLY A 1 723 ? 24.333 2.856 -33.040 1.00 88.00 723 GLY A CA 1
ATOM 5601 C C . GLY A 1 723 ? 24.817 1.451 -32.730 1.00 88.00 723 GLY A C 1
ATOM 5602 O O . GLY A 1 723 ? 24.266 0.754 -31.878 1.00 88.00 723 GLY A O 1
ATOM 5603 N N . HIS A 1 724 ? 25.864 1.047 -33.445 1.00 90.06 724 HIS A N 1
ATOM 5604 C CA . HIS A 1 724 ? 26.484 -0.264 -33.300 1.00 90.06 724 HIS A CA 1
ATOM 5605 C C . HIS A 1 724 ? 27.482 -0.266 -32.133 1.00 90.06 724 HIS A C 1
ATOM 5607 O O . HIS A 1 724 ? 28.404 0.552 -32.111 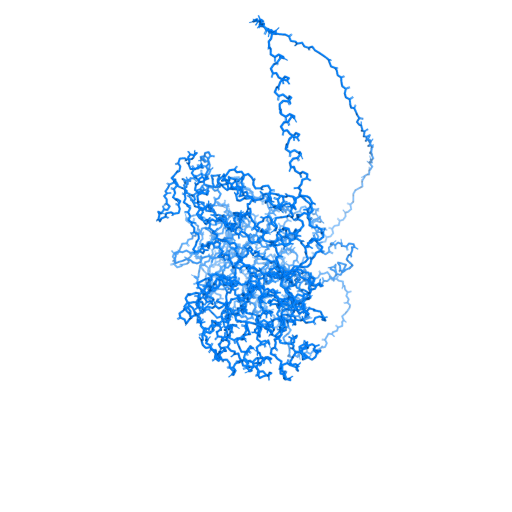1.00 90.06 724 HIS A O 1
ATOM 5613 N N . SER A 1 725 ? 27.359 -1.210 -31.195 1.00 89.69 725 SER A N 1
ATOM 5614 C CA . SER A 1 725 ? 28.211 -1.238 -29.990 1.00 89.69 725 SER A CA 1
ATOM 5615 C C . SER A 1 725 ? 29.708 -1.443 -30.268 1.00 89.69 725 SER A C 1
ATOM 5617 O O . SER A 1 725 ? 30.516 -1.144 -29.399 1.00 89.69 725 SER A O 1
ATOM 5619 N N . SER A 1 726 ? 30.108 -1.922 -31.456 1.00 88.50 726 SER A N 1
ATOM 5620 C CA . SER A 1 726 ? 31.534 -2.055 -31.828 1.00 88.50 726 SER A CA 1
ATOM 5621 C C . SER A 1 726 ? 32.204 -0.736 -32.227 1.00 88.50 726 SER A C 1
ATOM 5623 O O . SER A 1 726 ? 33.419 -0.700 -32.405 1.00 88.50 726 SER A O 1
ATOM 5625 N N . ILE A 1 727 ? 31.422 0.332 -32.412 1.00 89.06 727 ILE A N 1
ATOM 5626 C CA . ILE A 1 727 ? 31.918 1.687 -32.674 1.00 89.06 727 ILE A CA 1
ATOM 5627 C C . ILE A 1 727 ? 31.151 2.643 -31.748 1.00 89.06 727 ILE A C 1
ATOM 5629 O O . ILE A 1 727 ? 30.355 3.461 -32.217 1.00 89.06 727 ILE A O 1
ATOM 5633 N N . PRO A 1 728 ? 31.307 2.504 -30.419 1.00 90.25 728 PRO A N 1
ATOM 5634 C CA . PRO A 1 728 ? 30.529 3.302 -29.496 1.00 90.25 728 PRO A CA 1
ATOM 5635 C C . PRO A 1 728 ? 31.059 4.745 -29.462 1.00 90.25 728 PRO A C 1
ATOM 5637 O O . PRO A 1 728 ? 32.271 4.967 -29.560 1.00 90.25 728 PRO A O 1
ATOM 5640 N N . PRO A 1 729 ? 30.181 5.748 -29.286 1.00 89.88 729 PRO A N 1
ATOM 5641 C CA . PRO A 1 729 ? 30.612 7.071 -28.857 1.00 89.88 729 PRO A CA 1
ATOM 5642 C C . PRO A 1 729 ? 31.186 6.993 -27.433 1.00 89.88 729 PRO A C 1
ATOM 5644 O O . PRO A 1 729 ? 31.020 5.994 -26.735 1.00 89.88 729 PRO A O 1
ATOM 5647 N N . ALA A 1 730 ? 31.812 8.076 -26.967 1.00 90.06 730 ALA A N 1
ATOM 5648 C CA . ALA A 1 730 ? 32.368 8.132 -25.612 1.00 90.06 730 ALA A CA 1
ATOM 5649 C C . ALA A 1 730 ? 31.323 7.834 -24.512 1.00 90.06 730 ALA A C 1
ATOM 5651 O O . ALA A 1 730 ? 31.659 7.210 -23.510 1.00 90.06 730 ALA A O 1
ATOM 5652 N N . HIS A 1 731 ? 30.064 8.246 -24.715 1.00 91.12 731 HIS A N 1
ATOM 5653 C CA . HIS A 1 731 ? 28.940 7.960 -23.819 1.00 91.12 731 HIS A CA 1
ATOM 5654 C C . HIS A 1 731 ? 27.662 7.653 -24.615 1.00 91.12 731 HIS A C 1
ATOM 5656 O O . HIS A 1 731 ? 27.383 8.309 -25.619 1.00 91.12 731 HIS A O 1
ATOM 5662 N N . ASN A 1 732 ? 26.881 6.675 -24.149 1.00 92.12 732 ASN A N 1
ATOM 5663 C CA . ASN A 1 732 ? 25.554 6.331 -24.675 1.00 92.12 732 ASN A CA 1
ATOM 5664 C C . ASN A 1 732 ? 24.442 6.761 -23.694 1.00 92.12 732 ASN A C 1
ATOM 5666 O O . ASN A 1 732 ? 24.733 7.260 -22.605 1.00 92.12 732 ASN A O 1
ATOM 5670 N N . GLY A 1 733 ? 23.175 6.521 -24.054 1.00 93.38 733 GLY A N 1
ATOM 5671 C CA . GLY A 1 733 ? 22.024 6.891 -23.223 1.00 93.38 733 GLY A CA 1
ATOM 5672 C C . GLY A 1 733 ? 22.073 6.338 -21.794 1.00 93.38 733 GLY A C 1
ATOM 5673 O O . GLY A 1 733 ? 21.795 7.061 -20.844 1.00 93.38 733 GLY A O 1
ATOM 5674 N N . ILE A 1 734 ? 22.479 5.082 -21.596 1.00 94.88 734 ILE A N 1
ATOM 5675 C CA . ILE A 1 734 ? 22.590 4.508 -20.243 1.00 94.88 734 ILE A CA 1
ATOM 5676 C C . ILE A 1 734 ? 23.700 5.198 -19.448 1.00 94.88 734 ILE A C 1
ATOM 5678 O O . ILE A 1 734 ? 23.478 5.556 -18.299 1.00 94.88 734 ILE A O 1
ATOM 5682 N N . GLY A 1 735 ? 24.865 5.444 -20.053 1.00 95.38 735 GLY A N 1
ATOM 5683 C CA . GLY A 1 735 ? 25.976 6.116 -19.374 1.00 95.38 735 GLY A CA 1
ATOM 5684 C C . GLY A 1 735 ? 25.639 7.545 -18.941 1.00 95.38 735 GLY A C 1
ATOM 5685 O O . GLY A 1 735 ? 25.963 7.942 -17.825 1.00 95.38 735 GLY A O 1
ATOM 5686 N N . VAL A 1 736 ? 24.948 8.307 -19.793 1.00 97.38 736 VAL A N 1
ATOM 5687 C CA . VAL A 1 736 ? 24.513 9.674 -19.461 1.00 97.38 736 VAL A CA 1
ATOM 5688 C C . VAL A 1 736 ? 23.386 9.667 -18.423 1.00 97.38 736 VAL A C 1
ATOM 5690 O O . VAL A 1 736 ? 23.416 10.475 -17.497 1.00 97.38 736 VAL A O 1
ATOM 5693 N N . MET A 1 737 ? 22.427 8.738 -18.518 1.00 97.94 737 MET A N 1
ATOM 5694 C CA . MET A 1 737 ? 21.385 8.589 -17.496 1.00 97.94 737 MET A CA 1
ATOM 5695 C C . MET A 1 737 ? 21.978 8.178 -16.143 1.00 97.94 737 MET A C 1
ATOM 5697 O O . MET A 1 737 ? 21.591 8.730 -15.121 1.00 97.94 737 MET A O 1
ATOM 5701 N N . ALA A 1 738 ? 22.951 7.265 -16.125 1.00 97.50 738 ALA A N 1
ATOM 5702 C CA . ALA A 1 738 ? 23.644 6.860 -14.906 1.00 97.50 738 ALA A CA 1
ATOM 5703 C C . ALA A 1 738 ? 24.381 8.038 -14.249 1.00 97.50 738 ALA A C 1
ATOM 5705 O O . ALA A 1 738 ? 24.349 8.169 -13.027 1.00 97.50 738 ALA A O 1
ATOM 5706 N N . GLU A 1 739 ? 24.991 8.933 -15.036 1.00 97.69 739 GLU A N 1
ATOM 5707 C CA . GLU A 1 739 ? 25.576 10.173 -14.512 1.00 97.69 739 GLU A CA 1
ATOM 5708 C C . GLU A 1 739 ? 24.511 11.094 -13.903 1.00 97.69 739 GLU A C 1
ATOM 5710 O O . GLU A 1 739 ? 24.731 11.629 -12.817 1.00 97.69 739 GLU A O 1
ATOM 5715 N N . LEU A 1 740 ? 23.354 11.250 -14.555 1.00 98.31 740 LEU A N 1
ATOM 5716 C CA . LEU A 1 740 ? 22.252 12.050 -14.018 1.00 98.31 740 LEU A CA 1
ATOM 5717 C C . LEU A 1 740 ? 21.694 11.457 -12.718 1.00 98.31 740 LEU A C 1
ATOM 5719 O O . LEU A 1 740 ? 21.531 12.194 -11.752 1.00 98.31 740 LEU A O 1
ATOM 5723 N N . ILE A 1 741 ? 21.464 10.143 -12.657 1.00 98.25 741 ILE A N 1
ATOM 5724 C CA . ILE A 1 741 ? 21.005 9.452 -11.440 1.00 98.25 741 ILE A CA 1
ATOM 5725 C C . ILE A 1 741 ? 22.033 9.614 -10.318 1.00 98.25 741 ILE A C 1
ATOM 5727 O O . ILE A 1 741 ? 21.678 10.057 -9.229 1.00 98.25 741 ILE A O 1
ATOM 5731 N N . THR A 1 742 ? 23.316 9.372 -10.606 1.00 98.00 742 THR A N 1
ATOM 5732 C CA . THR A 1 742 ? 24.406 9.574 -9.635 1.00 98.00 742 THR A CA 1
ATOM 5733 C C . THR A 1 742 ? 24.419 11.014 -9.123 1.00 98.00 742 THR A C 1
ATOM 5735 O O . THR A 1 742 ? 24.624 11.257 -7.936 1.00 98.00 742 THR A O 1
ATOM 5738 N N . MET A 1 743 ? 24.184 11.991 -10.004 1.00 97.81 743 MET A N 1
ATOM 5739 C CA . MET A 1 743 ? 24.105 13.398 -9.623 1.00 97.81 743 MET A CA 1
ATOM 5740 C C . MET A 1 743 ? 22.871 13.690 -8.758 1.00 97.81 743 MET A C 1
ATOM 5742 O O . MET A 1 743 ? 22.991 14.435 -7.790 1.00 97.81 743 MET A O 1
ATOM 5746 N N . ILE A 1 744 ? 21.712 13.102 -9.059 1.00 97.56 744 ILE A N 1
ATOM 5747 C CA . ILE A 1 744 ? 20.491 13.219 -8.247 1.00 97.56 744 ILE A CA 1
ATOM 5748 C C . ILE A 1 744 ? 20.731 12.663 -6.838 1.00 97.56 744 ILE A C 1
ATOM 5750 O O . ILE A 1 744 ? 20.513 13.378 -5.859 1.00 97.56 744 ILE A O 1
ATOM 5754 N N . GLU A 1 745 ? 21.263 11.447 -6.719 1.00 97.38 745 GLU A N 1
ATOM 5755 C CA . GLU A 1 745 ? 21.534 10.809 -5.424 1.00 97.38 745 GLU A CA 1
ATOM 5756 C C . GLU A 1 745 ? 22.635 11.518 -4.623 1.00 97.38 745 GLU A C 1
ATOM 5758 O O . GLU A 1 745 ? 22.545 11.633 -3.400 1.00 97.38 745 GLU A O 1
ATOM 5763 N N . ALA A 1 746 ? 23.648 12.071 -5.298 1.00 97.31 746 ALA A N 1
ATOM 5764 C CA . ALA A 1 746 ? 24.698 12.867 -4.661 1.00 97.31 746 ALA A CA 1
ATOM 5765 C C . ALA A 1 746 ? 24.214 14.244 -4.166 1.00 97.31 746 ALA A C 1
ATOM 5767 O O . ALA A 1 746 ? 24.945 14.929 -3.447 1.00 97.31 746 ALA A O 1
ATOM 5768 N N . ASN A 1 747 ? 22.995 14.656 -4.526 1.00 96.31 747 ASN A N 1
ATOM 5769 C CA . ASN A 1 747 ? 22.384 15.914 -4.110 1.00 96.31 747 ASN A CA 1
ATOM 5770 C C . ASN A 1 747 ? 21.093 15.663 -3.303 1.00 96.31 747 ASN A C 1
ATOM 5772 O O . ASN A 1 747 ? 20.019 16.096 -3.728 1.00 96.31 747 ASN A O 1
ATOM 5776 N N . PRO A 1 748 ? 21.152 15.031 -2.112 1.00 94.38 748 PRO A N 1
ATOM 5777 C CA . PRO A 1 748 ? 19.974 14.846 -1.265 1.00 94.38 748 PRO A CA 1
ATOM 5778 C C . PRO A 1 748 ? 19.405 16.186 -0.778 1.00 94.38 748 PRO A C 1
ATOM 5780 O O . PRO A 1 748 ? 20.050 17.236 -0.853 1.00 94.38 748 PRO A O 1
ATOM 5783 N N . TYR A 1 749 ? 18.162 16.181 -0.300 1.00 94.56 749 TYR A N 1
ATOM 5784 C CA . TYR A 1 749 ? 17.593 17.346 0.380 1.00 94.56 749 TYR A CA 1
ATOM 5785 C C . TYR A 1 749 ? 18.162 17.439 1.800 1.00 94.56 749 TYR A C 1
ATOM 5787 O O . TYR A 1 749 ? 18.352 16.432 2.483 1.00 94.56 749 TYR A O 1
ATOM 5795 N N . GLU A 1 750 ? 18.478 18.658 2.233 1.00 92.50 750 GLU A N 1
ATOM 5796 C CA . GLU A 1 750 ? 18.976 18.903 3.588 1.00 92.50 750 GLU A CA 1
ATOM 5797 C C . GLU A 1 750 ? 17.795 18.889 4.575 1.00 92.50 750 GLU A C 1
ATOM 5799 O O . GLU A 1 750 ? 16.762 19.488 4.271 1.00 92.50 750 GLU A O 1
ATOM 5804 N N . PRO A 1 751 ? 17.931 18.270 5.762 1.00 94.56 751 PRO A N 1
ATOM 5805 C CA . PRO A 1 751 ? 16.871 18.278 6.764 1.00 94.56 751 PRO A CA 1
ATOM 5806 C C . PRO A 1 751 ? 16.493 19.695 7.203 1.00 94.56 751 PRO A C 1
ATOM 5808 O O . PRO A 1 751 ? 17.370 20.501 7.543 1.00 94.56 751 PRO A O 1
ATOM 5811 N N . ARG A 1 752 ? 15.189 19.991 7.235 1.00 93.75 752 ARG A N 1
ATOM 5812 C CA . ARG A 1 752 ? 14.642 21.303 7.608 1.00 93.75 752 ARG A CA 1
ATOM 5813 C C . ARG A 1 752 ? 13.337 21.166 8.381 1.00 93.75 752 ARG A C 1
ATOM 5815 O O . ARG A 1 752 ? 12.361 20.622 7.876 1.00 93.75 752 ARG A O 1
ATOM 5822 N N . LEU A 1 753 ? 13.305 21.734 9.584 1.00 93.25 753 LEU A N 1
ATOM 5823 C CA . LEU A 1 753 ? 12.090 21.853 10.381 1.00 93.25 753 LEU A CA 1
ATOM 5824 C C . LEU A 1 753 ? 11.489 23.233 10.148 1.00 93.25 753 LEU A C 1
ATOM 5826 O O . LEU A 1 753 ? 11.878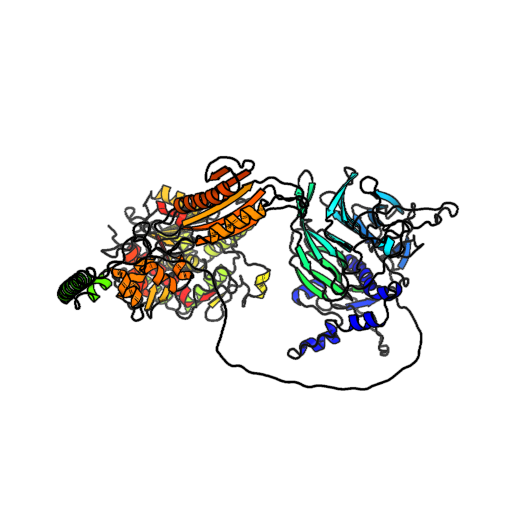 24.195 10.807 1.00 93.25 753 LEU A O 1
ATOM 5830 N N . TYR A 1 754 ? 10.557 23.330 9.206 1.00 93.31 754 TYR A N 1
ATOM 5831 C CA . TYR A 1 754 ? 9.739 24.530 9.046 1.00 93.31 754 TYR A CA 1
ATOM 5832 C C . TYR A 1 754 ? 8.811 24.700 10.254 1.00 93.31 754 TYR A C 1
ATOM 5834 O O . TYR A 1 754 ? 8.420 23.718 10.889 1.00 93.31 754 TYR A O 1
ATOM 5842 N N . SER A 1 755 ? 8.453 25.940 10.581 1.00 90.88 755 SER A N 1
ATOM 5843 C CA . SER A 1 755 ? 7.564 26.271 11.701 1.00 90.88 755 SER A CA 1
ATOM 5844 C C . SER A 1 755 ? 6.200 25.579 11.626 1.00 90.88 755 SER A C 1
ATOM 5846 O O . SER A 1 755 ? 5.601 25.305 12.665 1.00 90.88 755 SER A O 1
ATOM 5848 N N . GLU A 1 756 ? 5.763 25.257 10.411 1.00 91.69 756 GLU A N 1
ATOM 5849 C CA . GLU A 1 756 ? 4.526 24.547 10.077 1.00 91.69 756 GLU A CA 1
ATOM 5850 C C . GLU A 1 756 ? 4.625 23.027 10.286 1.00 91.69 756 GLU A C 1
ATOM 5852 O O . GLU A 1 756 ? 3.605 22.362 10.437 1.00 91.69 756 GLU A O 1
ATOM 5857 N N . ASN A 1 757 ? 5.835 22.452 10.294 1.00 95.25 757 ASN A N 1
ATOM 5858 C CA . ASN A 1 757 ? 6.020 21.004 10.363 1.00 95.25 757 ASN A CA 1
ATOM 5859 C C . ASN A 1 757 ? 5.595 20.472 11.753 1.00 95.25 757 ASN A C 1
ATOM 5861 O O . ASN A 1 757 ? 6.213 20.846 12.760 1.00 95.25 757 ASN A O 1
ATOM 5865 N N . PRO A 1 758 ? 4.599 19.564 11.844 1.00 95.75 758 PRO A N 1
ATOM 5866 C CA . PRO A 1 758 ? 4.069 19.083 13.125 1.00 95.75 758 PRO A CA 1
ATOM 5867 C C . PRO A 1 758 ? 5.102 18.423 14.040 1.00 95.75 758 PRO A C 1
ATOM 5869 O O . PRO A 1 758 ? 4.985 18.506 15.265 1.00 95.75 758 PRO A O 1
ATOM 5872 N N . TYR A 1 759 ? 6.168 17.845 13.476 1.00 96.12 759 TYR A N 1
ATOM 5873 C CA . TYR A 1 759 ? 7.243 17.244 14.262 1.00 96.12 759 TYR A CA 1
ATOM 5874 C C . TYR A 1 759 ? 7.949 18.271 15.163 1.00 96.12 759 TYR A C 1
ATOM 5876 O O . TYR A 1 759 ? 8.439 17.933 16.242 1.00 96.12 759 TYR A O 1
ATOM 5884 N N . LEU A 1 760 ? 7.950 19.559 14.793 1.00 94.94 760 LEU A N 1
ATOM 5885 C CA . LEU A 1 760 ? 8.425 20.625 15.676 1.00 94.94 760 LEU A CA 1
ATOM 5886 C C . LEU A 1 760 ? 7.543 20.760 16.930 1.00 94.94 760 LEU A C 1
ATOM 5888 O O . LEU A 1 760 ? 8.064 21.001 18.020 1.00 94.94 760 LEU A O 1
ATOM 5892 N N . GLY A 1 761 ? 6.225 20.598 16.789 1.00 93.88 761 GLY A N 1
ATOM 5893 C CA . GLY A 1 761 ? 5.282 20.535 17.907 1.00 93.88 761 GLY A CA 1
ATOM 5894 C C . GLY A 1 761 ? 5.549 19.329 18.807 1.00 93.88 761 GLY A C 1
ATOM 5895 O O . GLY A 1 761 ? 5.668 19.490 20.021 1.00 93.88 761 GLY A O 1
ATOM 5896 N N . PHE A 1 762 ? 5.772 18.154 18.214 1.00 96.06 762 PHE A N 1
ATOM 5897 C CA . PHE A 1 762 ? 6.156 16.942 18.944 1.00 96.06 762 PHE A CA 1
ATOM 5898 C C . PHE A 1 762 ? 7.442 17.133 19.769 1.00 96.06 762 PHE A C 1
ATOM 5900 O O . PHE A 1 762 ? 7.472 16.842 20.966 1.00 96.06 762 PHE A O 1
ATOM 5907 N N . LEU A 1 763 ? 8.489 17.725 19.178 1.00 96.38 763 LEU A N 1
ATOM 5908 C CA . LEU A 1 763 ? 9.732 18.048 19.890 1.00 96.38 763 LEU A CA 1
ATOM 5909 C C . LEU A 1 763 ? 9.518 19.040 21.044 1.00 96.38 763 LEU A C 1
ATOM 5911 O O . LEU A 1 763 ? 10.157 18.908 22.089 1.00 96.38 763 LEU A O 1
ATOM 5915 N N . LYS A 1 764 ? 8.636 20.035 20.877 1.00 94.94 764 LYS A N 1
ATOM 5916 C CA . LYS A 1 764 ? 8.282 20.978 21.953 1.00 94.94 764 LYS A CA 1
ATOM 5917 C C . LYS A 1 764 ? 7.574 20.264 23.104 1.00 94.94 764 LYS A C 1
ATOM 5919 O O . LYS A 1 764 ? 7.909 20.531 24.255 1.00 94.94 764 LYS A O 1
ATOM 5924 N N . CYS A 1 765 ? 6.669 19.332 22.806 1.00 95.19 765 CYS A N 1
ATOM 5925 C CA . CYS A 1 765 ? 6.011 18.497 23.810 1.00 95.19 765 CYS A CA 1
ATOM 5926 C C . CYS A 1 765 ? 7.002 17.612 24.570 1.00 95.19 765 CYS A C 1
ATOM 5928 O O . CYS A 1 765 ? 7.003 17.623 25.800 1.00 95.19 765 CYS A O 1
ATOM 5930 N N . GLY A 1 766 ? 7.904 16.929 23.859 1.00 95.88 766 GLY A N 1
ATOM 5931 C CA . GLY A 1 766 ? 8.973 16.143 24.480 1.00 95.88 766 GLY A CA 1
ATOM 5932 C C . GLY A 1 766 ? 9.870 16.989 25.383 1.00 95.88 766 GLY A C 1
ATOM 5933 O O . GLY A 1 766 ? 10.152 16.619 26.519 1.00 95.88 766 GLY A O 1
ATOM 5934 N N . ALA A 1 767 ? 10.269 18.180 24.932 1.00 96.00 767 ALA A N 1
ATOM 5935 C CA . ALA A 1 767 ? 11.053 19.086 25.762 1.00 96.00 767 ALA A CA 1
ATOM 5936 C C . ALA A 1 767 ? 10.284 19.566 27.002 1.00 96.00 767 ALA A C 1
ATOM 5938 O O . ALA A 1 767 ? 10.885 19.730 28.060 1.00 96.00 767 ALA A O 1
ATOM 5939 N N . ALA A 1 768 ? 8.979 19.803 26.897 1.00 94.00 768 ALA A N 1
ATOM 5940 C CA . ALA A 1 768 ? 8.173 20.279 28.013 1.00 94.00 768 ALA A CA 1
ATOM 5941 C C . ALA A 1 768 ? 7.972 19.211 29.098 1.00 94.00 768 ALA A C 1
ATOM 5943 O O . ALA A 1 768 ? 8.097 19.529 30.279 1.00 94.00 768 ALA A O 1
ATOM 5944 N N . HIS A 1 769 ? 7.697 17.967 28.699 1.00 94.19 769 HIS A N 1
ATOM 5945 C CA . HIS A 1 769 ? 7.116 16.968 29.602 1.00 94.19 769 HIS A CA 1
ATOM 5946 C C . HIS A 1 769 ? 7.962 15.707 29.791 1.00 94.19 769 HIS A C 1
ATOM 5948 O O . HIS A 1 769 ? 7.789 15.018 30.793 1.00 94.19 769 HIS A O 1
ATOM 5954 N N . SER A 1 770 ? 8.892 15.400 28.881 1.00 95.00 770 SER A N 1
ATOM 5955 C CA . SER A 1 770 ? 9.617 14.128 28.932 1.00 95.00 770 SER A CA 1
ATOM 5956 C C . SER A 1 770 ? 10.920 14.196 29.737 1.00 95.00 770 SER A C 1
ATOM 5958 O O . SER A 1 770 ? 11.756 15.083 29.495 1.00 95.00 770 SER A O 1
ATOM 5960 N N . PRO A 1 771 ? 11.151 13.233 30.652 1.00 94.06 771 PRO A N 1
ATOM 5961 C CA . PRO A 1 771 ? 12.319 13.223 31.528 1.00 94.06 771 PRO A CA 1
ATOM 5962 C C . PRO A 1 771 ? 13.621 12.928 30.775 1.00 94.06 771 PRO A C 1
ATOM 5964 O O . PRO A 1 771 ? 14.661 13.498 31.106 1.00 94.06 771 PRO A O 1
ATOM 5967 N N . GLU A 1 772 ? 13.579 12.101 29.727 1.00 96.38 772 GLU A N 1
ATOM 5968 C CA . GLU A 1 772 ? 14.775 11.674 28.985 1.00 96.38 772 GLU A CA 1
ATOM 5969 C C . GLU A 1 772 ? 14.989 12.468 27.688 1.00 96.38 772 GLU A C 1
ATOM 5971 O O . GLU A 1 772 ? 15.754 12.066 26.808 1.00 96.38 772 GLU A O 1
ATOM 5976 N N . PHE A 1 773 ? 14.325 13.620 27.537 1.00 96.69 773 PHE A N 1
ATOM 5977 C CA . PHE A 1 773 ? 14.432 14.408 26.313 1.00 96.69 773 PHE A CA 1
ATOM 5978 C C . PHE A 1 773 ? 15.871 14.928 26.090 1.00 96.69 773 PHE A C 1
ATOM 5980 O O . PHE A 1 773 ? 16.442 15.558 26.994 1.00 96.69 773 PHE A O 1
ATOM 5987 N N . PRO A 1 774 ? 16.461 14.762 24.885 1.00 96.81 774 PRO A N 1
ATOM 5988 C CA . PRO A 1 774 ? 17.874 15.047 24.650 1.00 96.81 774 PRO A CA 1
ATOM 5989 C C . PRO A 1 774 ? 18.292 16.492 25.004 1.00 96.81 774 PRO A C 1
ATOM 5991 O O . PRO A 1 774 ? 17.753 17.452 24.438 1.00 96.81 774 PRO A O 1
ATOM 5994 N N . PRO A 1 775 ? 19.324 16.699 25.855 1.00 95.75 775 PRO A N 1
ATOM 5995 C CA . PRO A 1 775 ? 19.727 18.035 26.316 1.00 95.75 775 PRO A CA 1
ATOM 5996 C C . PRO A 1 775 ? 20.108 18.998 25.188 1.00 95.75 775 PRO A C 1
ATOM 5998 O O . PRO A 1 775 ? 19.890 20.209 25.274 1.00 95.75 775 PRO A O 1
ATOM 6001 N N . LYS A 1 776 ? 20.681 18.468 24.102 1.00 96.19 776 LYS A N 1
ATOM 6002 C CA . LYS A 1 776 ? 21.086 19.280 22.955 1.00 96.19 776 LYS A CA 1
ATOM 6003 C C . LYS A 1 776 ? 19.888 19.771 22.142 1.00 96.19 776 LYS A C 1
ATOM 6005 O O . LYS A 1 776 ? 19.887 20.938 21.759 1.00 96.19 776 LYS A O 1
ATOM 6010 N N . LEU A 1 777 ? 18.864 18.937 21.947 1.00 96.00 777 LEU A N 1
ATOM 6011 C CA . LEU A 1 777 ? 17.601 19.360 21.330 1.00 96.00 777 LEU A CA 1
ATOM 6012 C C . LEU A 1 777 ? 16.907 20.410 22.200 1.00 96.00 777 LEU A C 1
ATOM 6014 O O . LEU A 1 777 ? 16.539 21.471 21.697 1.00 96.00 777 LEU A O 1
ATOM 6018 N N . ARG A 1 778 ? 16.853 20.184 23.520 1.00 94.75 778 ARG A N 1
ATOM 6019 C CA . ARG A 1 778 ? 16.285 21.126 24.502 1.00 94.75 778 ARG A CA 1
ATOM 6020 C C . ARG A 1 778 ? 16.921 22.514 24.410 1.00 94.75 778 ARG A C 1
ATOM 6022 O O . ARG A 1 778 ? 16.229 23.522 24.482 1.00 94.75 778 ARG A O 1
ATOM 6029 N N . LYS A 1 779 ? 18.241 22.572 24.203 1.00 94.56 779 LYS A N 1
ATOM 6030 C CA . LYS A 1 779 ? 18.990 23.826 24.033 1.00 94.56 779 LYS A CA 1
ATOM 6031 C C . LYS A 1 779 ? 18.739 24.511 22.684 1.00 94.56 779 LYS A C 1
ATOM 6033 O O . LYS A 1 779 ? 18.806 25.735 22.613 1.00 94.56 779 LYS A O 1
ATOM 6038 N N . LEU A 1 780 ? 18.519 23.747 21.614 1.00 93.88 780 LEU A N 1
ATOM 6039 C CA . LEU A 1 780 ? 18.363 24.281 20.257 1.00 93.88 780 LEU A CA 1
ATOM 6040 C C . LEU A 1 780 ? 16.941 24.790 19.985 1.00 93.88 780 LEU A C 1
ATOM 6042 O O . LEU A 1 780 ? 16.797 25.837 19.351 1.00 93.88 780 LEU A O 1
ATOM 6046 N N . LEU A 1 781 ? 15.919 24.098 20.501 1.00 92.44 781 LEU A N 1
ATOM 6047 C CA . LEU A 1 781 ? 14.496 24.380 20.259 1.00 92.44 781 LEU A CA 1
ATOM 6048 C C . LEU A 1 781 ? 14.096 25.857 20.426 1.00 92.44 781 LEU A C 1
ATOM 6050 O O . LEU A 1 781 ? 13.495 26.415 19.513 1.00 92.44 781 LEU A O 1
ATOM 6054 N N . PRO A 1 782 ? 14.456 26.557 21.513 1.00 87.94 782 PRO A N 1
ATOM 6055 C CA . PRO A 1 782 ? 13.967 27.921 21.731 1.00 87.94 782 PRO A CA 1
ATOM 6056 C C . PRO A 1 782 ? 14.611 28.962 20.806 1.00 87.94 782 PRO A C 1
ATOM 6058 O O . PRO A 1 782 ? 14.059 30.040 20.559 1.00 87.94 782 PRO A O 1
ATOM 6061 N N . THR A 1 783 ? 15.801 28.636 20.297 1.00 84.75 783 THR A N 1
ATOM 6062 C CA . THR A 1 783 ? 16.544 29.456 19.333 1.00 84.75 783 THR A CA 1
ATOM 6063 C C . THR A 1 783 ? 16.164 29.155 17.887 1.00 84.75 783 THR A C 1
ATOM 6065 O O . THR A 1 783 ? 16.611 29.874 16.993 1.00 84.75 783 THR A O 1
ATOM 6068 N N . HIS A 1 784 ? 15.364 28.109 17.648 1.00 86.44 784 HIS A N 1
ATOM 6069 C CA . HIS A 1 784 ? 14.933 27.727 16.309 1.00 86.44 784 HIS A CA 1
ATOM 6070 C C . HIS A 1 784 ? 14.043 28.810 15.706 1.00 86.44 784 HIS A C 1
ATOM 6072 O O . HIS A 1 784 ? 13.154 29.363 16.355 1.00 86.44 784 HIS A O 1
ATOM 6078 N N . ARG A 1 785 ? 14.359 29.159 14.469 1.00 82.44 785 ARG A N 1
ATOM 6079 C CA . ARG A 1 785 ? 13.631 30.076 13.601 1.00 82.44 785 ARG A CA 1
ATOM 6080 C C . ARG A 1 785 ? 13.738 29.481 12.211 1.00 82.44 785 ARG A C 1
ATOM 6082 O O . ARG A 1 785 ? 14.786 28.902 11.907 1.00 82.44 785 ARG A O 1
ATOM 6089 N N . ASP A 1 786 ? 12.718 29.686 11.387 1.00 79.00 786 ASP A N 1
ATOM 6090 C CA . ASP A 1 786 ? 12.769 29.279 9.987 1.00 79.00 786 ASP A CA 1
ATOM 6091 C C . ASP A 1 786 ? 14.044 29.837 9.357 1.00 79.00 786 ASP A C 1
ATOM 6093 O O . ASP A 1 786 ? 14.316 31.045 9.368 1.00 79.00 786 ASP A O 1
ATOM 6097 N N . ALA A 1 787 ? 14.917 28.925 8.935 1.00 63.81 787 ALA A N 1
ATOM 6098 C CA . ALA A 1 787 ? 16.226 29.303 8.452 1.00 63.81 787 ALA A CA 1
ATOM 6099 C C . ALA A 1 787 ? 16.060 30.054 7.126 1.00 63.81 787 ALA A C 1
ATOM 6101 O O . ALA A 1 787 ? 15.450 29.548 6.188 1.00 63.81 787 ALA A O 1
ATOM 6102 N N . ALA A 1 788 ? 16.653 31.247 7.011 1.00 60.97 788 ALA A N 1
ATOM 6103 C CA . ALA A 1 788 ? 16.812 31.893 5.709 1.00 60.97 788 ALA A CA 1
ATOM 6104 C C . ALA A 1 788 ? 17.512 30.922 4.738 1.00 60.97 788 ALA A C 1
ATOM 6106 O O . ALA A 1 788 ? 18.415 30.204 5.178 1.00 60.97 788 ALA A O 1
ATOM 6107 N N . CYS A 1 789 ? 17.138 30.953 3.449 1.00 54.28 789 CYS A N 1
ATOM 6108 C CA . CYS A 1 789 ? 17.375 29.935 2.403 1.00 54.28 789 CYS A CA 1
ATOM 6109 C C . CYS A 1 789 ? 18.773 29.277 2.277 1.00 54.28 789 CYS A C 1
ATOM 6111 O O . CYS A 1 789 ? 18.909 28.302 1.544 1.00 54.28 789 CYS A O 1
ATOM 6113 N N . HIS A 1 790 ? 19.803 29.709 3.007 1.00 60.06 790 HIS A N 1
ATOM 6114 C CA . HIS A 1 790 ? 21.178 29.205 2.905 1.00 60.06 790 HIS A CA 1
ATOM 6115 C C . HIS A 1 790 ? 21.841 28.809 4.237 1.00 60.06 790 HIS A C 1
ATOM 6117 O O . HIS A 1 790 ? 23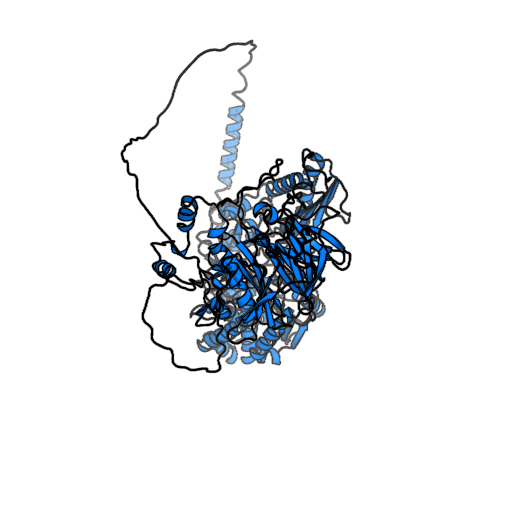.017 28.443 4.247 1.00 60.06 790 HIS A O 1
ATOM 6123 N N . LYS A 1 791 ? 21.146 28.881 5.382 1.00 78.62 791 LYS A N 1
ATOM 6124 C CA . LYS A 1 791 ? 21.708 28.438 6.672 1.00 78.62 791 LYS A CA 1
ATOM 6125 C C . LYS A 1 791 ? 21.245 27.023 7.006 1.00 78.62 791 LYS A C 1
ATOM 6127 O O . LYS A 1 791 ? 20.058 26.735 6.945 1.00 78.62 791 LYS A O 1
ATOM 6132 N N . LYS A 1 792 ? 22.185 26.164 7.416 1.00 87.88 792 LYS A N 1
ATOM 6133 C CA . LYS A 1 792 ? 21.873 24.820 7.922 1.00 87.88 792 LYS A CA 1
ATOM 6134 C C . LYS A 1 792 ? 20.978 24.905 9.162 1.00 87.88 792 LYS A C 1
ATOM 6136 O O . LYS A 1 792 ? 21.320 25.620 10.111 1.00 87.88 792 LYS A O 1
ATOM 6141 N N . ASP A 1 793 ? 19.885 24.146 9.170 1.00 92.94 793 ASP A N 1
ATOM 6142 C CA . ASP A 1 793 ? 19.002 24.020 10.327 1.00 92.94 793 ASP A CA 1
ATOM 6143 C C . ASP A 1 793 ? 19.649 23.098 11.369 1.00 92.94 793 ASP A C 1
ATOM 6145 O O . ASP A 1 793 ? 19.662 21.873 11.262 1.00 92.94 793 ASP A O 1
ATOM 6149 N N . LYS A 1 794 ? 20.242 23.712 12.397 1.00 93.81 794 LYS A N 1
ATOM 6150 C CA . LYS A 1 794 ? 20.940 22.981 13.462 1.00 93.81 794 LYS A CA 1
ATOM 6151 C C . LYS A 1 794 ? 20.003 22.094 14.279 1.00 93.81 794 LYS A C 1
ATOM 6153 O O . LYS A 1 794 ? 20.486 21.106 14.825 1.00 93.81 794 LYS A O 1
ATOM 6158 N N . LEU A 1 795 ? 18.725 22.464 14.413 1.00 95.31 795 LEU A N 1
ATOM 6159 C CA . LEU A 1 795 ? 17.751 21.661 15.146 1.00 95.31 795 LEU A CA 1
ATOM 6160 C C . LEU A 1 795 ? 17.404 20.419 14.329 1.00 95.31 795 LEU A C 1
ATOM 6162 O O . LEU A 1 795 ? 17.537 19.318 14.854 1.00 95.31 795 LEU A O 1
ATOM 6166 N N . ALA A 1 796 ? 17.053 20.589 13.052 1.00 95.56 796 ALA A N 1
ATOM 6167 C CA . ALA A 1 796 ? 16.735 19.475 12.160 1.00 95.56 796 ALA A CA 1
ATOM 6168 C C . ALA A 1 796 ? 17.910 18.495 12.031 1.00 95.56 796 ALA A C 1
ATOM 6170 O O . ALA A 1 796 ? 17.737 17.291 12.190 1.00 95.56 796 ALA A O 1
ATOM 6171 N N . LEU A 1 797 ? 19.136 19.000 11.853 1.00 95.56 797 LEU A N 1
ATOM 6172 C CA . LEU A 1 797 ? 20.337 18.159 11.794 1.00 95.56 797 LEU A CA 1
ATOM 6173 C C . LEU A 1 797 ? 20.615 17.392 13.091 1.00 95.56 797 LEU A C 1
ATOM 6175 O O . LEU A 1 797 ? 21.194 16.309 13.050 1.00 95.56 797 LEU A O 1
ATOM 6179 N N . GLU A 1 798 ? 20.264 17.953 14.250 1.00 96.62 798 GLU A N 1
ATOM 6180 C CA . GLU A 1 798 ? 20.402 17.237 15.516 1.00 96.62 798 GLU A CA 1
ATOM 6181 C C . GLU A 1 798 ? 19.289 16.202 15.694 1.00 96.62 798 GLU A C 1
ATOM 6183 O O . GLU A 1 798 ? 19.581 15.085 16.108 1.00 96.62 798 GLU A O 1
ATOM 6188 N N . ALA A 1 799 ? 18.046 16.542 15.341 1.00 96.06 799 ALA A N 1
ATOM 6189 C CA . ALA A 1 799 ? 16.903 15.635 15.414 1.00 96.06 799 ALA A CA 1
ATOM 6190 C C . ALA A 1 799 ? 17.061 14.435 14.466 1.00 96.06 799 ALA A C 1
ATOM 6192 O O . ALA A 1 799 ? 16.737 13.312 14.839 1.00 96.06 799 ALA A O 1
ATOM 6193 N N . ALA A 1 800 ? 17.647 14.644 13.282 1.00 96.62 800 ALA A N 1
ATOM 6194 C CA . ALA A 1 800 ? 17.891 13.601 12.283 1.00 96.62 800 ALA A CA 1
ATOM 6195 C C . ALA A 1 800 ? 18.818 12.478 12.779 1.00 96.62 800 ALA A C 1
ATOM 6197 O O . ALA A 1 800 ? 18.826 11.388 12.218 1.00 96.62 800 ALA A O 1
ATOM 6198 N N . LYS A 1 801 ? 19.587 12.709 13.851 1.00 96.62 801 LYS A N 1
ATOM 6199 C CA . LYS A 1 801 ? 20.448 11.680 14.455 1.00 96.62 801 LYS A CA 1
ATOM 6200 C C . LYS A 1 801 ? 19.678 10.574 15.166 1.00 96.62 801 LYS A C 1
ATOM 6202 O O . LYS A 1 801 ? 20.289 9.571 15.513 1.00 96.62 801 LYS A O 1
ATOM 6207 N N . ALA A 1 802 ? 18.377 10.757 15.395 1.00 93.62 802 ALA A N 1
ATOM 6208 C CA . ALA A 1 802 ? 17.512 9.714 15.932 1.00 93.62 802 ALA A CA 1
ATOM 6209 C C . ALA A 1 802 ? 17.290 8.552 14.942 1.00 93.62 802 ALA A C 1
ATOM 6211 O O . ALA A 1 802 ? 16.815 7.501 15.354 1.00 93.62 802 ALA A O 1
ATOM 6212 N N . GLY A 1 803 ? 17.654 8.723 13.666 1.00 95.38 803 GLY A N 1
ATOM 6213 C CA . GLY A 1 803 ? 17.556 7.699 12.626 1.00 95.38 803 GLY A CA 1
ATOM 6214 C C . GLY A 1 803 ? 16.806 8.199 11.395 1.00 95.38 803 GLY A C 1
ATOM 6215 O O . GLY A 1 803 ? 16.167 9.254 11.423 1.00 95.38 803 GLY A O 1
ATOM 6216 N N . ASP A 1 804 ? 16.875 7.431 10.307 1.00 92.25 804 ASP A N 1
ATOM 6217 C CA . ASP A 1 804 ? 16.285 7.829 9.025 1.00 92.25 804 ASP A CA 1
ATOM 6218 C C . ASP A 1 804 ? 14.755 7.936 9.086 1.00 92.25 804 ASP A C 1
ATOM 6220 O O . ASP A 1 804 ? 14.204 8.903 8.559 1.00 92.25 804 ASP A O 1
ATOM 6224 N N . ALA A 1 805 ? 14.084 7.043 9.827 1.00 89.69 805 ALA A N 1
ATOM 6225 C CA . ALA A 1 805 ? 12.637 7.111 10.059 1.00 89.69 805 ALA A CA 1
ATOM 6226 C C . ALA A 1 805 ? 12.198 8.479 10.617 1.00 89.69 805 ALA A C 1
ATOM 6228 O O . ALA A 1 805 ? 11.193 9.037 10.191 1.00 89.69 805 ALA A O 1
ATOM 6229 N N . ILE A 1 806 ? 12.999 9.067 11.512 1.00 93.88 806 ILE A N 1
ATOM 6230 C CA . ILE A 1 806 ? 12.740 10.394 12.080 1.00 93.88 806 ILE A CA 1
ATOM 6231 C C . ILE A 1 806 ? 13.181 11.509 11.130 1.00 93.88 806 ILE A C 1
ATOM 6233 O O . ILE A 1 806 ? 12.441 12.465 10.913 1.00 93.88 806 ILE A O 1
ATOM 6237 N N . LYS A 1 807 ? 14.377 11.403 10.542 1.00 95.69 807 LYS A N 1
ATOM 6238 C CA . LYS A 1 807 ? 14.926 12.399 9.608 1.00 95.69 807 LYS A CA 1
ATOM 6239 C C . LYS A 1 807 ? 13.955 12.707 8.466 1.00 95.69 807 LYS A C 1
ATOM 6241 O O . LYS A 1 807 ? 13.788 13.876 8.109 1.00 95.69 807 LYS A O 1
ATOM 6246 N N . TYR A 1 808 ? 13.325 11.687 7.888 1.00 95.31 808 TYR A N 1
ATOM 6247 C CA . TYR A 1 808 ? 12.441 11.860 6.736 1.00 95.31 808 TYR A CA 1
ATOM 6248 C C . TYR A 1 808 ? 11.054 12.418 7.077 1.00 95.31 808 TYR A C 1
ATOM 6250 O O . TYR A 1 808 ? 10.341 12.794 6.148 1.00 95.31 808 TYR A O 1
ATOM 6258 N N . LEU A 1 809 ? 10.706 12.610 8.356 1.00 95.00 809 LEU A N 1
ATOM 6259 C CA . LEU A 1 809 ? 9.535 13.410 8.747 1.00 95.00 809 LEU A CA 1
ATOM 6260 C C . LEU A 1 809 ? 9.724 14.901 8.422 1.00 95.00 809 LEU A C 1
ATOM 6262 O O . LEU A 1 809 ? 8.766 15.622 8.192 1.00 95.00 809 LEU A O 1
ATOM 6266 N N . PHE A 1 810 ? 10.961 15.388 8.355 1.00 95.31 810 PHE A N 1
ATOM 6267 C CA . PHE A 1 810 ? 11.255 16.802 8.084 1.00 95.31 810 PHE A CA 1
ATOM 6268 C C . PHE A 1 810 ? 12.320 16.980 6.995 1.00 95.31 810 PHE A C 1
ATOM 6270 O O . PHE A 1 810 ? 13.122 17.916 7.006 1.00 95.31 810 PHE A O 1
ATOM 6277 N N . THR A 1 811 ? 12.359 16.042 6.051 1.00 95.88 811 THR A N 1
ATOM 6278 C CA . THR A 1 811 ? 13.262 16.081 4.897 1.00 95.88 811 THR A CA 1
ATOM 6279 C C . THR A 1 811 ? 12.531 15.546 3.677 1.00 95.88 811 THR A C 1
ATOM 6281 O O . THR A 1 811 ? 11.928 14.472 3.754 1.00 95.88 811 THR A O 1
ATOM 6284 N N . THR A 1 812 ? 12.605 16.244 2.542 1.00 96.88 812 THR A N 1
ATOM 6285 C CA . THR A 1 812 ? 12.121 15.683 1.277 1.00 96.88 812 THR A CA 1
ATOM 6286 C C . THR A 1 812 ? 12.954 14.449 0.926 1.00 96.88 812 THR A C 1
ATOM 6288 O O . THR A 1 812 ? 14.184 14.518 0.871 1.00 96.88 812 THR A O 1
ATOM 6291 N N . SER A 1 813 ? 12.310 13.293 0.765 1.00 95.62 813 SER A N 1
ATOM 6292 C CA . SER A 1 813 ? 13.003 12.077 0.324 1.00 95.62 813 SER A CA 1
ATOM 6293 C C . SER A 1 813 ? 13.099 12.059 -1.198 1.00 95.62 813 SER A C 1
ATOM 6295 O O . SER A 1 813 ? 12.313 12.713 -1.880 1.00 95.62 813 SER A O 1
ATOM 6297 N N . LEU A 1 814 ? 14.080 11.326 -1.714 1.00 95.25 814 LEU A N 1
ATOM 6298 C CA . LEU A 1 814 ? 14.223 11.024 -3.133 1.00 95.25 814 LEU A CA 1
ATOM 6299 C C . LEU A 1 814 ? 14.629 9.558 -3.266 1.00 95.25 814 LEU A C 1
ATOM 6301 O O . LEU A 1 814 ? 15.442 9.099 -2.460 1.00 95.25 814 LEU A O 1
ATOM 6305 N N . ALA A 1 815 ? 14.074 8.854 -4.248 1.00 94.69 815 ALA A N 1
ATOM 6306 C CA . ALA A 1 815 ? 14.388 7.458 -4.534 1.00 94.69 815 ALA A CA 1
ATOM 6307 C C . ALA A 1 815 ? 14.229 7.171 -6.041 1.00 94.69 815 ALA A C 1
ATOM 6309 O O . ALA A 1 815 ? 13.135 7.332 -6.582 1.00 94.69 815 ALA A O 1
ATOM 6310 N N . PRO A 1 816 ? 15.309 6.844 -6.774 1.00 95.06 816 PRO A N 1
ATOM 6311 C CA . PRO A 1 816 ? 15.209 6.324 -8.136 1.00 95.06 816 PRO A CA 1
ATOM 6312 C C . PRO A 1 816 ? 14.802 4.845 -8.100 1.00 95.06 816 PRO A C 1
ATOM 6314 O O . PRO A 1 816 ? 15.633 3.983 -7.821 1.00 95.06 816 PRO A O 1
ATOM 6317 N N . ASP A 1 817 ? 13.539 4.551 -8.400 1.00 80.94 817 ASP A N 1
ATOM 6318 C CA . ASP A 1 817 ? 12.965 3.222 -8.140 1.00 80.94 817 ASP A CA 1
ATOM 6319 C C . ASP A 1 817 ? 12.931 2.325 -9.383 1.00 80.94 817 ASP A C 1
ATOM 6321 O O . ASP A 1 817 ? 13.147 1.117 -9.301 1.00 80.94 817 ASP A O 1
ATOM 6325 N N . VAL A 1 818 ? 12.685 2.906 -10.565 1.00 88.19 818 VAL A N 1
ATOM 6326 C CA . VAL A 1 818 ? 12.496 2.149 -11.815 1.00 88.19 818 VAL A CA 1
ATOM 6327 C C . VAL A 1 818 ? 13.357 2.734 -12.924 1.00 88.19 818 VAL A C 1
ATOM 6329 O O . VAL A 1 818 ? 13.221 3.909 -13.251 1.00 88.19 818 VAL A O 1
ATOM 6332 N N . ILE A 1 819 ? 14.195 1.917 -13.568 1.00 94.44 819 ILE A N 1
ATOM 6333 C CA . ILE A 1 819 ? 15.013 2.313 -14.725 1.00 94.44 819 ILE A CA 1
ATOM 6334 C C . ILE A 1 819 ? 14.815 1.349 -15.902 1.00 94.44 819 ILE A C 1
ATOM 6336 O O . ILE A 1 819 ? 14.708 0.141 -15.724 1.00 94.44 819 ILE A O 1
ATOM 6340 N N . SER A 1 820 ? 14.780 1.879 -17.127 1.00 92.31 820 SER A N 1
ATOM 6341 C CA . SER A 1 820 ? 14.690 1.096 -18.366 1.00 92.31 820 SER A CA 1
ATOM 6342 C C . SER A 1 820 ? 15.517 1.717 -19.497 1.00 92.31 820 SER A C 1
ATOM 6344 O O . SER A 1 820 ? 15.621 2.940 -19.618 1.00 92.31 820 SER A O 1
ATOM 6346 N N . GLY A 1 821 ? 16.113 0.879 -20.348 1.00 88.56 821 GLY A N 1
ATOM 6347 C CA . GLY A 1 821 ? 16.872 1.304 -21.526 1.00 88.56 821 GLY A CA 1
ATOM 6348 C C . GLY A 1 821 ? 17.692 0.165 -22.134 1.00 88.56 821 GLY A C 1
ATOM 6349 O O . GLY A 1 821 ? 18.272 -0.639 -21.413 1.00 88.56 821 GLY A O 1
ATOM 6350 N N . GLY A 1 822 ? 17.768 0.120 -23.466 1.00 83.56 822 GLY A N 1
ATOM 6351 C CA . GLY A 1 822 ? 18.457 -0.944 -24.209 1.00 83.56 822 GLY A CA 1
ATOM 6352 C C . GLY A 1 822 ? 17.533 -2.106 -24.569 1.00 83.56 822 GLY A C 1
ATOM 6353 O O . GLY A 1 822 ? 16.557 -2.373 -23.881 1.00 83.56 822 GLY A O 1
ATOM 6354 N N . VAL A 1 823 ? 17.825 -2.764 -25.695 1.00 80.25 823 VAL A N 1
ATOM 6355 C CA . VAL A 1 823 ? 17.032 -3.904 -26.204 1.00 80.25 823 VAL A CA 1
ATOM 6356 C C . VAL A 1 823 ? 17.900 -5.151 -26.390 1.00 80.25 823 VAL A C 1
ATOM 6358 O O . VAL A 1 823 ? 17.433 -6.265 -26.191 1.00 80.25 823 VAL A O 1
ATOM 6361 N N . LYS A 1 824 ? 19.175 -4.978 -26.765 1.00 73.19 824 LYS A N 1
ATOM 6362 C CA . LYS A 1 824 ? 20.154 -6.058 -26.961 1.00 73.19 824 LYS A CA 1
ATOM 6363 C C . LYS A 1 824 ? 21.586 -5.534 -26.820 1.00 73.19 824 LYS A C 1
ATOM 6365 O O . LYS A 1 824 ? 21.817 -4.334 -26.944 1.00 73.19 824 LYS A O 1
ATOM 6370 N N . SER A 1 825 ? 22.554 -6.428 -26.626 1.00 87.44 825 SER A N 1
ATOM 6371 C CA . SER A 1 825 ? 23.954 -6.092 -26.304 1.00 87.44 825 SER A CA 1
ATOM 6372 C C . SER A 1 825 ? 24.697 -5.278 -27.376 1.00 87.44 825 SER A C 1
ATOM 6374 O O . SER A 1 825 ? 25.557 -4.455 -27.054 1.00 87.44 825 SER A O 1
ATOM 6376 N N . ASN A 1 826 ? 24.372 -5.468 -28.658 1.00 87.50 826 ASN A N 1
ATOM 6377 C CA . ASN A 1 826 ? 25.085 -4.835 -29.773 1.00 87.50 826 ASN A CA 1
ATOM 6378 C C . ASN A 1 826 ? 24.411 -3.574 -30.350 1.00 87.50 826 ASN A C 1
ATOM 6380 O O . ASN A 1 826 ? 24.855 -3.076 -31.389 1.00 87.50 826 ASN A O 1
ATOM 6384 N N . ALA A 1 827 ? 23.370 -3.055 -29.690 1.00 90.00 827 ALA A N 1
ATOM 6385 C CA . ALA A 1 827 ? 22.674 -1.835 -30.088 1.00 90.00 827 ALA A CA 1
ATOM 6386 C C . ALA A 1 827 ? 22.655 -0.813 -28.946 1.00 90.00 827 ALA A C 1
ATOM 6388 O O . ALA A 1 827 ? 22.146 -1.082 -27.858 1.00 90.00 827 ALA A O 1
ATOM 6389 N N . LEU A 1 828 ? 23.184 0.381 -29.210 1.00 93.25 828 LEU A N 1
ATOM 6390 C CA . LEU A 1 828 ? 23.154 1.481 -28.252 1.00 93.25 828 LEU A CA 1
ATOM 6391 C C . LEU A 1 828 ? 21.714 2.009 -28.093 1.00 93.25 828 LEU A C 1
ATOM 6393 O O . LEU A 1 828 ? 21.036 2.210 -29.103 1.00 93.25 828 LEU A O 1
ATOM 6397 N N . PRO A 1 829 ? 21.241 2.252 -26.858 1.00 93.56 829 PRO A N 1
ATOM 6398 C CA . PRO A 1 829 ? 19.871 2.683 -26.603 1.00 93.56 829 PRO A CA 1
ATOM 6399 C C . PRO A 1 829 ? 19.609 4.113 -27.069 1.00 93.56 829 PRO A C 1
ATOM 6401 O O . PRO A 1 829 ? 20.327 5.042 -26.698 1.00 93.56 829 PRO A O 1
ATOM 6404 N N . GLU A 1 830 ? 18.517 4.286 -27.811 1.00 94.12 830 GLU A N 1
ATOM 6405 C CA . GLU A 1 830 ? 18.039 5.597 -28.272 1.00 94.12 830 GLU A CA 1
ATOM 6406 C C . GLU A 1 830 ? 17.161 6.322 -27.245 1.00 94.12 830 GLU A C 1
ATOM 6408 O O . GLU A 1 830 ? 16.975 7.541 -27.319 1.00 94.12 830 GLU A O 1
ATOM 6413 N N . ARG A 1 831 ? 16.599 5.566 -26.297 1.00 96.50 831 ARG A N 1
ATOM 6414 C CA . ARG A 1 831 ? 15.717 6.052 -25.237 1.00 96.50 831 ARG A CA 1
ATOM 6415 C C . ARG A 1 831 ? 16.026 5.311 -23.939 1.00 96.50 831 ARG A C 1
ATOM 6417 O O . ARG A 1 831 ? 15.964 4.084 -23.905 1.00 96.50 831 ARG A O 1
ATOM 6424 N N . THR A 1 832 ? 16.326 6.068 -22.892 1.00 97.38 832 THR A N 1
ATOM 6425 C CA . THR A 1 832 ? 16.523 5.570 -21.523 1.00 97.38 832 THR A CA 1
ATOM 6426 C C . THR A 1 832 ? 15.594 6.344 -20.600 1.00 97.38 832 THR A C 1
ATOM 6428 O O . THR A 1 832 ? 15.493 7.563 -20.727 1.00 97.38 832 THR A O 1
ATOM 6431 N N . ARG A 1 833 ? 14.915 5.668 -19.677 1.00 97.44 833 ARG A N 1
ATOM 6432 C CA . ARG A 1 833 ? 13.944 6.266 -18.757 1.00 97.44 833 ARG A CA 1
ATOM 6433 C C . ARG A 1 833 ? 14.247 5.855 -17.320 1.00 97.44 833 ARG A C 1
ATOM 6435 O O . ARG A 1 833 ? 14.575 4.697 -17.081 1.00 97.44 833 ARG A O 1
ATOM 6442 N N . VAL A 1 834 ? 14.073 6.780 -16.382 1.00 97.62 834 VAL A N 1
ATOM 6443 C CA . VAL A 1 834 ? 14.055 6.510 -14.938 1.00 97.62 834 VAL A CA 1
ATOM 6444 C C . VAL A 1 834 ? 12.834 7.172 -14.294 1.00 97.62 834 VAL A C 1
ATOM 6446 O O . VAL A 1 834 ? 12.420 8.245 -14.730 1.00 97.62 834 VAL A O 1
ATOM 6449 N N . LEU A 1 835 ? 12.244 6.531 -13.290 1.00 96.25 835 LEU A N 1
ATOM 6450 C CA . LEU A 1 835 ? 11.213 7.090 -12.419 1.00 96.25 835 LEU A CA 1
ATOM 6451 C C . LEU A 1 835 ? 11.836 7.381 -11.052 1.00 96.25 835 LEU A C 1
ATOM 6453 O O . LEU A 1 835 ? 12.475 6.501 -10.476 1.00 96.25 835 LEU A O 1
ATOM 6457 N N . VAL A 1 836 ? 11.672 8.609 -10.559 1.00 97.06 836 VAL A N 1
ATOM 6458 C CA . VAL A 1 836 ? 12.208 9.039 -9.262 1.00 97.06 836 VAL A CA 1
ATOM 6459 C C . VAL A 1 836 ? 11.067 9.500 -8.358 1.00 97.06 836 VAL A C 1
ATOM 6461 O O . VAL A 1 836 ? 10.462 10.544 -8.621 1.00 97.06 836 VAL A O 1
ATOM 6464 N N . ASN A 1 837 ? 10.797 8.752 -7.290 1.00 95.62 837 ASN A N 1
ATOM 6465 C CA . ASN A 1 837 ? 9.811 9.100 -6.275 1.00 95.62 837 ASN A CA 1
ATOM 6466 C C . ASN A 1 837 ? 10.360 10.152 -5.308 1.00 95.62 837 ASN A C 1
ATOM 6468 O O . ASN A 1 837 ? 11.542 10.144 -4.948 1.00 95.62 837 ASN A O 1
ATOM 6472 N N . HIS A 1 838 ? 9.491 11.059 -4.871 1.00 96.50 838 HIS A N 1
ATOM 6473 C CA . HIS A 1 838 ? 9.785 12.024 -3.821 1.00 96.50 838 HIS A CA 1
ATOM 6474 C C . HIS A 1 838 ? 8.626 12.124 -2.833 1.00 96.50 838 HIS A C 1
ATOM 6476 O O . HIS A 1 838 ? 7.485 12.337 -3.241 1.00 96.50 838 HIS A O 1
ATOM 6482 N N . ARG A 1 839 ? 8.929 12.108 -1.527 1.00 96.12 839 ARG A N 1
ATOM 6483 C CA . ARG A 1 839 ? 7.986 12.541 -0.481 1.00 96.12 839 ARG A CA 1
ATOM 6484 C C . ARG A 1 839 ? 8.379 13.923 0.014 1.00 96.12 839 ARG A C 1
ATOM 6486 O O . ARG A 1 839 ? 9.418 14.062 0.663 1.00 96.12 839 ARG A O 1
ATOM 6493 N N . VAL A 1 840 ? 7.554 14.923 -0.274 1.00 96.88 840 VAL A N 1
ATOM 6494 C CA . VAL A 1 840 ? 7.827 16.353 -0.066 1.00 96.88 840 VAL A CA 1
ATOM 6495 C C . VAL A 1 840 ? 7.606 16.745 1.397 1.00 96.88 840 VAL A C 1
ATOM 6497 O O . VAL A 1 840 ? 6.595 16.392 2.002 1.00 96.88 840 VAL A O 1
ATOM 6500 N N . ASN A 1 841 ? 8.572 17.443 1.990 1.00 96.88 841 ASN A N 1
ATOM 6501 C CA . ASN A 1 841 ? 8.516 17.937 3.367 1.00 96.88 841 ASN A CA 1
ATOM 6502 C C . ASN A 1 841 ? 7.394 18.972 3.569 1.00 96.88 841 ASN A C 1
ATOM 6504 O O . ASN A 1 841 ? 7.105 19.759 2.673 1.00 96.88 841 ASN A O 1
ATOM 6508 N N . ILE A 1 842 ? 6.825 19.036 4.777 1.00 95.19 842 ILE A N 1
ATOM 6509 C CA . ILE A 1 842 ? 5.931 20.136 5.162 1.00 95.19 842 ILE A CA 1
ATOM 6510 C C . ILE A 1 842 ? 6.710 21.457 5.121 1.00 95.19 842 ILE A C 1
ATOM 6512 O O . ILE A 1 842 ? 7.769 21.559 5.744 1.00 95.19 842 ILE A O 1
ATOM 6516 N N . GLY A 1 843 ? 6.166 22.458 4.426 1.00 91.94 843 GLY A N 1
ATOM 6517 C CA . GLY A 1 843 ? 6.814 23.753 4.176 1.00 91.94 843 GLY A CA 1
ATOM 6518 C C . GLY A 1 843 ? 7.629 23.814 2.875 1.00 91.94 843 GLY A C 1
ATOM 6519 O O . GLY A 1 843 ? 8.197 24.858 2.566 1.00 91.94 843 GLY A O 1
ATOM 6520 N N . GLU A 1 844 ? 7.691 22.715 2.116 1.00 94.50 844 GLU A N 1
ATOM 6521 C CA . GLU A 1 844 ? 8.224 22.655 0.746 1.00 94.50 844 GLU A CA 1
ATOM 6522 C C . GLU A 1 844 ? 7.096 22.317 -0.238 1.00 94.50 844 GLU A C 1
ATOM 6524 O O . GLU A 1 844 ? 6.003 21.921 0.164 1.00 94.50 844 GLU A O 1
ATOM 6529 N N . HIS A 1 845 ? 7.351 22.469 -1.535 1.00 95.62 845 HIS A N 1
ATOM 6530 C CA . HIS A 1 845 ? 6.356 22.263 -2.587 1.00 95.62 845 HIS A CA 1
ATOM 6531 C C . HIS A 1 845 ? 6.850 21.312 -3.672 1.00 95.62 845 HIS A C 1
ATOM 6533 O O . HIS A 1 845 ? 8.056 21.167 -3.902 1.00 95.62 845 HIS A O 1
ATOM 6539 N N . SER A 1 846 ? 5.924 20.717 -4.432 1.00 95.88 846 SER A N 1
ATOM 6540 C CA . SER A 1 846 ? 6.311 19.908 -5.600 1.00 95.88 846 SER A CA 1
ATOM 6541 C C . SER A 1 846 ? 7.135 20.718 -6.612 1.00 95.88 846 SER A C 1
ATOM 6543 O O . SER A 1 846 ? 7.981 20.168 -7.317 1.00 95.88 846 SER A O 1
ATOM 6545 N N . SER A 1 847 ? 6.950 22.042 -6.657 1.00 96.44 847 SER A N 1
ATOM 6546 C CA . SER A 1 847 ? 7.758 22.957 -7.468 1.00 96.44 847 SER A CA 1
ATOM 6547 C C . SER A 1 847 ? 9.234 22.988 -7.076 1.00 96.44 847 SER A C 1
ATOM 6549 O O . SER A 1 847 ? 10.070 23.165 -7.959 1.00 96.44 847 SER A O 1
ATOM 6551 N N . ASP A 1 848 ? 9.574 22.783 -5.802 1.00 96.06 848 ASP A N 1
ATOM 6552 C CA . ASP A 1 848 ? 10.968 22.769 -5.343 1.00 96.06 848 ASP A CA 1
ATOM 6553 C C . ASP A 1 848 ? 11.698 21.527 -5.867 1.00 96.06 848 ASP A C 1
ATOM 6555 O O . ASP A 1 848 ? 12.840 21.612 -6.328 1.00 96.06 848 ASP A O 1
ATOM 6559 N N . VAL A 1 849 ? 11.002 20.383 -5.887 1.00 97.44 849 VAL A N 1
ATOM 6560 C CA . VAL A 1 849 ? 11.486 19.143 -6.514 1.00 97.44 849 VAL A CA 1
ATOM 6561 C C . VAL A 1 849 ? 11.685 19.345 -8.014 1.00 97.44 849 VAL A C 1
ATOM 6563 O O . VAL A 1 849 ? 12.751 19.036 -8.552 1.00 97.44 849 VAL A O 1
ATOM 6566 N N . LYS A 1 850 ? 10.679 19.915 -8.691 1.00 97.75 850 LYS A N 1
ATOM 6567 C CA . LYS A 1 850 ? 10.730 20.204 -10.131 1.00 97.75 850 LYS A CA 1
ATOM 6568 C C . LYS A 1 850 ? 11.909 21.114 -10.476 1.00 97.75 850 LYS A C 1
ATOM 6570 O O . LYS A 1 850 ? 12.662 20.805 -11.399 1.00 97.75 850 LYS A O 1
ATOM 6575 N N . ALA A 1 851 ? 12.108 22.194 -9.722 1.00 97.50 851 ALA A N 1
ATOM 6576 C CA . ALA A 1 851 ? 13.211 23.127 -9.928 1.00 97.50 851 ALA A CA 1
ATOM 6577 C C . ALA A 1 851 ? 14.571 22.435 -9.763 1.00 97.50 851 ALA A C 1
ATOM 6579 O O . ALA A 1 851 ? 15.404 22.489 -10.664 1.00 97.50 851 ALA A O 1
ATOM 6580 N N . LYS A 1 852 ? 14.765 21.692 -8.666 1.00 97.06 852 LYS A N 1
ATOM 6581 C CA . LYS A 1 852 ? 16.030 21.001 -8.398 1.00 97.06 852 LYS A CA 1
ATOM 6582 C C . LYS A 1 852 ? 16.372 19.963 -9.466 1.00 97.06 852 LYS A C 1
ATOM 6584 O O . LYS A 1 852 ? 17.505 19.931 -9.937 1.00 97.06 852 LYS A O 1
ATOM 6589 N N . LEU A 1 853 ? 15.420 19.122 -9.872 1.00 98.19 853 LEU A N 1
ATOM 6590 C CA . LEU A 1 853 ? 15.672 18.134 -10.926 1.00 98.19 853 LEU A CA 1
ATOM 6591 C C . LEU A 1 853 ? 15.931 18.792 -12.284 1.00 98.19 853 LEU A C 1
ATOM 6593 O O . LEU A 1 853 ? 16.757 18.290 -13.044 1.00 98.19 853 LEU A O 1
ATOM 6597 N N . THR A 1 854 ? 15.282 19.926 -12.568 1.00 98.38 854 THR A N 1
ATOM 6598 C CA . THR A 1 854 ? 15.561 20.723 -13.771 1.00 98.38 854 THR A CA 1
ATOM 6599 C C . THR A 1 854 ? 17.005 21.223 -13.765 1.00 98.38 854 THR A C 1
ATOM 6601 O O . THR A 1 854 ? 17.715 21.000 -14.740 1.00 98.38 854 THR A O 1
ATOM 6604 N N . ASP A 1 855 ? 17.489 21.789 -12.655 1.00 98.19 855 ASP A N 1
ATOM 6605 C CA . ASP A 1 855 ? 18.869 22.285 -12.532 1.00 98.19 855 ASP A CA 1
ATOM 6606 C C . ASP A 1 855 ? 19.920 21.173 -12.726 1.00 98.19 855 ASP A C 1
ATOM 6608 O O . ASP A 1 855 ? 20.943 21.358 -13.401 1.00 98.19 855 ASP A O 1
ATOM 6612 N N . LEU A 1 856 ? 19.671 19.989 -12.156 1.00 98.25 856 LEU A N 1
ATOM 6613 C CA . LEU A 1 856 ? 20.550 18.825 -12.311 1.00 98.25 856 LEU A CA 1
ATOM 6614 C C . LEU A 1 856 ? 20.534 18.300 -13.754 1.00 98.25 856 LEU A C 1
ATOM 6616 O O . LEU A 1 856 ? 21.593 18.060 -14.341 1.00 98.25 856 LEU A O 1
ATOM 6620 N N . ALA A 1 857 ? 19.349 18.191 -14.357 1.00 98.06 857 ALA A N 1
ATOM 6621 C CA . ALA A 1 857 ? 19.200 17.798 -15.752 1.00 98.06 857 ALA A CA 1
ATOM 6622 C C . ALA A 1 857 ? 19.876 18.797 -16.698 1.00 98.06 857 ALA A C 1
ATOM 6624 O O . ALA A 1 857 ? 20.597 18.383 -17.601 1.00 98.06 857 ALA A O 1
ATOM 6625 N N . GLU A 1 858 ? 19.732 20.104 -16.467 1.00 98.31 858 GLU A N 1
ATOM 6626 C CA . GLU A 1 858 ? 20.422 21.144 -17.232 1.00 98.31 858 GLU A CA 1
ATOM 6627 C C . GLU A 1 858 ? 21.944 21.042 -17.130 1.00 98.31 858 GLU A C 1
ATOM 6629 O O . GLU A 1 858 ? 22.650 21.297 -18.107 1.00 98.31 858 GLU A O 1
ATOM 6634 N N . THR A 1 859 ? 22.466 20.682 -15.958 1.00 98.12 859 THR A N 1
ATOM 6635 C CA . THR A 1 859 ? 23.908 20.506 -15.747 1.00 98.12 859 THR A CA 1
ATOM 6636 C C . THR A 1 859 ? 24.448 19.373 -16.620 1.00 98.12 859 THR A C 1
ATOM 6638 O O . THR A 1 859 ? 25.443 19.554 -17.328 1.00 98.12 859 THR A O 1
ATOM 6641 N N . VAL A 1 860 ? 23.754 18.232 -16.646 1.00 97.81 860 VAL A N 1
ATOM 6642 C CA . VAL A 1 860 ? 24.096 17.097 -17.519 1.00 97.81 860 VAL A CA 1
ATOM 6643 C C . VAL A 1 860 ? 23.869 17.449 -18.993 1.00 97.81 860 VAL A C 1
ATOM 6645 O O . VAL A 1 860 ? 24.722 17.177 -19.839 1.00 97.81 860 VAL A O 1
ATOM 6648 N N . ALA A 1 861 ? 22.771 18.128 -19.319 1.00 97.44 861 ALA A N 1
ATOM 6649 C CA . ALA A 1 861 ? 22.441 18.520 -20.683 1.00 97.44 861 ALA A CA 1
ATOM 6650 C C . ALA A 1 861 ? 23.485 19.466 -21.295 1.00 97.44 861 ALA A C 1
ATOM 6652 O O . ALA A 1 861 ? 23.890 19.263 -22.439 1.00 97.44 861 ALA A O 1
ATOM 6653 N N . LYS A 1 862 ? 23.999 20.438 -20.525 1.00 97.62 862 LYS A N 1
ATOM 6654 C CA . LYS A 1 862 ? 25.090 21.340 -20.947 1.00 97.62 862 LYS A CA 1
ATOM 6655 C C . LYS A 1 862 ? 26.369 20.570 -21.289 1.00 97.62 862 LYS A C 1
ATOM 6657 O O . LYS A 1 862 ? 27.042 20.920 -22.255 1.00 97.62 862 LYS A O 1
ATOM 6662 N N . LYS A 1 863 ? 26.692 19.508 -20.541 1.00 97.12 863 LYS A N 1
ATOM 6663 C CA . LYS A 1 863 ? 27.871 18.657 -20.790 1.00 97.12 863 LYS A CA 1
ATOM 6664 C C . LYS A 1 863 ? 27.757 17.866 -22.098 1.00 97.12 863 LYS A C 1
ATOM 6666 O O . LYS A 1 863 ? 28.754 17.712 -22.799 1.00 97.12 863 LYS A O 1
ATOM 6671 N N . TYR A 1 864 ? 26.558 17.387 -22.425 1.00 96.81 864 TYR A N 1
ATOM 6672 C CA . TYR A 1 864 ? 26.314 16.501 -23.571 1.00 96.81 864 TYR A CA 1
ATOM 6673 C C . TYR A 1 864 ? 25.622 17.177 -24.763 1.00 96.81 864 TYR A C 1
ATOM 6675 O O . TYR A 1 864 ? 25.272 16.498 -25.726 1.00 96.81 864 TYR A O 1
ATOM 6683 N N . ASN A 1 865 ? 25.457 18.504 -24.724 1.00 95.94 865 ASN A N 1
ATOM 6684 C CA . ASN A 1 865 ? 24.763 19.292 -25.745 1.00 95.94 865 ASN A CA 1
ATOM 6685 C C . ASN A 1 865 ? 23.340 18.767 -26.035 1.00 95.94 865 ASN A C 1
ATOM 6687 O O . ASN A 1 865 ? 22.962 18.548 -27.187 1.00 95.94 865 ASN A O 1
ATOM 6691 N N . LEU A 1 866 ? 22.574 18.529 -24.967 1.00 97.06 866 LEU A N 1
ATOM 6692 C CA . LEU A 1 866 ? 21.190 18.056 -25.018 1.00 97.06 866 LEU A CA 1
ATOM 6693 C C . LEU A 1 866 ? 20.214 19.214 -24.773 1.00 97.06 866 LEU A C 1
ATOM 6695 O O . LEU A 1 866 ? 20.520 20.159 -24.049 1.00 97.06 866 LEU A O 1
ATOM 6699 N N . THR A 1 867 ? 19.017 19.115 -25.343 1.00 97.38 867 THR A N 1
ATOM 6700 C CA . THR A 1 867 ? 17.891 20.017 -25.046 1.00 97.38 867 THR A CA 1
ATOM 6701 C C . THR A 1 867 ? 17.159 19.540 -23.789 1.00 97.38 867 THR A C 1
ATOM 6703 O O . THR A 1 867 ? 17.012 18.336 -23.600 1.00 97.38 867 THR A O 1
ATOM 6706 N N . VAL A 1 868 ? 16.684 20.443 -22.928 1.00 97.81 868 VAL A N 1
ATOM 6707 C CA . VAL A 1 868 ? 15.900 20.074 -21.735 1.00 97.81 868 VAL A CA 1
ATOM 6708 C C . VAL A 1 868 ? 14.442 20.479 -21.914 1.00 97.81 868 VAL A C 1
ATOM 6710 O O . VAL A 1 868 ? 14.152 21.648 -22.147 1.00 97.81 868 VAL A O 1
ATOM 6713 N N . HIS A 1 869 ? 13.544 19.512 -21.738 1.00 97.12 869 HIS A N 1
ATOM 6714 C CA . HIS A 1 869 ? 12.090 19.676 -21.725 1.00 97.12 869 HIS A CA 1
ATOM 6715 C C . HIS A 1 869 ? 11.573 19.368 -20.320 1.00 97.12 869 HIS A C 1
ATOM 6717 O O . HIS A 1 869 ? 11.196 18.234 -20.023 1.00 97.12 869 HIS A O 1
ATOM 6723 N N . ALA A 1 870 ? 11.631 20.340 -19.413 1.00 96.75 870 ALA A N 1
ATOM 6724 C CA . ALA A 1 870 ? 11.287 20.118 -18.011 1.00 96.75 870 ALA A CA 1
ATOM 6725 C C . ALA A 1 870 ? 9.865 20.589 -17.690 1.00 96.75 870 ALA A C 1
ATOM 6727 O O . ALA A 1 870 ? 9.586 21.785 -17.699 1.00 96.75 870 ALA A O 1
ATOM 6728 N N . PHE A 1 871 ? 8.976 19.644 -17.371 1.00 95.81 871 PHE A N 1
ATOM 6729 C CA . PHE A 1 871 ? 7.601 19.898 -16.922 1.00 95.81 871 PHE A CA 1
ATOM 6730 C C . PHE A 1 871 ? 6.769 20.756 -17.891 1.00 95.81 871 PHE A C 1
ATOM 6732 O O . PHE A 1 871 ? 5.884 21.504 -17.475 1.00 95.81 871 PHE A O 1
ATOM 6739 N N . THR A 1 872 ? 7.040 20.630 -19.191 1.00 90.44 872 THR A N 1
ATOM 6740 C CA . THR A 1 872 ? 6.264 21.239 -20.277 1.00 90.44 872 THR A CA 1
ATOM 6741 C C . THR A 1 872 ? 5.404 20.186 -20.985 1.00 90.44 872 THR A C 1
ATOM 6743 O O . THR A 1 872 ? 5.589 18.981 -20.813 1.00 90.44 872 THR A O 1
ATOM 6746 N N . ASN A 1 873 ? 4.471 20.637 -21.828 1.00 84.94 873 ASN A N 1
ATOM 6747 C CA . ASN A 1 873 ? 3.701 19.756 -22.718 1.00 84.94 873 ASN A CA 1
ATOM 6748 C C . ASN A 1 873 ? 4.481 19.363 -23.989 1.00 84.94 873 ASN A C 1
ATOM 6750 O O . ASN A 1 873 ? 3.895 18.835 -24.935 1.00 84.94 873 ASN A O 1
ATOM 6754 N N . GLU A 1 874 ? 5.781 19.657 -24.049 1.00 84.06 874 GLU A N 1
ATOM 6755 C CA . GLU A 1 874 ? 6.603 19.351 -25.215 1.00 84.06 874 GLU A CA 1
ATOM 6756 C C . GLU A 1 874 ? 6.873 17.843 -25.311 1.00 84.06 874 GLU A C 1
ATOM 6758 O O . GLU A 1 874 ? 7.005 17.124 -24.314 1.00 84.06 874 GLU A O 1
ATOM 6763 N N . ALA A 1 875 ? 6.899 17.340 -26.544 1.00 84.94 875 ALA A N 1
ATOM 6764 C CA . ALA A 1 875 ? 7.238 15.951 -26.810 1.00 84.94 875 ALA A CA 1
ATOM 6765 C C . ALA A 1 875 ? 8.751 15.731 -26.686 1.00 84.94 875 ALA A C 1
ATOM 6767 O O . ALA A 1 875 ? 9.548 16.644 -26.888 1.00 84.94 875 ALA A O 1
ATOM 6768 N N . GLU A 1 876 ? 9.147 14.487 -26.427 1.00 91.69 876 GLU A N 1
ATOM 6769 C CA . GLU A 1 876 ? 10.552 14.086 -26.482 1.00 91.69 876 GLU A CA 1
ATOM 6770 C C . GLU A 1 876 ? 11.147 14.396 -27.865 1.00 91.69 876 GLU A C 1
ATOM 6772 O O . GLU A 1 876 ? 10.614 13.959 -28.889 1.00 91.69 876 GLU A O 1
ATOM 6777 N N . THR A 1 877 ? 12.285 15.087 -27.909 1.00 94.69 877 THR A N 1
ATOM 6778 C CA . THR A 1 877 ? 13.021 15.344 -29.156 1.00 94.69 877 THR A CA 1
ATOM 6779 C C . THR A 1 877 ? 14.327 14.544 -29.197 1.00 94.69 877 THR A C 1
ATOM 6781 O O . THR A 1 877 ? 14.836 14.133 -28.151 1.00 94.69 877 THR A O 1
ATOM 6784 N N . PRO A 1 878 ? 14.929 14.302 -30.374 1.00 95.38 878 PRO A N 1
ATOM 6785 C CA . PRO A 1 878 ? 16.291 13.774 -30.443 1.00 95.38 878 PRO A CA 1
ATOM 6786 C C . PRO A 1 878 ? 17.261 14.649 -29.636 1.00 95.38 878 PRO A C 1
ATOM 6788 O O . PRO A 1 878 ? 17.105 15.870 -29.626 1.00 95.38 878 PRO A O 1
ATOM 6791 N N . LEU A 1 879 ? 18.257 14.032 -28.988 1.00 95.94 879 LEU A N 1
ATOM 6792 C CA . LEU A 1 879 ? 19.243 14.730 -28.149 1.00 95.94 879 LEU A CA 1
ATOM 6793 C C . LEU A 1 879 ? 18.582 15.588 -27.057 1.00 95.94 879 LEU A C 1
ATOM 6795 O O . LEU A 1 879 ? 18.824 16.792 -26.973 1.00 95.94 879 LEU A O 1
ATOM 6799 N N . SER A 1 880 ? 17.732 14.978 -26.228 1.00 97.75 880 SER A N 1
ATOM 6800 C CA . SER A 1 880 ? 17.032 15.694 -25.156 1.00 97.75 880 SER A CA 1
ATOM 6801 C C . SER A 1 880 ? 16.925 14.925 -23.843 1.00 97.75 880 SER A C 1
ATOM 6803 O O . SER A 1 880 ? 17.006 13.698 -23.821 1.00 97.75 880 SER A O 1
ATOM 6805 N N . ILE A 1 881 ? 16.717 15.667 -22.755 1.00 98.31 881 ILE A N 1
ATOM 6806 C CA . ILE A 1 881 ? 16.262 15.173 -21.454 1.00 98.31 881 ILE A CA 1
ATOM 6807 C C . ILE A 1 881 ? 14.867 15.750 -21.224 1.00 98.31 881 ILE A C 1
ATOM 6809 O O . ILE A 1 881 ? 14.689 16.964 -21.239 1.00 98.31 881 ILE A O 1
ATOM 6813 N N . THR A 1 882 ? 13.875 14.895 -21.019 1.00 98.31 882 THR A N 1
ATOM 6814 C CA . THR A 1 882 ? 12.486 15.281 -20.757 1.00 98.31 882 THR A CA 1
ATOM 6815 C C . THR A 1 882 ? 12.114 14.877 -19.338 1.00 98.31 882 THR A C 1
ATOM 6817 O O . THR A 1 882 ? 12.303 13.718 -18.979 1.00 98.31 882 THR A O 1
ATOM 6820 N N . LEU A 1 883 ? 11.593 15.809 -18.539 1.00 98.19 883 LEU A N 1
ATOM 6821 C CA . LEU A 1 883 ? 11.122 15.557 -17.176 1.00 98.19 883 LEU A CA 1
ATOM 6822 C C . LEU A 1 883 ? 9.607 15.742 -17.141 1.00 98.19 883 LEU A C 1
ATOM 6824 O O . LEU A 1 883 ? 9.105 16.800 -17.526 1.00 98.19 883 LEU A O 1
ATOM 6828 N N . LYS A 1 884 ? 8.879 14.735 -16.663 1.00 96.69 884 LYS A N 1
ATOM 6829 C CA . LYS A 1 884 ? 7.422 14.779 -16.506 1.00 96.69 884 LYS A CA 1
ATOM 6830 C C . LYS A 1 884 ? 7.037 14.399 -15.088 1.00 96.69 884 LYS A C 1
ATOM 6832 O O . LYS A 1 884 ? 7.543 13.422 -14.550 1.00 96.69 884 LYS A O 1
ATOM 6837 N N . ALA A 1 885 ? 6.139 15.179 -14.496 1.00 94.81 885 ALA A N 1
ATOM 6838 C CA . ALA A 1 885 ? 5.533 14.823 -13.221 1.00 94.81 885 ALA A CA 1
ATOM 6839 C C . ALA A 1 885 ? 4.482 13.728 -13.442 1.00 94.81 885 ALA A C 1
ATOM 6841 O O . ALA A 1 885 ? 3.747 13.768 -14.432 1.00 94.81 885 ALA A O 1
ATOM 6842 N N . GLY A 1 886 ? 4.417 12.771 -12.522 1.00 86.88 886 GLY A N 1
ATOM 6843 C CA . GLY A 1 886 ? 3.393 11.740 -12.495 1.00 86.88 886 GLY A CA 1
ATOM 6844 C C . GLY A 1 886 ? 1.992 12.331 -12.278 1.00 86.88 886 GLY A C 1
ATOM 6845 O O . GLY A 1 886 ? 1.855 13.429 -11.722 1.00 86.88 886 GLY A O 1
ATOM 6846 N N . PRO A 1 887 ? 0.939 11.609 -12.698 1.00 80.75 887 PRO A N 1
ATOM 6847 C CA . PRO A 1 887 ? -0.441 12.092 -12.634 1.00 80.75 887 PRO A CA 1
ATOM 6848 C C . PRO A 1 887 ? -0.948 12.293 -11.197 1.00 80.75 887 PRO A C 1
ATOM 6850 O O . PRO A 1 887 ? -1.819 13.126 -10.977 1.00 80.75 887 PRO A O 1
ATOM 6853 N N . LEU A 1 888 ? -0.373 11.584 -10.221 1.00 84.25 888 LEU A N 1
ATOM 6854 C CA . LEU A 1 888 ? -0.759 11.617 -8.805 1.00 84.25 888 LEU A CA 1
ATOM 6855 C C . LEU A 1 888 ? 0.112 12.574 -7.970 1.00 84.25 888 LEU A C 1
ATOM 6857 O O . LEU A 1 888 ? 0.434 12.293 -6.819 1.00 84.25 888 LEU A O 1
ATOM 6861 N N . THR A 1 889 ? 0.532 13.704 -8.551 1.00 91.25 889 THR A N 1
ATOM 6862 C CA . THR A 1 889 ? 1.286 14.722 -7.800 1.00 91.25 889 THR A CA 1
ATOM 6863 C C . THR A 1 889 ? 0.417 15.304 -6.683 1.00 91.25 889 THR A C 1
ATOM 6865 O O . THR A 1 889 ? -0.658 15.841 -6.948 1.00 91.25 889 THR A O 1
ATOM 6868 N N . LEU A 1 890 ? 0.922 15.259 -5.453 1.00 93.12 890 LEU A N 1
ATOM 6869 C CA . LEU A 1 890 ? 0.251 15.712 -4.244 1.00 93.12 890 LEU A CA 1
ATOM 6870 C C . LEU A 1 890 ? 1.125 16.734 -3.505 1.00 93.12 890 LEU A C 1
ATOM 6872 O O . LEU A 1 890 ? 2.275 16.457 -3.161 1.00 93.12 890 LEU A O 1
ATOM 6876 N N . GLU A 1 891 ? 0.583 17.923 -3.250 1.00 95.06 891 GLU A N 1
ATOM 6877 C CA . GLU A 1 891 ? 1.222 18.884 -2.343 1.00 95.06 891 GLU A CA 1
ATOM 6878 C C . GLU A 1 891 ? 1.126 18.391 -0.889 1.00 95.06 891 GLU A C 1
ATOM 6880 O O . GLU A 1 891 ? 0.217 17.621 -0.576 1.00 95.06 891 GLU A O 1
ATOM 6885 N N . PRO A 1 892 ? 2.029 18.808 0.018 1.00 95.56 892 PRO A N 1
ATOM 6886 C CA . PRO A 1 892 ? 1.891 18.484 1.434 1.00 95.56 892 PRO A CA 1
ATOM 6887 C C . PRO A 1 892 ? 0.515 18.853 1.990 1.00 95.56 892 PRO A C 1
ATOM 6889 O O . PRO A 1 892 ? -0.043 19.899 1.645 1.00 95.56 892 PRO A O 1
ATOM 6892 N N . ALA A 1 893 ? -0.022 18.000 2.866 1.00 95.88 893 ALA A N 1
ATOM 6893 C CA . ALA A 1 893 ? -1.356 18.211 3.404 1.00 95.88 893 ALA A CA 1
ATOM 6894 C C . ALA A 1 893 ? -1.418 19.515 4.219 1.00 95.88 893 ALA A C 1
ATOM 6896 O O . ALA A 1 893 ? -0.471 19.827 4.954 1.00 95.88 893 ALA A O 1
ATOM 6897 N N . PRO A 1 894 ? -2.540 20.255 4.163 1.00 95.00 894 PRO A N 1
ATOM 6898 C CA . PRO A 1 894 ? -2.774 21.367 5.071 1.00 95.00 894 PRO A CA 1
ATOM 6899 C C . PRO A 1 894 ? -2.638 20.918 6.529 1.00 95.00 894 PRO A C 1
ATOM 6901 O O . PRO A 1 894 ? -3.172 19.881 6.920 1.00 95.00 894 PRO A O 1
ATOM 6904 N N . VAL A 1 895 ? -1.945 21.716 7.341 1.00 96.69 895 VAL A N 1
ATOM 6905 C CA . VAL A 1 895 ? -1.715 21.384 8.751 1.00 96.69 895 VAL A CA 1
ATOM 6906 C C . VAL A 1 895 ? -2.979 21.651 9.565 1.00 96.69 895 VAL A C 1
ATOM 6908 O O . VAL A 1 895 ? -3.454 22.790 9.653 1.00 96.69 895 VAL A O 1
ATOM 6911 N N . THR A 1 896 ? -3.510 20.604 10.193 1.00 97.19 896 THR A N 1
ATOM 6912 C CA . THR A 1 896 ? -4.665 20.689 11.085 1.00 97.19 896 THR A CA 1
ATOM 6913 C C . THR A 1 896 ? -4.341 21.567 12.302 1.00 97.19 896 THR A C 1
ATOM 6915 O O . THR A 1 896 ? -3.310 21.369 12.951 1.00 97.19 896 THR A O 1
ATOM 6918 N N . PRO A 1 897 ? -5.208 22.531 12.675 1.00 95.56 897 PRO A N 1
ATOM 6919 C CA . PRO A 1 897 ? -5.005 23.342 13.871 1.00 95.56 897 PRO A CA 1
ATOM 6920 C C . PRO A 1 897 ? -5.010 22.505 15.157 1.00 95.56 897 PRO A C 1
ATOM 6922 O O . PRO A 1 897 ? -5.961 21.771 15.426 1.00 95.56 897 PRO A O 1
ATOM 6925 N N . THR A 1 898 ? -3.989 22.694 15.996 1.00 95.00 898 THR A N 1
ATOM 6926 C CA . THR A 1 898 ? -3.779 21.948 17.254 1.00 95.00 898 THR A CA 1
ATOM 6927 C C . THR A 1 898 ? -3.941 22.818 18.503 1.00 95.00 898 THR A C 1
ATOM 6929 O O . THR A 1 898 ? -3.380 22.519 19.557 1.00 95.00 898 THR A O 1
ATOM 6932 N N . SER A 1 899 ? -4.646 23.949 18.396 1.00 90.75 899 SER A N 1
ATOM 6933 C CA . SER A 1 899 ? -4.907 24.801 19.561 1.00 90.75 899 SER A CA 1
ATOM 6934 C C . SER A 1 899 ? -5.826 24.085 20.546 1.00 90.75 899 SER A C 1
ATOM 6936 O O . SER A 1 899 ? -6.811 23.465 20.145 1.00 90.75 899 SER A O 1
ATOM 6938 N N . VAL A 1 900 ? -5.522 24.220 21.832 1.00 92.00 900 VAL A N 1
ATOM 6939 C CA . VAL A 1 900 ? -6.361 23.757 22.949 1.00 92.00 900 VAL A CA 1
ATOM 6940 C C . VAL A 1 900 ? -6.923 24.926 23.762 1.00 92.00 900 VAL A C 1
ATOM 6942 O O . VAL A 1 900 ? -7.403 24.749 24.878 1.00 92.00 900 VAL A O 1
ATOM 6945 N N . GLU A 1 901 ? -6.841 26.145 23.224 1.00 89.00 901 GLU A N 1
ATOM 6946 C CA . GLU A 1 901 ? -7.511 27.304 23.804 1.00 89.00 901 GLU A CA 1
ATOM 6947 C C . GLU A 1 901 ? -9.017 27.218 23.511 1.00 89.00 901 GLU A C 1
ATOM 6949 O O . GLU A 1 901 ? -9.451 27.385 22.372 1.00 89.00 901 GLU A O 1
ATOM 6954 N N . GLY A 1 902 ? -9.817 26.952 24.547 1.00 89.56 902 GLY A N 1
ATOM 6955 C CA . GLY A 1 902 ? -11.258 26.723 24.413 1.00 89.56 902 GLY A CA 1
ATOM 6956 C C . GLY A 1 902 ? -11.605 25.292 23.988 1.00 89.56 902 GLY A C 1
ATOM 6957 O O . GLY A 1 902 ? -10.798 24.377 24.135 1.00 89.56 902 GLY A O 1
ATOM 6958 N N . VAL A 1 903 ? -12.831 25.091 23.493 1.00 93.81 903 VAL A N 1
ATOM 6959 C CA . VAL A 1 903 ? -13.298 23.790 22.986 1.00 93.81 903 VAL A CA 1
ATOM 6960 C C . VAL A 1 903 ? -13.036 23.727 21.483 1.00 93.81 903 VAL A C 1
ATOM 6962 O O . VAL A 1 903 ? -13.726 24.376 20.698 1.00 93.81 903 VAL A O 1
ATOM 6965 N N . THR A 1 904 ? -12.033 22.949 21.086 1.00 96.50 904 THR A N 1
ATOM 6966 C CA . THR A 1 904 ? -11.658 22.702 19.689 1.00 96.50 904 THR A CA 1
ATOM 6967 C C . THR A 1 904 ? -11.726 21.204 19.379 1.00 96.50 904 THR A C 1
ATOM 6969 O O . THR A 1 904 ? -11.632 20.383 20.295 1.00 96.50 904 THR A O 1
ATOM 6972 N N . PRO A 1 905 ? -11.809 20.795 18.099 1.00 97.38 905 PRO A N 1
ATOM 6973 C CA . PRO A 1 905 ? -11.715 19.380 17.740 1.00 97.38 905 PRO A CA 1
ATOM 6974 C C . PRO A 1 905 ? -10.455 18.692 18.291 1.00 97.38 905 PRO A C 1
ATOM 6976 O O . PRO A 1 905 ? -10.527 17.572 18.792 1.00 97.38 905 PRO A O 1
ATOM 6979 N N . TYR A 1 906 ? -9.308 19.385 18.286 1.00 97.56 906 TYR A N 1
ATOM 6980 C CA . TYR A 1 906 ? -8.062 18.847 18.837 1.00 97.56 906 TYR A CA 1
ATOM 6981 C C . TYR A 1 906 ? -8.106 18.723 20.366 1.00 97.56 906 TYR A C 1
ATOM 6983 O O . TYR A 1 906 ? -7.583 17.749 20.911 1.00 97.56 906 TYR A O 1
ATOM 6991 N N . SER A 1 907 ? -8.747 19.661 21.078 1.00 97.25 907 SER A N 1
ATOM 6992 C CA . SER A 1 907 ? -8.902 19.560 22.534 1.00 97.25 907 SER A CA 1
ATOM 6993 C C . SER A 1 907 ? -9.850 18.426 22.928 1.00 97.25 907 SER A C 1
ATOM 6995 O O . SER A 1 907 ? -9.589 17.743 23.915 1.00 97.25 907 SER A O 1
ATOM 6997 N N . VAL A 1 908 ? -10.918 18.197 22.153 1.00 98.31 908 VAL A N 1
ATOM 6998 C CA . VAL A 1 908 ? -11.854 17.081 22.360 1.00 98.31 908 VAL A CA 1
ATOM 6999 C C . VAL A 1 908 ? -11.164 15.743 22.109 1.00 98.31 908 VAL A C 1
ATOM 7001 O O . VAL A 1 908 ? -11.254 14.857 22.959 1.00 98.31 908 VAL A O 1
ATOM 7004 N N . LEU A 1 909 ? -10.418 15.610 21.006 1.00 98.19 909 LEU A N 1
ATOM 7005 C CA . LEU A 1 909 ? -9.594 14.429 20.731 1.00 98.19 909 LEU A CA 1
ATOM 7006 C C . LEU A 1 909 ? -8.599 14.188 21.872 1.00 98.19 909 LEU A C 1
ATOM 7008 O O . LEU A 1 909 ? -8.582 13.110 22.460 1.00 98.19 909 LEU A O 1
ATOM 7012 N N . SER A 1 910 ? -7.833 15.216 22.251 1.00 97.81 910 SER A N 1
ATOM 7013 C CA . SER A 1 910 ? -6.809 15.113 23.298 1.00 97.81 910 SER A CA 1
ATOM 7014 C C . SER A 1 910 ? -7.393 14.707 24.652 1.00 97.81 910 SER A C 1
ATOM 7016 O O . SER A 1 910 ? -6.866 13.814 25.316 1.00 97.81 910 SER A O 1
ATOM 7018 N N . GLY A 1 911 ? -8.493 15.346 25.059 1.00 98.12 911 GLY A N 1
ATOM 7019 C CA . GLY A 1 911 ? -9.185 15.037 26.306 1.00 98.12 911 GLY A CA 1
ATOM 7020 C C . GLY A 1 911 ? -9.790 13.633 26.301 1.00 98.12 911 GLY A C 1
ATOM 7021 O O . GLY A 1 911 ? -9.669 12.926 27.299 1.00 98.12 911 GLY A O 1
ATOM 7022 N N . THR A 1 912 ? -10.382 13.200 25.181 1.00 98.50 912 THR A N 1
ATOM 7023 C CA . THR A 1 912 ? -10.959 11.851 25.036 1.00 98.50 912 THR A CA 1
ATOM 7024 C C . THR A 1 912 ? -9.880 10.782 25.181 1.00 98.50 912 THR A C 1
ATOM 7026 O O . THR A 1 912 ? -10.025 9.850 25.971 1.00 98.50 912 THR A O 1
ATOM 7029 N N . THR A 1 913 ? -8.754 10.950 24.486 1.00 98.31 913 THR A N 1
ATOM 7030 C CA . THR A 1 913 ? -7.628 10.015 24.562 1.00 98.31 913 THR A CA 1
ATOM 7031 C C . THR A 1 913 ? -7.048 9.958 25.980 1.00 98.31 913 THR A C 1
ATOM 7033 O O . THR A 1 913 ? -6.841 8.875 26.525 1.00 98.31 913 THR A O 1
ATOM 7036 N N . ARG A 1 914 ? -6.870 11.106 26.646 1.00 97.75 914 ARG A N 1
ATOM 7037 C CA . ARG A 1 914 ? -6.388 11.158 28.040 1.00 97.75 914 ARG A CA 1
ATOM 7038 C C . ARG A 1 914 ? -7.391 10.606 29.053 1.00 97.75 914 ARG A C 1
ATOM 7040 O O . ARG A 1 914 ? -6.978 10.113 30.097 1.00 97.75 914 ARG A O 1
ATOM 7047 N N . ALA A 1 915 ? -8.689 10.637 28.763 1.00 97.56 915 ALA A N 1
ATOM 7048 C CA . ALA A 1 915 ? -9.691 9.979 29.597 1.00 97.56 915 ALA A CA 1
ATOM 7049 C C . ALA A 1 915 ? -9.622 8.453 29.523 1.00 97.56 915 ALA A C 1
ATOM 7051 O O . ALA A 1 915 ? -9.863 7.796 30.534 1.00 97.56 915 ALA A O 1
ATOM 7052 N N . LEU A 1 916 ? -9.245 7.894 28.373 1.00 96.81 916 LEU A N 1
ATOM 7053 C CA . LEU A 1 916 ? -9.077 6.450 28.224 1.00 96.81 916 LEU A CA 1
ATOM 7054 C C . LEU A 1 916 ? -7.771 5.937 28.854 1.00 96.81 916 LEU A C 1
ATOM 7056 O O . LEU A 1 916 ? -7.766 4.875 29.474 1.00 96.81 916 LEU A O 1
ATOM 7060 N N . TYR A 1 917 ? -6.674 6.686 28.709 1.00 96.19 917 TYR A N 1
ATOM 7061 C CA . TYR A 1 917 ? -5.326 6.223 29.075 1.00 96.19 917 TYR A CA 1
ATOM 7062 C C . TYR A 1 917 ? -4.726 6.872 30.327 1.00 96.19 917 TYR A C 1
ATOM 7064 O O . TYR A 1 917 ? -3.686 6.427 30.809 1.00 96.19 917 TYR A O 1
ATOM 7072 N N . GLY A 1 918 ? -5.374 7.898 30.877 1.00 94.62 918 GLY A N 1
ATOM 7073 C CA . GLY A 1 918 ? -4.905 8.636 32.046 1.00 94.62 918 GLY A CA 1
ATOM 7074 C C . GLY A 1 918 ? -4.065 9.871 31.710 1.00 94.62 918 GLY A C 1
ATOM 7075 O O . GLY A 1 918 ? -3.703 10.140 30.565 1.00 94.62 918 GLY A O 1
ATOM 7076 N N . THR A 1 919 ? -3.756 10.655 32.745 1.00 93.75 919 THR A N 1
ATOM 7077 C CA . THR A 1 919 ? -3.084 11.962 32.625 1.00 93.75 919 THR A CA 1
ATOM 7078 C C . THR A 1 919 ? -1.599 11.883 32.287 1.00 93.75 919 THR A C 1
ATOM 7080 O O . THR A 1 919 ? -1.038 12.880 31.823 1.00 93.75 919 THR A O 1
ATOM 7083 N N . ASP A 1 920 ? -0.983 10.721 32.513 1.00 93.12 920 ASP A N 1
ATOM 7084 C CA . ASP A 1 920 ? 0.430 10.460 32.217 1.00 93.12 920 ASP A CA 1
ATOM 7085 C C . ASP A 1 920 ? 0.677 10.303 30.708 1.00 93.12 920 ASP A C 1
ATOM 7087 O O . ASP A 1 920 ? 1.792 10.521 30.234 1.00 93.12 920 ASP A O 1
ATOM 7091 N N . LEU A 1 921 ? -0.372 9.978 29.940 1.00 95.94 921 LEU A N 1
ATOM 7092 C CA . LEU A 1 921 ? -0.331 9.991 28.485 1.00 95.94 921 LEU A CA 1
ATOM 7093 C C . LEU A 1 921 ? -0.308 11.437 27.973 1.00 95.94 921 LEU A C 1
ATOM 7095 O O . LEU A 1 921 ? -1.223 12.229 28.221 1.00 95.94 921 LEU A O 1
ATOM 7099 N N . LEU A 1 922 ? 0.710 11.771 27.189 1.00 96.94 922 LEU A N 1
ATOM 7100 C CA . LEU A 1 922 ? 0.824 13.062 26.520 1.00 96.94 922 LEU A CA 1
ATOM 7101 C C . LEU A 1 922 ? 0.170 13.000 25.139 1.00 96.94 922 LEU A C 1
ATOM 7103 O O . LEU A 1 922 ? 0.317 12.013 24.429 1.00 96.94 922 LEU A O 1
ATOM 7107 N N . VAL A 1 923 ? -0.515 14.062 24.728 1.00 97.50 923 VAL A N 1
ATOM 7108 C CA . VAL A 1 923 ? -1.033 14.206 23.361 1.00 97.50 923 VAL A CA 1
ATOM 7109 C C . VAL A 1 923 ? -0.232 15.284 22.651 1.00 97.50 923 VAL A C 1
ATOM 7111 O O . VAL A 1 923 ? -0.083 16.401 23.159 1.00 97.50 923 VAL A O 1
ATOM 7114 N N . ALA A 1 924 ? 0.315 14.942 21.492 1.00 97.19 924 ALA A N 1
ATOM 7115 C CA . ALA A 1 924 ? 1.181 15.817 20.719 1.00 97.19 924 ALA A CA 1
ATOM 7116 C C . ALA A 1 924 ? 0.887 15.682 19.219 1.00 97.19 924 ALA A C 1
ATOM 7118 O O . ALA A 1 924 ? 0.504 14.607 18.770 1.00 97.19 924 ALA A O 1
ATOM 7119 N N . PRO A 1 925 ? 1.072 16.742 18.419 1.00 95.94 925 PRO A N 1
ATOM 7120 C CA . PRO A 1 925 ? 0.790 16.673 16.993 1.00 95.94 925 PRO A CA 1
ATOM 7121 C C . PRO A 1 925 ? 1.771 15.744 16.271 1.00 95.94 925 PRO A C 1
ATOM 7123 O O . PRO A 1 925 ? 2.987 15.856 16.442 1.00 95.94 925 PRO A O 1
ATOM 7126 N N . GLY A 1 926 ? 1.225 14.854 15.447 1.00 93.62 926 GLY A N 1
ATOM 7127 C CA . GLY A 1 926 ? 1.953 13.917 14.604 1.00 93.62 926 GLY A CA 1
ATOM 7128 C C . GLY A 1 926 ? 2.062 14.357 13.152 1.00 93.62 926 GLY A C 1
ATOM 7129 O O . GLY A 1 926 ? 1.259 15.144 12.653 1.00 93.62 926 GLY A O 1
ATOM 7130 N N . LEU A 1 927 ? 3.052 13.804 12.459 1.00 94.00 927 LEU A N 1
ATOM 7131 C CA . LEU A 1 927 ? 3.199 13.905 11.011 1.00 94.00 927 LEU A CA 1
ATOM 7132 C C . LEU A 1 927 ? 3.328 12.497 10.444 1.00 94.00 927 LEU A C 1
ATOM 7134 O O . LEU A 1 927 ? 4.151 11.719 10.926 1.00 94.00 927 LEU A O 1
ATOM 7138 N N . MET A 1 928 ? 2.555 12.201 9.407 1.00 91.75 928 MET A N 1
ATOM 7139 C CA . MET A 1 928 ? 2.660 10.948 8.670 1.00 91.75 928 MET A CA 1
ATOM 7140 C C . MET A 1 928 ? 3.492 11.125 7.399 1.00 91.75 928 MET A C 1
ATOM 7142 O O . MET A 1 928 ? 3.447 12.159 6.729 1.00 91.75 928 MET A O 1
ATOM 7146 N N . SER A 1 929 ? 4.302 10.113 7.089 1.00 84.38 929 SER A N 1
ATOM 7147 C CA . SER A 1 929 ? 5.097 10.064 5.859 1.00 84.38 929 SER A CA 1
ATOM 7148 C C . SER A 1 929 ? 4.327 9.500 4.664 1.00 84.38 929 SER A C 1
ATOM 7150 O O . SER A 1 929 ? 4.671 9.844 3.533 1.00 84.38 929 SER A O 1
ATOM 7152 N N . GLY A 1 930 ? 3.340 8.633 4.920 1.00 83.38 930 GLY A N 1
ATOM 7153 C CA . GLY A 1 930 ? 2.374 8.131 3.939 1.00 83.38 930 GLY A CA 1
ATOM 7154 C C . GLY A 1 930 ? 1.215 9.106 3.716 1.00 83.38 930 GLY A C 1
ATOM 7155 O O . GLY A 1 930 ? 1.176 10.169 4.340 1.00 83.38 930 GLY A O 1
ATOM 7156 N N . ASN A 1 931 ? 0.312 8.749 2.805 1.00 89.31 931 ASN A N 1
ATOM 7157 C CA . ASN A 1 931 ? -0.897 9.510 2.503 1.00 89.31 931 ASN A CA 1
ATOM 7158 C C . ASN A 1 931 ? -2.101 8.581 2.602 1.00 89.31 931 ASN A C 1
ATOM 7160 O O . ASN A 1 931 ? -2.063 7.569 1.917 1.00 89.31 931 ASN A O 1
ATOM 7164 N N . THR A 1 932 ? -3.118 8.968 3.368 1.00 93.38 932 THR A N 1
ATOM 7165 C CA . THR A 1 932 ? -4.407 8.274 3.449 1.00 93.38 932 THR A CA 1
ATOM 7166 C C . THR A 1 932 ? -5.431 8.876 2.483 1.00 93.38 932 THR A C 1
ATOM 7168 O O . THR A 1 932 ? -5.206 9.924 1.845 1.00 93.38 932 THR A O 1
ATOM 7171 N N . ASP A 1 933 ? -6.621 8.285 2.450 1.00 95.50 933 ASP A N 1
ATOM 7172 C CA . ASP A 1 933 ? -7.804 8.784 1.745 1.00 95.50 933 ASP A CA 1
ATOM 7173 C C . ASP A 1 933 ? -8.189 10.233 2.090 1.00 95.50 933 ASP A C 1
ATOM 7175 O O . ASP A 1 933 ? -8.812 10.940 1.286 1.00 95.50 933 ASP A O 1
ATOM 7179 N N . THR A 1 934 ? -7.762 10.745 3.247 1.00 95.81 934 THR A N 1
ATOM 7180 C CA . THR A 1 934 ? -7.978 12.140 3.672 1.00 95.81 934 THR A CA 1
ATOM 7181 C C . THR A 1 934 ? -7.547 13.189 2.650 1.00 95.81 934 THR A C 1
ATOM 7183 O O . THR A 1 934 ? -8.082 14.303 2.680 1.00 95.81 934 THR A O 1
ATOM 7186 N N . ARG A 1 935 ? -6.633 12.869 1.722 1.00 94.38 935 ARG A N 1
ATOM 7187 C CA . ARG A 1 935 ? -6.240 13.751 0.608 1.00 94.38 935 ARG A CA 1
ATOM 7188 C C . ARG A 1 935 ? -7.420 14.254 -0.227 1.00 94.38 935 ARG A C 1
ATOM 7190 O O . ARG A 1 935 ? -7.372 15.364 -0.752 1.00 94.38 935 ARG A O 1
ATOM 7197 N N . TYR A 1 936 ? -8.498 13.476 -0.306 1.00 96.88 936 TYR A N 1
ATOM 7198 C CA . TYR A 1 936 ? -9.717 13.851 -1.023 1.00 96.88 936 TYR A CA 1
ATOM 7199 C C . TYR A 1 936 ? -10.651 14.752 -0.201 1.00 96.88 936 TYR A C 1
ATOM 7201 O O . TYR A 1 936 ? -11.502 15.438 -0.765 1.00 96.88 936 TYR A O 1
ATOM 7209 N N . TYR A 1 937 ? -10.471 14.811 1.121 1.00 97.81 937 TYR A N 1
ATOM 7210 C CA . TYR A 1 937 ? -11.394 15.463 2.055 1.00 97.81 937 TYR A CA 1
ATOM 7211 C C . TYR A 1 937 ? -10.902 16.816 2.592 1.00 97.81 937 TYR A C 1
ATOM 7213 O O . TYR A 1 937 ? -11.597 17.443 3.393 1.00 97.81 937 TYR A O 1
ATOM 7221 N N . TRP A 1 938 ? -9.743 17.320 2.152 1.00 96.50 938 TRP A N 1
ATOM 7222 C CA . TRP A 1 938 ? -9.177 18.595 2.635 1.00 96.50 938 TRP A CA 1
ATOM 7223 C C . TRP A 1 938 ? -10.119 19.798 2.475 1.00 96.50 938 TRP A C 1
ATOM 7225 O O . TRP A 1 938 ? -10.099 20.730 3.283 1.00 96.50 938 TRP A O 1
ATOM 7235 N N . ASP A 1 939 ? -10.979 19.772 1.455 1.00 97.06 939 ASP A N 1
ATOM 7236 C CA . ASP A 1 939 ? -11.980 20.815 1.229 1.00 97.06 939 ASP A CA 1
ATOM 7237 C C . ASP A 1 939 ? -13.140 20.761 2.240 1.00 97.06 939 ASP A C 1
ATOM 7239 O O . ASP A 1 939 ? -13.778 21.789 2.483 1.00 97.06 939 ASP A O 1
ATOM 7243 N N . LEU A 1 940 ? -13.406 19.609 2.868 1.00 98.12 940 LEU A N 1
ATOM 7244 C CA . LEU A 1 940 ? -14.541 19.404 3.771 1.00 98.12 940 LEU A CA 1
ATOM 7245 C C . LEU A 1 940 ? -14.297 19.978 5.174 1.00 98.12 940 LEU A C 1
ATOM 7247 O O . LEU A 1 940 ? -15.236 20.484 5.790 1.00 98.12 940 LEU A O 1
ATOM 7251 N N . THR A 1 941 ? -13.061 19.947 5.681 1.00 97.81 941 THR A N 1
ATOM 7252 C CA . THR A 1 941 ? -12.675 20.588 6.952 1.00 97.81 941 THR A CA 1
ATOM 7253 C C . THR A 1 941 ? -11.159 20.759 7.077 1.00 97.81 941 THR A C 1
ATOM 7255 O O . THR A 1 941 ? -10.390 19.991 6.512 1.00 97.81 941 THR A O 1
ATOM 7258 N N . ARG A 1 942 ? -10.706 21.747 7.860 1.00 96.81 942 ARG A N 1
ATOM 7259 C CA . ARG A 1 942 ? -9.300 21.861 8.301 1.00 96.81 942 ARG A CA 1
ATOM 7260 C C . ARG A 1 942 ? -8.984 21.037 9.550 1.00 96.81 942 ARG A C 1
ATOM 7262 O O . ARG A 1 942 ? -7.851 21.073 10.010 1.00 96.81 942 ARG A O 1
ATOM 7269 N N . HIS A 1 943 ? -9.969 20.373 10.150 1.00 97.75 943 HIS A N 1
ATOM 7270 C CA . HIS A 1 943 ? -9.788 19.575 11.362 1.00 97.75 943 HIS A CA 1
ATOM 7271 C C . HIS A 1 943 ? -9.765 18.087 11.022 1.00 97.75 943 HIS A C 1
ATOM 7273 O O . HIS A 1 943 ? -10.753 17.391 11.233 1.00 97.75 943 HIS A O 1
ATOM 7279 N N . ILE A 1 944 ? -8.646 17.629 10.460 1.00 98.38 944 ILE A N 1
ATOM 7280 C CA . ILE A 1 944 ? -8.450 16.241 10.024 1.00 98.38 944 ILE A CA 1
ATOM 7281 C C . ILE A 1 944 ? -7.393 15.585 10.912 1.00 98.38 944 ILE A C 1
ATOM 7283 O O . ILE A 1 944 ? -6.261 16.074 10.986 1.00 98.38 944 ILE A O 1
ATOM 7287 N N . PHE A 1 945 ? -7.758 14.490 11.571 1.00 98.25 945 PHE A N 1
ATOM 7288 C CA . PHE A 1 945 ? -6.875 13.720 12.441 1.00 98.25 945 PHE A CA 1
ATOM 7289 C C . PHE A 1 945 ? -6.733 12.295 11.918 1.00 98.25 945 PHE A C 1
ATOM 7291 O O . PHE A 1 945 ? -7.719 11.580 11.811 1.00 98.25 945 PHE A O 1
ATOM 7298 N N . ARG A 1 946 ? -5.501 11.894 11.624 1.00 97.38 946 ARG A N 1
ATOM 7299 C CA . ARG A 1 946 ? -5.142 10.533 11.213 1.00 97.38 946 ARG A CA 1
ATOM 7300 C C . ARG A 1 946 ? -4.631 9.788 12.427 1.00 97.38 946 ARG A C 1
ATOM 7302 O O . ARG A 1 946 ? -3.493 10.019 12.855 1.00 97.38 946 ARG A O 1
ATOM 7309 N N . PHE A 1 947 ? -5.515 9.061 13.089 1.00 96.81 947 PHE A N 1
ATOM 7310 C CA . PHE A 1 947 ? -5.268 8.572 14.433 1.00 96.81 947 PHE A CA 1
ATOM 7311 C C . PHE A 1 947 ? -5.901 7.207 14.657 1.00 96.81 947 PHE A C 1
ATOM 7313 O O . PHE A 1 947 ? -7.120 7.108 14.712 1.00 96.81 947 PHE A O 1
ATOM 7320 N N . ASN A 1 948 ? -5.054 6.209 14.902 1.00 95.38 948 ASN A N 1
ATOM 7321 C CA . ASN A 1 948 ? -5.444 4.893 15.387 1.00 95.38 948 ASN A CA 1
ATOM 7322 C C . ASN A 1 948 ? -5.506 4.951 16.920 1.00 95.38 948 ASN A C 1
ATOM 7324 O O . ASN A 1 948 ? -4.458 4.990 17.577 1.00 95.38 948 ASN A O 1
ATOM 7328 N N . PRO A 1 949 ? -6.710 5.021 17.523 1.00 95.38 949 PRO A N 1
ATOM 7329 C CA . PRO A 1 949 ? -6.839 5.332 18.938 1.00 95.38 949 PRO A CA 1
ATOM 7330 C C . PRO A 1 949 ? -6.591 4.128 19.843 1.00 95.38 949 PRO A C 1
ATOM 7332 O O . PRO A 1 949 ? -6.331 4.326 21.027 1.00 95.38 949 PRO A O 1
ATOM 7335 N N . GLY A 1 950 ? -6.687 2.906 19.311 1.00 94.38 950 GLY A N 1
ATOM 7336 C CA . GLY A 1 950 ? -6.360 1.673 20.016 1.00 94.38 950 GLY A CA 1
ATOM 7337 C C . GLY A 1 950 ? -4.880 1.603 20.369 1.00 94.38 950 GLY A C 1
ATOM 7338 O O . GLY A 1 950 ? -4.007 1.959 19.581 1.00 94.38 950 GLY A O 1
ATOM 7339 N N . TRP A 1 951 ? -4.589 1.136 21.579 1.00 94.81 951 TRP A N 1
ATOM 7340 C CA . TRP A 1 951 ? -3.213 0.955 22.026 1.00 94.81 951 TRP A CA 1
ATOM 7341 C C . TRP A 1 951 ? -3.120 -0.176 23.026 1.00 94.81 951 TRP A C 1
ATOM 7343 O O . TRP A 1 951 ? -3.901 -0.224 23.981 1.00 94.81 951 TRP A O 1
ATOM 7353 N N . ASP A 1 952 ? -2.121 -1.025 22.843 1.00 94.75 952 ASP A N 1
ATOM 7354 C CA . ASP A 1 952 ? -1.661 -2.001 23.812 1.00 94.75 952 ASP A CA 1
ATOM 7355 C C . ASP A 1 952 ? -0.154 -1.785 24.032 1.00 94.75 952 ASP A C 1
ATOM 7357 O O . ASP A 1 952 ? 0.601 -1.846 23.063 1.00 94.75 952 ASP A O 1
ATOM 7361 N N . PRO A 1 953 ? 0.301 -1.489 25.266 1.00 90.69 953 PRO A N 1
ATOM 7362 C CA . PRO A 1 953 ? 1.723 -1.359 25.571 1.00 90.69 953 PRO A CA 1
ATOM 7363 C C . PRO A 1 953 ? 2.553 -2.608 25.248 1.00 90.69 953 PRO A C 1
ATOM 7365 O O . PRO A 1 953 ? 3.764 -2.479 25.085 1.00 90.69 953 PRO A O 1
ATOM 7368 N N . GLU A 1 954 ? 1.929 -3.790 25.217 1.00 90.81 954 GLU A N 1
ATOM 7369 C CA . GLU A 1 954 ? 2.597 -5.067 24.939 1.00 90.81 954 GLU A CA 1
ATOM 7370 C C . GLU A 1 954 ? 2.703 -5.348 23.430 1.00 90.81 954 GLU A C 1
ATOM 7372 O O . GLU A 1 954 ? 3.580 -6.098 23.005 1.00 90.81 954 GLU A O 1
ATOM 7377 N N . GLN A 1 955 ? 1.889 -4.677 22.605 1.00 87.88 955 GLN A N 1
ATOM 7378 C CA . GLN A 1 955 ? 1.973 -4.774 21.152 1.00 87.88 955 GLN A CA 1
ATOM 7379 C C . GLN A 1 955 ? 3.122 -3.912 20.613 1.00 87.88 955 GLN A C 1
ATOM 7381 O O . GLN A 1 955 ? 3.141 -2.686 20.751 1.00 87.88 955 GLN A O 1
ATOM 7386 N N . GLU A 1 956 ? 4.062 -4.549 19.918 1.00 80.56 956 GLU A N 1
ATOM 7387 C CA . GLU A 1 956 ? 5.138 -3.838 19.236 1.00 80.56 956 GLU A CA 1
ATOM 7388 C C . GLU A 1 956 ? 4.660 -3.208 17.917 1.00 80.56 956 GLU A C 1
ATOM 7390 O O . GLU A 1 956 ? 4.133 -3.873 17.021 1.00 80.56 956 GLU A O 1
ATOM 7395 N N . GLY A 1 957 ? 4.893 -1.900 17.774 1.00 81.25 957 GLY A N 1
ATOM 7396 C CA . GLY A 1 957 ? 4.591 -1.157 16.551 1.00 81.25 957 GLY A CA 1
ATOM 7397 C C . GLY A 1 957 ? 3.109 -1.191 16.165 1.00 81.25 957 GLY A C 1
ATOM 7398 O O . GLY A 1 957 ? 2.224 -1.243 17.015 1.00 81.25 957 GLY A O 1
ATOM 7399 N N . MET A 1 958 ? 2.837 -1.149 14.860 1.00 81.12 958 MET A N 1
ATOM 7400 C CA . MET A 1 958 ? 1.473 -1.188 14.311 1.00 81.12 958 MET A CA 1
ATOM 7401 C C . MET A 1 958 ? 1.026 -2.612 13.945 1.00 81.12 958 MET A C 1
ATOM 7403 O O . MET A 1 958 ? 0.136 -2.779 13.130 1.00 81.12 958 MET A O 1
ATOM 7407 N N . GLY A 1 959 ? 1.649 -3.650 14.518 1.00 84.25 959 GLY A N 1
ATOM 7408 C CA . GLY A 1 959 ? 1.212 -5.030 14.282 1.00 84.25 959 GLY A CA 1
ATOM 7409 C C . GLY A 1 959 ? 1.450 -5.527 12.853 1.00 84.25 959 GLY A C 1
ATOM 7410 O O . GLY A 1 959 ? 0.583 -6.186 12.296 1.00 84.25 959 GLY A O 1
ATOM 7411 N N . SER A 1 960 ? 2.618 -5.220 12.274 1.00 90.00 960 SER A N 1
ATOM 7412 C CA . SER A 1 960 ? 3.065 -5.751 10.974 1.00 90.00 960 SER A CA 1
ATOM 7413 C C . SER A 1 960 ? 2.170 -5.402 9.768 1.00 90.00 960 SER A C 1
ATOM 7415 O O . SER A 1 960 ? 2.003 -6.225 8.867 1.00 90.00 960 SER A O 1
ATOM 7417 N N . ILE A 1 961 ? 1.634 -4.174 9.717 1.00 90.31 961 ILE A N 1
ATOM 7418 C CA . ILE A 1 961 ? 0.900 -3.666 8.541 1.00 90.31 961 ILE A CA 1
ATOM 7419 C C . ILE A 1 961 ? 1.680 -3.912 7.242 1.00 90.31 961 ILE A C 1
ATOM 7421 O O . ILE A 1 961 ? 2.913 -3.825 7.211 1.00 90.31 961 ILE A O 1
ATOM 7425 N N . HIS A 1 962 ? 0.953 -4.273 6.185 1.00 90.62 962 HIS A N 1
ATOM 7426 C CA . HIS A 1 962 ? 1.464 -4.555 4.835 1.00 90.62 962 HIS A CA 1
ATOM 7427 C C . HIS A 1 962 ? 2.483 -5.699 4.710 1.00 90.62 962 HIS A C 1
ATOM 7429 O O . HIS A 1 962 ? 2.976 -5.973 3.617 1.00 90.62 962 HIS A O 1
ATOM 7435 N N . THR A 1 963 ? 2.785 -6.433 5.782 1.00 92.19 963 THR A N 1
ATOM 7436 C CA . THR A 1 963 ? 3.734 -7.557 5.750 1.00 92.19 963 THR A CA 1
ATOM 7437 C C . THR A 1 963 ? 3.120 -8.834 6.322 1.00 92.19 963 THR A C 1
ATOM 7439 O O . THR A 1 963 ? 1.930 -8.874 6.640 1.00 92.19 963 THR A O 1
ATOM 7442 N N . VAL A 1 964 ? 3.914 -9.904 6.327 1.00 93.75 964 VAL A N 1
ATOM 7443 C CA . VAL A 1 964 ? 3.605 -11.194 6.949 1.00 93.75 964 VAL A CA 1
ATOM 7444 C C . VAL A 1 964 ? 3.342 -10.996 8.436 1.00 93.75 964 VAL A C 1
ATOM 7446 O O . VAL A 1 964 ? 3.987 -10.159 9.071 1.00 93.75 964 VAL A O 1
ATOM 7449 N N . ASP A 1 965 ? 2.443 -11.806 8.993 1.00 95.88 965 ASP A N 1
ATOM 7450 C CA . ASP A 1 965 ? 2.123 -11.804 10.420 1.00 95.88 965 ASP A CA 1
ATOM 7451 C C . ASP A 1 965 ? 1.484 -10.498 10.906 1.00 95.88 965 ASP A C 1
ATOM 7453 O O . ASP A 1 965 ? 1.652 -10.094 12.061 1.00 95.88 965 ASP A O 1
ATOM 7457 N N . GLU A 1 966 ? 0.711 -9.852 10.024 1.00 97.88 966 GLU A N 1
ATOM 7458 C CA . GLU A 1 966 ? -0.179 -8.771 10.432 1.00 97.88 966 GLU A CA 1
ATOM 7459 C C . GLU A 1 966 ? -1.157 -9.262 11.505 1.00 97.88 966 GLU A C 1
ATOM 7461 O O . GLU A 1 966 ? -1.748 -10.342 11.400 1.00 97.88 966 GLU A O 1
ATOM 7466 N N . LYS A 1 967 ? -1.303 -8.468 12.566 1.00 97.25 967 LYS A N 1
ATOM 7467 C CA . LYS A 1 967 ? -2.145 -8.791 13.715 1.00 97.25 967 LYS A CA 1
ATOM 7468 C C . LYS A 1 967 ? -2.518 -7.555 14.513 1.00 97.25 967 LYS A C 1
ATOM 7470 O O . LYS A 1 967 ? -1.791 -6.563 14.504 1.00 97.25 967 LYS A O 1
ATOM 7475 N N . VAL A 1 968 ? -3.587 -7.653 15.293 1.00 97.69 968 VAL A N 1
ATOM 7476 C CA . VAL A 1 968 ? -3.974 -6.644 16.288 1.00 97.69 968 VAL A CA 1
ATOM 7477 C C . VAL A 1 968 ? -4.198 -7.303 17.643 1.00 97.69 968 VAL A C 1
ATOM 7479 O O . VAL A 1 968 ? -4.814 -8.364 17.738 1.00 97.69 968 VAL A O 1
ATOM 7482 N N . SER A 1 969 ? -3.693 -6.696 18.715 1.00 97.88 969 SER A N 1
ATOM 7483 C CA . SER A 1 969 ? -4.012 -7.144 20.072 1.00 97.88 969 SER A CA 1
ATOM 7484 C C . SER A 1 969 ? -5.485 -6.882 20.373 1.00 97.88 969 SER A C 1
ATOM 7486 O O . SER A 1 969 ? -6.051 -5.832 20.043 1.00 97.88 969 SER A O 1
ATOM 7488 N N . VAL A 1 970 ? -6.115 -7.820 21.073 1.00 97.75 970 VAL A N 1
ATOM 7489 C CA . VAL A 1 970 ? -7.516 -7.676 21.488 1.00 97.75 970 VAL A CA 1
ATOM 7490 C C . VAL A 1 970 ? -7.708 -6.445 22.372 1.00 97.75 970 VAL A C 1
ATOM 7492 O O . VAL A 1 970 ? -8.728 -5.759 22.278 1.00 97.75 970 VAL A O 1
ATOM 7495 N N . LEU A 1 971 ? -6.733 -6.143 23.234 1.00 97.00 971 LEU A N 1
ATOM 7496 C CA . LEU A 1 971 ? -6.797 -4.973 24.102 1.00 97.00 971 LEU A CA 1
ATOM 7497 C C . LEU A 1 971 ? -6.782 -3.672 23.291 1.00 97.00 971 LEU A C 1
ATOM 7499 O O . LEU A 1 971 ? -7.560 -2.768 23.609 1.00 97.00 971 LEU A O 1
ATOM 7503 N N . SER A 1 972 ? -5.944 -3.584 22.252 1.00 96.69 972 SER A N 1
ATOM 7504 C CA . SER A 1 972 ? -5.924 -2.433 21.348 1.00 96.69 972 SER A CA 1
ATOM 7505 C C . SER A 1 972 ? -7.272 -2.261 20.648 1.00 96.69 972 SER A C 1
ATOM 7507 O O . SER A 1 972 ? -7.872 -1.193 20.764 1.00 96.69 972 SER A O 1
ATOM 7509 N N . HIS A 1 973 ? -7.819 -3.326 20.050 1.00 98.12 973 HIS A N 1
ATOM 7510 C CA . HIS A 1 973 ? -9.106 -3.271 19.350 1.00 98.12 973 HIS A CA 1
ATOM 7511 C C . HIS A 1 973 ? -10.273 -2.852 20.268 1.00 98.12 973 HIS A C 1
ATOM 7513 O O . HIS A 1 973 ? -11.034 -1.938 19.955 1.00 98.12 973 HIS A O 1
ATOM 7519 N N . ILE A 1 974 ? -10.372 -3.418 21.475 1.00 98.19 974 ILE A N 1
ATOM 7520 C CA . ILE A 1 974 ? -11.407 -3.023 22.451 1.00 98.19 974 ILE A CA 1
ATOM 7521 C C . ILE A 1 974 ? -11.261 -1.556 22.867 1.00 98.19 974 ILE A C 1
ATOM 7523 O O . ILE A 1 974 ? -12.253 -0.859 23.101 1.00 98.19 974 ILE A O 1
ATOM 7527 N N . ARG A 1 975 ? -10.023 -1.071 22.998 1.00 97.69 975 ARG A N 1
ATOM 7528 C CA . ARG A 1 975 ? -9.754 0.338 23.298 1.00 97.69 975 ARG A CA 1
ATOM 7529 C C . ARG A 1 975 ? -10.133 1.247 22.131 1.00 97.69 975 ARG A C 1
ATOM 7531 O O . ARG A 1 975 ? -10.655 2.323 22.409 1.00 97.69 975 ARG A O 1
ATOM 7538 N N . THR A 1 976 ? -9.987 0.801 20.883 1.00 98.44 976 THR A N 1
ATOM 7539 C CA . THR A 1 976 ? -10.517 1.493 19.699 1.00 98.44 976 THR A CA 1
ATOM 7540 C C . THR A 1 976 ? -12.028 1.707 19.819 1.00 98.44 976 THR A C 1
ATOM 7542 O O . THR A 1 976 ? -12.491 2.846 19.749 1.00 98.44 976 THR A O 1
ATOM 7545 N N . VAL A 1 977 ? -12.798 0.653 20.123 1.00 98.75 977 VAL A N 1
ATOM 7546 C CA . VAL A 1 977 ? -14.265 0.748 20.296 1.00 98.75 977 VAL A CA 1
ATOM 7547 C C . VAL A 1 977 ? -14.628 1.720 21.423 1.00 98.75 977 VAL A C 1
ATOM 7549 O O . VAL A 1 977 ? -15.467 2.613 21.262 1.00 98.75 977 VAL A O 1
ATOM 7552 N N . LYS A 1 978 ? -13.963 1.589 22.581 1.00 98.38 978 LYS A N 1
ATOM 7553 C CA . LYS A 1 978 ? -14.169 2.488 23.728 1.00 98.38 978 LYS A CA 1
ATOM 7554 C C . LYS A 1 978 ? -13.889 3.934 23.354 1.00 98.38 978 LYS A C 1
ATOM 7556 O O . LYS A 1 978 ? -14.699 4.807 23.667 1.00 98.38 978 LYS A O 1
ATOM 7561 N N . TRP A 1 979 ? -12.781 4.184 22.667 1.00 98.62 979 TRP A N 1
ATOM 7562 C CA . TRP A 1 979 ? -12.400 5.522 22.255 1.00 98.62 979 TRP A CA 1
ATOM 7563 C C . TRP A 1 979 ? -13.434 6.142 21.315 1.00 98.62 979 TRP A C 1
ATOM 7565 O O . TRP A 1 979 ? -13.900 7.241 21.608 1.00 98.62 979 TRP A O 1
ATOM 7575 N N . TYR A 1 980 ? -13.875 5.437 20.265 1.00 98.81 980 TYR A N 1
ATOM 7576 C CA . TYR A 1 980 ? -14.905 5.957 19.356 1.00 98.81 980 TYR A CA 1
ATOM 7577 C C . TYR A 1 980 ? -16.226 6.223 20.083 1.00 98.81 980 TYR A C 1
ATOM 7579 O O . TYR A 1 980 ? -16.823 7.282 19.886 1.00 98.81 980 TYR A O 1
ATOM 7587 N N . SER A 1 981 ? -16.644 5.341 20.999 1.00 98.38 981 SER A N 1
ATOM 7588 C CA . SER A 1 981 ? -17.861 5.555 21.795 1.00 98.38 981 SER A CA 1
ATOM 7589 C C . SER A 1 981 ? -17.796 6.842 22.635 1.00 98.38 981 SER A C 1
ATOM 7591 O O . SER A 1 981 ? -18.776 7.587 22.724 1.00 98.38 981 SER A O 1
ATOM 7593 N N . MET A 1 982 ? -16.629 7.148 23.214 1.00 98.44 982 MET A N 1
ATOM 7594 C CA . MET A 1 982 ? -16.402 8.363 23.997 1.00 98.44 982 MET A CA 1
ATOM 7595 C C . MET A 1 982 ? -16.268 9.589 23.098 1.00 98.44 982 MET A C 1
ATOM 7597 O O . MET A 1 982 ? -16.858 10.626 23.393 1.00 98.44 982 MET A O 1
ATOM 7601 N N . PHE A 1 983 ? -15.528 9.473 21.995 1.00 98.69 983 PHE A N 1
ATOM 7602 C CA . PHE A 1 983 ? -15.274 10.565 21.064 1.00 98.69 983 PHE A CA 1
ATOM 7603 C C . PHE A 1 983 ? -16.563 11.050 20.402 1.00 98.69 983 PHE A C 1
ATOM 7605 O O . PHE A 1 983 ? -16.810 12.254 20.382 1.00 98.69 983 PHE A O 1
ATOM 7612 N N . ILE A 1 984 ? -17.426 10.132 19.945 1.00 98.75 984 ILE A N 1
ATOM 7613 C CA . ILE A 1 984 ? -18.740 10.459 19.372 1.00 98.75 984 ILE A CA 1
ATOM 7614 C C . ILE A 1 984 ? -19.564 11.278 20.373 1.00 98.75 984 ILE A C 1
ATOM 7616 O O . ILE A 1 984 ? -20.043 12.359 20.034 1.00 98.75 984 ILE A O 1
ATOM 7620 N N . ARG A 1 985 ? -19.680 10.814 21.624 1.00 98.44 985 ARG A N 1
ATOM 7621 C CA . ARG A 1 985 ? -20.447 11.509 22.674 1.00 98.44 985 ARG A CA 1
ATOM 7622 C C . ARG A 1 985 ? -19.823 12.855 23.056 1.00 98.44 985 ARG A C 1
ATOM 7624 O O . ARG A 1 985 ? -20.537 13.839 23.204 1.00 98.44 985 ARG A O 1
ATOM 7631 N N . ASN A 1 986 ? -18.499 12.925 23.175 1.00 98.31 986 ASN A N 1
ATOM 7632 C CA . ASN A 1 986 ? -17.796 14.164 23.504 1.00 98.31 986 ASN A CA 1
ATOM 7633 C C . ASN A 1 986 ? -17.924 15.211 22.385 1.00 98.31 986 ASN A C 1
ATOM 7635 O O . ASN A 1 986 ? -18.116 16.390 22.669 1.00 98.31 986 ASN A O 1
ATOM 7639 N N . MET A 1 987 ? -17.853 14.798 21.117 1.00 98.06 987 MET A N 1
ATOM 7640 C CA . MET A 1 987 ? -18.071 15.677 19.963 1.00 98.06 987 MET A CA 1
ATOM 7641 C C . MET A 1 987 ? -19.531 16.130 19.828 1.00 98.06 987 MET A C 1
ATOM 7643 O O . MET A 1 987 ? -19.784 17.249 19.370 1.00 98.06 987 MET A O 1
ATOM 7647 N N . ASP A 1 988 ? -20.484 15.287 20.230 1.00 97.56 988 ASP A N 1
ATOM 7648 C CA . ASP A 1 988 ? -21.908 15.630 20.307 1.00 97.56 988 ASP A CA 1
ATOM 7649 C C . ASP A 1 988 ? -22.171 16.724 21.355 1.00 97.56 988 ASP A C 1
ATOM 7651 O O . ASP A 1 988 ? -22.896 17.682 21.097 1.00 97.56 988 ASP A O 1
ATOM 7655 N N . GLU A 1 989 ? -21.508 16.630 22.511 1.00 95.75 989 GLU A N 1
ATOM 7656 C CA . GLU A 1 989 ? -21.606 17.596 23.613 1.00 95.75 989 GLU A CA 1
ATOM 7657 C C . GLU A 1 989 ? -20.763 18.870 23.387 1.00 95.75 989 GLU A C 1
ATOM 7659 O O . GLU A 1 989 ? -20.985 19.902 24.032 1.00 95.75 989 GLU A O 1
ATOM 7664 N N . ALA A 1 990 ? -19.795 18.831 22.466 1.00 94.69 990 ALA A N 1
ATOM 7665 C CA . ALA A 1 990 ? -18.877 19.933 22.212 1.00 94.69 990 ALA A CA 1
ATOM 7666 C C . ALA A 1 990 ? -19.575 21.140 21.563 1.00 94.69 990 ALA A C 1
ATOM 7668 O O . ALA A 1 990 ? -19.994 21.114 20.401 1.00 94.69 990 ALA A O 1
ATOM 7669 N N . SER A 1 991 ? -19.606 22.251 22.300 1.00 86.25 991 SER A N 1
ATOM 7670 C CA . SER A 1 991 ? -19.994 23.571 21.790 1.00 86.25 991 SER A CA 1
ATOM 7671 C C . SER A 1 991 ? -18.772 24.292 21.216 1.00 86.25 991 SER A C 1
ATOM 7673 O O . SER A 1 991 ? -18.077 25.021 21.923 1.00 86.25 991 SER A O 1
ATOM 7675 N N . MET A 1 992 ? -18.485 24.041 19.940 1.00 84.19 992 MET A N 1
ATOM 7676 C CA . MET A 1 992 ? -17.383 24.678 19.210 1.00 84.19 992 MET A CA 1
ATOM 7677 C C . MET A 1 992 ? -17.850 26.006 18.605 1.00 84.19 992 MET A C 1
ATOM 7679 O O . MET A 1 992 ? -18.967 26.082 18.090 1.00 84.19 992 MET A O 1
ATOM 7683 N N . ALA A 1 993 ? -17.009 27.037 18.715 1.00 54.12 993 ALA A N 1
ATOM 7684 C CA . ALA A 1 993 ? -17.287 28.395 18.239 1.00 54.12 993 ALA A CA 1
ATOM 7685 C C . ALA A 1 993 ? -17.153 28.553 16.718 1.00 54.12 993 ALA A C 1
ATOM 7687 O O . ALA A 1 993 ? -16.314 27.841 16.116 1.00 54.12 993 ALA A O 1
#